Protein AF-A0A842VV83-F1 (afdb_monomer_lite)

Sequence (1171 aa):
MSIIKETFCIELIMLDNQNRTDWYPFLAYYPNWEIMIDLVYENTPKDGYWGALDVERIKSESYYNTKHLSSLILMIQSMELLKTGLNLTEQYFDFDLSDIKFSFMESNALNNLFSGVFSMVGMGGMGGSSGMSISGFGSFDINSFINGGSKVLATLLQYEGHSEGIQKSGNQYHFDLYKTLNYDVDSEGGLLPSEKVFVGLIGALLSGIDISIYSADIISWTPNDIQFSSFILETIELAAFIIGEEIDISMIENYSIALDWDKSDGNNKLISTIYDYVNPDNPINFLMNLLRMGRIPNLPTGILDPLDSLTVTYRVGPSEPTASIKKDYIWESVDTGEYSLNVTLTNNGNTTVWGKDILGDYVDITELIEIPLAAELLIETIHPDMTAEEYLGLDENPKFLLIDTFDSGFYDTLIPNFLNFSSLSFMDDVENLVNLDMNELMLMFSDFNILNLINFDTLNLYSPHFVDDIITYGLFGATEDDREFYENLYANENSIMNPDNWKINPGASHSYVLDDLSLFPLYDYDEIKTLNFTYNPPLEPFLPIGNTVDGTDANAAKIYDLNYWNITSENLGENEYISIYFTFKNDSIIDFENNTLDRLDYLIDYRSNLTLNQSNVFLEFYNHSAGDTGEFNAIDSVSLTNESIRFLGLKHLEDYFDKEQNYTSLFKITLITPEKHHLALDSVNLTISDRTRTLVSGNPAYLSYTTQDGGSNYILGSNDYISTTDNGPIIQAFGSVNRPNSYPGESNTYYLKIKNVGDRNATSVNVSAPIPGKITDIGNFAQIDNSSLFYSISNLQPNQEIDLWCDFRTPNSLYLPNAEITYNHEKIVNENHSDCVIYSNEVSLSAPVDYEWNGKKPYLDEIQLSFETNYSDANLFGGISPKVGDHIELNISVSCLNAIPINDITIVLPEFIQGFECLDSRTIDINNLQKGFPQEISVILNKTKEGAFYYDTINQICGSQKSLIRYESIVPLLLGYKRLNLTKAWSDLDGVHGSFVKVTINLTNIGNIIMHNLTVNDVLGFPKDGFILWDGVLDEVIPTLEPQESFSYEYTLKFRKQGTYNIPAAYIKYYYLEKQQDNSNNLVVKVRNYWLVNALWILAPSTLLIASTSLIYWWKHRYDLEAAQFERREELMFGSDYRSTAWDKFIIEEHLDALLDGREITSIREREEVY

Secondary structure (DSSP, 8-state):
-HHHHHHS-B-EEE---SS-TT---EEES---HHHHHHHHHHHS-SSHHHHT--HHHHTSHHHHHHS-EEEEEEEES-THHHHT-----TTS--S-TTTT--TTT-HHHHHHHHHHHHHHHTTTT---SS----TT-----HHHHHSS---EEEEEEEEPPPGGGEEEETTEEEEEHHHHHT--HHHH-SB---HHHHTSHHHHHT--B--EEES-EEEEEE-SEEEB-HHHHHHHHHHHHHHT----GGGTTT-EEEEEEEEETTEEEEEEEEE-SS-TT-HHHHHHHHS-TT-BSSB-GGGBPPBS--EEEEE--SS---EEEEEEEEE--TTT-EEEEEEEEEE-SSSPEEPEEGGGSTTTTTTTS---HHHHHHHHHS-TT--HHHHHT-SS--EEEEEESS-SSS--EEES-GGGGGGG---S--TTS----HHHHHHHSTTSS-TTS---S------HHHHHHHHHHT-TT--HHHHHHHHHHHT-TT-TT-TTTTEE-TT-EEEEEEEEEESGGG-EEEEEEEEEBP-STTSSPEEEESEEPTT--GGGGBSSSS--EEEE-EEETTEEEEEEEEEE---S---TTT----EEEEEEEEEESS---GGGEEEEEE-GGGGGG-PEEE-S-EEE-SSEEEEEE-SSGGGGSBGGGTSBEEEEEEEEESS--EEEEEEEEEEEEEEE--EEEEPPPEEEEE-TTS--EEEEE---EEEESSS---EEEEEEES-SB--TT-EEEEEEEEEE-SSS-EEEEEEEEE--SEEEE-TT--EEETTEEEEEEEEE-TT-EEEEEEEEE--SSEEEPPPEEEEEPP--TT--PPPEEEEPPPEEEB----TT-TT---SSEEEEEEEEETTGGGGSTTPPPPPTT-EEEEEEEEEE-SSS-B-SEEEE--S-BTTEEE-S--EEEES-BBBTB-EEEEEEEEE-STT-EE---S--EESTTGGGEEE-----EESS---EEEEEEES-SEEETT-EEEEEEEEEE-SSS-EEEEEEE-STT--TTTEEEEES-SEEEEEEE-TT-EEEEEEEEEE-S-EEEEEPPPEEEEEESEEEEEE---EEEEEEPPHHHHHHHHHHHHHHHHHHHHHHHHHHHHHHHHHHHHHHHHHHHHSS-GGGSSTTTTTTTTTTGGGTS--------------

Radius of gyration: 51.16 Å; chains: 1; bounding box: 106×91×198 Å

Structure (mmCIF, N/CA/C/O backbone):
data_AF-A0A842VV83-F1
#
_entry.id   AF-A0A842VV83-F1
#
loop_
_atom_site.group_PDB
_atom_site.id
_atom_site.type_symbol
_atom_site.label_atom_id
_atom_site.label_alt_id
_atom_site.label_comp_id
_atom_site.label_asym_id
_atom_site.label_entity_id
_atom_site.label_seq_id
_atom_site.pdbx_PDB_ins_code
_atom_site.Cartn_x
_atom_site.Cartn_y
_atom_site.Cartn_z
_atom_site.occupancy
_atom_site.B_iso_or_equiv
_atom_site.auth_seq_id
_atom_site.auth_comp_id
_atom_site.auth_asym_id
_atom_site.auth_atom_id
_atom_site.pdbx_PDB_model_num
ATOM 1 N N . MET A 1 1 ? 12.871 -16.366 -29.174 1.00 59.69 1 MET A N 1
ATOM 2 C CA . MET A 1 1 ? 14.202 -16.051 -28.610 1.00 59.69 1 MET A CA 1
ATOM 3 C C . MET A 1 1 ? 15.104 -15.330 -29.610 1.00 59.69 1 MET A C 1
ATOM 5 O O . MET A 1 1 ? 15.384 -14.169 -29.363 1.00 59.69 1 MET A O 1
ATOM 9 N N . SER A 1 2 ? 15.516 -15.940 -30.735 1.00 65.44 2 SER A N 1
ATOM 10 C CA . SER A 1 2 ? 16.398 -15.272 -31.720 1.00 65.44 2 SER A CA 1
ATOM 11 C C . SER A 1 2 ? 15.845 -13.942 -32.231 1.00 65.44 2 SER A C 1
ATOM 13 O O . SER A 1 2 ? 16.610 -13.004 -32.379 1.00 65.44 2 SER A O 1
ATOM 15 N N . ILE A 1 3 ? 14.519 -13.842 -32.392 1.00 72.19 3 ILE A N 1
ATOM 16 C CA . ILE A 1 3 ? 13.831 -12.588 -32.731 1.00 72.19 3 ILE A CA 1
ATOM 17 C C . ILE A 1 3 ? 14.161 -11.501 -31.699 1.00 72.19 3 ILE A C 1
ATOM 19 O O . ILE A 1 3 ? 14.762 -10.509 -32.059 1.00 72.19 3 ILE A O 1
ATOM 23 N N . ILE A 1 4 ? 13.886 -11.725 -30.409 1.00 71.19 4 ILE A N 1
ATOM 24 C CA . ILE A 1 4 ? 14.138 -10.742 -29.336 1.00 71.19 4 ILE A CA 1
ATOM 25 C C . ILE A 1 4 ? 15.628 -10.341 -29.282 1.00 71.19 4 ILE A C 1
ATOM 27 O O . ILE A 1 4 ? 15.942 -9.156 -29.226 1.00 71.19 4 ILE A O 1
ATOM 31 N N . LYS A 1 5 ? 16.549 -11.310 -29.391 1.00 76.44 5 LYS A N 1
ATOM 32 C CA . LYS A 1 5 ? 18.007 -11.068 -29.440 1.00 76.44 5 LYS A CA 1
ATOM 33 C C . LYS A 1 5 ? 18.439 -10.230 -30.656 1.00 76.44 5 LYS A C 1
ATOM 35 O O . LYS A 1 5 ? 19.328 -9.384 -30.560 1.00 76.44 5 LYS A O 1
ATOM 40 N N . GLU A 1 6 ? 17.846 -10.466 -31.822 1.00 78.94 6 GLU A N 1
ATOM 41 C CA . GLU A 1 6 ? 18.131 -9.704 -33.044 1.00 78.94 6 GLU A CA 1
ATOM 42 C C . GLU A 1 6 ? 17.520 -8.307 -33.033 1.00 78.94 6 GLU A C 1
ATOM 44 O O . GLU A 1 6 ? 18.198 -7.363 -33.443 1.00 78.94 6 GLU A O 1
ATOM 49 N N . THR A 1 7 ? 16.290 -8.206 -32.536 1.00 77.50 7 THR A N 1
ATOM 50 C CA . THR A 1 7 ? 15.468 -7.001 -32.434 1.00 77.50 7 THR A CA 1
ATOM 51 C C . THR A 1 7 ? 16.075 -5.994 -31.461 1.00 77.50 7 THR A C 1
ATOM 53 O O . THR A 1 7 ? 16.381 -4.880 -31.864 1.00 77.50 7 THR A O 1
ATOM 56 N N . PHE A 1 8 ? 16.335 -6.392 -30.213 1.00 75.94 8 PHE A N 1
ATOM 57 C CA . PHE A 1 8 ? 16.860 -5.479 -29.189 1.00 75.94 8 PHE A CA 1
ATOM 58 C C . PHE A 1 8 ? 18.385 -5.383 -29.177 1.00 75.94 8 PHE A C 1
ATOM 60 O O . PHE A 1 8 ? 18.950 -4.651 -28.377 1.00 75.94 8 PHE A O 1
ATOM 67 N N . CYS A 1 9 ? 19.071 -6.117 -30.058 1.00 82.38 9 CYS A N 1
ATOM 68 C CA . CYS A 1 9 ? 20.532 -6.131 -30.131 1.00 82.38 9 CYS A CA 1
ATOM 69 C C . CYS A 1 9 ? 21.225 -6.516 -28.806 1.00 82.38 9 CYS A C 1
ATOM 71 O O . CYS A 1 9 ? 22.382 -6.161 -28.600 1.00 82.38 9 CYS A O 1
ATOM 73 N N . ILE A 1 10 ? 20.558 -7.305 -27.959 1.00 79.25 10 ILE A N 1
ATOM 74 C CA . ILE A 1 10 ? 21.057 -7.767 -26.655 1.00 79.25 10 ILE A CA 1
ATOM 75 C C . ILE A 1 10 ? 21.237 -9.280 -26.615 1.00 79.25 10 ILE A C 1
ATOM 77 O O . ILE A 1 10 ? 20.529 -10.040 -27.280 1.00 79.25 10 ILE A O 1
ATOM 81 N N . GLU A 1 11 ? 22.179 -9.742 -25.806 1.00 78.00 11 GLU A N 1
ATOM 82 C CA . GLU A 1 11 ? 22.310 -11.153 -25.478 1.00 78.00 11 GLU A CA 1
ATOM 83 C C . GLU A 1 11 ? 21.278 -11.571 -24.417 1.00 78.00 11 GLU A C 1
ATOM 85 O O . GLU A 1 11 ? 21.180 -10.958 -23.362 1.00 78.00 11 GLU A O 1
ATOM 90 N N . LEU A 1 12 ? 20.503 -12.624 -24.709 1.00 74.06 12 LEU A N 1
ATOM 91 C CA . LEU A 1 12 ? 19.522 -13.195 -23.782 1.00 74.06 12 LEU A CA 1
ATOM 92 C C . LEU A 1 12 ? 20.071 -14.451 -23.118 1.00 74.06 12 LEU A C 1
ATOM 94 O O . LEU A 1 12 ? 20.609 -15.340 -23.788 1.00 74.06 12 LEU A O 1
ATOM 98 N N . ILE A 1 13 ? 19.834 -14.551 -21.821 1.00 68.19 13 ILE A N 1
ATOM 99 C CA . ILE A 1 13 ? 20.327 -15.605 -20.948 1.00 68.19 13 ILE A CA 1
ATOM 100 C C . ILE A 1 13 ? 19.121 -16.332 -20.393 1.00 68.19 13 ILE A C 1
ATOM 102 O O . ILE A 1 13 ? 18.354 -15.759 -19.631 1.00 68.19 13 ILE A O 1
ATOM 106 N N . MET A 1 14 ? 18.936 -17.585 -20.800 1.00 66.38 14 MET A N 1
ATOM 107 C CA . MET A 1 14 ? 17.869 -18.416 -20.251 1.00 66.38 14 MET A CA 1
ATOM 108 C C . MET A 1 14 ? 18.219 -18.803 -18.818 1.00 66.38 14 MET A C 1
ATOM 110 O O . MET A 1 14 ? 19.303 -19.342 -18.583 1.00 66.38 14 MET A O 1
ATOM 114 N N . LEU A 1 15 ? 17.300 -18.550 -17.895 1.00 60.56 15 LEU A N 1
ATOM 115 C CA . LEU A 1 15 ? 17.360 -19.084 -16.544 1.00 60.56 15 LEU A CA 1
ATOM 116 C C . LEU A 1 15 ? 16.890 -20.542 -16.570 1.00 60.56 15 LEU A C 1
ATOM 118 O O . LEU A 1 15 ? 15.899 -20.872 -17.225 1.00 60.56 15 LEU A O 1
ATOM 122 N N . ASP A 1 16 ? 17.619 -21.422 -15.889 1.00 53.59 16 ASP A N 1
ATOM 123 C CA . ASP A 1 16 ? 17.288 -22.845 -15.840 1.00 53.59 16 ASP A CA 1
ATOM 124 C C . ASP A 1 16 ? 16.130 -23.050 -14.849 1.00 53.59 16 ASP A C 1
ATOM 126 O O . ASP A 1 16 ? 16.297 -22.900 -13.640 1.00 53.59 16 ASP A O 1
ATOM 130 N N . ASN A 1 17 ? 14.925 -23.318 -15.357 1.00 53.66 17 ASN A N 1
ATOM 131 C CA . ASN A 1 17 ? 13.734 -23.476 -14.526 1.00 53.66 17 ASN A CA 1
ATOM 132 C C . ASN A 1 17 ? 13.566 -24.947 -14.127 1.00 53.66 17 ASN A C 1
ATOM 134 O O . ASN A 1 17 ? 13.082 -25.761 -14.913 1.00 53.66 17 ASN A O 1
ATOM 138 N N . GLN A 1 18 ? 13.968 -25.294 -12.903 1.00 49.69 18 GLN A N 1
ATOM 139 C CA . GLN A 1 18 ? 13.951 -26.682 -12.425 1.00 49.69 18 GLN A CA 1
ATOM 140 C C . GLN A 1 18 ? 12.528 -27.242 -12.212 1.00 49.69 18 GLN A C 1
ATOM 142 O O . GLN A 1 18 ? 12.377 -28.460 -12.167 1.00 49.69 18 GLN A O 1
ATOM 147 N N . ASN A 1 19 ? 11.481 -26.402 -12.121 1.00 48.25 19 ASN A N 1
ATOM 148 C CA . ASN A 1 19 ? 10.174 -26.843 -11.601 1.00 48.25 19 ASN A CA 1
ATOM 149 C C . ASN A 1 19 ? 8.936 -26.503 -12.453 1.00 48.25 19 ASN A C 1
ATOM 151 O O . ASN A 1 19 ? 7.842 -26.948 -12.105 1.00 48.25 19 ASN A O 1
ATOM 155 N N . ARG A 1 20 ? 9.054 -25.762 -13.565 1.00 50.75 20 ARG A N 1
ATOM 156 C CA . ARG A 1 20 ? 7.896 -25.415 -14.415 1.00 50.75 20 ARG A CA 1
ATOM 157 C C . ARG A 1 20 ? 8.190 -25.584 -15.905 1.00 50.75 20 ARG A C 1
ATOM 159 O O . ARG A 1 20 ? 9.086 -24.952 -16.449 1.00 50.75 20 ARG A O 1
ATOM 166 N N . THR A 1 21 ? 7.405 -26.422 -16.585 1.00 56.38 21 THR A N 1
ATOM 167 C CA . THR A 1 21 ? 7.527 -26.688 -18.035 1.00 56.38 21 THR A CA 1
ATOM 168 C C . THR A 1 21 ? 6.899 -25.604 -18.917 1.00 56.38 21 THR A C 1
ATOM 170 O O . THR A 1 21 ? 7.056 -25.626 -20.138 1.00 56.38 21 THR A O 1
ATOM 173 N N . ASP A 1 22 ? 6.149 -24.687 -18.312 1.00 57.91 22 ASP A N 1
ATOM 174 C CA . ASP A 1 22 ? 5.358 -23.632 -18.945 1.00 57.91 22 ASP A CA 1
ATOM 175 C C . ASP A 1 22 ? 5.995 -22.233 -18.835 1.00 57.91 22 ASP A C 1
ATOM 177 O O . ASP A 1 22 ? 5.486 -21.287 -19.433 1.00 57.91 22 ASP A O 1
ATOM 181 N N . TRP A 1 23 ? 7.125 -22.092 -18.131 1.00 58.56 23 TRP A N 1
ATOM 182 C CA . TRP A 1 23 ? 7.772 -20.804 -17.866 1.00 58.56 23 TRP A CA 1
ATOM 183 C C . TRP A 1 23 ? 9.279 -20.852 -18.151 1.00 58.56 23 TRP A C 1
ATOM 185 O O . TRP A 1 23 ? 9.992 -21.691 -17.606 1.00 58.56 23 TRP A O 1
ATOM 195 N N . TYR A 1 24 ? 9.776 -19.931 -18.980 1.00 62.94 24 TYR A N 1
ATOM 196 C CA . TYR A 1 24 ? 11.183 -19.864 -19.398 1.00 62.94 24 TYR A CA 1
ATOM 197 C C . TYR A 1 24 ? 11.683 -18.426 -19.226 1.00 62.94 24 TYR A C 1
ATOM 199 O O . TYR A 1 24 ? 11.577 -17.638 -20.169 1.00 62.94 24 TYR A O 1
ATOM 207 N N . PRO A 1 25 ? 12.161 -18.041 -18.031 1.00 62.22 25 PRO A N 1
ATOM 208 C CA . PRO A 1 25 ? 12.595 -16.676 -17.802 1.00 62.22 25 PRO A CA 1
ATOM 209 C C . PRO A 1 25 ? 13.937 -16.424 -18.496 1.00 62.22 25 PRO A C 1
ATOM 211 O O . PRO A 1 25 ? 14.807 -17.296 -18.545 1.00 62.22 25 PRO A O 1
ATOM 214 N N . PHE A 1 26 ? 14.100 -15.221 -19.043 1.00 65.44 26 PHE A N 1
ATOM 215 C CA . PHE A 1 26 ? 15.350 -14.772 -19.644 1.00 65.44 26 PHE A CA 1
ATOM 216 C C . PHE A 1 26 ? 15.789 -13.464 -19.002 1.00 65.44 26 PHE A C 1
ATOM 218 O O . PHE A 1 26 ? 14.958 -12.595 -18.754 1.00 65.44 26 PHE A O 1
ATOM 225 N N . LEU A 1 27 ? 17.093 -13.311 -18.806 1.00 65.12 27 LEU A N 1
ATOM 226 C CA . LEU A 1 27 ? 17.711 -12.056 -18.400 1.00 65.12 27 LEU A CA 1
ATOM 227 C C . LEU A 1 27 ? 18.629 -11.526 -19.506 1.00 65.12 27 LEU A C 1
ATOM 229 O O . LEU A 1 27 ? 19.101 -12.289 -20.355 1.00 65.12 27 LEU A O 1
ATOM 233 N N . ALA A 1 28 ? 18.880 -10.223 -19.499 1.00 64.69 28 ALA A N 1
ATOM 234 C CA . ALA A 1 28 ? 19.761 -9.551 -20.444 1.00 64.69 28 ALA A CA 1
ATOM 235 C C . ALA A 1 28 ? 20.535 -8.431 -19.744 1.00 64.69 28 ALA A C 1
ATOM 237 O O . ALA A 1 28 ? 20.087 -7.909 -18.725 1.00 64.69 28 ALA A O 1
ATOM 238 N N . TYR A 1 29 ? 21.676 -8.047 -20.316 1.00 70.00 29 TYR A N 1
ATOM 239 C CA . TYR A 1 29 ? 22.347 -6.798 -19.953 1.00 70.00 29 TYR A CA 1
ATOM 240 C C . TYR A 1 29 ? 21.501 -5.590 -20.399 1.00 70.00 29 TYR A C 1
ATOM 242 O O . TYR A 1 29 ? 20.676 -5.747 -21.304 1.00 70.00 29 TYR A O 1
ATOM 250 N N . TYR A 1 30 ? 21.693 -4.419 -19.768 1.00 68.81 30 TYR A N 1
ATOM 251 C CA . TYR A 1 30 ? 20.934 -3.192 -20.055 1.00 68.81 30 TYR A CA 1
ATOM 252 C C . TYR A 1 30 ? 20.741 -3.006 -21.566 1.00 68.81 30 TYR A C 1
ATOM 254 O O . TYR A 1 30 ? 21.727 -3.056 -22.308 1.00 68.81 30 TYR A O 1
ATOM 262 N N . PRO A 1 31 ? 19.495 -2.835 -22.047 1.00 68.19 31 PRO A N 1
ATOM 263 C CA . PRO A 1 31 ? 19.276 -2.625 -23.462 1.00 68.19 31 PRO A CA 1
ATOM 264 C C . PRO A 1 31 ? 19.917 -1.307 -23.874 1.00 68.19 31 PRO A C 1
ATOM 266 O O . PRO A 1 31 ? 19.918 -0.336 -23.116 1.00 68.19 31 PRO A O 1
ATOM 269 N N . ASN A 1 32 ? 20.402 -1.250 -25.111 1.00 77.50 32 ASN A N 1
ATOM 270 C CA . ASN A 1 32 ? 20.648 0.037 -25.733 1.00 77.50 32 ASN A CA 1
ATOM 271 C C . ASN A 1 32 ? 19.293 0.759 -25.817 1.00 77.50 32 ASN A C 1
ATOM 273 O O . ASN A 1 32 ? 18.427 0.381 -26.610 1.00 77.50 32 ASN A O 1
ATOM 277 N N . TRP A 1 33 ? 19.102 1.747 -24.942 1.00 78.44 33 TRP A N 1
ATOM 278 C CA . TRP A 1 33 ? 17.832 2.445 -24.802 1.00 78.44 33 TRP A CA 1
ATOM 279 C C . TRP A 1 33 ? 17.438 3.192 -26.079 1.00 78.44 33 TRP A C 1
ATOM 281 O O . TRP A 1 33 ? 16.252 3.246 -26.377 1.00 78.44 33 TRP A O 1
ATOM 291 N N . GLU A 1 34 ? 18.397 3.673 -26.876 1.00 83.94 34 GLU A N 1
ATOM 292 C CA . GLU A 1 34 ? 18.124 4.271 -28.189 1.00 83.94 34 GLU A CA 1
ATOM 293 C C . GLU A 1 34 ? 17.446 3.243 -29.104 1.00 83.94 34 GLU A C 1
ATOM 295 O O . GLU A 1 34 ? 16.341 3.477 -29.583 1.00 83.94 34 GLU A O 1
ATOM 300 N N . ILE A 1 35 ? 18.040 2.049 -29.244 1.00 83.44 35 ILE A N 1
ATOM 301 C CA . ILE A 1 35 ? 17.481 0.958 -30.061 1.00 83.44 35 ILE A CA 1
ATOM 302 C C . ILE A 1 35 ? 16.128 0.496 -29.516 1.00 83.44 35 ILE A C 1
ATOM 304 O O . ILE A 1 35 ? 15.212 0.235 -30.293 1.00 83.44 35 ILE A O 1
ATOM 308 N N . MET A 1 36 ? 15.995 0.348 -28.196 1.00 81.50 36 MET A N 1
ATOM 309 C CA . MET A 1 36 ? 14.758 -0.131 -27.579 1.00 81.50 36 MET A CA 1
ATOM 310 C C . MET A 1 36 ? 13.616 0.865 -27.788 1.00 81.50 36 MET A C 1
ATOM 312 O O . MET A 1 36 ? 12.559 0.472 -28.280 1.00 81.50 36 MET A O 1
ATOM 316 N N . ILE A 1 37 ? 13.843 2.141 -27.467 1.00 84.88 37 ILE A N 1
ATOM 317 C CA . ILE A 1 37 ? 12.841 3.197 -27.609 1.00 84.88 37 ILE A CA 1
ATOM 318 C C . ILE A 1 37 ? 12.507 3.423 -29.080 1.00 84.88 37 ILE A C 1
ATOM 320 O O . ILE A 1 37 ? 11.324 3.490 -29.396 1.00 84.88 37 ILE A O 1
ATOM 324 N N . ASP A 1 38 ? 13.492 3.462 -29.985 1.00 85.00 38 ASP A N 1
ATOM 325 C CA . ASP A 1 38 ? 13.223 3.579 -31.422 1.00 85.00 38 ASP A CA 1
ATOM 326 C C . ASP A 1 38 ? 12.392 2.394 -31.914 1.00 85.00 38 ASP A C 1
ATOM 328 O O . ASP A 1 38 ? 11.417 2.589 -32.631 1.00 85.00 38 ASP A O 1
ATOM 332 N N . LEU A 1 39 ? 12.701 1.169 -31.484 1.00 81.25 39 LEU A N 1
ATOM 333 C CA . LEU A 1 39 ? 11.946 -0.004 -31.903 1.00 81.25 39 LEU A CA 1
ATOM 334 C C . LEU A 1 39 ? 10.515 -0.004 -31.358 1.00 81.25 39 LEU A C 1
ATOM 336 O O . LEU A 1 39 ? 9.583 -0.308 -32.105 1.00 81.25 39 LEU A O 1
ATOM 340 N N . VAL A 1 40 ? 10.321 0.323 -30.078 1.00 79.44 40 VAL A N 1
ATOM 341 C CA . VAL A 1 40 ? 8.980 0.465 -29.496 1.00 79.44 40 VAL A CA 1
ATOM 342 C C . VAL A 1 40 ? 8.229 1.558 -30.242 1.00 79.44 40 VAL A C 1
ATOM 344 O O . VAL A 1 40 ? 7.159 1.293 -30.778 1.00 79.44 40 VAL A O 1
ATOM 347 N N . TYR A 1 41 ? 8.828 2.739 -30.373 1.00 83.50 41 TYR A N 1
ATOM 348 C CA . TYR A 1 41 ? 8.218 3.885 -31.024 1.00 83.50 41 TYR A CA 1
ATOM 349 C C . TYR A 1 41 ? 7.877 3.593 -32.489 1.00 83.50 41 TYR A C 1
ATOM 351 O O . TYR A 1 41 ? 6.759 3.852 -32.915 1.00 83.50 41 TYR A O 1
ATOM 359 N N . GLU A 1 42 ? 8.798 3.075 -33.309 1.00 83.94 42 GLU A N 1
ATOM 360 C CA . GLU A 1 42 ? 8.579 2.725 -34.728 1.00 83.94 42 GLU A CA 1
ATOM 361 C C . GLU A 1 42 ? 7.416 1.754 -34.945 1.00 83.94 42 GLU A C 1
ATOM 363 O O . GLU A 1 42 ? 6.774 1.801 -35.997 1.00 83.94 42 GLU A O 1
ATOM 368 N N . ASN A 1 43 ? 7.145 0.895 -33.962 1.00 78.12 43 ASN A N 1
ATOM 369 C CA . ASN A 1 43 ? 6.101 -0.121 -34.038 1.00 78.12 43 ASN A CA 1
ATOM 370 C C . ASN A 1 43 ? 4.819 0.263 -33.284 1.00 78.12 43 ASN A C 1
ATOM 372 O O . ASN A 1 43 ? 3.824 -0.455 -33.399 1.00 78.12 43 ASN A O 1
ATOM 376 N N . THR A 1 44 ? 4.804 1.381 -32.557 1.00 77.25 44 THR A N 1
ATOM 377 C CA . THR A 1 44 ? 3.585 1.967 -31.995 1.00 77.25 44 THR A CA 1
ATOM 378 C C . THR A 1 44 ? 2.964 2.976 -32.967 1.00 77.25 44 THR A C 1
ATOM 380 O O . THR A 1 44 ? 3.608 3.430 -33.924 1.00 77.25 44 THR A O 1
ATOM 383 N N . PRO A 1 45 ? 1.669 3.301 -32.803 1.00 79.62 45 PRO A N 1
ATOM 384 C CA . PRO A 1 45 ? 1.064 4.386 -33.558 1.00 79.62 45 PRO A CA 1
ATOM 385 C C . PRO A 1 45 ? 1.823 5.706 -33.369 1.00 79.62 45 PRO A C 1
ATOM 387 O O . PRO A 1 45 ? 2.434 5.938 -32.332 1.00 79.62 45 PRO A O 1
ATOM 390 N N . LYS A 1 46 ? 1.817 6.557 -34.398 1.00 82.75 46 LYS A N 1
ATOM 391 C CA . LYS A 1 46 ? 2.585 7.821 -34.426 1.00 82.75 46 LYS A CA 1
ATOM 392 C C . LYS A 1 46 ? 1.710 9.033 -34.109 1.00 82.75 46 LYS A C 1
ATOM 394 O O . LYS A 1 46 ? 2.067 10.161 -34.412 1.00 82.75 46 LYS A O 1
ATOM 399 N N . ASP A 1 47 ? 0.546 8.744 -33.563 1.00 80.50 47 ASP A N 1
ATOM 400 C CA . ASP A 1 47 ? -0.596 9.601 -33.326 1.00 80.50 47 ASP A CA 1
ATOM 401 C C . ASP A 1 47 ? -1.155 9.276 -31.934 1.00 80.50 47 ASP A C 1
ATOM 403 O O . ASP A 1 47 ? -0.865 8.216 -31.360 1.00 80.50 47 ASP A O 1
ATOM 407 N N . GLY A 1 48 ? -1.936 10.196 -31.376 1.00 80.75 48 GLY A N 1
ATOM 408 C CA . GLY A 1 48 ? -2.483 10.068 -30.029 1.00 80.75 48 GLY A CA 1
ATOM 409 C C . GLY A 1 48 ? -1.408 10.012 -28.938 1.00 80.75 48 GLY A C 1
ATOM 410 O O . GLY A 1 48 ? -0.356 10.636 -29.063 1.00 80.75 48 GLY A O 1
ATOM 411 N N . TYR A 1 49 ? -1.630 9.224 -27.879 1.00 81.56 49 TYR A N 1
ATOM 412 C CA . TYR A 1 49 ? -0.708 9.138 -26.728 1.00 81.56 49 TYR A CA 1
ATOM 413 C C . TYR A 1 49 ? 0.735 8.791 -27.075 1.00 81.56 49 TYR A C 1
ATOM 415 O O . TYR A 1 49 ? 1.661 9.342 -26.489 1.00 81.56 49 TYR A O 1
ATOM 423 N N . TRP A 1 50 ? 0.936 7.889 -28.035 1.00 79.56 50 TRP A N 1
ATOM 424 C CA . TRP A 1 50 ? 2.280 7.526 -28.479 1.00 79.56 50 TRP A CA 1
ATOM 425 C C . TRP A 1 50 ? 2.920 8.625 -29.327 1.00 79.56 50 TRP A C 1
ATOM 427 O O . TRP A 1 50 ? 4.138 8.776 -29.285 1.00 79.56 50 TRP A O 1
ATOM 437 N N . GLY A 1 51 ? 2.116 9.403 -30.059 1.00 80.62 51 GLY A N 1
ATOM 438 C CA . GLY A 1 51 ? 2.569 10.602 -30.763 1.00 80.62 51 GLY A CA 1
ATOM 439 C C . GLY A 1 51 ? 3.071 11.688 -29.810 1.00 80.62 51 GLY A C 1
ATOM 440 O O . GLY A 1 51 ? 4.069 12.329 -30.114 1.00 80.62 51 GLY A O 1
ATOM 441 N N . ALA A 1 52 ? 2.460 11.807 -28.627 1.00 84.94 52 ALA A N 1
ATOM 442 C CA . ALA A 1 52 ? 2.831 12.792 -27.610 1.00 84.94 52 ALA A CA 1
ATOM 443 C C . ALA A 1 52 ? 4.117 12.469 -26.822 1.00 84.94 52 ALA A C 1
ATOM 445 O O . ALA A 1 52 ? 4.522 13.237 -25.948 1.00 84.94 52 ALA A O 1
ATOM 446 N N . LEU A 1 53 ? 4.767 11.332 -27.093 1.00 85.56 53 LEU A N 1
ATOM 447 C CA . LEU A 1 53 ? 6.012 10.955 -26.431 1.00 85.56 53 LEU A CA 1
ATOM 448 C C . LEU A 1 53 ? 7.197 11.745 -27.014 1.00 85.56 53 LEU A C 1
ATOM 450 O O . LEU A 1 53 ? 7.550 11.573 -28.181 1.00 85.56 53 LEU A O 1
ATOM 454 N N . ASP A 1 54 ? 7.886 12.535 -26.186 1.00 86.88 54 ASP A N 1
ATOM 455 C CA . ASP A 1 54 ? 9.147 13.197 -26.557 1.00 86.88 54 ASP A CA 1
ATOM 456 C C . ASP A 1 54 ? 10.313 12.190 -26.605 1.00 86.88 54 ASP A C 1
ATOM 458 O O . ASP A 1 54 ? 11.131 12.058 -25.685 1.00 86.88 54 ASP A O 1
ATOM 462 N N . VAL A 1 55 ? 10.353 11.427 -27.699 1.00 87.12 55 VAL A N 1
ATOM 463 C CA . VAL A 1 55 ? 11.326 10.356 -27.946 1.00 87.12 55 VAL A CA 1
ATOM 464 C C . VAL A 1 55 ? 12.757 10.884 -27.922 1.00 87.12 55 VAL A C 1
ATOM 466 O O . VAL A 1 55 ? 13.634 10.238 -27.359 1.00 87.12 55 VAL A O 1
ATOM 469 N N . GLU A 1 56 ? 13.016 12.059 -28.494 1.00 88.06 56 GLU A N 1
ATOM 470 C CA . GLU A 1 56 ? 14.371 12.618 -28.564 1.00 88.06 56 GLU A CA 1
ATOM 471 C C . GLU A 1 56 ? 14.905 12.987 -27.175 1.00 88.06 56 GLU A C 1
ATOM 473 O O . GLU A 1 56 ? 16.071 12.717 -26.868 1.00 88.06 56 GLU A O 1
ATOM 478 N N . ARG A 1 57 ? 14.052 13.521 -26.289 1.00 88.00 57 ARG A N 1
ATOM 479 C CA . ARG A 1 57 ? 14.421 13.768 -24.889 1.00 88.00 57 ARG A CA 1
ATOM 480 C C . ARG A 1 57 ? 14.744 12.475 -24.157 1.00 88.00 57 ARG A C 1
ATOM 482 O O . ARG A 1 57 ? 15.801 12.387 -23.525 1.00 88.00 57 ARG A O 1
ATOM 489 N N . ILE A 1 58 ? 13.848 11.489 -24.247 1.00 87.19 58 ILE A N 1
ATOM 490 C CA . ILE A 1 58 ? 14.012 10.197 -23.571 1.00 87.19 58 ILE A CA 1
ATOM 491 C C . ILE A 1 58 ? 15.252 9.480 -24.111 1.00 87.19 58 ILE A C 1
ATOM 493 O O . ILE A 1 58 ? 15.924 8.820 -23.334 1.00 87.19 58 ILE A O 1
ATOM 497 N N . LYS A 1 59 ? 15.614 9.667 -25.390 1.00 86.88 59 LYS A N 1
ATOM 498 C CA . LYS A 1 59 ? 16.819 9.090 -26.007 1.00 86.88 59 LYS A CA 1
ATOM 499 C C . LYS A 1 59 ? 18.152 9.695 -25.584 1.00 86.88 59 LYS A C 1
ATOM 501 O O . LYS A 1 59 ? 19.209 9.138 -25.877 1.00 86.88 59 LYS A O 1
ATOM 506 N N . SER A 1 60 ? 18.132 10.846 -24.924 1.00 87.00 60 SER A N 1
ATOM 507 C CA . SER A 1 60 ? 19.363 11.567 -24.627 1.00 87.00 60 SER A CA 1
ATOM 508 C C . SER A 1 60 ? 20.177 10.907 -23.506 1.00 87.00 60 SER A C 1
ATOM 510 O O . SER A 1 60 ? 19.656 10.518 -22.462 1.00 87.00 60 SER A O 1
ATOM 512 N N . GLU A 1 61 ? 21.501 10.872 -23.670 1.00 80.19 61 GLU A N 1
ATOM 513 C CA . GLU A 1 61 ? 22.433 10.356 -22.653 1.00 80.19 61 GLU A CA 1
ATOM 514 C C . GLU A 1 61 ? 22.309 11.108 -21.314 1.00 80.19 61 GLU A C 1
ATOM 516 O O . GLU A 1 61 ? 22.459 10.527 -20.239 1.00 80.19 61 GLU A O 1
ATOM 521 N N . SER A 1 62 ? 21.979 12.404 -21.357 1.00 83.69 62 SER A N 1
ATOM 522 C CA . SER A 1 62 ? 21.715 13.189 -20.147 1.00 83.69 62 SER A CA 1
ATOM 523 C C . SER A 1 62 ? 20.511 12.658 -19.370 1.00 83.69 62 SER A C 1
ATOM 525 O O . SER A 1 62 ? 20.526 12.711 -18.141 1.00 83.69 62 SER A O 1
ATOM 527 N N . TYR A 1 63 ? 19.479 12.170 -20.060 1.00 83.62 63 TYR A N 1
ATOM 528 C CA . TYR A 1 63 ? 18.266 11.657 -19.437 1.00 83.62 63 TYR A CA 1
ATOM 529 C C . TYR A 1 63 ? 18.550 10.327 -18.735 1.00 83.62 63 TYR A C 1
ATOM 531 O O . TYR A 1 63 ? 18.380 10.242 -17.522 1.00 83.62 63 TYR A O 1
ATOM 539 N N . TYR A 1 64 ? 19.116 9.342 -19.440 1.00 75.69 64 TYR A N 1
ATOM 540 C CA . TYR A 1 64 ? 19.437 8.023 -18.867 1.00 75.69 64 TYR A CA 1
ATOM 541 C C . TYR A 1 64 ? 20.369 8.075 -17.649 1.00 75.69 64 TYR A C 1
ATOM 543 O O . TYR A 1 64 ? 20.305 7.209 -16.783 1.00 75.69 64 TYR A O 1
ATOM 551 N N . ASN A 1 65 ? 21.230 9.092 -17.568 1.00 69.25 65 ASN A N 1
ATOM 552 C CA . ASN A 1 65 ? 22.167 9.253 -16.457 1.00 69.25 65 ASN A CA 1
ATOM 553 C C . ASN A 1 65 ? 21.580 9.983 -15.239 1.00 69.25 65 ASN A C 1
ATOM 555 O O . ASN A 1 65 ? 22.195 9.966 -14.174 1.00 69.25 65 ASN A O 1
ATOM 559 N N . THR A 1 66 ? 20.443 10.675 -15.378 1.00 70.38 66 THR A N 1
ATOM 560 C CA . THR A 1 66 ? 19.917 11.564 -14.321 1.00 70.38 66 THR A CA 1
ATOM 561 C C . THR A 1 66 ? 18.450 11.345 -13.974 1.00 70.38 66 THR A C 1
ATOM 563 O O . THR A 1 66 ? 17.984 11.913 -12.986 1.00 70.38 66 THR A O 1
ATOM 566 N N . LYS A 1 67 ? 17.728 10.547 -14.765 1.00 78.94 67 LYS A N 1
ATOM 567 C CA . LYS A 1 67 ? 16.282 10.354 -14.680 1.00 78.94 67 LYS A CA 1
ATOM 568 C C . LYS A 1 67 ? 15.926 8.877 -14.672 1.00 78.94 67 LYS A C 1
ATOM 570 O O . LYS A 1 67 ? 16.625 8.060 -15.268 1.00 78.94 67 LYS A O 1
ATOM 575 N N . HIS A 1 68 ? 14.832 8.540 -13.999 1.00 77.25 68 HIS A N 1
ATOM 576 C CA . HIS A 1 68 ? 14.282 7.196 -14.038 1.00 77.25 68 HIS A CA 1
ATOM 577 C C . HIS A 1 68 ? 13.729 6.874 -15.430 1.00 77.25 68 HIS A C 1
ATOM 579 O O . HIS A 1 68 ? 12.970 7.652 -16.015 1.00 77.25 68 HIS A O 1
ATOM 585 N N . LEU A 1 69 ? 14.089 5.692 -15.927 1.00 75.81 69 LEU A N 1
ATOM 586 C CA . LEU A 1 69 ? 13.522 5.092 -17.121 1.00 75.81 69 LEU A CA 1
ATOM 587 C C . LEU A 1 69 ? 13.453 3.581 -16.933 1.00 75.81 69 LEU A C 1
ATOM 589 O O . LEU A 1 69 ? 14.461 2.933 -16.647 1.00 75.81 69 LEU A O 1
ATOM 593 N N . SER A 1 70 ? 12.271 3.019 -17.133 1.00 72.75 70 SER A N 1
ATOM 594 C CA . SER A 1 70 ? 12.060 1.580 -17.101 1.00 72.75 70 SER A CA 1
ATOM 595 C C . SER A 1 70 ? 11.055 1.159 -18.171 1.00 72.75 70 SER A C 1
ATOM 597 O O . SER A 1 70 ? 10.241 1.951 -18.649 1.00 72.75 70 SER A O 1
ATOM 599 N N . SER A 1 71 ? 11.152 -0.094 -18.615 1.00 71.75 71 SER A N 1
ATOM 600 C CA . SER A 1 71 ? 10.227 -0.652 -19.596 1.00 71.75 71 SER A CA 1
ATOM 601 C C . SER A 1 71 ? 10.013 -2.139 -19.366 1.00 71.75 71 SER A C 1
ATOM 603 O O . SER A 1 71 ? 10.946 -2.867 -19.022 1.00 71.75 71 SER A O 1
ATOM 605 N N . LEU A 1 72 ? 8.779 -2.580 -19.595 1.00 70.81 72 LEU A N 1
ATOM 606 C CA . LEU A 1 72 ? 8.364 -3.974 -19.530 1.00 70.81 72 LEU A CA 1
ATOM 607 C C . LEU A 1 72 ? 7.721 -4.364 -20.860 1.00 70.81 72 LEU A C 1
ATOM 609 O O . LEU A 1 72 ? 6.854 -3.659 -21.366 1.00 70.81 72 LEU A O 1
ATOM 613 N N . ILE A 1 73 ? 8.117 -5.514 -21.405 1.00 69.31 73 ILE A N 1
ATOM 614 C CA . ILE A 1 73 ? 7.505 -6.094 -22.603 1.00 69.31 73 ILE A CA 1
ATOM 615 C C . ILE A 1 73 ? 6.996 -7.487 -22.253 1.00 69.31 73 ILE A C 1
ATOM 617 O O . ILE A 1 73 ? 7.774 -8.385 -21.931 1.00 69.31 73 ILE A O 1
ATOM 621 N N . LEU A 1 74 ? 5.684 -7.671 -22.349 1.00 66.69 74 LEU A N 1
ATOM 622 C CA . LEU A 1 74 ? 4.989 -8.904 -22.017 1.00 66.69 74 LEU A CA 1
ATOM 623 C C . LEU A 1 74 ? 4.328 -9.481 -23.272 1.00 66.69 74 LEU A C 1
ATOM 625 O O . LEU A 1 74 ? 3.504 -8.834 -23.910 1.00 66.69 74 LEU A O 1
ATOM 629 N N . MET A 1 75 ? 4.661 -10.725 -23.620 1.00 69.50 75 MET A N 1
ATOM 630 C CA . MET A 1 75 ? 4.016 -11.447 -24.719 1.00 69.50 75 MET A CA 1
ATOM 631 C C . MET A 1 75 ? 3.126 -12.561 -24.166 1.00 69.50 75 MET A C 1
ATOM 633 O O . MET A 1 75 ? 3.615 -13.586 -23.693 1.00 69.50 75 MET A O 1
ATOM 637 N N . ILE A 1 76 ? 1.816 -12.383 -24.289 1.00 64.00 76 ILE A N 1
ATOM 638 C CA . ILE A 1 76 ? 0.789 -13.324 -23.850 1.00 64.00 76 ILE A CA 1
ATOM 639 C C . ILE A 1 76 ? 0.340 -14.151 -25.055 1.00 64.00 76 ILE A C 1
ATOM 641 O O . ILE A 1 76 ? -0.145 -13.626 -26.057 1.00 64.00 76 ILE A O 1
ATOM 645 N N . GLN A 1 77 ? 0.521 -15.471 -24.979 1.00 62.78 77 GLN A N 1
ATOM 646 C CA . GLN A 1 77 ? 0.178 -16.375 -26.084 1.00 62.78 77 GLN A CA 1
ATOM 647 C C . GLN A 1 77 ? -1.303 -16.770 -26.129 1.00 62.78 77 GLN A C 1
ATOM 649 O O . GLN A 1 77 ? -1.760 -17.231 -27.173 1.00 62.78 77 GLN A O 1
ATOM 654 N N . SER A 1 78 ? -2.023 -16.616 -25.017 1.00 63.47 78 SER A N 1
ATOM 655 C CA . SER A 1 78 ? -3.457 -16.875 -24.904 1.00 63.47 78 SER A CA 1
ATOM 656 C C . SER A 1 78 ? -4.063 -15.909 -23.900 1.00 63.47 78 SER A C 1
ATOM 658 O O . SER A 1 78 ? -3.566 -15.800 -22.780 1.00 63.47 78 SER A O 1
ATOM 660 N N . MET A 1 79 ? -5.158 -15.257 -24.276 1.00 59.75 79 MET A N 1
ATOM 661 C CA . MET A 1 79 ? -5.898 -14.383 -23.369 1.00 59.75 79 MET A CA 1
ATOM 662 C C . MET A 1 79 ? -6.589 -15.148 -22.227 1.00 59.75 79 MET A C 1
ATOM 664 O O . MET A 1 79 ? -6.972 -14.535 -21.236 1.00 59.75 79 MET A O 1
ATOM 668 N N . GLU A 1 80 ? -6.701 -16.482 -22.299 1.00 57.56 80 GLU A N 1
ATOM 669 C CA . GLU A 1 80 ? -7.191 -17.297 -21.174 1.00 57.56 80 GLU A CA 1
ATOM 670 C C . GLU A 1 80 ? -6.297 -17.181 -19.929 1.00 57.56 80 GLU A C 1
ATOM 672 O O . GLU A 1 80 ? -6.809 -17.259 -18.817 1.00 57.56 80 GLU A O 1
ATOM 677 N N . LEU A 1 81 ? -4.991 -16.916 -20.091 1.00 55.19 81 LEU A N 1
ATOM 678 C CA . LEU A 1 81 ? -4.069 -16.669 -18.969 1.00 55.19 81 LEU A CA 1
ATOM 679 C C . LEU A 1 81 ? -4.450 -15.425 -18.151 1.00 55.19 81 LEU A C 1
ATOM 681 O O . LEU A 1 81 ? -4.111 -15.348 -16.974 1.00 55.19 81 LEU A O 1
ATOM 685 N N . LEU A 1 82 ? -5.172 -14.472 -18.750 1.00 53.81 82 LEU A N 1
ATOM 686 C CA . LEU A 1 82 ? -5.669 -13.284 -18.051 1.00 53.81 82 LEU A CA 1
ATOM 687 C C . LEU A 1 82 ? -6.880 -13.593 -17.165 1.00 53.81 82 LEU A C 1
ATOM 689 O O . LEU A 1 82 ? -7.115 -12.894 -16.186 1.00 53.81 82 LEU A O 1
ATOM 693 N N . LYS A 1 83 ? -7.625 -14.669 -17.458 1.00 51.06 83 LYS A N 1
ATOM 694 C CA . LYS A 1 83 ? -8.786 -15.090 -16.656 1.00 51.06 83 LYS A CA 1
ATOM 695 C C . LYS A 1 83 ? -8.381 -15.709 -15.320 1.00 51.06 83 LYS A C 1
ATOM 697 O O . LYS A 1 83 ? -9.131 -15.621 -14.358 1.00 51.06 83 LYS A O 1
ATOM 702 N N . THR A 1 84 ? -7.216 -16.351 -15.260 1.00 46.94 84 THR A N 1
ATOM 703 C CA . THR A 1 84 ? -6.732 -17.055 -14.061 1.00 46.94 84 THR A CA 1
ATOM 704 C C . THR A 1 84 ? -5.885 -16.183 -13.134 1.00 46.94 84 THR A C 1
ATOM 706 O O . THR A 1 84 ? -5.466 -16.664 -12.085 1.00 46.94 84 THR A O 1
ATOM 709 N N . GLY A 1 85 ? -5.621 -14.928 -13.518 1.00 45.75 85 GLY A N 1
ATOM 710 C CA . GLY A 1 85 ? -4.638 -14.066 -12.867 1.00 45.75 85 GLY A CA 1
ATOM 711 C C . GLY A 1 85 ? -3.200 -14.500 -13.179 1.00 45.75 85 GLY A C 1
ATOM 712 O O . GLY A 1 85 ? -2.876 -15.688 -13.236 1.00 45.75 85 GLY A O 1
ATOM 713 N N . LEU A 1 86 ? -2.314 -13.529 -13.397 1.00 49.31 86 LEU A N 1
ATOM 714 C CA . LEU A 1 86 ? -0.876 -13.769 -13.520 1.00 49.31 86 LEU A CA 1
ATOM 715 C C . LEU A 1 86 ? -0.224 -13.516 -12.158 1.00 49.31 86 LEU A C 1
ATOM 717 O O . LEU A 1 86 ? 0.184 -12.399 -11.870 1.00 49.31 86 LEU A O 1
ATOM 721 N N . ASN A 1 87 ? -0.102 -14.554 -11.327 1.00 46.47 87 ASN A N 1
ATOM 722 C CA . ASN A 1 87 ? 0.763 -14.492 -10.147 1.00 46.47 87 ASN A CA 1
ATOM 723 C C . ASN A 1 87 ? 2.215 -14.728 -10.597 1.00 46.47 87 ASN A C 1
ATOM 725 O O . ASN A 1 87 ? 2.718 -15.857 -10.626 1.00 46.47 87 ASN A O 1
ATOM 729 N N . LEU A 1 88 ? 2.844 -13.659 -11.087 1.00 50.09 88 LEU A N 1
ATOM 730 C CA . LEU A 1 88 ? 4.274 -13.633 -11.362 1.00 50.09 88 LEU A CA 1
ATOM 731 C C . LEU A 1 88 ? 4.982 -13.667 -10.005 1.00 50.09 88 LEU A C 1
ATOM 733 O O . LEU A 1 88 ? 4.915 -12.714 -9.244 1.00 50.09 88 LEU A O 1
ATOM 737 N N . THR A 1 89 ? 5.613 -14.796 -9.686 1.00 41.88 89 THR A N 1
ATOM 738 C CA . THR A 1 89 ? 6.259 -15.036 -8.389 1.00 41.88 89 THR A CA 1
ATOM 739 C C . THR A 1 89 ? 7.204 -13.893 -8.000 1.00 41.88 89 THR A C 1
ATOM 741 O O . THR A 1 89 ? 8.172 -13.643 -8.724 1.00 41.88 89 THR A O 1
ATOM 744 N N . GLU A 1 90 ? 6.979 -13.303 -6.820 1.00 43.97 90 GLU A N 1
ATOM 745 C CA . GLU A 1 90 ? 7.791 -12.258 -6.155 1.00 43.97 90 GLU A CA 1
ATOM 746 C C . GLU A 1 90 ? 9.296 -12.583 -6.063 1.00 43.97 90 GLU A C 1
ATOM 748 O O . GLU A 1 90 ? 10.129 -11.714 -5.827 1.00 43.97 90 GLU A O 1
ATOM 753 N N . GLN A 1 91 ? 9.681 -13.847 -6.262 1.00 39.69 91 GLN A N 1
ATOM 754 C CA . GLN A 1 91 ? 11.061 -14.317 -6.126 1.00 39.69 91 GLN A CA 1
ATOM 755 C C . GLN A 1 91 ? 12.037 -13.791 -7.193 1.00 39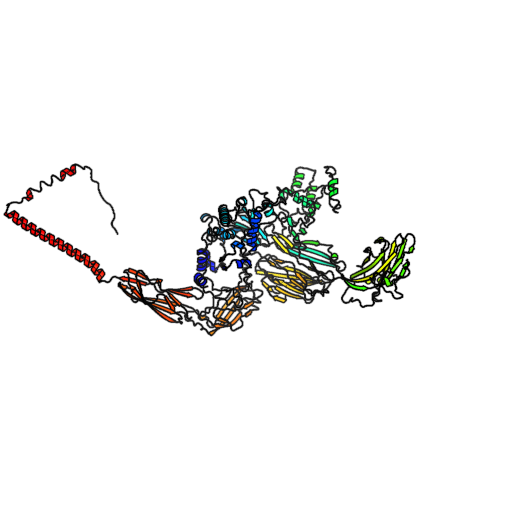.69 91 GLN A C 1
ATOM 757 O O . GLN A 1 91 ? 13.243 -13.912 -6.992 1.00 39.69 91 GLN A O 1
ATOM 762 N N . TYR A 1 92 ? 11.570 -13.231 -8.318 1.00 42.62 92 TYR A N 1
ATOM 763 C CA . TYR A 1 92 ? 12.458 -12.869 -9.439 1.00 42.62 92 TYR A CA 1
ATOM 764 C C . TYR A 1 92 ? 12.360 -11.420 -9.923 1.00 42.62 92 TYR A C 1
ATOM 766 O O . TYR A 1 92 ? 13.228 -10.988 -10.682 1.00 42.62 92 TYR A O 1
ATOM 774 N N . PHE A 1 93 ? 11.351 -10.663 -9.491 1.00 44.84 93 PHE A N 1
ATOM 775 C CA . PHE A 1 93 ? 11.145 -9.283 -9.918 1.00 44.84 93 PHE A CA 1
ATOM 776 C C . PHE A 1 93 ? 10.888 -8.411 -8.691 1.00 44.84 93 PHE A C 1
ATOM 778 O O . PHE A 1 93 ? 9.962 -8.677 -7.941 1.00 44.84 93 PHE A O 1
ATOM 785 N N . ASP A 1 94 ? 11.713 -7.378 -8.520 1.00 40.88 94 ASP A N 1
ATOM 786 C CA . ASP A 1 94 ? 11.488 -6.277 -7.569 1.00 40.88 94 ASP A CA 1
ATOM 787 C C . ASP A 1 94 ? 10.675 -5.143 -8.222 1.00 40.88 94 ASP A C 1
ATOM 789 O O . ASP A 1 94 ? 10.547 -4.046 -7.690 1.00 40.88 94 ASP A O 1
ATOM 793 N N . PHE A 1 95 ? 10.124 -5.398 -9.416 1.00 40.66 95 PHE A N 1
ATOM 794 C CA . PHE A 1 95 ? 8.932 -4.670 -9.806 1.00 40.66 95 PHE A CA 1
ATOM 795 C C . PHE A 1 95 ? 7.857 -5.152 -8.862 1.00 40.66 95 PHE A C 1
ATOM 797 O O . PHE A 1 95 ? 7.463 -6.320 -8.937 1.00 40.66 95 PHE A O 1
ATOM 804 N N . ASP A 1 96 ? 7.396 -4.258 -8.000 1.00 39.03 96 ASP A N 1
ATOM 805 C CA . ASP A 1 96 ? 6.109 -4.445 -7.386 1.00 39.03 96 ASP A CA 1
ATOM 806 C C . ASP A 1 96 ? 5.079 -4.509 -8.526 1.00 39.03 96 ASP A C 1
ATOM 808 O O . ASP A 1 96 ? 4.605 -3.511 -9.063 1.00 39.03 96 ASP A O 1
ATOM 812 N N . LEU A 1 97 ? 4.808 -5.722 -9.003 1.00 38.28 97 LEU A N 1
ATOM 813 C CA . LEU A 1 97 ? 3.742 -5.984 -9.957 1.00 38.28 97 LEU A CA 1
ATOM 814 C C . LEU A 1 97 ? 2.377 -5.798 -9.282 1.00 38.28 97 LEU A C 1
ATOM 816 O O . LEU A 1 97 ? 1.367 -5.886 -9.967 1.00 38.28 97 LEU A O 1
ATOM 820 N N . SER A 1 98 ? 2.328 -5.548 -7.969 1.00 35.28 98 SER A N 1
ATOM 821 C CA . SER A 1 98 ? 1.144 -5.023 -7.297 1.00 35.28 98 SER A CA 1
ATOM 822 C C . SER A 1 98 ? 1.011 -3.496 -7.455 1.00 35.28 98 SER A C 1
ATOM 824 O O . SER A 1 98 ? -0.118 -3.013 -7.486 1.00 35.28 98 SER A O 1
ATOM 826 N N . ASP A 1 99 ? 2.102 -2.755 -7.715 1.00 36.53 99 ASP A N 1
ATOM 827 C CA . ASP A 1 99 ? 2.072 -1.352 -8.187 1.00 36.53 99 ASP A CA 1
ATOM 828 C C . ASP A 1 99 ? 1.869 -1.261 -9.704 1.00 36.53 99 ASP A C 1
ATOM 830 O O . ASP A 1 99 ? 1.106 -0.428 -10.191 1.00 36.53 99 ASP A O 1
ATOM 834 N N . ILE A 1 100 ? 2.430 -2.210 -10.467 1.00 38.69 100 ILE A N 1
ATOM 835 C CA . ILE A 1 100 ? 1.880 -2.592 -11.776 1.00 38.69 100 ILE A CA 1
ATOM 836 C C . ILE A 1 100 ? 0.646 -3.469 -11.532 1.00 38.69 100 ILE A C 1
ATOM 838 O O . ILE A 1 100 ? 0.467 -4.504 -12.178 1.00 38.69 100 ILE A O 1
ATOM 842 N N . LYS A 1 101 ? -0.242 -3.044 -10.617 1.00 38.84 101 LYS A N 1
ATOM 843 C CA . LYS A 1 101 ? -1.665 -3.332 -10.724 1.00 38.84 101 LYS A CA 1
ATOM 844 C C . LYS A 1 101 ? -2.002 -2.929 -12.138 1.00 38.84 101 LYS A C 1
ATOM 846 O O . LYS A 1 101 ? -2.202 -1.764 -12.472 1.00 38.84 101 LYS A O 1
ATOM 851 N N . PHE A 1 102 ? -1.976 -3.925 -13.005 1.00 44.44 102 PHE A N 1
ATOM 852 C CA . PHE A 1 102 ? -2.558 -3.867 -14.304 1.00 44.44 102 PHE A CA 1
ATOM 853 C C . PHE A 1 102 ? -4.045 -3.681 -14.014 1.00 44.44 102 PHE A C 1
ATOM 855 O O . PHE A 1 102 ? -4.805 -4.643 -13.998 1.00 44.44 102 PHE A O 1
ATOM 862 N N . SER A 1 103 ? -4.454 -2.445 -13.725 1.00 38.88 103 SER A N 1
ATOM 863 C CA . SER A 1 103 ? -5.841 -2.035 -13.503 1.00 38.88 103 SER A CA 1
ATOM 864 C C . SER A 1 103 ? -6.726 -2.486 -14.671 1.00 38.88 103 SER A C 1
ATOM 866 O O . SER A 1 103 ? -7.929 -2.655 -14.529 1.00 38.88 103 SER A O 1
ATOM 868 N N . PHE A 1 104 ? -6.092 -2.777 -15.809 1.00 40.25 104 PHE A N 1
ATOM 869 C CA . PHE A 1 104 ? -6.643 -3.343 -17.027 1.00 40.25 104 PHE A CA 1
ATOM 870 C C . PHE A 1 104 ? -6.644 -4.886 -17.145 1.00 40.25 104 PHE A C 1
ATOM 872 O O . PHE A 1 104 ? -7.315 -5.399 -18.037 1.00 40.25 104 PHE A O 1
ATOM 879 N N . MET A 1 105 ? -5.895 -5.649 -16.331 1.00 40.47 105 MET A N 1
ATOM 880 C CA . MET A 1 105 ? -5.822 -7.127 -16.416 1.00 40.47 105 MET A CA 1
ATOM 881 C C . MET A 1 105 ? -6.607 -7.873 -15.337 1.00 40.47 105 MET A C 1
ATOM 883 O O . MET A 1 105 ? -6.739 -9.095 -15.435 1.00 40.47 105 MET A O 1
ATOM 887 N N . GLU A 1 106 ? -7.193 -7.188 -14.355 1.00 43.19 106 GLU A N 1
ATOM 888 C CA . GLU A 1 106 ? -8.257 -7.815 -13.580 1.00 43.19 106 GLU A CA 1
ATOM 889 C C . GLU A 1 106 ? -9.471 -7.996 -14.493 1.00 43.19 106 GLU A C 1
ATOM 891 O O . GLU A 1 106 ? -10.161 -7.043 -14.851 1.00 43.19 106 GLU A O 1
ATOM 896 N N . SER A 1 107 ? -9.750 -9.242 -14.884 1.00 37.69 107 SER A N 1
ATOM 897 C CA . SER A 1 107 ? -10.968 -9.584 -15.634 1.00 37.69 107 SER A CA 1
ATOM 898 C C . SER A 1 107 ? -12.244 -9.056 -14.956 1.00 37.69 107 SER A C 1
ATOM 900 O O . SER A 1 107 ? -13.218 -8.755 -15.642 1.00 37.69 107 SER A O 1
ATOM 902 N N . ASN A 1 108 ? -12.202 -8.862 -13.633 1.00 40.56 108 ASN A N 1
ATOM 903 C CA . ASN A 1 108 ? -13.242 -8.208 -12.848 1.00 40.56 108 ASN A CA 1
ATOM 904 C C . ASN A 1 108 ? -13.351 -6.706 -13.129 1.00 40.56 108 ASN A C 1
ATOM 906 O O . ASN A 1 108 ? -14.466 -6.239 -13.268 1.00 40.56 108 ASN A O 1
ATOM 910 N N . ALA A 1 109 ? -12.259 -5.953 -13.294 1.00 42.50 109 ALA A N 1
ATOM 911 C CA . ALA A 1 109 ? -12.316 -4.524 -13.619 1.00 42.50 109 ALA A CA 1
ATOM 912 C C . ALA A 1 109 ? -12.926 -4.278 -15.008 1.00 42.50 109 ALA A C 1
ATOM 914 O O . ALA A 1 109 ? -13.787 -3.420 -15.155 1.00 42.50 109 ALA A O 1
ATOM 915 N N . LEU A 1 110 ? -12.567 -5.095 -16.005 1.00 42.56 110 LEU A N 1
ATOM 916 C CA . LEU A 1 110 ? -13.203 -5.083 -17.327 1.00 42.56 110 LEU A CA 1
ATOM 917 C C . LEU A 1 110 ? -14.677 -5.495 -17.250 1.00 42.56 110 LEU A C 1
ATOM 919 O O . LEU A 1 110 ? -15.542 -4.768 -17.728 1.00 42.56 110 LEU A O 1
ATOM 923 N N . ASN A 1 111 ? -14.995 -6.612 -16.592 1.00 41.91 111 ASN A N 1
ATOM 924 C CA . ASN A 1 111 ? -16.388 -7.006 -16.376 1.00 41.91 111 ASN A CA 1
ATOM 925 C C . ASN A 1 111 ? -17.178 -5.942 -15.593 1.00 41.91 111 ASN A C 1
ATOM 927 O O . ASN A 1 111 ? -18.357 -5.771 -15.875 1.00 41.91 111 ASN A O 1
ATOM 931 N N . ASN A 1 112 ? -16.562 -5.202 -14.669 1.00 43.59 112 ASN A N 1
ATOM 932 C CA . ASN A 1 112 ? -17.174 -4.114 -13.899 1.00 43.59 112 ASN A CA 1
ATOM 933 C C . ASN A 1 112 ? -17.356 -2.844 -14.739 1.00 43.59 112 ASN A C 1
ATOM 935 O O . ASN A 1 112 ? -18.375 -2.181 -14.606 1.00 43.59 112 ASN A O 1
ATOM 939 N N . LEU A 1 113 ? -16.430 -2.530 -15.648 1.00 44.69 113 LEU A N 1
ATOM 940 C CA . LEU A 1 113 ? -16.543 -1.397 -16.572 1.00 44.69 113 LEU A CA 1
ATOM 941 C C . LEU A 1 113 ? -17.679 -1.643 -17.581 1.00 44.69 113 LEU A C 1
ATOM 943 O O . LEU A 1 113 ? -18.523 -0.779 -17.791 1.00 44.69 113 LEU A O 1
ATOM 947 N N . PHE A 1 114 ? -17.776 -2.859 -18.130 1.00 44.47 114 PHE A N 1
ATOM 948 C CA . PHE A 1 114 ? -18.848 -3.243 -19.056 1.00 44.47 114 PHE A CA 1
ATOM 949 C C . PHE A 1 114 ? -20.191 -3.508 -18.361 1.00 44.47 114 PHE A C 1
ATOM 951 O O . PHE A 1 114 ? -21.228 -3.074 -18.855 1.00 44.47 114 PHE A O 1
ATOM 958 N N . SER A 1 115 ? -20.214 -4.197 -17.218 1.00 45.00 115 SER A N 1
ATOM 959 C CA . SER A 1 115 ? -21.463 -4.374 -16.468 1.00 45.00 115 SER A CA 1
ATOM 960 C C . SER A 1 115 ? -21.938 -3.051 -15.878 1.00 45.00 115 SER A C 1
ATOM 962 O O . SER A 1 115 ? -23.122 -2.773 -15.976 1.00 45.00 115 SER A O 1
ATOM 964 N N . GLY A 1 116 ? -21.052 -2.196 -15.364 1.00 40.25 116 GLY A N 1
ATOM 965 C CA . GLY A 1 116 ? -21.383 -0.893 -14.784 1.00 40.25 116 GLY A CA 1
ATOM 966 C C . GLY A 1 116 ? -21.927 0.102 -15.808 1.00 40.25 116 GLY A C 1
ATOM 967 O O . GLY A 1 116 ? -23.048 0.572 -15.649 1.00 40.25 116 GLY A O 1
ATOM 968 N N . VAL A 1 117 ? -21.193 0.363 -16.897 1.00 42.09 117 VAL A N 1
ATOM 969 C CA . VAL A 1 117 ? -21.604 1.351 -17.913 1.00 42.09 117 VAL A CA 1
ATOM 970 C C . VAL A 1 117 ? -22.883 0.912 -18.638 1.00 42.09 117 VAL A C 1
ATOM 972 O O . VAL A 1 117 ? -23.811 1.704 -18.782 1.00 42.09 117 VAL A O 1
ATOM 975 N N . PHE A 1 118 ? -22.994 -0.358 -19.047 1.00 45.12 118 PHE A N 1
ATOM 976 C CA . PHE A 1 118 ? -24.142 -0.814 -19.843 1.00 45.12 118 PHE A CA 1
ATOM 977 C C . PHE A 1 118 ? -25.364 -1.231 -19.009 1.00 45.12 118 PHE A C 1
ATOM 979 O O . PHE A 1 118 ? -26.488 -1.106 -19.497 1.00 45.12 118 PHE A O 1
ATOM 986 N N . SER A 1 119 ? -25.199 -1.670 -17.752 1.00 42.50 119 SER A N 1
ATOM 987 C CA . SER A 1 119 ? -26.362 -1.874 -16.867 1.00 42.50 119 SER A CA 1
ATOM 988 C C . SER A 1 119 ? -26.998 -0.550 -16.443 1.00 42.50 119 SER A C 1
ATOM 990 O O . SER A 1 119 ? -28.223 -0.482 -16.374 1.00 42.50 119 SER A O 1
ATOM 992 N N . MET A 1 120 ? -26.204 0.511 -16.248 1.00 40.19 120 MET A N 1
ATOM 993 C CA . MET A 1 120 ? -26.705 1.836 -15.870 1.00 40.19 120 MET A CA 1
ATOM 994 C C . MET A 1 120 ? -27.471 2.536 -16.987 1.00 40.19 120 MET A C 1
ATOM 996 O O . MET A 1 120 ? -28.548 3.071 -16.741 1.00 40.19 120 MET A O 1
ATOM 1000 N N . VAL A 1 121 ? -26.981 2.479 -18.227 1.00 40.38 121 VAL A N 1
ATOM 1001 C CA . VAL A 1 121 ? -27.708 3.035 -19.385 1.00 40.38 121 VAL A CA 1
ATOM 1002 C C . VAL A 1 121 ? -29.024 2.270 -19.632 1.00 40.38 121 VAL A C 1
ATOM 1004 O O . VAL A 1 121 ? -30.013 2.845 -20.082 1.00 40.38 121 VAL A O 1
ATOM 1007 N N . GLY A 1 122 ? -29.094 0.989 -19.247 1.00 39.22 122 GLY A N 1
ATOM 1008 C CA . GLY A 1 122 ? -30.318 0.179 -19.273 1.00 39.22 122 GLY A CA 1
ATOM 1009 C C . GLY A 1 122 ? -31.322 0.441 -18.135 1.00 39.22 122 GLY A C 1
ATOM 1010 O O . GLY A 1 122 ? -32.431 -0.095 -18.183 1.00 39.22 122 GLY A O 1
ATOM 1011 N N . MET A 1 123 ? -30.984 1.259 -17.127 1.00 37.50 123 MET A N 1
ATOM 1012 C CA . MET A 1 123 ? -31.826 1.558 -15.952 1.00 37.50 123 MET A CA 1
ATOM 1013 C C . MET A 1 123 ? -32.821 2.716 -16.154 1.00 37.50 123 MET A C 1
ATOM 1015 O O . MET A 1 123 ? -33.376 3.227 -15.181 1.00 37.50 123 MET A O 1
ATOM 1019 N N . GLY A 1 124 ? -33.145 3.096 -17.394 1.00 36.50 124 GLY A N 1
ATOM 1020 C CA . GLY A 1 124 ? -34.173 4.103 -17.720 1.00 36.50 124 GLY A CA 1
ATOM 1021 C C . GLY A 1 124 ? -35.624 3.741 -17.335 1.00 36.50 124 GLY A C 1
ATOM 1022 O O . GLY A 1 124 ? -36.565 4.217 -17.966 1.00 36.50 124 GLY A O 1
ATOM 1023 N N . GLY A 1 125 ? -35.849 2.887 -16.333 1.00 34.47 125 GLY A N 1
ATOM 1024 C CA . GLY A 1 125 ? -37.174 2.401 -15.960 1.00 34.47 125 GLY A CA 1
ATOM 1025 C C . GLY A 1 125 ? -37.262 1.775 -14.570 1.00 34.47 125 GLY A C 1
ATOM 1026 O O . GLY A 1 125 ? -37.739 0.650 -14.446 1.00 34.47 125 GLY A O 1
ATOM 1027 N N . MET A 1 126 ? -36.869 2.478 -13.504 1.00 31.95 126 MET A N 1
ATOM 1028 C CA . MET A 1 126 ? -37.317 2.113 -12.149 1.00 31.95 126 MET A CA 1
ATOM 1029 C C . MET A 1 126 ? -38.707 2.698 -11.886 1.00 31.95 126 MET A C 1
ATOM 1031 O O . MET A 1 126 ? -38.883 3.727 -11.245 1.00 31.95 126 MET A O 1
ATOM 1035 N N . GLY A 1 127 ? -39.712 2.007 -12.421 1.00 27.72 127 GLY A N 1
ATOM 1036 C CA . GLY A 1 127 ? -41.122 2.256 -12.163 1.00 27.72 127 GLY A CA 1
ATOM 1037 C C . GLY A 1 127 ? -41.899 0.947 -12.152 1.00 27.72 127 GLY A C 1
ATOM 1038 O O . GLY A 1 127 ? -42.461 0.548 -13.165 1.00 27.72 127 GLY A O 1
ATOM 1039 N N . GLY A 1 128 ? -41.962 0.305 -10.985 1.00 26.84 128 GLY A N 1
ATOM 1040 C CA . GLY A 1 128 ? -42.944 -0.735 -10.692 1.00 26.84 128 GLY A CA 1
ATOM 1041 C C . GLY A 1 128 ? -42.580 -2.151 -11.142 1.00 26.84 128 GLY A C 1
ATOM 1042 O O . GLY A 1 128 ? -42.145 -2.423 -12.256 1.00 26.84 128 GLY A O 1
ATOM 1043 N N . SER A 1 129 ? -42.846 -3.082 -10.237 1.00 30.14 129 SER A N 1
ATOM 1044 C CA . SER A 1 129 ? -42.843 -4.530 -10.401 1.00 30.14 129 SER A CA 1
ATOM 1045 C C . SER A 1 129 ? -43.796 -5.000 -11.511 1.00 30.14 129 SER A C 1
ATOM 1047 O O . SER A 1 129 ? -44.881 -5.512 -11.251 1.00 30.14 129 SER A O 1
ATOM 1049 N N . SER A 1 130 ? -43.422 -4.836 -12.778 1.00 27.94 130 SER A N 1
ATOM 1050 C CA . SER A 1 130 ? -44.059 -5.479 -13.934 1.00 27.94 130 SER A CA 1
ATOM 1051 C C . SER A 1 130 ? -43.120 -5.403 -15.133 1.00 27.94 130 SER A C 1
ATOM 1053 O O . SER A 1 130 ? -42.861 -4.328 -15.657 1.00 27.94 130 SER A O 1
ATOM 1055 N N . GLY A 1 131 ? -42.600 -6.556 -15.555 1.00 32.38 131 GLY A N 1
ATOM 1056 C CA . GLY A 1 131 ? -41.545 -6.668 -16.557 1.00 32.38 131 GLY A CA 1
ATOM 1057 C C . GLY A 1 131 ? -41.772 -5.877 -17.848 1.00 32.38 131 GLY A C 1
ATOM 1058 O O . GLY A 1 131 ? -42.690 -6.155 -18.616 1.00 32.38 131 GLY A O 1
ATOM 1059 N N . MET A 1 132 ? -40.824 -4.990 -18.130 1.00 27.72 132 MET A N 1
ATOM 1060 C CA . MET A 1 132 ? -40.329 -4.714 -19.471 1.00 27.72 132 MET A CA 1
ATOM 1061 C C . MET A 1 132 ? -38.804 -4.764 -19.395 1.00 27.72 132 MET A C 1
ATOM 1063 O O . MET A 1 132 ? -38.157 -3.815 -18.975 1.00 27.72 132 MET A O 1
ATOM 1067 N N . SER A 1 133 ? -38.227 -5.904 -19.770 1.00 29.30 133 SER A N 1
ATOM 1068 C CA . SER A 1 133 ? -36.820 -5.959 -20.152 1.00 29.30 133 SER A CA 1
ATOM 1069 C C . SER A 1 133 ? -36.634 -5.035 -21.356 1.00 29.30 133 SER A C 1
ATOM 1071 O O . SER A 1 133 ? -37.234 -5.296 -22.404 1.00 29.30 133 SER A O 1
ATOM 1073 N N . ILE A 1 134 ? -35.821 -3.985 -21.241 1.00 34.41 134 ILE A N 1
ATOM 1074 C CA . ILE A 1 134 ? -35.253 -3.338 -22.426 1.00 34.41 134 ILE A CA 1
ATOM 1075 C C . ILE A 1 134 ? -34.313 -4.375 -23.043 1.00 34.41 134 ILE A C 1
ATOM 1077 O O . ILE A 1 134 ? -33.202 -4.605 -22.580 1.00 34.41 134 ILE A O 1
ATOM 1081 N N . SER A 1 135 ? -34.805 -5.080 -24.057 1.00 33.53 135 SER A N 1
ATOM 1082 C CA . SER A 1 135 ? -34.074 -6.093 -24.819 1.00 33.53 135 SER A CA 1
ATOM 1083 C C . SER A 1 135 ? -33.107 -5.458 -25.827 1.00 33.53 135 SER A C 1
ATOM 1085 O O . SER A 1 135 ? -33.084 -5.875 -26.980 1.00 33.53 135 SER A O 1
ATOM 1087 N N . GLY A 1 136 ? -32.388 -4.409 -25.420 1.00 37.38 136 GLY A N 1
ATOM 1088 C CA . GLY A 1 136 ? -31.517 -3.610 -26.293 1.00 37.38 136 GLY A CA 1
ATOM 1089 C C . GLY A 1 136 ? -30.030 -3.691 -25.952 1.00 37.38 136 GLY A C 1
ATOM 1090 O O . GLY A 1 136 ? -29.206 -3.397 -26.797 1.00 37.38 136 GLY A O 1
ATOM 1091 N N . PHE A 1 137 ? -29.671 -4.144 -24.752 1.00 37.25 137 PHE A N 1
ATOM 1092 C CA . PHE A 1 137 ? -28.300 -4.532 -24.433 1.00 37.25 137 PHE A CA 1
ATOM 1093 C C . PHE A 1 137 ? -28.336 -5.980 -23.957 1.00 37.25 137 PHE A C 1
ATOM 1095 O O . PHE A 1 137 ? -28.533 -6.271 -22.776 1.00 37.25 137 PHE A O 1
ATOM 1102 N N . GLY A 1 138 ? -28.211 -6.917 -24.900 1.00 36.59 138 GLY A N 1
ATOM 1103 C CA . GLY A 1 138 ? -27.800 -8.272 -24.547 1.00 36.59 138 GLY A CA 1
ATOM 1104 C C . GLY A 1 138 ? -26.483 -8.190 -23.776 1.00 36.59 138 GLY A C 1
ATOM 1105 O O . GLY A 1 138 ? -25.668 -7.309 -24.045 1.00 36.59 138 GLY A O 1
ATOM 1106 N N . SER A 1 139 ? -26.280 -9.064 -22.785 1.00 41.66 139 SER A N 1
ATOM 1107 C CA . SER A 1 139 ? -25.004 -9.157 -22.072 1.00 41.66 139 SER A CA 1
ATOM 1108 C C . SER A 1 139 ? -23.878 -9.255 -23.101 1.00 41.66 139 SER A C 1
ATOM 1110 O O . SER A 1 139 ? -23.766 -10.286 -23.767 1.00 41.66 139 SER A O 1
ATOM 1112 N N . PHE A 1 140 ? -23.089 -8.192 -23.263 1.00 42.25 140 PHE A N 1
ATOM 1113 C CA . PHE A 1 140 ? -21.955 -8.192 -24.175 1.00 42.25 140 PHE A CA 1
ATOM 1114 C C . PHE A 1 140 ? -20.991 -9.277 -23.689 1.00 42.25 140 PHE A C 1
ATOM 1116 O O . PHE A 1 140 ? -20.319 -9.113 -22.670 1.00 42.25 140 PHE A O 1
ATOM 1123 N N . ASP A 1 141 ? -20.995 -10.441 -24.346 1.00 49.38 141 ASP A N 1
ATOM 1124 C CA . ASP A 1 141 ? -20.214 -11.589 -23.898 1.00 49.38 141 ASP A CA 1
ATOM 1125 C C . ASP A 1 141 ? -18.749 -11.390 -24.289 1.00 49.38 141 ASP A C 1
ATOM 1127 O O . ASP A 1 141 ? -18.259 -11.922 -25.290 1.00 49.38 141 ASP A O 1
ATOM 1131 N N . ILE A 1 142 ? -18.036 -10.631 -23.458 1.00 50.03 142 ILE A N 1
ATOM 1132 C CA . ILE A 1 142 ? -16.590 -10.407 -23.547 1.00 50.03 142 ILE A CA 1
ATOM 1133 C C . ILE A 1 142 ? -15.844 -11.747 -23.640 1.00 50.03 142 ILE A C 1
ATOM 1135 O O . ILE A 1 142 ? -14.819 -11.837 -24.319 1.00 50.03 142 ILE A O 1
ATOM 1139 N N . ASN A 1 143 ? -16.361 -12.826 -23.030 1.00 50.19 143 ASN A N 1
ATOM 1140 C CA . ASN A 1 143 ? -15.708 -14.132 -23.101 1.00 50.19 143 ASN A CA 1
ATOM 1141 C C . ASN A 1 143 ? -15.667 -14.679 -24.528 1.00 50.19 143 ASN A C 1
ATOM 1143 O O . ASN A 1 143 ? -14.672 -15.306 -24.890 1.00 50.19 143 ASN A O 1
ATOM 1147 N N . SER A 1 144 ? -16.688 -14.419 -25.346 1.00 51.31 144 SER A N 1
ATOM 1148 C CA . SER A 1 144 ? -16.707 -14.823 -26.755 1.00 51.31 144 SER A CA 1
ATOM 1149 C C . SER A 1 144 ? -15.650 -14.086 -27.594 1.00 51.31 144 SER A C 1
ATOM 1151 O O . SER A 1 144 ? -15.045 -14.688 -28.481 1.00 51.31 144 SER A O 1
ATOM 1153 N N . PHE A 1 145 ? -15.353 -12.827 -27.250 1.00 50.28 145 PHE A N 1
ATOM 1154 C CA . PHE A 1 145 ? -14.337 -11.992 -27.903 1.00 50.28 145 PHE A CA 1
ATOM 1155 C C . PHE A 1 145 ? -12.904 -12.345 -27.460 1.00 50.28 145 PHE A C 1
ATOM 1157 O O . PHE A 1 145 ? -11.965 -12.285 -28.255 1.00 50.28 145 PHE A O 1
ATOM 1164 N N . ILE A 1 146 ? -12.738 -12.746 -26.193 1.00 52.19 146 ILE A N 1
ATOM 1165 C CA . ILE A 1 146 ? -11.451 -13.112 -25.579 1.00 52.19 146 ILE A CA 1
ATOM 1166 C C . ILE A 1 146 ? -11.002 -14.539 -25.951 1.00 52.19 146 ILE A C 1
ATOM 1168 O O . ILE A 1 146 ? -9.802 -14.795 -26.042 1.00 52.19 146 ILE A O 1
ATOM 1172 N N . ASN A 1 147 ? -11.925 -15.470 -26.219 1.00 50.81 147 ASN A N 1
ATOM 1173 C CA . ASN A 1 147 ? -11.638 -16.898 -26.460 1.00 50.81 147 ASN A CA 1
ATOM 1174 C C . ASN A 1 147 ? -10.997 -17.228 -27.839 1.00 50.81 147 ASN A C 1
ATOM 1176 O O . ASN A 1 147 ? -11.108 -18.350 -28.338 1.00 50.81 147 ASN A O 1
ATOM 1180 N N . GLY A 1 148 ? -10.311 -16.276 -28.477 1.00 53.88 148 GLY A N 1
ATOM 1181 C CA . GLY A 1 148 ? -9.575 -16.482 -29.730 1.00 53.88 148 GLY A CA 1
ATOM 1182 C C . GLY A 1 148 ? -8.103 -16.857 -29.515 1.00 53.88 148 GLY A C 1
ATOM 1183 O O . GLY A 1 148 ? -7.501 -16.514 -28.504 1.00 53.88 148 GLY A O 1
ATOM 1184 N N . GLY A 1 149 ? -7.465 -17.491 -30.511 1.00 53.41 149 GLY A N 1
ATOM 1185 C CA . GLY A 1 149 ? -6.011 -17.760 -30.539 1.00 53.41 149 GLY A CA 1
ATOM 1186 C C . GLY A 1 149 ? -5.129 -16.508 -30.708 1.00 53.41 149 GLY A C 1
ATOM 1187 O O . GLY A 1 149 ? -4.059 -16.578 -31.320 1.00 53.41 149 GLY A O 1
ATOM 1188 N N . SER A 1 150 ? -5.611 -15.358 -30.238 1.00 56.91 150 SER A N 1
ATOM 1189 C CA . SER A 1 150 ? -4.965 -14.056 -30.330 1.00 56.91 150 SER A CA 1
ATOM 1190 C C . SER A 1 150 ? -3.767 -14.002 -29.389 1.00 56.91 150 SER A C 1
ATOM 1192 O O . SER A 1 150 ? -3.861 -14.337 -28.210 1.00 56.91 150 SER A O 1
ATOM 1194 N N . LYS A 1 151 ? -2.627 -13.565 -29.925 1.00 61.53 151 LYS A N 1
ATOM 1195 C CA . LYS A 1 151 ? -1.419 -13.285 -29.147 1.00 61.53 151 LYS A CA 1
ATOM 1196 C C . LYS A 1 151 ? -1.400 -11.798 -28.835 1.00 61.53 151 LYS A C 1
ATOM 1198 O O . LYS A 1 151 ? -1.533 -10.998 -29.759 1.00 61.53 151 LYS A O 1
ATOM 1203 N N . VAL A 1 152 ? -1.211 -11.443 -27.572 1.00 62.47 152 VAL A N 1
ATOM 1204 C CA . VAL A 1 152 ? -1.100 -10.050 -27.135 1.00 62.47 152 VAL A CA 1
ATOM 1205 C C . VAL A 1 152 ? 0.350 -9.740 -26.815 1.00 62.47 152 VAL A C 1
ATOM 1207 O O . VAL A 1 152 ? 1.042 -10.525 -26.171 1.00 62.47 152 VAL A O 1
ATOM 1210 N N . LEU A 1 153 ? 0.812 -8.595 -27.299 1.00 65.00 153 LEU A N 1
ATOM 1211 C CA . LEU A 1 153 ? 2.066 -7.989 -26.889 1.00 65.00 153 LEU A CA 1
ATOM 1212 C C . LEU A 1 153 ? 1.704 -6.708 -26.140 1.00 65.00 153 LEU A C 1
ATOM 1214 O O . LEU A 1 153 ? 1.096 -5.819 -26.728 1.00 65.00 153 LEU A O 1
ATOM 1218 N N . ALA A 1 154 ? 2.043 -6.641 -24.860 1.00 66.81 154 ALA A N 1
ATOM 1219 C CA . ALA A 1 154 ? 1.898 -5.451 -24.039 1.00 66.81 154 ALA A CA 1
ATOM 1220 C C . ALA A 1 154 ? 3.281 -4.844 -23.802 1.00 66.81 154 ALA A C 1
ATOM 1222 O O . ALA A 1 154 ? 4.222 -5.558 -23.453 1.00 66.81 154 ALA A O 1
ATOM 1223 N N . THR A 1 155 ? 3.392 -3.533 -23.987 1.00 69.56 155 THR A N 1
ATOM 1224 C CA . THR A 1 155 ? 4.606 -2.768 -23.700 1.00 69.56 155 THR A CA 1
ATOM 1225 C C . THR A 1 155 ? 4.248 -1.659 -22.726 1.00 69.56 155 THR A C 1
ATOM 1227 O O . THR A 1 155 ? 3.338 -0.880 -22.994 1.00 69.56 155 THR A O 1
ATOM 1230 N N . LEU A 1 156 ? 4.975 -1.588 -21.618 1.00 71.50 156 LEU A N 1
ATOM 1231 C CA . LEU A 1 156 ? 4.903 -0.520 -20.630 1.00 71.50 156 LEU A CA 1
ATOM 1232 C C . LEU A 1 156 ? 6.202 0.284 -20.693 1.00 71.50 156 LEU A C 1
ATOM 1234 O O . LEU A 1 156 ? 7.293 -0.288 -20.803 1.00 71.50 156 LEU A O 1
ATOM 1238 N N . LEU A 1 157 ? 6.081 1.603 -20.610 1.00 75.69 157 LEU A N 1
ATOM 1239 C CA . LEU A 1 157 ? 7.198 2.532 -20.520 1.00 75.69 157 LEU A CA 1
ATOM 1240 C C . LEU A 1 157 ? 6.916 3.497 -19.368 1.00 75.69 157 LEU A C 1
ATOM 1242 O O . LEU A 1 157 ? 5.893 4.175 -19.382 1.00 75.69 157 LEU A O 1
ATOM 1246 N N . GLN A 1 158 ? 7.818 3.563 -18.393 1.00 79.69 158 GLN A N 1
ATOM 1247 C CA . GLN A 1 158 ? 7.728 4.474 -17.255 1.00 79.69 158 GLN A CA 1
ATOM 1248 C C . GLN A 1 158 ? 8.936 5.408 -17.273 1.00 79.69 158 GLN A C 1
ATOM 1250 O O . GLN A 1 158 ? 10.079 4.965 -17.398 1.00 79.69 158 GLN A O 1
ATOM 1255 N N . TYR A 1 159 ? 8.679 6.710 -17.178 1.00 83.12 159 TYR A N 1
ATOM 1256 C CA . TYR A 1 159 ? 9.701 7.744 -17.302 1.00 83.12 159 TYR A CA 1
ATOM 1257 C C . TYR A 1 159 ? 9.315 9.005 -16.516 1.00 83.12 159 TYR A C 1
ATOM 1259 O O . TYR A 1 159 ? 8.137 9.275 -16.290 1.00 83.12 159 TYR A O 1
ATOM 1267 N N . GLU A 1 160 ? 10.306 9.797 -16.105 1.00 85.44 160 GLU A N 1
ATOM 1268 C CA . GLU A 1 160 ? 10.079 11.111 -15.490 1.00 85.44 160 GLU A CA 1
ATOM 1269 C C . GLU A 1 160 ? 9.632 12.165 -16.525 1.00 85.44 160 GLU A C 1
ATOM 1271 O O . GLU A 1 160 ? 10.307 12.416 -17.533 1.00 85.44 160 GLU A O 1
ATOM 1276 N N . GLY A 1 161 ? 8.506 12.829 -16.259 1.00 86.75 161 GLY A N 1
ATOM 1277 C CA . GLY A 1 161 ? 7.981 13.920 -17.085 1.00 86.75 161 GLY A CA 1
ATOM 1278 C C . GLY A 1 161 ? 8.850 15.188 -17.094 1.00 86.75 161 GLY A C 1
ATOM 1279 O O . GLY A 1 161 ? 9.814 15.322 -16.336 1.00 86.75 161 GLY A O 1
ATOM 1280 N N . HIS A 1 162 ? 8.517 16.143 -17.967 1.00 88.25 162 HIS A N 1
ATOM 1281 C CA . HIS A 1 162 ? 9.198 17.438 -18.012 1.00 88.25 162 HIS A CA 1
ATOM 1282 C C . HIS A 1 162 ? 8.890 18.259 -16.756 1.00 88.25 162 HIS A C 1
ATOM 1284 O O . HIS A 1 162 ? 7.732 18.392 -16.363 1.00 88.25 162 HIS A O 1
ATOM 1290 N N . SER A 1 163 ? 9.908 18.884 -16.162 1.00 83.19 163 SER A N 1
ATOM 1291 C CA . SER A 1 163 ? 9.738 19.648 -14.919 1.00 83.19 163 SER A CA 1
ATOM 1292 C C . SER A 1 163 ? 8.857 20.891 -15.069 1.00 83.19 163 SER A C 1
ATOM 1294 O O . SER A 1 163 ? 8.296 21.349 -14.085 1.00 83.19 163 SER A O 1
ATOM 1296 N N . GLU A 1 164 ? 8.715 21.448 -16.278 1.00 86.94 164 GLU A N 1
ATOM 1297 C CA . GLU A 1 164 ? 7.832 22.607 -16.518 1.00 86.94 164 GLU A CA 1
ATOM 1298 C C . GLU A 1 164 ? 6.341 22.283 -16.363 1.00 86.94 164 GLU A C 1
ATOM 1300 O O . GLU A 1 164 ? 5.532 23.201 -16.206 1.00 86.94 164 GLU A O 1
ATOM 1305 N N . GLY A 1 165 ? 5.988 20.994 -16.401 1.00 86.50 165 GLY A N 1
ATOM 1306 C CA . GLY A 1 165 ? 4.628 20.517 -16.187 1.00 86.50 165 GLY A CA 1
ATOM 1307 C C . GLY A 1 165 ? 4.141 20.631 -14.749 1.00 86.50 165 GLY A C 1
ATOM 1308 O O . GLY A 1 165 ? 2.944 20.522 -14.521 1.00 86.50 165 GLY A O 1
ATOM 1309 N N . ILE A 1 166 ? 5.032 20.896 -13.789 1.00 88.44 166 ILE A N 1
ATOM 1310 C CA . ILE A 1 166 ? 4.672 21.139 -12.391 1.00 88.44 166 ILE A CA 1
ATOM 1311 C C . ILE A 1 166 ? 5.214 22.506 -11.982 1.00 88.44 166 ILE A C 1
ATOM 1313 O O . ILE A 1 166 ? 6.424 22.719 -11.903 1.00 88.44 166 ILE A O 1
ATOM 1317 N N . GLN A 1 167 ? 4.317 23.448 -11.700 1.00 88.75 167 GLN A N 1
ATOM 1318 C CA . GLN A 1 167 ? 4.675 24.797 -11.261 1.00 88.75 167 GLN A CA 1
ATOM 1319 C C . GLN A 1 167 ? 4.258 25.021 -9.813 1.00 88.75 167 GLN A C 1
ATOM 1321 O O . GLN A 1 167 ? 3.123 24.747 -9.439 1.00 88.75 167 GLN A O 1
ATOM 1326 N N . LYS A 1 168 ? 5.172 25.554 -9.000 1.00 85.50 168 LYS A N 1
ATOM 1327 C CA . LYS A 1 168 ? 4.939 25.848 -7.582 1.00 85.50 168 LYS A CA 1
ATOM 1328 C C . LYS A 1 168 ? 4.678 27.338 -7.370 1.00 85.50 168 LYS A C 1
ATOM 1330 O O . LYS A 1 168 ? 5.472 28.178 -7.794 1.00 85.50 168 LYS A O 1
ATOM 1335 N N . SER A 1 169 ? 3.601 27.663 -6.658 1.00 83.88 169 SER A N 1
ATOM 1336 C CA . SER A 1 169 ? 3.248 29.013 -6.210 1.00 83.88 169 SER A CA 1
ATOM 1337 C C . SER A 1 169 ? 2.888 28.977 -4.721 1.00 83.88 169 SER A C 1
ATOM 1339 O O . SER A 1 169 ? 1.768 28.650 -4.329 1.00 83.88 169 SER A O 1
ATOM 1341 N N . GLY A 1 170 ? 3.865 29.262 -3.854 1.00 80.75 170 GLY A N 1
ATOM 1342 C CA . GLY A 1 170 ? 3.704 29.076 -2.408 1.00 80.75 170 GLY A CA 1
ATOM 1343 C C . GLY A 1 170 ? 3.533 27.594 -2.047 1.00 80.75 170 GLY A C 1
ATOM 1344 O O . GLY A 1 170 ? 4.409 26.792 -2.364 1.00 80.75 170 GLY A O 1
ATOM 1345 N N . ASN A 1 171 ? 2.409 27.247 -1.407 1.00 75.31 171 ASN A N 1
ATOM 1346 C CA . ASN A 1 171 ? 2.045 25.865 -1.047 1.00 75.31 171 ASN A CA 1
ATOM 1347 C C . ASN A 1 171 ? 1.131 25.192 -2.090 1.00 75.31 171 ASN A C 1
ATOM 1349 O O . ASN A 1 171 ? 0.684 24.066 -1.885 1.00 75.31 171 ASN A O 1
ATOM 1353 N N . GLN A 1 172 ? 0.812 25.891 -3.182 1.00 86.50 172 GLN A N 1
ATOM 1354 C CA . GLN A 1 172 ? 0.009 25.363 -4.278 1.00 86.50 172 GLN A CA 1
ATOM 1355 C C . GLN A 1 172 ? 0.913 24.921 -5.424 1.00 86.50 172 GLN A C 1
ATOM 1357 O O . GLN A 1 172 ? 1.901 25.583 -5.754 1.00 86.50 172 GLN A O 1
ATOM 1362 N N . TYR A 1 173 ? 0.538 23.814 -6.038 1.00 88.62 173 TYR A N 1
ATOM 1363 C CA . TYR A 1 173 ? 1.170 23.233 -7.201 1.00 88.62 173 TYR A CA 1
ATOM 1364 C C . TYR A 1 173 ? 0.151 23.166 -8.327 1.00 88.62 173 TYR A C 1
ATOM 1366 O O . TYR A 1 173 ? -1.033 22.917 -8.106 1.00 88.62 173 TYR A O 1
ATOM 1374 N N . HIS A 1 174 ? 0.631 23.406 -9.535 1.00 92.00 174 HIS A N 1
ATOM 1375 C CA . HIS A 1 174 ? -0.152 23.335 -10.750 1.00 92.00 174 HIS A CA 1
ATOM 1376 C C . HIS A 1 174 ? 0.482 22.293 -11.662 1.00 92.00 174 HIS A C 1
ATOM 1378 O O . HIS A 1 174 ? 1.591 22.503 -12.159 1.00 92.00 174 HIS A O 1
ATOM 1384 N N . PHE A 1 175 ? -0.211 21.170 -11.824 1.00 93.06 175 PHE A N 1
ATOM 1385 C CA . PHE A 1 175 ? 0.125 20.118 -12.768 1.00 93.06 175 PHE A CA 1
ATOM 1386 C C . PHE A 1 175 ? -0.562 20.379 -14.108 1.00 93.06 175 PHE A C 1
ATOM 1388 O O . PHE A 1 175 ? -1.754 20.679 -14.154 1.00 93.06 175 PHE A O 1
ATOM 1395 N N . ASP A 1 176 ? 0.194 20.224 -15.188 1.00 93.06 176 ASP A N 1
ATOM 1396 C CA . ASP A 1 176 ? -0.254 20.330 -16.570 1.00 93.06 176 ASP A CA 1
ATOM 1397 C C . ASP A 1 176 ? 0.279 19.123 -17.354 1.00 93.06 176 ASP A C 1
ATOM 1399 O O . ASP A 1 176 ? 1.497 18.960 -17.524 1.00 93.06 176 ASP A O 1
ATOM 1403 N N . LEU A 1 177 ? -0.633 18.261 -17.819 1.00 90.69 177 LEU A N 1
ATOM 1404 C CA . LEU A 1 177 ? -0.276 17.042 -18.546 1.00 90.69 177 LEU A CA 1
ATOM 1405 C C . LEU A 1 177 ? 0.532 17.355 -19.814 1.00 90.69 177 LEU A C 1
ATOM 1407 O O . LEU A 1 177 ? 1.549 16.714 -20.077 1.00 90.69 177 LEU A O 1
ATOM 1411 N N . TYR A 1 178 ? 0.125 18.364 -20.581 1.00 89.69 178 TYR A N 1
ATOM 1412 C CA . TYR A 1 178 ? 0.721 18.689 -21.875 1.00 89.69 178 TYR A CA 1
ATOM 1413 C C . TYR A 1 178 ? 2.142 19.207 -21.740 1.00 89.69 178 TYR A C 1
ATOM 1415 O O . TYR A 1 178 ? 3.058 18.720 -22.408 1.00 89.69 178 TYR A O 1
ATOM 1423 N N . LYS A 1 179 ? 2.363 20.118 -20.790 1.00 90.00 179 LYS A N 1
ATOM 1424 C CA . LYS A 1 179 ? 3.714 20.579 -20.454 1.00 90.00 179 LYS A CA 1
ATOM 1425 C C . LYS A 1 179 ? 4.587 19.444 -19.916 1.00 90.00 179 LYS A C 1
ATOM 1427 O O . LYS A 1 179 ? 5.776 19.404 -20.218 1.00 90.00 179 LYS A O 1
ATOM 1432 N N . THR A 1 180 ? 4.014 18.505 -19.158 1.00 89.44 180 THR A N 1
ATOM 1433 C CA . THR A 1 180 ? 4.731 17.322 -18.644 1.00 89.44 180 THR A CA 1
ATOM 1434 C C . THR A 1 180 ? 5.191 16.400 -19.782 1.00 89.44 180 THR A C 1
ATOM 1436 O O . THR A 1 180 ? 6.316 15.881 -19.761 1.00 89.44 180 THR A O 1
ATOM 1439 N N . LEU A 1 181 ? 4.347 16.223 -20.800 1.00 87.88 181 LEU A N 1
ATOM 1440 C CA . LEU A 1 181 ? 4.657 15.448 -22.002 1.00 87.88 181 LEU A CA 1
ATOM 1441 C C . LEU A 1 181 ? 5.563 16.200 -22.990 1.00 87.88 181 LEU A C 1
ATOM 1443 O O . LEU A 1 181 ? 6.236 15.546 -23.779 1.00 87.88 181 LEU A O 1
ATOM 1447 N N . ASN A 1 182 ? 5.677 17.530 -22.868 1.00 86.25 182 ASN A N 1
ATOM 1448 C CA . ASN A 1 182 ? 6.289 18.423 -23.861 1.00 86.25 182 ASN A CA 1
ATOM 1449 C C . ASN A 1 182 ? 5.533 18.395 -25.207 1.00 86.25 182 ASN A C 1
ATOM 1451 O O . ASN A 1 182 ? 6.141 18.320 -26.271 1.00 86.25 182 ASN A O 1
ATOM 1455 N N . TYR A 1 183 ? 4.200 18.420 -25.135 1.00 86.75 183 TYR A N 1
ATOM 1456 C CA . TYR A 1 183 ? 3.288 18.327 -26.275 1.00 86.75 183 TYR A CA 1
ATOM 1457 C C . TYR A 1 183 ? 2.607 19.671 -26.557 1.00 86.75 183 TYR A C 1
ATOM 1459 O O . TYR A 1 183 ? 2.085 20.308 -25.638 1.00 86.75 183 TYR A O 1
ATOM 1467 N N . ASP A 1 184 ? 2.599 20.094 -27.822 1.00 82.88 184 ASP A N 1
ATOM 1468 C CA . ASP A 1 184 ? 2.018 21.367 -28.256 1.00 82.88 184 ASP A CA 1
ATOM 1469 C C . ASP A 1 184 ? 0.611 21.171 -28.838 1.00 82.88 184 ASP A C 1
ATOM 1471 O O . ASP A 1 184 ? 0.431 20.869 -30.019 1.00 82.88 184 ASP A O 1
ATOM 1475 N N . VAL A 1 185 ? -0.401 21.382 -27.994 1.00 81.25 185 VAL A N 1
ATOM 1476 C CA . VAL A 1 185 ? -1.819 21.223 -28.357 1.00 81.25 185 VAL A CA 1
ATOM 1477 C C . VAL A 1 185 ? -2.231 22.151 -29.506 1.00 81.25 185 VAL A C 1
ATOM 1479 O O . VAL A 1 185 ? -3.049 21.761 -30.337 1.00 81.25 185 VAL A O 1
ATOM 1482 N N . ASP A 1 186 ? -1.646 23.350 -29.609 1.00 80.38 186 ASP A N 1
ATOM 1483 C CA . ASP A 1 186 ? -2.024 24.328 -30.638 1.00 80.38 186 ASP A CA 1
ATOM 1484 C C . ASP A 1 186 ? -1.611 23.875 -32.047 1.00 80.38 186 ASP A C 1
ATOM 1486 O O . ASP A 1 186 ? -2.260 24.234 -33.037 1.00 80.38 186 ASP A O 1
ATOM 1490 N N . SER A 1 187 ? -0.522 23.106 -32.159 1.00 80.12 187 SER A N 1
ATOM 1491 C CA . SER A 1 187 ? -0.009 22.617 -33.441 1.00 80.12 187 SER A CA 1
ATOM 1492 C C . SER A 1 187 ? -0.377 21.162 -33.742 1.00 80.12 187 SER A C 1
ATOM 1494 O O . SER A 1 187 ? -0.517 20.821 -34.921 1.00 80.12 187 SER A O 1
ATOM 1496 N N . GLU A 1 188 ? -0.586 20.332 -32.717 1.00 76.12 188 GLU A N 1
ATOM 1497 C CA . GLU A 1 188 ? -0.828 18.888 -32.855 1.00 76.12 188 GLU A CA 1
ATOM 1498 C C . GLU A 1 188 ? -2.282 18.466 -32.558 1.00 76.12 188 GLU A C 1
ATOM 1500 O O . GLU A 1 188 ? -2.690 17.368 -32.936 1.00 76.12 188 GLU A O 1
ATOM 1505 N N . GLY A 1 189 ? -3.103 19.358 -31.990 1.00 81.06 189 GLY A N 1
ATOM 1506 C CA . GLY A 1 189 ? -4.498 19.094 -31.618 1.00 81.06 189 GLY A CA 1
ATOM 1507 C C . GLY A 1 189 ? -4.642 18.390 -30.265 1.00 81.06 189 GLY A C 1
ATOM 1508 O O . GLY A 1 189 ? -3.655 17.968 -29.663 1.00 81.06 189 GLY A O 1
ATOM 1509 N N . GLY A 1 190 ? -5.880 18.280 -29.770 1.00 81.19 190 GLY A N 1
ATOM 1510 C CA . GLY A 1 190 ? -6.184 17.649 -28.482 1.00 81.19 190 GLY A CA 1
ATOM 1511 C C . GLY A 1 190 ? -5.744 16.183 -28.398 1.00 81.19 190 GLY A C 1
ATOM 1512 O O . GLY A 1 190 ? -5.600 15.493 -29.408 1.00 81.19 190 GLY A O 1
ATOM 1513 N N . LEU A 1 191 ? -5.521 15.692 -27.180 1.00 82.75 191 LEU A N 1
ATOM 1514 C CA . LEU A 1 191 ? -5.019 14.338 -26.955 1.00 82.75 191 LEU A CA 1
ATOM 1515 C C . LEU A 1 191 ? -6.156 13.315 -27.024 1.00 82.75 191 LEU A C 1
ATOM 1517 O O . LEU A 1 191 ? -7.123 13.396 -26.267 1.00 82.75 191 LEU A O 1
ATOM 1521 N N . LEU A 1 192 ? -6.000 12.312 -27.883 1.00 81.62 192 LEU A N 1
ATOM 1522 C CA . LEU A 1 192 ? -6.901 11.167 -28.002 1.00 81.62 192 LEU A CA 1
ATOM 1523 C C . LEU A 1 192 ? -6.102 9.865 -28.175 1.00 81.62 192 LEU A C 1
ATOM 1525 O O . LEU A 1 192 ? -4.913 9.911 -28.505 1.00 81.62 192 LEU A O 1
ATOM 1529 N N . PRO A 1 193 ? -6.703 8.684 -27.971 1.00 77.06 193 PRO A N 1
ATOM 1530 C CA . PRO A 1 193 ? -6.084 7.431 -28.392 1.00 77.06 193 PRO A CA 1
ATOM 1531 C C . PRO A 1 193 ? -5.838 7.413 -29.904 1.00 77.06 193 PRO A C 1
ATOM 1533 O O . PRO A 1 193 ? -6.512 8.102 -30.665 1.00 77.06 193 PRO A O 1
ATOM 1536 N N . SER A 1 194 ? -4.869 6.614 -30.354 1.00 77.31 194 SER A N 1
ATOM 1537 C CA . SER A 1 194 ? -4.569 6.518 -31.787 1.00 77.31 194 SER A CA 1
ATOM 1538 C C . SER A 1 194 ? -5.788 6.068 -32.595 1.00 77.31 194 SER A C 1
ATOM 1540 O O . SER A 1 194 ? -6.491 5.137 -32.203 1.00 77.31 194 SER A O 1
ATOM 1542 N N . GLU A 1 195 ? -5.955 6.618 -33.799 1.00 71.94 195 GLU A N 1
ATOM 1543 C CA . GLU A 1 195 ? -7.042 6.236 -34.705 1.00 71.94 195 GLU A CA 1
ATOM 1544 C C . GLU A 1 195 ? -7.044 4.732 -35.033 1.00 71.94 195 GLU A C 1
ATOM 1546 O O . GLU A 1 195 ? -8.084 4.110 -35.257 1.00 71.94 195 GLU A O 1
ATOM 1551 N N . LYS A 1 196 ? -5.858 4.111 -35.015 1.00 68.50 196 LYS A N 1
ATOM 1552 C CA . LYS A 1 196 ? -5.679 2.673 -35.262 1.00 68.50 196 LYS A CA 1
ATOM 1553 C C . LYS A 1 196 ? -6.241 1.803 -34.140 1.00 68.50 196 LYS A C 1
ATOM 1555 O O . LYS A 1 196 ? -6.538 0.635 -34.385 1.00 68.50 196 LYS A O 1
ATOM 1560 N N . VAL A 1 197 ? -6.372 2.351 -32.933 1.00 63.00 197 VAL A N 1
ATOM 1561 C CA . VAL A 1 197 ? -6.944 1.670 -31.767 1.00 63.00 197 VAL A CA 1
ATOM 1562 C C . VAL A 1 197 ? -8.464 1.546 -31.914 1.00 63.00 197 VAL A C 1
ATOM 1564 O O . VAL A 1 197 ? -9.002 0.489 -31.597 1.00 63.00 197 VAL A O 1
ATOM 1567 N N . PHE A 1 198 ? -9.147 2.532 -32.509 1.00 56.03 198 PHE A N 1
ATOM 1568 C CA . PHE A 1 198 ? -10.605 2.494 -32.727 1.00 56.03 198 PHE A CA 1
ATOM 1569 C C . PHE A 1 198 ? -11.063 1.425 -33.728 1.00 56.03 198 PHE A C 1
ATOM 1571 O O . PHE A 1 198 ? -12.208 0.984 -33.687 1.00 56.03 198 PHE A O 1
ATOM 1578 N N . VAL A 1 199 ? -10.163 0.936 -34.590 1.00 55.50 199 VAL A N 1
ATOM 1579 C CA . VAL A 1 199 ? -10.448 -0.188 -35.502 1.00 55.50 199 VAL A CA 1
ATOM 1580 C C . VAL A 1 199 ? -10.662 -1.503 -34.733 1.00 55.50 199 VAL A C 1
ATOM 1582 O O . VAL A 1 199 ? -11.327 -2.412 -35.230 1.00 55.50 199 VAL A O 1
ATOM 1585 N N . GLY A 1 200 ? -10.131 -1.618 -33.513 1.00 58.88 200 GLY A N 1
ATOM 1586 C CA . GLY A 1 200 ? -10.427 -2.711 -32.594 1.00 58.88 200 GLY A C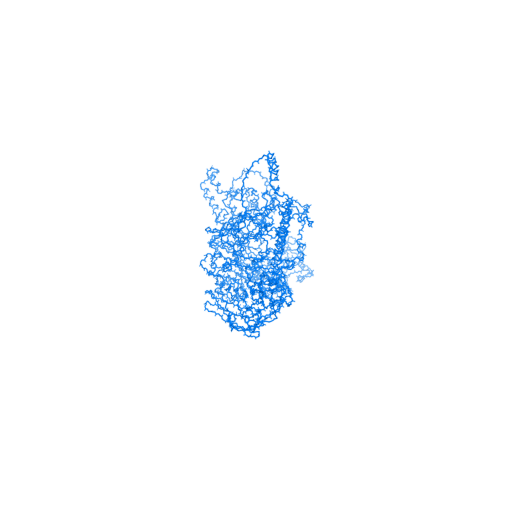A 1
ATOM 1587 C C . GLY A 1 200 ? -11.235 -2.186 -31.417 1.00 58.88 200 GLY A C 1
ATOM 1588 O O . GLY A 1 200 ? -10.640 -1.713 -30.466 1.00 58.88 200 GLY A O 1
ATOM 1589 N N . LEU A 1 201 ? -12.564 -2.310 -31.455 1.00 54.97 201 LEU A N 1
ATOM 1590 C CA . LEU A 1 201 ? -13.529 -1.897 -30.414 1.00 54.97 201 LEU A CA 1
ATOM 1591 C C . LEU A 1 201 ? -13.035 -2.070 -28.955 1.00 54.97 201 LEU A C 1
ATOM 1593 O O . LEU A 1 201 ? -13.232 -1.200 -28.115 1.00 54.97 201 LEU A O 1
ATOM 1597 N N . ILE A 1 202 ? -12.329 -3.171 -28.669 1.00 55.69 202 ILE A N 1
ATOM 1598 C CA . ILE A 1 202 ? -11.697 -3.460 -27.370 1.00 55.69 202 ILE A CA 1
ATOM 1599 C C . ILE A 1 202 ? -10.645 -2.410 -26.977 1.00 55.69 202 ILE A C 1
ATOM 1601 O O . ILE A 1 202 ? -10.595 -1.997 -25.829 1.00 55.69 202 ILE A O 1
ATOM 1605 N N . GLY A 1 203 ? -9.797 -1.972 -27.904 1.00 58.09 203 GLY A N 1
ATOM 1606 C CA . GLY A 1 203 ? -8.746 -0.992 -27.645 1.00 58.09 203 GLY A CA 1
ATOM 1607 C C . GLY A 1 203 ? -9.286 0.401 -27.316 1.00 58.09 203 GLY A C 1
ATOM 1608 O O . GLY A 1 203 ? -8.731 1.069 -26.446 1.00 58.09 203 GLY A O 1
ATOM 1609 N N . ALA A 1 204 ? -10.379 0.819 -27.962 1.00 62.25 204 ALA A N 1
ATOM 1610 C CA . ALA A 1 204 ? -11.066 2.074 -27.646 1.00 62.25 204 ALA A CA 1
ATOM 1611 C C . ALA A 1 204 ? -11.554 2.073 -26.188 1.00 62.25 204 ALA A C 1
ATOM 1613 O O . ALA A 1 204 ? -11.273 2.987 -25.424 1.00 62.25 204 ALA A O 1
ATOM 1614 N N . LEU A 1 205 ? -12.181 0.973 -25.773 1.00 58.28 205 LEU A N 1
ATOM 1615 C CA . LEU A 1 205 ? -12.722 0.792 -24.423 1.00 58.28 205 LEU A CA 1
ATOM 1616 C C . LEU A 1 205 ? -11.641 0.551 -23.353 1.00 58.28 205 LEU A C 1
ATOM 1618 O O . LEU A 1 205 ? -11.911 0.683 -22.165 1.00 58.28 205 LEU A O 1
ATOM 1622 N N . LEU A 1 206 ? -10.420 0.204 -23.768 1.00 59.53 206 LEU A N 1
ATOM 1623 C CA . LEU A 1 206 ? -9.257 0.003 -22.897 1.00 59.53 206 LEU A CA 1
ATOM 1624 C C . LEU A 1 206 ? -8.343 1.230 -22.796 1.00 59.53 206 LEU A C 1
ATOM 1626 O O . LEU A 1 206 ? -7.333 1.180 -22.093 1.00 59.53 206 LEU A O 1
ATOM 1630 N N . SER A 1 207 ? -8.647 2.307 -23.518 1.00 72.00 207 SER A N 1
ATOM 1631 C CA . SER A 1 207 ? -7.830 3.516 -23.507 1.00 72.00 207 SER A CA 1
ATOM 1632 C C . SER A 1 207 ? -8.320 4.474 -22.428 1.00 72.00 207 SER A C 1
ATOM 1634 O O . SER A 1 207 ? -9.486 4.867 -22.434 1.00 72.00 207 SER A O 1
ATOM 1636 N N . GLY A 1 208 ? -7.422 4.875 -21.530 1.00 76.81 208 GLY A N 1
ATOM 1637 C CA . GLY A 1 208 ? -7.740 5.872 -20.521 1.00 76.81 208 GLY A CA 1
ATOM 1638 C C . GLY A 1 208 ? -6.519 6.544 -19.912 1.00 76.81 208 GLY A C 1
ATOM 1639 O O . GLY A 1 208 ? -5.388 6.086 -20.087 1.00 76.81 208 GLY A O 1
ATOM 1640 N N . ILE A 1 209 ? -6.768 7.644 -19.208 1.00 82.81 209 ILE A N 1
ATOM 1641 C CA . ILE A 1 209 ? -5.763 8.406 -18.463 1.00 82.81 209 ILE A CA 1
ATOM 1642 C C . ILE A 1 209 ? -6.025 8.209 -16.972 1.00 82.81 209 ILE A C 1
ATOM 1644 O O . ILE A 1 209 ? -7.144 8.408 -16.504 1.00 82.81 209 ILE A O 1
ATOM 1648 N N . ASP A 1 210 ? -4.986 7.818 -16.241 1.00 81.38 210 ASP A N 1
ATOM 1649 C CA . ASP A 1 210 ? -4.997 7.680 -14.786 1.00 81.38 210 ASP A CA 1
ATOM 1650 C C . ASP A 1 210 ? -4.070 8.749 -14.186 1.00 81.38 210 ASP A C 1
ATOM 1652 O O . ASP A 1 210 ? -2.959 8.959 -14.684 1.00 81.38 210 ASP A O 1
ATOM 1656 N N . ILE A 1 211 ? -4.541 9.456 -13.158 1.00 85.62 211 ILE A N 1
ATOM 1657 C CA . ILE A 1 211 ? -3.771 10.463 -12.425 1.00 85.62 211 ILE A CA 1
ATOM 1658 C C . ILE A 1 211 ? -3.970 10.213 -10.937 1.00 85.62 211 ILE A C 1
ATOM 1660 O O . ILE A 1 211 ? -5.092 10.289 -10.441 1.00 85.62 211 ILE A O 1
ATOM 1664 N N . SER A 1 212 ? -2.861 10.015 -10.229 1.00 84.69 212 SER A N 1
ATOM 1665 C CA . SER A 1 212 ? -2.830 9.950 -8.770 1.00 84.69 212 SER A CA 1
ATOM 1666 C C . SER A 1 212 ? -1.928 11.045 -8.220 1.00 84.69 212 SER A C 1
ATOM 1668 O O . SER A 1 212 ? -0.791 11.211 -8.672 1.00 84.69 212 SER A O 1
ATOM 1670 N N . ILE A 1 213 ? -2.426 11.788 -7.235 1.00 82.56 213 ILE A N 1
ATOM 1671 C CA . ILE A 1 213 ? -1.676 12.809 -6.506 1.00 82.56 213 ILE A CA 1
ATOM 1672 C C . ILE A 1 213 ? -1.668 12.427 -5.028 1.00 82.56 213 ILE A C 1
ATOM 1674 O O . ILE A 1 213 ? -2.707 12.379 -4.372 1.00 82.56 213 ILE A O 1
ATOM 1678 N N . TYR A 1 214 ? -0.470 12.173 -4.511 1.00 78.75 214 TYR A N 1
ATOM 1679 C CA . TYR A 1 214 ? -0.248 11.720 -3.142 1.00 78.75 214 TYR A CA 1
ATOM 1680 C C . TYR A 1 214 ? 0.007 12.898 -2.195 1.00 78.75 214 TYR A C 1
ATOM 1682 O O . TYR A 1 214 ? 0.664 13.872 -2.574 1.00 78.75 214 TYR A O 1
ATOM 1690 N N . SER A 1 215 ? -0.465 12.777 -0.954 1.00 75.75 215 SER A N 1
ATOM 1691 C CA . SER A 1 215 ? -0.202 13.700 0.158 1.00 75.75 215 SER A CA 1
ATOM 1692 C C . SER A 1 215 ? -0.573 15.160 -0.140 1.00 75.75 215 SER A C 1
ATOM 1694 O O . SER A 1 215 ? 0.157 16.088 0.224 1.00 75.75 215 SER A O 1
ATOM 1696 N N . ALA A 1 216 ? -1.686 15.388 -0.841 1.00 79.50 216 ALA A N 1
ATOM 1697 C CA . ALA A 1 216 ? -2.094 16.721 -1.275 1.00 79.50 216 ALA A CA 1
ATOM 1698 C C . ALA A 1 216 ? -3.610 16.922 -1.233 1.00 79.50 216 ALA A C 1
ATOM 1700 O O . ALA A 1 216 ? -4.362 15.982 -1.401 1.00 79.50 216 ALA A O 1
ATOM 1701 N N . ASP A 1 217 ? -4.065 18.164 -1.103 1.00 82.06 217 ASP A N 1
ATOM 1702 C CA . ASP A 1 217 ? -5.476 18.510 -1.278 1.00 82.06 217 ASP A CA 1
ATOM 1703 C C . ASP A 1 217 ? -5.728 18.981 -2.708 1.00 82.06 217 ASP A C 1
ATOM 1705 O O . ASP A 1 217 ? -5.098 19.937 -3.173 1.00 82.06 217 ASP A O 1
ATOM 1709 N N . ILE A 1 218 ? -6.666 18.347 -3.409 1.00 86.00 218 ILE A N 1
ATOM 1710 C CA . ILE A 1 218 ? -7.094 18.805 -4.732 1.00 86.00 218 ILE A CA 1
ATOM 1711 C C . ILE A 1 218 ? -7.942 20.073 -4.571 1.00 86.00 218 ILE A C 1
ATOM 1713 O O . ILE A 1 218 ? -8.984 20.049 -3.924 1.00 86.00 218 ILE A O 1
ATOM 1717 N N . ILE A 1 219 ? -7.498 21.187 -5.165 1.00 86.19 219 ILE A N 1
ATOM 1718 C CA . ILE A 1 219 ? -8.193 22.484 -5.086 1.00 86.19 219 ILE A CA 1
ATOM 1719 C C . ILE A 1 219 ? -9.141 22.660 -6.271 1.00 86.19 219 ILE A C 1
ATOM 1721 O O . ILE A 1 219 ? -10.264 23.125 -6.118 1.00 86.19 219 ILE A O 1
ATOM 1725 N N . SER A 1 220 ? -8.650 22.383 -7.477 1.00 89.00 220 SER A N 1
ATOM 1726 C CA . SER A 1 220 ? -9.419 22.526 -8.715 1.00 89.00 220 SER A CA 1
ATOM 1727 C C . SER A 1 220 ? -8.774 21.721 -9.831 1.00 89.00 220 SER A C 1
ATOM 1729 O O . SER A 1 220 ? -7.566 21.476 -9.817 1.00 89.00 220 SER A O 1
ATOM 1731 N N . TRP A 1 221 ? -9.571 21.332 -10.814 1.00 92.00 221 TRP A N 1
ATOM 1732 C CA . TRP A 1 221 ? -9.116 20.641 -12.010 1.00 92.00 221 TRP A CA 1
ATOM 1733 C C . TRP A 1 221 ? -9.863 21.175 -13.229 1.00 92.00 221 TRP A C 1
ATOM 1735 O O . TRP A 1 221 ? -10.833 21.923 -13.120 1.00 92.00 221 TRP A O 1
ATOM 1745 N N . THR A 1 222 ? -9.345 20.883 -14.413 1.00 91.19 222 THR A N 1
ATOM 1746 C CA . THR A 1 222 ? -9.984 21.233 -15.682 1.00 91.19 222 THR A CA 1
ATOM 1747 C C . THR A 1 222 ? -9.590 20.182 -16.715 1.00 91.19 222 THR A C 1
ATOM 1749 O O . THR A 1 222 ? -8.398 19.857 -16.776 1.00 91.19 222 THR A O 1
ATOM 1752 N N . PRO A 1 223 ? -10.536 19.678 -17.531 1.00 89.38 223 PRO A N 1
ATOM 1753 C CA . PRO A 1 223 ? -11.970 20.008 -17.566 1.00 89.38 223 PRO A CA 1
ATOM 1754 C C . PRO A 1 223 ? -12.758 19.415 -16.384 1.00 89.38 223 PRO A C 1
ATOM 1756 O O . PRO A 1 223 ? -12.245 18.561 -15.670 1.00 89.38 223 PRO A O 1
ATOM 1759 N N . ASN A 1 224 ? -13.991 19.882 -16.172 1.00 83.94 224 ASN A N 1
ATOM 1760 C CA . ASN A 1 224 ? -14.919 19.272 -15.206 1.00 83.94 224 ASN A CA 1
ATOM 1761 C C . ASN A 1 224 ? -15.770 18.180 -15.862 1.00 83.94 224 ASN A C 1
ATOM 1763 O O . ASN A 1 224 ? -16.107 17.196 -15.213 1.00 83.94 224 ASN A O 1
ATOM 1767 N N . ASP A 1 225 ? -16.088 18.350 -17.144 1.00 86.19 225 ASP A N 1
ATOM 1768 C CA . ASP A 1 225 ? -16.869 17.419 -17.944 1.00 86.19 225 ASP A CA 1
ATOM 1769 C C . ASP A 1 225 ? -16.274 17.249 -19.343 1.00 86.19 225 ASP A C 1
ATOM 1771 O O . ASP A 1 225 ? -15.622 18.148 -19.880 1.00 86.19 225 ASP A O 1
ATOM 1775 N N . ILE A 1 226 ? -16.479 16.069 -19.921 1.00 88.12 226 ILE A N 1
ATOM 1776 C CA . ILE A 1 226 ? -16.003 15.714 -21.255 1.00 88.12 226 ILE A CA 1
ATOM 1777 C C . ILE A 1 226 ? -17.114 14.958 -21.979 1.00 88.12 226 ILE A C 1
ATOM 1779 O O . ILE A 1 226 ? -17.639 13.963 -21.477 1.00 88.12 226 ILE A O 1
ATOM 1783 N N . GLN A 1 227 ? -17.471 15.434 -23.168 1.00 87.06 227 GLN A N 1
ATOM 1784 C CA . GLN A 1 227 ? -18.540 14.860 -23.982 1.00 87.06 227 GLN A CA 1
ATOM 1785 C C . GLN A 1 227 ? -18.100 13.546 -24.640 1.00 87.06 227 GLN A C 1
ATOM 1787 O O . GLN A 1 227 ? -16.919 13.349 -24.955 1.00 87.06 227 GLN A O 1
ATOM 1792 N N . PHE A 1 228 ? -19.056 12.643 -24.865 1.00 83.38 228 PHE A N 1
ATOM 1793 C CA . PHE A 1 228 ? -18.802 11.462 -25.684 1.00 83.38 228 PHE A CA 1
ATOM 1794 C C . PHE A 1 228 ? -18.586 11.855 -27.141 1.00 83.38 228 PHE A C 1
ATOM 1796 O O . PHE A 1 228 ? -19.293 12.705 -27.682 1.00 83.38 228 PHE A O 1
ATOM 1803 N N . SER A 1 229 ? -17.659 11.172 -27.806 1.00 82.44 229 SER A N 1
ATOM 1804 C CA . SER A 1 229 ? -17.411 11.438 -29.216 1.00 82.44 229 SER A CA 1
ATOM 1805 C C . SER A 1 229 ? -18.450 10.750 -30.092 1.00 82.44 229 SER A C 1
ATOM 1807 O O . SER A 1 229 ? -18.428 9.525 -30.246 1.00 82.44 229 SER A O 1
ATOM 1809 N N . SER A 1 230 ? -19.327 11.531 -30.730 1.00 78.31 230 SER A N 1
ATOM 1810 C CA . SER A 1 230 ? -20.369 11.000 -31.625 1.00 78.31 230 SER A CA 1
ATOM 1811 C C . SER A 1 230 ? -19.777 10.130 -32.738 1.00 78.31 230 SER A C 1
ATOM 1813 O O . SER A 1 230 ? -20.293 9.058 -33.031 1.00 78.31 230 SER A O 1
ATOM 1815 N N . PHE A 1 231 ? -18.632 10.530 -33.301 1.00 78.00 231 PHE A N 1
ATOM 1816 C CA . PHE A 1 231 ? -17.938 9.757 -34.337 1.00 78.00 231 PHE A CA 1
ATOM 1817 C C . PHE A 1 231 ? -17.512 8.359 -33.853 1.00 78.00 231 PHE A C 1
ATOM 1819 O O . PHE A 1 231 ? -17.647 7.367 -34.578 1.00 78.00 231 PHE A O 1
ATOM 1826 N N . ILE A 1 232 ? -16.986 8.268 -32.628 1.00 74.12 232 ILE A N 1
ATOM 1827 C CA . ILE A 1 232 ? -16.528 6.998 -32.056 1.00 74.12 232 ILE A CA 1
ATOM 1828 C C . ILE A 1 232 ? -17.728 6.120 -31.705 1.00 74.12 232 ILE A C 1
ATOM 1830 O O . ILE A 1 232 ? -17.729 4.932 -32.034 1.00 74.12 232 ILE A O 1
ATOM 1834 N N . LEU A 1 233 ? -18.761 6.700 -31.090 1.00 73.94 233 LEU A N 1
ATOM 1835 C CA . LEU A 1 233 ? -19.983 5.980 -30.744 1.00 73.94 233 LEU A CA 1
ATOM 1836 C C . LEU A 1 233 ? -20.675 5.402 -31.988 1.00 73.94 233 LEU A C 1
ATOM 1838 O O . LEU A 1 233 ? -20.981 4.211 -32.002 1.00 73.94 233 LEU A O 1
ATOM 1842 N N . GLU A 1 234 ? -20.819 6.180 -33.066 1.00 75.06 234 GLU A N 1
ATOM 1843 C CA . GLU A 1 234 ? -21.363 5.706 -34.352 1.00 75.06 234 GLU A CA 1
ATOM 1844 C C . GLU A 1 234 ? -20.533 4.548 -34.940 1.00 75.06 234 GLU A C 1
ATOM 1846 O O . GLU A 1 234 ? -21.062 3.601 -35.530 1.00 75.06 234 GLU A O 1
ATOM 1851 N N . THR A 1 235 ? -19.208 4.587 -34.761 1.00 71.50 235 THR A N 1
ATOM 1852 C CA . THR A 1 235 ? -18.309 3.514 -35.211 1.00 71.50 235 THR A CA 1
ATOM 1853 C C . THR A 1 235 ? -18.503 2.232 -34.392 1.00 71.50 235 THR A C 1
ATOM 1855 O O . THR A 1 235 ? -18.486 1.133 -34.954 1.00 71.50 235 THR A O 1
ATOM 1858 N N . ILE A 1 236 ? -18.718 2.360 -33.078 1.00 68.69 236 ILE A N 1
ATOM 1859 C CA . ILE A 1 236 ? -19.034 1.251 -32.164 1.00 68.69 236 ILE A CA 1
ATOM 1860 C C . ILE A 1 236 ? -20.380 0.618 -32.532 1.00 68.69 236 ILE A C 1
ATOM 1862 O O . ILE A 1 236 ? -20.453 -0.605 -32.661 1.00 68.69 236 ILE A O 1
ATOM 1866 N N . GLU A 1 237 ? -21.414 1.429 -32.765 1.00 71.31 237 GLU A N 1
ATOM 1867 C CA . GLU A 1 237 ? -22.739 0.971 -33.200 1.00 71.31 237 GLU A CA 1
ATOM 1868 C C . GLU A 1 237 ? -22.652 0.197 -34.524 1.00 71.31 237 GLU A C 1
ATOM 1870 O O . GLU A 1 237 ? -23.162 -0.921 -34.638 1.00 71.31 237 GLU A O 1
ATOM 1875 N N . LEU A 1 238 ? -21.927 0.732 -35.513 1.00 71.38 238 LEU A N 1
ATOM 1876 C CA . LEU A 1 238 ? -21.715 0.059 -36.795 1.00 71.38 238 LEU A CA 1
ATOM 1877 C C . LEU A 1 238 ? -20.978 -1.281 -36.632 1.00 71.38 238 LEU A C 1
ATOM 1879 O O . LEU A 1 238 ? -21.312 -2.260 -37.305 1.00 71.38 238 LEU A O 1
ATOM 1883 N N . ALA A 1 239 ? -19.968 -1.340 -35.762 1.00 64.44 239 ALA A N 1
ATOM 1884 C CA . ALA A 1 239 ? -19.218 -2.563 -35.493 1.00 64.44 239 ALA A CA 1
ATOM 1885 C C . ALA A 1 239 ? -20.081 -3.627 -34.795 1.00 64.44 239 ALA A C 1
ATOM 1887 O O . ALA A 1 239 ? -20.041 -4.792 -35.201 1.00 64.44 239 ALA A O 1
ATOM 1888 N N . ALA A 1 240 ? -20.886 -3.229 -33.805 1.00 62.03 240 ALA A N 1
ATOM 1889 C CA . ALA A 1 240 ? -21.853 -4.091 -33.127 1.00 62.03 240 ALA A CA 1
ATOM 1890 C C . ALA A 1 240 ? -22.888 -4.655 -34.114 1.00 62.03 240 ALA A C 1
ATOM 1892 O O . ALA A 1 240 ? -23.086 -5.871 -34.192 1.00 62.03 240 ALA A O 1
ATOM 1893 N N . PHE A 1 241 ? -23.426 -3.795 -34.982 1.00 66.25 241 PHE A N 1
ATOM 1894 C CA . PHE A 1 241 ? -24.354 -4.195 -36.036 1.00 66.25 241 PHE A CA 1
ATOM 1895 C C . PHE A 1 241 ? -23.759 -5.266 -36.969 1.00 66.25 241 PHE A C 1
ATOM 1897 O O . PHE A 1 241 ? -24.434 -6.232 -37.334 1.00 66.25 241 PHE A O 1
ATOM 1904 N N . ILE A 1 242 ? -22.477 -5.148 -37.340 1.00 63.38 242 ILE A N 1
ATOM 1905 C CA . ILE A 1 242 ? -21.790 -6.122 -38.209 1.00 63.38 242 ILE A CA 1
ATOM 1906 C C . ILE A 1 242 ? -21.658 -7.504 -37.545 1.00 63.38 242 ILE A C 1
ATOM 1908 O O . ILE A 1 242 ? -21.703 -8.517 -38.250 1.00 63.38 242 ILE A O 1
ATOM 1912 N N . ILE A 1 243 ? -21.503 -7.566 -36.219 1.00 57.16 243 ILE A N 1
ATOM 1913 C CA . ILE A 1 243 ? -21.398 -8.829 -35.465 1.00 57.16 243 ILE A CA 1
ATOM 1914 C C . ILE A 1 243 ? -22.759 -9.400 -35.039 1.00 57.16 243 ILE A C 1
ATOM 1916 O O . ILE A 1 243 ? -22.803 -10.485 -34.462 1.00 57.16 243 ILE A O 1
ATOM 1920 N N . GLY A 1 244 ? -23.859 -8.735 -35.405 1.00 55.38 244 GLY A N 1
ATOM 1921 C CA . GLY A 1 244 ? -25.224 -9.184 -35.129 1.00 55.38 244 GLY A CA 1
ATOM 1922 C C . GLY A 1 244 ? -25.765 -8.760 -33.764 1.00 55.38 244 GLY A C 1
ATOM 1923 O O . GLY A 1 244 ? -26.780 -9.310 -33.342 1.00 55.38 244 GLY A O 1
ATOM 1924 N N . GLU A 1 245 ? -25.111 -7.804 -33.105 1.00 58.81 245 GLU A N 1
ATOM 1925 C CA . GLU A 1 245 ? -25.583 -7.157 -31.880 1.00 58.81 245 GLU A CA 1
ATOM 1926 C C . GLU A 1 245 ? -26.251 -5.818 -32.248 1.00 58.81 245 GLU A C 1
ATOM 1928 O O . GLU A 1 245 ? -25.708 -5.045 -33.037 1.00 58.81 245 GLU A O 1
ATOM 1933 N N . GLU A 1 246 ? -27.436 -5.531 -31.705 1.00 59.28 246 GLU A N 1
ATOM 1934 C CA . GLU A 1 246 ? -28.088 -4.220 -31.849 1.00 59.28 246 GLU A CA 1
ATOM 1935 C C . GLU A 1 246 ? -27.763 -3.381 -30.608 1.00 59.28 246 GLU A C 1
ATOM 1937 O O . GLU A 1 246 ? -28.091 -3.791 -29.500 1.00 59.28 246 GLU A O 1
ATOM 1942 N N . ILE A 1 247 ? -27.104 -2.232 -30.790 1.00 61.41 247 ILE A N 1
ATOM 1943 C CA . ILE A 1 247 ? -26.784 -1.266 -29.728 1.00 61.41 247 ILE A CA 1
ATOM 1944 C C . ILE A 1 247 ? -27.433 0.066 -30.107 1.00 61.41 247 ILE A C 1
ATOM 1946 O O . ILE A 1 247 ? -27.167 0.569 -31.191 1.00 61.41 247 ILE A O 1
ATOM 1950 N N . ASP A 1 248 ? -28.256 0.645 -29.230 1.00 63.94 248 ASP A N 1
ATOM 1951 C CA . ASP A 1 248 ? -28.838 1.981 -29.428 1.00 63.94 248 ASP A CA 1
ATOM 1952 C C . ASP A 1 248 ? -28.027 3.029 -28.650 1.00 63.94 248 ASP A C 1
ATOM 1954 O O . ASP A 1 248 ? -28.176 3.178 -27.435 1.00 63.94 248 ASP A O 1
ATOM 1958 N N . ILE A 1 249 ? -27.139 3.741 -29.351 1.00 67.06 249 ILE A N 1
ATOM 1959 C CA . ILE A 1 249 ? -26.280 4.788 -28.769 1.00 67.06 249 ILE A CA 1
ATOM 1960 C C . ILE A 1 249 ? -26.994 6.137 -28.599 1.00 67.06 249 ILE A C 1
ATOM 1962 O O . ILE A 1 249 ? -26.470 7.019 -27.925 1.00 67.06 249 ILE A O 1
ATOM 1966 N N . SER A 1 250 ? -28.204 6.314 -29.142 1.00 64.31 250 SER A N 1
ATOM 1967 C CA . SER A 1 250 ? -28.922 7.595 -29.040 1.00 64.31 250 SER A CA 1
ATOM 1968 C C . SER A 1 250 ? -29.297 7.955 -27.596 1.00 64.31 250 SER A C 1
ATOM 1970 O O . SER A 1 250 ? -29.520 9.120 -27.270 1.00 64.31 250 SER A O 1
ATOM 1972 N N . MET A 1 251 ? -29.316 6.961 -26.699 1.00 61.53 251 MET A N 1
ATOM 1973 C CA . MET A 1 251 ? -29.560 7.162 -25.272 1.00 61.53 251 MET A CA 1
ATOM 1974 C C . MET A 1 251 ? -28.371 7.787 -24.534 1.00 61.53 251 MET A C 1
ATOM 1976 O O . MET A 1 251 ? -28.603 8.420 -23.515 1.00 61.53 251 MET A O 1
ATOM 1980 N N . ILE A 1 252 ? -27.132 7.647 -25.023 1.00 65.75 252 ILE A N 1
ATOM 1981 C CA . ILE A 1 252 ? -25.923 8.170 -24.353 1.00 65.75 252 ILE A CA 1
ATOM 1982 C C . ILE A 1 252 ? -25.484 9.551 -24.865 1.00 65.75 252 ILE A C 1
ATOM 1984 O O . ILE A 1 252 ? -24.655 10.191 -24.231 1.00 65.75 252 ILE A O 1
ATOM 1988 N N . GLU A 1 253 ? -26.067 10.051 -25.960 1.00 67.38 253 GLU A N 1
ATOM 1989 C CA . GLU A 1 253 ? -25.709 11.350 -26.565 1.00 67.38 253 GLU A CA 1
ATOM 1990 C C . GLU A 1 253 ? -25.987 12.564 -25.664 1.00 67.38 253 GLU A C 1
ATOM 1992 O O . GLU A 1 253 ? -25.352 13.602 -25.826 1.00 67.38 253 GLU A O 1
ATOM 1997 N N . ASN A 1 254 ? -26.932 12.453 -24.723 1.00 72.25 254 ASN A N 1
ATOM 1998 C CA . ASN A 1 254 ? -27.249 13.529 -23.771 1.00 72.25 254 ASN A CA 1
ATOM 1999 C C . ASN A 1 254 ? -26.385 13.486 -22.500 1.00 72.25 254 ASN A C 1
ATOM 2001 O O . ASN A 1 254 ? -26.519 14.352 -21.637 1.00 72.25 254 ASN A O 1
ATOM 2005 N N . TYR A 1 255 ? -25.533 12.471 -22.371 1.00 76.19 255 TYR A N 1
ATOM 2006 C CA . TYR A 1 255 ? -24.683 12.255 -21.212 1.00 76.19 255 TYR A CA 1
ATOM 2007 C C . TYR A 1 255 ? -23.254 12.693 -21.508 1.00 76.19 255 TYR A C 1
ATOM 2009 O O . TYR A 1 255 ? -22.811 12.720 -22.653 1.00 76.19 255 TYR A O 1
ATOM 2017 N N . SER A 1 256 ? -22.500 12.982 -20.461 1.00 84.31 256 SER A N 1
ATOM 2018 C CA . SER A 1 256 ? -21.065 13.210 -20.547 1.00 84.31 256 SER A CA 1
ATOM 2019 C C . SER A 1 256 ? -20.354 12.557 -19.368 1.00 84.31 256 SER A C 1
ATOM 2021 O O . SER A 1 256 ? -20.983 12.029 -18.447 1.00 84.31 256 SER A O 1
ATOM 2023 N N . ILE A 1 257 ? -19.025 12.556 -19.414 1.00 84.56 257 ILE A N 1
ATOM 2024 C CA . ILE A 1 257 ? -18.194 12.100 -18.306 1.00 84.56 257 ILE A CA 1
ATOM 2025 C C . ILE A 1 257 ? -17.813 13.297 -17.445 1.00 84.56 257 ILE A C 1
ATOM 2027 O O . ILE A 1 257 ? -17.094 14.179 -17.907 1.00 84.56 257 ILE A O 1
ATOM 2031 N N . ALA A 1 258 ? -18.275 13.306 -16.199 1.00 84.31 258 ALA A N 1
ATOM 2032 C CA . ALA A 1 258 ? -17.815 14.220 -15.167 1.00 84.31 258 ALA A CA 1
ATOM 2033 C C . ALA A 1 258 ? -16.540 13.666 -14.512 1.00 84.31 258 ALA A C 1
ATOM 2035 O O . ALA A 1 258 ? -16.439 12.470 -14.221 1.00 84.31 258 ALA A O 1
ATOM 2036 N N . LEU A 1 259 ? -15.557 14.538 -14.297 1.00 86.06 259 LEU A N 1
ATOM 2037 C CA . LEU A 1 259 ? -14.320 14.220 -13.593 1.00 86.06 259 LEU A CA 1
ATOM 2038 C C . LEU A 1 259 ? -14.456 14.539 -12.107 1.00 86.06 259 LEU A C 1
ATOM 2040 O O . LEU A 1 259 ? -14.820 15.658 -11.743 1.00 86.06 259 LEU A O 1
ATOM 2044 N N . ASP A 1 260 ? -14.079 13.583 -11.267 1.00 83.25 260 ASP A N 1
ATOM 2045 C CA . ASP A 1 260 ? -14.041 13.726 -9.812 1.00 83.25 260 ASP A CA 1
ATOM 2046 C C . ASP A 1 260 ? -12.784 13.041 -9.249 1.00 83.25 260 ASP A C 1
ATOM 2048 O O . ASP A 1 260 ? -11.993 12.456 -9.992 1.00 83.25 260 ASP A O 1
ATOM 2052 N N . TRP A 1 261 ? -12.567 13.126 -7.940 1.00 83.06 261 TRP A N 1
ATOM 2053 C CA . TRP A 1 261 ? -11.418 12.541 -7.263 1.00 83.06 261 TRP A CA 1
ATOM 2054 C C . TRP A 1 261 ? -11.864 11.591 -6.161 1.00 83.06 261 TRP A C 1
ATOM 2056 O O . TRP A 1 261 ? -12.631 11.955 -5.270 1.00 83.06 261 TRP A O 1
ATOM 2066 N N . ASP A 1 262 ? -11.336 10.374 -6.194 1.00 79.12 262 ASP A N 1
ATOM 2067 C CA . ASP A 1 262 ? -11.389 9.473 -5.057 1.00 79.12 262 ASP A CA 1
ATOM 2068 C C . ASP A 1 262 ? -10.293 9.865 -4.069 1.00 79.12 262 ASP A C 1
ATOM 2070 O O . ASP A 1 262 ? -9.111 9.861 -4.406 1.00 79.12 262 ASP A O 1
ATOM 2074 N N . LYS A 1 263 ? -10.706 10.285 -2.875 1.00 78.31 263 LYS A N 1
ATOM 2075 C CA . LYS A 1 263 ? -9.877 10.988 -1.890 1.00 78.31 263 LYS A CA 1
ATOM 2076 C C . LYS A 1 263 ? -9.666 10.103 -0.666 1.00 78.31 263 LYS A C 1
ATOM 2078 O O . LYS A 1 263 ? -10.266 10.372 0.375 1.00 78.31 263 LYS A O 1
ATOM 2083 N N . SER A 1 264 ? -8.892 9.032 -0.795 1.00 72.25 264 SER A N 1
ATOM 2084 C CA . SER A 1 264 ? -8.712 8.028 0.263 1.00 72.25 264 SER A CA 1
ATOM 2085 C C . SER A 1 264 ? -7.271 7.995 0.762 1.00 72.25 264 SER A C 1
ATOM 2087 O O . SER A 1 264 ? -6.350 7.815 -0.032 1.00 72.25 264 SER A O 1
ATOM 2089 N N . ASP A 1 265 ? -7.077 8.123 2.071 1.00 68.81 265 ASP A N 1
ATOM 2090 C CA . ASP A 1 265 ? -5.809 7.915 2.777 1.00 68.81 265 ASP A CA 1
ATOM 2091 C C . ASP A 1 265 ? -4.654 8.768 2.237 1.00 68.81 265 ASP A C 1
ATOM 2093 O O . ASP A 1 265 ? -3.521 8.316 2.070 1.00 68.81 265 ASP A O 1
ATOM 2097 N N . GLY A 1 266 ? -4.961 10.024 1.898 1.00 69.81 266 GLY A N 1
ATOM 2098 C CA . GLY A 1 266 ? -4.002 10.955 1.298 1.00 69.81 266 GLY A CA 1
ATOM 2099 C C . GLY A 1 266 ? -3.613 10.621 -0.150 1.00 69.81 266 GLY A C 1
ATOM 2100 O O . GLY A 1 266 ? -2.802 11.337 -0.736 1.00 69.81 266 GLY A O 1
ATOM 2101 N N . ASN A 1 267 ? -4.183 9.577 -0.757 1.00 77.38 267 ASN A N 1
ATOM 2102 C CA . ASN A 1 267 ? -4.093 9.304 -2.186 1.00 77.38 267 ASN A CA 1
ATOM 2103 C C . ASN A 1 267 ? -5.335 9.852 -2.891 1.00 77.38 267 ASN A C 1
ATOM 2105 O O . ASN A 1 267 ? -6.451 9.382 -2.671 1.00 77.38 267 ASN A O 1
ATOM 2109 N N . ASN A 1 268 ? -5.127 10.834 -3.763 1.00 83.12 268 ASN A N 1
ATOM 2110 C CA . ASN A 1 268 ? -6.191 11.397 -4.576 1.00 83.12 268 ASN A CA 1
ATOM 2111 C C . ASN A 1 268 ? -6.080 10.844 -5.980 1.00 83.12 268 ASN A C 1
ATOM 2113 O O . ASN A 1 268 ? -5.150 11.192 -6.712 1.00 83.12 268 ASN A O 1
ATOM 2117 N N . LYS A 1 269 ? -7.038 10.002 -6.353 1.00 84.31 269 LYS A N 1
ATOM 2118 C CA . LYS A 1 269 ? -7.088 9.360 -7.658 1.00 84.31 269 LYS A CA 1
ATOM 2119 C C . LYS A 1 269 ? -8.184 9.968 -8.523 1.00 84.31 269 LYS A C 1
ATOM 2121 O O . LYS A 1 269 ? -9.324 10.068 -8.085 1.00 84.31 269 LYS A O 1
ATOM 2126 N N . LEU A 1 270 ? -7.860 10.332 -9.759 1.00 84.75 270 LEU A N 1
ATOM 2127 C CA . LEU A 1 270 ? -8.849 10.795 -10.726 1.00 84.75 270 LEU A CA 1
ATOM 2128 C C . LEU A 1 270 ? -9.832 9.662 -11.052 1.00 84.75 270 LEU A C 1
ATOM 2130 O O . LEU A 1 270 ? -9.435 8.578 -11.486 1.00 84.75 270 LEU A O 1
ATOM 2134 N N . ILE A 1 271 ? -11.117 9.943 -10.889 1.00 81.12 271 ILE A N 1
ATOM 2135 C CA . ILE A 1 271 ? -12.223 9.065 -11.256 1.00 81.12 271 ILE A CA 1
ATOM 2136 C C . ILE A 1 271 ? -13.144 9.769 -12.249 1.00 81.12 271 ILE A C 1
ATOM 2138 O O . ILE A 1 271 ? -13.114 10.986 -12.434 1.00 81.12 271 ILE A O 1
ATOM 2142 N N . SER A 1 272 ? -13.956 8.977 -12.930 1.00 81.25 272 SER A N 1
ATOM 2143 C CA . SER A 1 272 ? -14.919 9.449 -13.918 1.00 81.25 272 SER A CA 1
ATOM 2144 C C . SER A 1 272 ? -16.304 8.901 -13.609 1.00 81.25 272 SER A C 1
ATOM 2146 O O . SER A 1 272 ? -16.444 7.725 -13.271 1.00 81.25 272 SER A O 1
ATOM 2148 N N . THR A 1 273 ? -17.330 9.736 -13.730 1.00 75.50 273 THR A N 1
ATOM 2149 C CA . THR A 1 273 ? -18.738 9.367 -13.524 1.00 75.50 273 THR A CA 1
ATOM 2150 C C . THR A 1 273 ? -19.584 9.835 -14.703 1.00 75.50 273 THR A C 1
ATOM 2152 O O . THR A 1 273 ? -19.231 10.781 -15.403 1.00 75.50 273 THR A O 1
ATOM 2155 N N . ILE A 1 274 ? -20.694 9.146 -14.966 1.00 76.12 274 ILE A N 1
ATOM 2156 C CA . ILE A 1 274 ? -21.629 9.533 -16.030 1.00 76.12 274 ILE A CA 1
ATOM 2157 C C . ILE A 1 274 ? -22.572 10.605 -15.481 1.00 76.12 274 ILE A C 1
ATOM 2159 O O . ILE A 1 274 ? -23.181 10.402 -14.436 1.00 76.12 274 ILE A O 1
ATOM 2163 N N . TYR A 1 275 ? -22.735 11.720 -16.186 1.00 74.62 275 TYR A N 1
ATOM 2164 C CA . TYR A 1 275 ? -23.613 12.806 -15.753 1.00 74.62 275 TYR A CA 1
ATOM 2165 C C . TYR A 1 275 ? -24.454 13.345 -16.915 1.00 74.62 275 TYR A C 1
ATOM 2167 O O . TYR A 1 275 ? -23.974 13.496 -18.037 1.00 74.62 275 TYR A O 1
ATOM 2175 N N . ASP A 1 276 ? -25.727 13.627 -16.649 1.00 78.06 276 ASP A N 1
ATOM 2176 C CA . ASP A 1 276 ? -26.665 14.279 -17.563 1.00 78.06 276 ASP A CA 1
ATOM 2177 C C . ASP A 1 276 ? -26.736 15.776 -17.244 1.00 78.06 276 ASP A C 1
ATOM 2179 O O . ASP A 1 276 ? -27.462 16.209 -16.347 1.00 78.06 276 ASP A O 1
ATOM 2183 N N . TYR A 1 277 ? -25.982 16.583 -17.993 1.00 74.69 277 TYR A N 1
ATOM 2184 C CA . TYR A 1 277 ? -26.021 18.043 -17.861 1.00 74.69 277 TYR A CA 1
ATOM 2185 C C . TYR A 1 277 ? -27.262 18.674 -18.507 1.00 74.69 277 TYR A C 1
ATOM 2187 O O . TYR A 1 277 ? -27.545 19.850 -18.271 1.00 74.69 277 TYR A O 1
ATOM 2195 N N . VAL A 1 278 ? -28.001 17.927 -19.333 1.00 76.00 278 VAL A N 1
ATOM 2196 C CA . VAL A 1 278 ? -29.215 18.411 -20.002 1.00 76.00 278 VAL A CA 1
ATOM 2197 C C . VAL A 1 278 ? -30.405 18.362 -19.044 1.00 76.00 278 VAL A C 1
ATOM 2199 O O . VAL A 1 278 ? -31.237 19.273 -19.056 1.00 76.00 278 VAL A O 1
ATOM 2202 N N . ASN A 1 279 ? -30.476 17.331 -18.199 1.00 70.31 279 ASN A N 1
ATOM 2203 C CA . ASN A 1 279 ? -31.494 17.159 -17.171 1.00 70.31 279 ASN A CA 1
ATOM 2204 C C . ASN A 1 279 ? -30.857 16.885 -15.791 1.00 70.31 279 ASN A C 1
ATOM 2206 O O . ASN A 1 279 ? -30.646 15.724 -15.440 1.00 70.31 279 ASN A O 1
ATOM 2210 N N . PRO A 1 280 ? -30.597 17.929 -14.979 1.00 65.06 280 PRO A N 1
ATOM 2211 C CA . PRO A 1 280 ? -30.000 17.789 -13.647 1.00 65.06 280 PRO A CA 1
ATOM 2212 C C . PRO A 1 280 ? -30.764 16.831 -12.723 1.00 65.06 280 PRO A C 1
ATOM 2214 O O . PRO A 1 280 ? -30.134 16.090 -11.971 1.00 65.06 280 PRO A O 1
ATOM 2217 N N . ASP A 1 281 ? -32.093 16.775 -12.856 1.00 57.34 281 ASP A N 1
ATOM 2218 C CA . ASP A 1 281 ? -32.995 15.941 -12.049 1.00 57.34 281 ASP A CA 1
ATOM 2219 C C . ASP A 1 281 ? -33.049 14.474 -12.512 1.00 57.34 281 ASP A C 1
ATOM 2221 O O . ASP A 1 281 ? -33.869 13.686 -12.030 1.00 57.34 281 ASP A O 1
ATOM 2225 N N . ASN A 1 282 ? -32.233 14.084 -13.496 1.00 61.81 282 ASN A N 1
ATOM 2226 C CA . ASN A 1 282 ? -32.196 12.707 -13.966 1.00 61.81 282 ASN A CA 1
ATOM 2227 C C . ASN A 1 282 ? -31.821 11.775 -12.793 1.00 61.81 282 ASN A C 1
ATOM 2229 O O . ASN A 1 282 ? -30.781 11.989 -12.166 1.00 61.81 282 ASN A O 1
ATOM 2233 N N . PRO A 1 283 ? -32.606 10.716 -12.498 1.00 55.59 283 PRO A N 1
ATOM 2234 C CA . PRO A 1 283 ? -32.310 9.795 -11.402 1.00 55.59 283 PRO A CA 1
ATOM 2235 C C . PRO A 1 283 ? -30.898 9.214 -11.448 1.00 55.59 283 PRO A C 1
ATOM 2237 O O . PRO A 1 283 ? -30.341 8.888 -10.410 1.00 55.59 283 PRO A O 1
ATOM 2240 N N . ILE A 1 284 ? -30.289 9.107 -12.630 1.00 59.78 284 ILE A N 1
ATOM 2241 C CA . ILE A 1 284 ? -28.899 8.665 -12.757 1.00 59.78 284 ILE A CA 1
ATOM 2242 C C . ILE A 1 284 ? -27.902 9.664 -12.155 1.00 59.78 284 ILE A C 1
ATOM 2244 O O . ILE A 1 284 ? -26.964 9.226 -11.505 1.00 59.78 284 ILE A O 1
ATOM 2248 N N . ASN A 1 285 ? -28.135 10.978 -12.254 1.00 61.31 285 ASN A N 1
ATOM 2249 C CA . ASN A 1 285 ? -27.304 11.990 -11.595 1.00 61.31 285 ASN A CA 1
ATOM 2250 C C . ASN A 1 285 ? -27.406 11.851 -10.076 1.00 61.31 285 ASN A C 1
ATOM 2252 O O . ASN A 1 285 ? -26.398 11.901 -9.378 1.00 61.31 285 ASN A O 1
ATOM 2256 N N . PHE A 1 286 ? -28.620 11.610 -9.573 1.00 55.75 286 PHE A N 1
ATOM 2257 C CA . PHE A 1 286 ? -28.864 11.330 -8.160 1.00 55.75 286 PHE A CA 1
ATOM 2258 C C . PHE A 1 286 ? -28.169 10.036 -7.705 1.00 55.75 286 PHE A C 1
ATOM 2260 O O . PHE A 1 286 ? -27.472 10.040 -6.698 1.00 55.75 286 PHE A O 1
ATOM 2267 N N . LEU A 1 287 ? -28.278 8.943 -8.469 1.00 54.91 287 LEU A N 1
ATOM 2268 C CA . LEU A 1 287 ? -27.625 7.662 -8.164 1.00 54.91 287 LEU A CA 1
ATOM 2269 C C . LEU A 1 287 ? -26.088 7.754 -8.224 1.00 54.91 287 LEU A C 1
ATOM 2271 O O . LEU A 1 287 ? -25.418 7.157 -7.383 1.00 54.91 287 LEU A O 1
ATOM 2275 N N . MET A 1 288 ? -25.526 8.498 -9.186 1.00 58.69 288 MET A N 1
ATOM 2276 C CA . MET A 1 288 ? -24.075 8.698 -9.306 1.00 58.69 288 MET A CA 1
ATOM 2277 C C . MET A 1 288 ? -23.530 9.553 -8.156 1.00 58.69 288 MET A C 1
ATOM 2279 O O . MET A 1 288 ? -22.486 9.223 -7.594 1.00 58.69 288 MET A O 1
ATOM 2283 N N . ASN A 1 289 ? -24.234 10.634 -7.799 1.00 51.94 289 ASN A N 1
ATOM 2284 C CA . ASN A 1 289 ? -23.797 11.568 -6.761 1.00 51.94 289 ASN A CA 1
ATOM 2285 C C . ASN A 1 289 ? -24.022 11.026 -5.340 1.00 51.94 289 ASN A C 1
ATOM 2287 O O . ASN A 1 289 ? -23.159 11.218 -4.490 1.00 51.94 289 ASN A O 1
ATOM 2291 N N . LEU A 1 290 ? -25.149 10.350 -5.075 1.00 46.16 290 LEU A N 1
ATOM 2292 C CA . LEU A 1 290 ? -25.529 9.909 -3.726 1.00 46.16 290 LEU A CA 1
ATOM 2293 C C . LEU A 1 290 ? -25.059 8.488 -3.391 1.00 46.16 290 LEU A C 1
ATOM 2295 O O . LEU A 1 290 ? -24.555 8.257 -2.300 1.00 46.16 290 LEU A O 1
ATOM 2299 N N . LEU A 1 291 ? -25.211 7.522 -4.306 1.00 43.25 291 LEU A N 1
ATOM 2300 C CA . LEU A 1 291 ? -24.856 6.118 -4.034 1.00 43.25 291 LEU A CA 1
ATOM 2301 C C . LEU A 1 291 ? -23.430 5.767 -4.476 1.00 43.25 291 LEU A C 1
ATOM 2303 O O . LEU A 1 291 ? -23.020 4.611 -4.369 1.00 43.25 291 LEU A O 1
ATOM 2307 N N . ARG A 1 292 ? -22.691 6.741 -5.032 1.00 50.22 292 ARG A N 1
ATOM 2308 C CA . ARG A 1 292 ? -21.340 6.568 -5.600 1.00 50.22 292 ARG A CA 1
ATOM 2309 C C . ARG A 1 292 ? -21.239 5.394 -6.590 1.00 50.22 292 ARG A C 1
ATOM 2311 O O . ARG A 1 292 ? -20.150 4.871 -6.839 1.00 50.22 292 ARG A O 1
ATOM 2318 N N . MET A 1 293 ? -22.365 4.958 -7.156 1.00 47.06 293 MET A N 1
ATOM 2319 C CA . MET A 1 293 ? -22.415 3.850 -8.102 1.00 47.06 293 MET A CA 1
ATOM 2320 C C . MET A 1 293 ? -21.813 4.312 -9.434 1.00 47.06 293 MET A C 1
ATOM 2322 O O . MET A 1 293 ? -21.951 5.471 -9.798 1.00 47.06 293 MET A O 1
ATOM 2326 N N . GLY A 1 294 ? -21.164 3.418 -10.186 1.00 51.34 294 GLY A N 1
ATOM 2327 C CA . GLY A 1 294 ? -20.737 3.723 -11.563 1.00 51.34 294 GLY A CA 1
ATOM 2328 C C . GLY A 1 294 ? -19.438 4.523 -11.715 1.00 51.34 294 GLY A C 1
ATOM 2329 O O . GLY A 1 294 ? -19.162 5.008 -12.811 1.00 51.34 294 GLY A O 1
ATOM 2330 N N . ARG A 1 295 ? -18.618 4.646 -10.660 1.00 62.25 295 ARG A N 1
ATOM 2331 C CA . ARG A 1 295 ? -17.277 5.249 -10.747 1.00 62.25 295 ARG A CA 1
ATOM 2332 C C . ARG A 1 295 ? -16.358 4.421 -11.646 1.00 62.25 295 ARG A C 1
ATOM 2334 O O . ARG A 1 295 ? -16.113 3.241 -11.395 1.00 62.25 295 ARG A O 1
ATOM 2341 N N . ILE A 1 296 ? -15.805 5.067 -12.662 1.00 70.12 296 ILE A N 1
ATOM 2342 C CA . ILE A 1 296 ? -14.764 4.519 -13.524 1.00 70.12 296 ILE A CA 1
ATOM 2343 C C . ILE A 1 296 ? -13.414 4.970 -12.938 1.00 70.12 296 ILE A C 1
ATOM 2345 O O . ILE A 1 296 ? -13.214 6.169 -12.736 1.00 70.12 296 ILE A O 1
ATOM 2349 N N . PRO A 1 297 ? -12.479 4.049 -12.640 1.00 63.81 297 PRO A N 1
ATOM 2350 C CA . PRO A 1 297 ? -11.244 4.348 -11.904 1.00 63.81 297 PRO A CA 1
ATOM 2351 C C . PRO A 1 297 ? -10.165 5.065 -12.742 1.00 63.81 297 PRO A C 1
ATOM 2353 O O . PRO A 1 297 ? -8.987 5.017 -12.385 1.00 63.81 297 PRO A O 1
ATOM 2356 N N . ASN A 1 298 ? -10.549 5.637 -13.885 1.00 72.56 298 ASN A N 1
ATOM 2357 C CA . ASN A 1 298 ? -9.728 6.406 -14.813 1.00 72.56 298 ASN A CA 1
ATOM 2358 C C . ASN A 1 298 ? -10.632 7.219 -15.760 1.00 72.56 298 ASN A C 1
ATOM 2360 O O . ASN A 1 298 ? -11.843 7.015 -15.799 1.00 72.56 298 ASN A O 1
ATOM 2364 N N . LEU A 1 299 ? -10.030 8.103 -16.555 1.00 82.62 299 LEU A N 1
ATOM 2365 C CA . LEU A 1 299 ? -10.710 8.842 -17.617 1.00 82.62 299 LEU A CA 1
ATOM 2366 C C . LEU A 1 299 ? -10.746 8.009 -18.916 1.00 82.62 299 LEU A C 1
ATOM 2368 O O . LEU A 1 299 ? -9.680 7.841 -19.514 1.00 82.62 299 LEU A O 1
ATOM 2372 N N . PRO A 1 300 ? -11.909 7.502 -19.389 1.00 79.00 300 PRO A N 1
ATOM 2373 C CA . PRO A 1 300 ? -12.013 6.586 -20.536 1.00 79.00 300 PRO A CA 1
ATOM 2374 C C . PRO A 1 300 ? -11.968 7.323 -21.881 1.00 79.00 300 PRO A C 1
ATOM 2376 O O . PRO A 1 300 ? -12.917 7.347 -22.661 1.00 79.00 300 PRO A O 1
ATOM 2379 N N . THR A 1 301 ? -10.838 7.942 -22.173 1.00 82.44 301 THR A N 1
ATOM 2380 C CA . THR A 1 301 ? -10.617 8.798 -23.345 1.00 82.44 301 THR A CA 1
ATOM 2381 C C . THR A 1 301 ? -10.892 8.165 -24.708 1.00 82.44 301 THR A C 1
ATOM 2383 O O . THR A 1 301 ? -11.049 8.886 -25.687 1.00 82.44 301 THR A O 1
ATOM 2386 N N . GLY A 1 302 ? -10.947 6.836 -24.819 1.00 76.62 302 GLY A N 1
ATOM 2387 C CA . GLY A 1 302 ? -11.228 6.178 -26.094 1.00 76.62 302 GLY A CA 1
ATOM 2388 C C . GLY A 1 302 ? -12.681 6.182 -26.546 1.00 76.62 302 GLY A C 1
ATOM 2389 O O . GLY A 1 302 ? -12.958 5.653 -27.615 1.00 76.62 302 GLY A O 1
ATOM 2390 N N . ILE A 1 303 ? -13.597 6.780 -25.790 1.00 76.69 303 ILE A N 1
ATOM 2391 C CA . ILE A 1 303 ? -14.981 7.039 -26.228 1.00 76.69 303 ILE A CA 1
ATOM 2392 C C . ILE A 1 303 ? -15.369 8.517 -26.098 1.00 76.69 303 ILE A C 1
ATOM 2394 O O . ILE A 1 303 ? -16.525 8.879 -26.313 1.00 76.69 303 ILE A O 1
ATOM 2398 N N . LEU A 1 304 ? -14.406 9.368 -25.749 1.00 84.06 304 LEU A N 1
ATOM 2399 C CA . LEU A 1 304 ? -14.606 10.782 -25.460 1.00 84.06 304 LEU A CA 1
ATOM 2400 C C . LEU A 1 304 ? -14.028 11.653 -26.567 1.00 84.06 304 LEU A C 1
ATOM 2402 O O . LEU A 1 304 ? -13.175 11.212 -27.341 1.00 84.06 304 LEU A O 1
ATOM 2406 N N . ASP A 1 305 ? -14.503 12.891 -26.638 1.00 86.50 305 ASP A N 1
ATOM 2407 C CA . ASP A 1 305 ? -13.886 13.889 -27.502 1.00 86.50 305 ASP A CA 1
ATOM 2408 C C . ASP A 1 305 ? -12.438 14.199 -27.063 1.00 86.50 305 ASP A C 1
ATOM 2410 O O . ASP A 1 305 ? -12.080 13.995 -25.895 1.00 86.50 305 ASP A O 1
ATOM 2414 N N . PRO A 1 306 ? -11.576 14.666 -27.992 1.00 85.75 306 PRO A N 1
ATOM 2415 C CA . PRO A 1 306 ? -10.185 14.980 -27.688 1.00 85.75 306 PRO A CA 1
ATOM 2416 C C . PRO A 1 306 ? -10.055 15.967 -26.528 1.00 85.75 306 PRO A C 1
ATOM 2418 O O . PRO A 1 306 ? -10.789 16.949 -26.436 1.00 85.75 306 PRO A O 1
ATOM 2421 N N . LEU A 1 307 ? -9.079 15.724 -25.656 1.00 86.31 307 LEU A N 1
ATOM 2422 C CA . LEU A 1 307 ? -8.828 16.605 -24.522 1.00 86.31 307 LEU A CA 1
ATOM 2423 C C . LEU A 1 307 ? -8.058 17.843 -24.984 1.00 86.31 307 LEU A C 1
ATOM 2425 O O . LEU A 1 307 ? -6.947 17.716 -25.492 1.00 86.31 307 LEU A O 1
ATOM 2429 N N . ASP A 1 308 ? -8.578 19.040 -24.734 1.00 82.69 308 ASP A N 1
ATOM 2430 C CA . ASP A 1 308 ? -7.871 20.291 -25.063 1.00 82.69 308 ASP A CA 1
ATOM 2431 C C . ASP A 1 308 ? -6.962 20.780 -23.922 1.00 82.69 308 ASP A C 1
ATOM 2433 O O . ASP A 1 308 ? -5.996 21.509 -24.134 1.00 82.69 308 ASP A O 1
ATOM 2437 N N . SER A 1 309 ? -7.254 20.376 -22.685 1.00 87.50 309 SER A N 1
ATOM 2438 C CA . SER A 1 309 ? -6.462 20.692 -21.492 1.00 87.50 309 SER A CA 1
ATOM 2439 C C . SER A 1 309 ? -6.655 19.588 -20.451 1.00 87.50 309 SER A C 1
ATOM 2441 O O . SER A 1 309 ? -7.713 18.969 -20.419 1.00 87.50 309 SER A O 1
ATOM 2443 N N . LEU A 1 310 ? -5.646 19.313 -19.624 1.00 91.00 310 LEU A N 1
ATOM 2444 C CA . LEU A 1 310 ? -5.812 18.521 -18.407 1.00 91.00 310 LEU A CA 1
ATOM 2445 C C . LEU A 1 310 ? -4.868 19.080 -17.352 1.00 91.00 310 LEU A C 1
ATOM 2447 O O . LEU A 1 310 ? -3.660 18.822 -17.370 1.00 91.00 310 LEU A O 1
ATOM 2451 N N . THR A 1 311 ? -5.426 19.910 -16.477 1.00 93.31 311 THR A N 1
ATOM 2452 C CA . THR A 1 311 ? -4.667 20.611 -15.443 1.00 93.31 311 THR A CA 1
ATOM 2453 C C . THR A 1 311 ? -5.266 20.366 -14.078 1.00 93.31 311 THR A C 1
ATOM 2455 O O . THR A 1 311 ? -6.487 20.384 -13.927 1.00 93.31 311 THR A O 1
ATOM 2458 N N . VAL A 1 312 ? -4.408 20.201 -13.077 1.00 93.12 312 VAL A N 1
ATOM 2459 C CA . VAL A 1 312 ? -4.817 19.972 -11.692 1.00 93.12 312 VAL A CA 1
ATOM 2460 C C . VAL A 1 312 ? -4.059 20.935 -10.798 1.00 93.12 312 VAL A C 1
ATOM 2462 O O . VAL A 1 312 ? -2.830 20.983 -10.812 1.00 93.12 312 VAL A O 1
ATOM 2465 N N . THR A 1 313 ? -4.792 21.712 -10.012 1.00 91.69 313 THR A N 1
ATOM 2466 C CA . THR A 1 313 ? -4.223 22.556 -8.968 1.00 91.69 313 THR A CA 1
ATOM 2467 C C . THR A 1 313 ? -4.434 21.870 -7.631 1.00 91.69 313 THR A C 1
ATOM 2469 O O . THR A 1 313 ? -5.568 21.600 -7.237 1.00 91.69 313 THR A O 1
ATOM 2472 N N . TYR A 1 314 ? -3.343 21.608 -6.924 1.00 89.06 314 TYR A N 1
ATOM 2473 C CA . TYR A 1 314 ? -3.348 20.904 -5.647 1.00 89.06 314 TYR A CA 1
ATOM 2474 C C . TYR A 1 314 ? -2.480 21.630 -4.622 1.00 89.06 314 TYR A C 1
ATOM 2476 O O . TYR A 1 314 ? -1.586 22.405 -4.965 1.00 89.06 314 TYR A O 1
ATOM 2484 N N . ARG A 1 315 ? -2.759 21.425 -3.339 1.00 84.19 315 ARG A N 1
ATOM 2485 C CA . ARG A 1 315 ? -2.023 22.021 -2.226 1.00 84.19 315 ARG A CA 1
ATOM 2486 C C . ARG A 1 315 ? -1.265 20.933 -1.496 1.00 84.19 315 ARG A C 1
ATOM 2488 O O . ARG A 1 315 ? -1.869 19.965 -1.061 1.00 84.19 315 ARG A O 1
ATOM 2495 N N . VAL A 1 316 ? 0.034 21.122 -1.303 1.00 78.31 316 VAL A N 1
ATOM 2496 C CA . VAL A 1 316 ? 0.817 20.247 -0.423 1.00 78.31 316 VAL A CA 1
ATOM 2497 C C . VAL A 1 316 ? 1.019 20.994 0.886 1.00 78.31 316 VAL A C 1
ATOM 2499 O O . VAL A 1 316 ? 1.625 22.071 0.917 1.00 78.31 316 VAL A O 1
ATOM 2502 N N . GLY A 1 317 ? 0.437 20.461 1.959 1.00 70.94 317 GLY A N 1
ATOM 2503 C CA . GLY A 1 317 ? 0.622 20.989 3.306 1.00 70.94 317 GLY A CA 1
ATOM 2504 C C . GLY A 1 317 ? 2.033 20.702 3.841 1.00 70.94 317 GLY A C 1
ATOM 2505 O O . GLY A 1 317 ? 2.713 19.807 3.345 1.00 70.94 317 GLY A O 1
ATOM 2506 N N . PRO A 1 318 ? 2.496 21.427 4.875 1.00 69.00 318 PRO A N 1
ATOM 2507 C CA . PRO A 1 318 ? 3.745 21.089 5.564 1.00 69.00 318 PRO A CA 1
ATOM 2508 C C . PRO A 1 318 ? 3.670 19.747 6.322 1.00 69.00 318 PRO A C 1
ATOM 2510 O O . PRO A 1 318 ? 4.706 19.170 6.638 1.00 69.00 318 PRO A O 1
ATOM 2513 N N . SER A 1 319 ? 2.457 19.278 6.636 1.00 77.38 319 SER A N 1
ATOM 2514 C CA . SER A 1 319 ? 2.145 17.987 7.260 1.00 77.38 319 SER A CA 1
ATOM 2515 C C . SER A 1 319 ? 0.685 17.609 6.998 1.00 77.38 319 SER A C 1
ATOM 2517 O O . SER A 1 319 ? -0.170 18.493 6.883 1.00 77.38 319 SER A O 1
ATOM 2519 N N . GLU A 1 320 ? 0.401 16.313 6.954 1.00 83.38 320 GLU A N 1
ATOM 2520 C CA . GLU A 1 320 ? -0.945 15.745 6.841 1.00 83.38 320 GLU A CA 1
ATOM 2521 C C . GLU A 1 320 ? -1.651 15.697 8.215 1.00 83.38 320 GLU A C 1
ATOM 2523 O O . GLU A 1 320 ? -0.985 15.629 9.258 1.00 83.38 320 GLU A O 1
ATOM 2528 N N . PRO A 1 321 ? -2.995 15.760 8.266 1.00 86.25 321 PRO A N 1
ATOM 2529 C CA . PRO A 1 321 ? -3.735 15.604 9.514 1.00 86.25 321 PRO A CA 1
ATOM 2530 C C . PRO A 1 321 ? -3.542 14.185 10.066 1.00 86.25 321 PRO A C 1
ATOM 2532 O O . PRO A 1 321 ? -3.844 13.188 9.418 1.00 86.25 321 PRO A O 1
ATOM 2535 N N . THR A 1 322 ? -3.024 14.098 11.289 1.00 88.56 322 THR A N 1
ATOM 2536 C CA . THR A 1 322 ? -2.606 12.832 11.903 1.00 88.56 322 THR A CA 1
ATOM 2537 C C . THR A 1 322 ? -3.378 12.624 13.203 1.00 88.56 322 THR A C 1
ATOM 2539 O O . THR A 1 322 ? -3.129 13.316 14.194 1.00 88.56 322 THR A O 1
ATOM 2542 N N . ALA A 1 323 ? -4.316 11.679 13.215 1.00 89.88 323 ALA A N 1
ATOM 2543 C CA . ALA A 1 323 ? -5.100 11.329 14.398 1.00 89.88 323 ALA A CA 1
ATOM 2544 C C . ALA A 1 323 ? -4.670 9.973 14.994 1.00 89.88 323 ALA A C 1
ATOM 2546 O O . ALA A 1 323 ? -3.889 9.228 14.406 1.00 89.88 323 ALA A O 1
ATOM 2547 N N . SER A 1 324 ? -5.161 9.659 16.190 1.00 90.44 324 SER A N 1
ATOM 2548 C CA . SER A 1 324 ? -5.236 8.292 16.714 1.00 90.44 324 SER A CA 1
ATOM 2549 C C . SER A 1 324 ? -6.570 8.084 17.399 1.00 90.44 324 SER A C 1
ATOM 2551 O O . SER A 1 324 ? -7.025 8.981 18.112 1.00 90.44 324 SER A O 1
ATOM 2553 N N . ILE A 1 325 ? -7.116 6.882 17.275 1.00 92.88 325 ILE A N 1
ATOM 2554 C CA . ILE A 1 325 ? -8.257 6.415 18.051 1.00 92.88 325 ILE A CA 1
ATOM 2555 C C . ILE A 1 325 ? -7.809 5.252 18.944 1.00 92.88 325 ILE A C 1
ATOM 2557 O O . ILE A 1 325 ? -7.029 4.390 18.533 1.00 92.88 325 ILE A O 1
ATOM 2561 N N . LYS A 1 326 ? -8.247 5.260 20.200 1.00 93.75 326 LYS A N 1
ATOM 2562 C CA . LYS A 1 326 ? -7.956 4.218 21.191 1.00 93.75 326 LYS A CA 1
ATOM 2563 C C . LYS A 1 326 ? -9.238 3.805 21.881 1.00 93.75 326 LYS A C 1
ATOM 2565 O O . LYS A 1 326 ? -10.078 4.659 22.151 1.00 93.75 326 LYS A O 1
ATOM 2570 N N . LYS A 1 327 ? -9.348 2.518 22.193 1.00 92.69 327 LYS A N 1
ATOM 2571 C CA . LYS A 1 327 ? -10.489 1.941 22.892 1.00 92.69 327 LYS A CA 1
ATOM 2572 C C . LYS A 1 327 ? -10.011 1.272 24.177 1.00 92.69 327 LYS A C 1
ATOM 2574 O O . LYS A 1 327 ? -9.477 0.161 24.161 1.00 92.69 327 LYS A O 1
ATOM 2579 N N . ASP A 1 328 ? -10.197 1.974 25.287 1.00 91.94 328 ASP A N 1
ATOM 2580 C CA . ASP A 1 328 ? -9.873 1.497 26.625 1.00 91.94 328 ASP A CA 1
ATOM 2581 C C . ASP A 1 328 ? -11.053 0.678 27.175 1.00 91.94 328 ASP A C 1
ATOM 2583 O O . ASP A 1 328 ? -12.064 1.221 27.612 1.00 91.94 328 ASP A O 1
ATOM 2587 N N . TYR A 1 329 ? -10.915 -0.645 27.154 1.00 89.19 329 TYR A N 1
ATOM 2588 C CA . TYR A 1 329 ? -11.775 -1.588 27.879 1.00 89.19 329 TYR A CA 1
ATOM 2589 C C . TYR A 1 329 ? -11.507 -1.515 29.385 1.00 89.19 329 TYR A C 1
ATOM 2591 O O . TYR A 1 329 ? -10.379 -1.741 29.842 1.00 89.19 329 TYR A O 1
ATOM 2599 N N . ILE A 1 330 ? -12.555 -1.226 30.149 1.00 87.19 330 ILE A N 1
ATOM 2600 C CA . ILE A 1 330 ? -12.539 -1.162 31.605 1.00 87.19 330 ILE A CA 1
ATOM 2601 C C . ILE A 1 330 ? -13.384 -2.327 32.116 1.00 87.19 330 ILE A C 1
ATOM 2603 O O . ILE A 1 330 ? -14.605 -2.341 31.979 1.00 87.19 330 ILE A O 1
ATOM 2607 N N . TRP A 1 331 ? -12.716 -3.329 32.688 1.00 78.75 331 TRP A N 1
ATOM 2608 C CA . TRP A 1 331 ? -13.390 -4.461 33.316 1.00 78.75 331 TRP A CA 1
ATOM 2609 C C . TRP A 1 331 ? -13.918 -4.065 34.692 1.00 78.75 331 TRP A C 1
ATOM 2611 O O . TRP A 1 331 ? -13.124 -3.667 35.550 1.00 78.75 331 TRP A O 1
ATOM 2621 N N . GLU A 1 332 ? -15.226 -4.193 34.919 1.00 79.44 332 GLU A N 1
ATOM 2622 C CA . GLU A 1 332 ? -15.823 -3.843 36.209 1.00 79.44 332 GLU A CA 1
ATOM 2623 C C . GLU A 1 332 ? -15.976 -5.071 37.106 1.00 79.44 332 GLU A C 1
ATOM 2625 O O . GLU A 1 332 ? -15.447 -5.089 38.221 1.00 79.44 332 GLU A O 1
ATOM 2630 N N . SER A 1 333 ? -16.663 -6.117 36.631 1.00 73.75 333 SER A N 1
ATOM 2631 C CA . SER A 1 333 ? -16.924 -7.310 37.441 1.00 73.75 333 SER A CA 1
ATOM 2632 C C . SER A 1 333 ? -17.217 -8.559 36.612 1.00 73.75 333 SER A C 1
ATOM 2634 O O . SER A 1 333 ? -18.048 -8.547 35.707 1.00 73.75 333 SER A O 1
ATOM 2636 N N . VAL A 1 334 ? -16.609 -9.684 37.005 1.00 68.88 334 VAL A N 1
ATOM 2637 C CA . VAL A 1 334 ? -16.930 -11.008 36.443 1.00 68.88 334 VAL A CA 1
ATOM 2638 C C . VAL A 1 334 ? -18.330 -11.466 36.862 1.00 68.88 334 VAL A C 1
ATOM 2640 O O . VAL A 1 334 ? -19.009 -12.151 36.102 1.00 68.88 334 VAL A O 1
ATOM 2643 N N . ASP A 1 335 ? -18.799 -11.081 38.050 1.00 65.62 335 ASP A N 1
ATOM 2644 C CA . ASP A 1 335 ? -20.084 -11.553 38.579 1.00 65.62 335 ASP A CA 1
ATOM 2645 C C . ASP A 1 335 ? -21.273 -10.980 37.796 1.00 65.62 335 ASP A C 1
ATOM 2647 O O . ASP A 1 335 ? -22.270 -11.674 37.591 1.00 65.62 335 ASP A O 1
ATOM 2651 N N . THR A 1 336 ? -21.169 -9.721 37.361 1.00 68.44 336 THR A N 1
ATOM 2652 C CA . THR A 1 336 ? -22.213 -9.021 36.591 1.00 68.44 336 THR A CA 1
ATOM 2653 C C . THR A 1 336 ? -21.928 -9.004 35.090 1.00 68.44 336 THR A C 1
ATOM 2655 O O . THR A 1 336 ? -22.839 -8.763 34.297 1.00 68.44 336 THR A O 1
ATOM 2658 N N . GLY A 1 337 ? -20.683 -9.276 34.687 1.00 72.81 337 GLY A N 1
ATOM 2659 C CA . GLY A 1 337 ? -20.235 -9.177 33.299 1.00 72.81 337 GLY A CA 1
ATOM 2660 C C . GLY A 1 337 ? -20.218 -7.752 32.776 1.00 72.81 337 GLY A C 1
ATOM 2661 O O . GLY A 1 337 ? -20.169 -7.578 31.562 1.00 72.81 337 GLY A O 1
ATOM 2662 N N . GLU A 1 338 ? -20.322 -6.770 33.670 1.00 84.31 338 GLU A N 1
ATOM 2663 C CA . GLU A 1 338 ? -20.357 -5.352 33.340 1.00 84.31 338 GLU A CA 1
ATOM 2664 C C . GLU A 1 338 ? -18.962 -4.872 32.942 1.00 84.31 338 GLU A C 1
ATOM 2666 O O . GLU A 1 338 ? -17.943 -5.213 33.562 1.00 84.31 338 GLU A O 1
ATOM 2671 N N . TYR A 1 339 ? -18.926 -4.089 31.873 1.00 87.44 339 TYR A N 1
ATOM 2672 C CA . TYR A 1 339 ? -17.728 -3.431 31.387 1.00 87.44 339 TYR A CA 1
ATOM 2673 C C . TYR A 1 339 ? -18.097 -2.094 30.752 1.00 87.44 339 TYR A C 1
ATOM 2675 O O . TYR A 1 339 ? -19.220 -1.891 30.297 1.00 87.44 339 TYR A O 1
ATOM 2683 N N . SER A 1 340 ? -17.125 -1.194 30.692 1.00 89.12 340 SER A N 1
ATOM 2684 C CA . SER A 1 340 ? -17.252 0.080 29.988 1.00 89.12 340 SER A CA 1
ATOM 2685 C C . SER A 1 340 ? -16.165 0.204 28.923 1.00 89.12 340 SER A C 1
ATOM 2687 O O . SER A 1 340 ? -15.065 -0.352 29.043 1.00 89.12 340 SER A O 1
ATOM 2689 N N . LEU A 1 341 ? -16.484 0.907 27.837 1.00 90.00 341 LEU A N 1
ATOM 2690 C CA . LEU A 1 341 ? -15.538 1.227 26.770 1.00 90.00 341 LEU A CA 1
ATOM 2691 C C . LEU A 1 341 ? -15.341 2.736 26.728 1.00 90.00 341 LEU A C 1
ATOM 2693 O O . LEU A 1 341 ? -16.272 3.475 26.425 1.00 90.00 341 LEU A O 1
ATOM 2697 N N . ASN A 1 342 ? -14.124 3.199 26.989 1.00 93.12 342 ASN A N 1
ATOM 2698 C CA . ASN A 1 342 ? -13.763 4.595 26.784 1.00 93.12 342 ASN A CA 1
ATOM 2699 C C . ASN A 1 342 ? -13.039 4.741 25.441 1.00 93.12 342 ASN A C 1
ATOM 2701 O O . ASN A 1 342 ? -11.919 4.252 25.272 1.00 93.12 342 ASN A O 1
ATOM 2705 N N . VAL A 1 343 ? -13.678 5.411 24.483 1.00 92.19 343 VAL A N 1
ATOM 2706 C CA . VAL A 1 343 ? -13.107 5.675 23.161 1.00 92.19 343 VAL A CA 1
ATOM 2707 C C . VAL A 1 343 ? -12.513 7.074 23.162 1.00 92.19 343 VAL A C 1
ATOM 2709 O O . VAL A 1 343 ? -13.209 8.060 23.391 1.00 92.19 343 VAL A O 1
ATOM 2712 N N . THR A 1 344 ? -11.208 7.171 22.912 1.00 93.94 344 THR A N 1
ATOM 2713 C CA . THR A 1 344 ? -10.469 8.438 22.904 1.00 93.94 344 THR A CA 1
ATOM 2714 C C . THR A 1 344 ? -9.868 8.708 21.538 1.00 93.94 344 THR A C 1
ATOM 2716 O O . THR A 1 344 ? -9.113 7.897 21.001 1.00 93.94 344 THR A O 1
ATOM 2719 N N . LEU A 1 345 ? -10.163 9.892 21.012 1.00 92.81 345 LEU A N 1
ATOM 2720 C CA . LEU A 1 345 ? -9.634 10.426 19.769 1.00 92.81 345 LEU A CA 1
ATOM 2721 C C . LEU A 1 345 ? -8.633 11.524 20.100 1.00 92.81 345 LEU A C 1
ATOM 2723 O O . LEU A 1 345 ? -8.950 12.447 20.848 1.00 92.81 345 LEU A O 1
ATOM 2727 N N . THR A 1 346 ? -7.440 11.469 19.524 1.00 92.75 346 THR A N 1
ATOM 2728 C CA . THR A 1 346 ? -6.396 12.475 19.752 1.00 92.75 346 THR A CA 1
ATOM 2729 C C . THR A 1 346 ? -5.820 12.939 18.427 1.00 92.75 346 THR A C 1
ATOM 2731 O O . THR A 1 346 ? -5.417 12.119 17.603 1.00 92.75 346 THR A O 1
ATOM 2734 N N . ASN A 1 347 ? -5.714 14.255 18.231 1.00 92.88 347 ASN A N 1
ATOM 2735 C CA . ASN A 1 347 ? -4.898 14.798 17.151 1.00 92.88 347 ASN A CA 1
ATOM 2736 C C . ASN A 1 347 ? -3.430 14.818 17.600 1.00 92.88 347 ASN A C 1
ATOM 2738 O O . ASN A 1 347 ? -3.006 15.708 18.340 1.00 92.88 347 ASN A O 1
ATOM 2742 N N . ASN A 1 348 ? -2.657 13.831 17.149 1.00 87.44 348 ASN A N 1
ATOM 2743 C CA . ASN A 1 348 ? -1.217 13.752 17.409 1.00 87.44 348 ASN A CA 1
ATOM 2744 C C . ASN A 1 348 ? -0.393 14.538 16.363 1.00 87.44 348 ASN A C 1
ATOM 2746 O O . ASN A 1 348 ? 0.833 14.633 16.456 1.00 87.44 348 ASN A O 1
ATOM 2750 N N . GLY A 1 349 ? -1.065 15.083 15.349 1.00 87.31 349 GLY A N 1
ATOM 2751 C CA . GLY A 1 349 ? -0.532 15.874 14.255 1.00 87.31 349 GLY A CA 1
ATOM 2752 C C . GLY A 1 349 ? -0.165 17.314 14.630 1.00 87.31 349 GLY A C 1
ATOM 2753 O O . GLY A 1 349 ? -0.472 17.811 15.711 1.00 87.31 349 GLY A O 1
ATOM 2754 N N . ASN A 1 350 ? 0.486 18.004 13.691 1.00 86.88 350 ASN A N 1
ATOM 2755 C CA . ASN A 1 350 ? 0.748 19.448 13.760 1.00 86.88 350 ASN A CA 1
ATOM 2756 C C . ASN A 1 350 ? -0.326 20.251 13.009 1.00 86.88 350 ASN A C 1
ATOM 2758 O O . ASN A 1 350 ? -0.410 21.469 13.167 1.00 86.88 350 ASN A O 1
ATOM 2762 N N . THR A 1 351 ? -1.128 19.570 12.188 1.00 87.31 351 THR A N 1
ATOM 2763 C CA . THR A 1 351 ? -2.246 20.127 11.424 1.00 87.31 351 THR A CA 1
ATOM 2764 C C . THR A 1 351 ? -3.560 19.754 12.109 1.00 87.31 351 THR A C 1
ATOM 2766 O O . THR A 1 351 ? -3.688 18.667 12.669 1.00 87.31 351 THR A O 1
ATOM 2769 N N . THR A 1 352 ? -4.545 20.650 12.084 1.00 89.94 352 THR A N 1
ATOM 2770 C CA . THR A 1 352 ? -5.898 20.380 12.589 1.00 89.94 352 THR A CA 1
ATOM 2771 C C . THR A 1 352 ? -6.560 19.232 11.819 1.00 89.94 352 THR A C 1
ATOM 2773 O O . THR A 1 352 ? -6.499 19.193 10.592 1.00 89.94 352 THR A O 1
ATOM 2776 N N . VAL A 1 353 ? -7.202 18.323 12.553 1.00 90.88 353 VAL A N 1
ATOM 2777 C CA . VAL A 1 353 ? -8.042 17.240 12.023 1.00 90.88 353 VAL A CA 1
ATOM 2778 C C . VAL A 1 353 ? -9.464 17.774 11.899 1.00 90.88 353 VAL A C 1
ATOM 2780 O O . VAL A 1 353 ? -9.983 18.296 12.884 1.00 90.88 353 VAL A O 1
ATOM 2783 N N . TRP A 1 354 ? -10.083 17.666 10.726 1.00 90.12 354 TRP A N 1
ATOM 2784 C CA . TRP A 1 354 ? -11.438 18.162 10.477 1.00 90.12 354 TRP A CA 1
ATOM 2785 C C . TRP A 1 354 ? -12.424 17.013 10.276 1.00 90.12 354 TRP A C 1
ATOM 2787 O O . TRP A 1 354 ? -12.062 15.958 9.758 1.00 90.12 354 TRP A O 1
ATOM 2797 N N . GLY A 1 355 ? -13.672 17.221 10.685 1.00 86.75 355 GLY A N 1
ATOM 2798 C CA . GLY A 1 355 ? -14.786 16.343 10.352 1.00 86.75 355 GLY A CA 1
ATOM 2799 C C . GLY A 1 355 ? -15.146 16.404 8.865 1.00 86.75 355 GLY A C 1
ATOM 2800 O O . GLY A 1 355 ? -14.795 17.356 8.166 1.00 86.75 355 GLY A O 1
ATOM 2801 N N . LYS A 1 356 ? -15.844 15.377 8.388 1.00 78.06 356 LYS A N 1
ATOM 2802 C CA . LYS A 1 356 ? -16.341 15.246 7.017 1.00 78.06 356 LYS A CA 1
ATOM 2803 C C . LYS A 1 356 ? -17.696 15.928 6.849 1.00 78.06 356 LYS A C 1
ATOM 2805 O O . LYS A 1 356 ? -18.475 16.014 7.797 1.00 78.06 356 LYS A O 1
ATOM 2810 N N . ASP A 1 357 ? -17.980 16.356 5.626 1.00 70.25 357 ASP A N 1
ATOM 2811 C CA . ASP A 1 357 ? -19.298 16.859 5.239 1.00 70.25 357 ASP A CA 1
ATOM 2812 C C . ASP A 1 357 ? -20.240 15.653 5.011 1.00 70.25 357 ASP A C 1
ATOM 2814 O O . ASP A 1 357 ? -19.863 14.708 4.318 1.00 70.25 357 ASP A O 1
ATOM 2818 N N . ILE A 1 358 ? -21.454 15.649 5.583 1.00 56.72 358 ILE A N 1
ATOM 2819 C CA . ILE A 1 358 ? -22.351 14.463 5.548 1.00 56.72 358 ILE A CA 1
ATOM 2820 C C . ILE A 1 358 ? -23.158 14.351 4.235 1.00 56.72 358 ILE A C 1
ATOM 2822 O O . ILE A 1 358 ? -23.604 13.264 3.882 1.00 56.72 358 ILE A O 1
ATOM 2826 N N . LEU A 1 359 ? -23.312 15.427 3.453 1.00 50.22 359 LEU A N 1
ATOM 2827 C CA . LEU A 1 359 ? -24.249 15.502 2.310 1.00 50.22 359 LEU A CA 1
ATOM 2828 C C . LEU A 1 359 ? -24.088 14.418 1.213 1.00 50.22 359 LEU A C 1
ATOM 2830 O O . LEU A 1 359 ? -25.007 14.250 0.417 1.00 50.22 359 LEU A O 1
ATOM 2834 N N . GLY A 1 360 ? -22.978 13.669 1.175 1.00 42.41 360 GLY A N 1
ATOM 2835 C CA . GLY A 1 360 ? -22.746 12.558 0.235 1.00 42.41 360 GLY A CA 1
ATOM 2836 C C . GLY A 1 360 ? -22.585 11.155 0.847 1.00 42.41 360 GLY A C 1
ATOM 2837 O O . GLY A 1 360 ? -22.471 10.201 0.084 1.00 42.41 360 GLY A O 1
ATOM 2838 N N . ASP A 1 361 ? -22.579 11.005 2.179 1.00 41.06 361 ASP A N 1
ATOM 2839 C CA . ASP A 1 361 ? -22.362 9.719 2.890 1.00 41.06 361 ASP A CA 1
ATOM 2840 C C . ASP A 1 361 ? -23.641 9.232 3.622 1.00 41.06 361 ASP A C 1
ATOM 2842 O O . ASP A 1 361 ? -23.606 8.355 4.479 1.00 41.06 361 ASP A O 1
ATOM 2846 N N . TYR A 1 362 ? -24.794 9.827 3.296 1.00 42.94 362 TYR A N 1
ATOM 2847 C CA . TYR A 1 362 ? -26.004 9.834 4.131 1.00 42.94 362 TYR A CA 1
ATOM 2848 C C . TYR A 1 362 ? -26.790 8.507 4.191 1.00 42.94 362 TYR A C 1
ATOM 2850 O O . TYR A 1 362 ? -27.524 8.284 5.150 1.00 42.94 362 TYR A O 1
ATOM 2858 N N . VAL A 1 363 ? -26.670 7.626 3.192 1.00 38.62 363 VAL A N 1
ATOM 2859 C CA . VAL A 1 363 ? -27.566 6.453 3.062 1.00 38.62 363 VAL A CA 1
ATOM 2860 C C . VAL A 1 363 ? -27.149 5.272 3.951 1.00 38.62 363 VAL A C 1
ATOM 2862 O O . VAL A 1 363 ? -28.003 4.472 4.316 1.00 38.62 363 VAL A O 1
ATOM 2865 N N . ASP A 1 364 ? -25.889 5.198 4.389 1.00 37.38 364 ASP A N 1
ATOM 2866 C CA . ASP A 1 364 ? -25.460 4.164 5.347 1.00 37.38 364 ASP A CA 1
ATOM 2867 C C . ASP A 1 364 ? -25.951 4.458 6.779 1.00 37.38 364 ASP A C 1
ATOM 2869 O O . ASP A 1 364 ? -26.131 3.558 7.591 1.00 37.38 364 ASP A O 1
ATOM 2873 N N . ILE A 1 365 ? -26.224 5.721 7.111 1.00 39.31 365 ILE A N 1
ATOM 2874 C CA . ILE A 1 365 ? -26.467 6.151 8.498 1.00 39.31 365 ILE A CA 1
ATOM 2875 C C . ILE A 1 365 ? -27.947 5.972 8.904 1.00 39.31 365 ILE A C 1
ATOM 2877 O O . ILE A 1 365 ? -28.267 5.827 10.085 1.00 39.31 365 ILE A O 1
ATOM 2881 N N . THR A 1 366 ? -28.867 5.962 7.933 1.00 38.97 366 THR A N 1
ATOM 2882 C CA . THR A 1 366 ? -30.321 6.042 8.172 1.00 38.97 366 THR A CA 1
ATOM 2883 C C . THR A 1 366 ? -30.995 4.743 8.614 1.00 38.97 366 THR A C 1
ATOM 2885 O O . THR A 1 366 ? -32.123 4.804 9.092 1.00 38.97 366 THR A O 1
ATOM 2888 N N . GLU A 1 367 ? -30.351 3.578 8.484 1.00 36.31 367 GLU A N 1
ATOM 2889 C CA . GLU A 1 367 ? -30.973 2.297 8.870 1.00 36.31 367 GLU A CA 1
ATOM 2890 C C . GLU A 1 367 ? -30.636 1.826 10.300 1.00 36.31 367 GLU A C 1
ATOM 2892 O O . GLU A 1 367 ? -31.303 0.916 10.795 1.00 36.31 367 GLU A O 1
ATOM 2897 N N . LEU A 1 368 ? -29.644 2.417 10.987 1.00 33.06 368 LEU A N 1
ATOM 2898 C CA . LEU A 1 368 ? -29.095 1.839 12.231 1.00 33.06 368 LEU A CA 1
ATOM 2899 C C . LEU A 1 368 ? -28.874 2.803 13.399 1.00 33.06 368 LEU A C 1
ATOM 2901 O O . LEU A 1 368 ? -28.939 2.361 14.547 1.00 33.06 368 LEU A O 1
ATOM 2905 N N . ILE A 1 369 ? -28.676 4.100 13.158 1.00 37.22 369 ILE A N 1
ATOM 2906 C CA . ILE A 1 369 ? -28.897 5.076 14.227 1.00 37.22 369 ILE A CA 1
ATOM 2907 C C . ILE A 1 369 ? -30.417 5.225 14.325 1.00 37.22 369 ILE A C 1
ATOM 2909 O O . ILE A 1 369 ? -31.061 5.465 13.306 1.00 37.22 369 ILE A O 1
ATOM 2913 N N . GLU A 1 370 ? -31.018 5.091 15.515 1.00 36.38 370 GLU A N 1
ATOM 2914 C CA . GLU A 1 370 ? -32.364 5.631 15.757 1.00 36.38 370 GLU A CA 1
ATOM 2915 C C . GLU A 1 370 ? -32.272 7.148 15.576 1.00 36.38 370 GLU A C 1
ATOM 2917 O O . GLU A 1 370 ? -32.103 7.922 16.520 1.00 36.38 370 GLU A O 1
ATOM 2922 N N . ILE A 1 371 ? -32.293 7.580 14.321 1.00 35.41 371 ILE A N 1
ATOM 2923 C CA . ILE A 1 371 ? -32.389 8.969 13.960 1.00 35.41 371 ILE A CA 1
ATOM 2924 C C . ILE A 1 371 ? -33.747 9.395 14.517 1.00 35.41 371 ILE A C 1
ATOM 2926 O O . ILE A 1 371 ? -34.770 8.809 14.152 1.00 35.41 371 ILE A O 1
ATOM 2930 N N . PRO A 1 372 ? -33.804 10.374 15.435 1.00 36.59 372 PRO A N 1
ATOM 2931 C CA . PRO A 1 372 ? -35.080 10.872 15.899 1.00 36.59 372 PRO A CA 1
ATOM 2932 C C . PRO A 1 372 ? -35.858 11.303 14.668 1.00 36.59 372 PRO A C 1
ATOM 2934 O O . PRO A 1 372 ? -35.294 11.971 13.803 1.00 36.59 372 PRO A O 1
ATOM 2937 N N . LEU A 1 373 ? -37.149 10.987 14.622 1.00 36.78 373 LEU A N 1
ATOM 2938 C CA . LEU A 1 373 ? -38.060 11.361 13.535 1.00 36.78 373 LEU A CA 1
ATOM 2939 C C . LEU A 1 373 ? -37.891 12.833 13.086 1.00 36.78 373 LEU A C 1
ATOM 2941 O O . LEU A 1 373 ? -38.121 13.166 11.934 1.00 36.78 373 LEU A O 1
ATOM 2945 N N . ALA A 1 374 ? -37.430 13.717 13.982 1.00 34.94 374 ALA A N 1
ATOM 2946 C CA . ALA A 1 374 ? -37.058 15.102 13.702 1.00 34.94 374 ALA A CA 1
ATOM 2947 C C . ALA A 1 374 ? -35.913 15.293 12.684 1.00 34.94 374 ALA A C 1
ATOM 2949 O O . ALA A 1 374 ? -35.964 16.261 11.931 1.00 34.94 374 ALA A O 1
ATOM 2950 N N . ALA A 1 375 ? -34.895 14.428 12.636 1.00 36.34 375 ALA A N 1
ATOM 2951 C CA . ALA A 1 375 ? -33.866 14.504 11.601 1.00 36.34 375 ALA A CA 1
ATOM 2952 C C . ALA A 1 375 ? -34.294 13.828 10.299 1.00 36.34 375 ALA A C 1
ATOM 2954 O O . ALA A 1 375 ? -33.929 14.317 9.242 1.00 36.34 375 ALA A O 1
ATOM 2955 N N . GLU A 1 376 ? -35.113 12.777 10.361 1.00 36.97 376 GLU A N 1
ATOM 2956 C CA . GLU A 1 376 ? -35.768 12.217 9.172 1.00 36.97 376 GLU A CA 1
ATOM 2957 C C . GLU A 1 376 ? -36.636 13.299 8.497 1.00 36.97 376 GLU A C 1
ATOM 2959 O O . GLU A 1 376 ? -36.504 13.559 7.304 1.00 36.97 376 GLU A O 1
ATOM 2964 N N . LEU A 1 377 ? -37.384 14.066 9.301 1.00 35.78 377 LEU A N 1
ATOM 2965 C CA . LEU A 1 377 ? -38.085 15.282 8.882 1.00 35.78 377 LEU A CA 1
ATOM 2966 C C . LEU A 1 377 ? -37.140 16.387 8.395 1.00 35.78 377 LEU A C 1
ATOM 2968 O O . LEU A 1 377 ? -37.486 17.051 7.426 1.00 35.78 377 LEU A O 1
ATOM 2972 N N . LEU A 1 378 ? -35.977 16.606 9.025 1.00 39.19 378 LEU A N 1
ATOM 2973 C CA . LEU A 1 378 ? -34.959 17.577 8.583 1.00 39.19 378 LEU A CA 1
ATOM 2974 C C . LEU A 1 378 ? -34.427 17.230 7.184 1.00 39.19 378 LEU A C 1
ATOM 2976 O O . LEU A 1 378 ? -34.289 18.113 6.347 1.00 39.19 378 LEU A O 1
ATOM 2980 N N . ILE A 1 379 ? -34.169 15.946 6.934 1.00 41.41 379 ILE A N 1
ATOM 2981 C CA . ILE A 1 379 ? -33.660 15.399 5.672 1.00 41.41 379 ILE A CA 1
ATOM 2982 C C . ILE A 1 379 ? -34.746 15.455 4.589 1.00 41.41 379 ILE A C 1
ATOM 2984 O O . ILE A 1 379 ? -34.456 15.839 3.460 1.00 41.41 379 ILE A O 1
ATOM 2988 N N . GLU A 1 380 ? -36.006 15.166 4.935 1.00 37.12 380 GLU A N 1
ATOM 2989 C CA . GLU A 1 380 ? -37.153 15.328 4.028 1.00 37.12 380 GLU A CA 1
ATOM 2990 C C . GLU A 1 380 ? -37.532 16.802 3.767 1.00 37.12 380 GLU A C 1
ATOM 2992 O O . GLU A 1 380 ? -38.160 17.098 2.748 1.00 37.12 380 GLU A O 1
ATOM 2997 N N . THR A 1 381 ? -37.173 17.742 4.657 1.00 36.38 381 THR A N 1
ATOM 2998 C CA . THR A 1 381 ? -37.466 19.187 4.508 1.00 36.38 381 THR A CA 1
ATOM 2999 C C . THR A 1 381 ? -36.362 20.001 3.843 1.00 36.38 381 THR A C 1
ATOM 3001 O O . THR A 1 381 ? -36.621 21.164 3.512 1.00 36.38 381 THR A O 1
ATOM 3004 N N . ILE A 1 382 ? -35.187 19.420 3.563 1.00 40.09 382 ILE A N 1
ATOM 3005 C CA . ILE A 1 382 ? -34.254 19.998 2.588 1.00 40.09 382 ILE A CA 1
ATOM 3006 C C . ILE A 1 382 ? -34.991 19.986 1.248 1.00 40.09 382 ILE A C 1
ATOM 3008 O O . ILE A 1 382 ? -35.105 18.964 0.573 1.00 40.09 382 ILE A O 1
ATOM 3012 N N . HIS A 1 383 ? -35.581 21.129 0.899 1.00 39.12 383 HIS A N 1
ATOM 3013 C CA . HIS A 1 383 ? -36.216 21.332 -0.393 1.00 39.12 383 HIS A CA 1
ATOM 3014 C C . HIS A 1 383 ? -35.203 20.910 -1.472 1.00 39.12 383 HIS A C 1
ATOM 3016 O O . HIS A 1 383 ? -34.050 21.327 -1.371 1.00 39.12 383 HIS A O 1
ATOM 3022 N N . PRO A 1 384 ? -35.592 20.146 -2.511 1.00 40.00 384 PRO A N 1
ATOM 3023 C CA . PRO A 1 384 ? -34.659 19.647 -3.534 1.00 40.00 384 PRO A CA 1
ATOM 3024 C C . PRO A 1 384 ? -33.867 20.751 -4.261 1.00 40.00 384 PRO A C 1
ATOM 3026 O O . PRO A 1 384 ? -32.893 20.458 -4.946 1.00 40.00 384 PRO A O 1
ATOM 3029 N N . ASP A 1 385 ? -34.259 22.013 -4.066 1.00 40.06 385 ASP A N 1
ATOM 3030 C CA . ASP A 1 385 ? -33.676 23.202 -4.677 1.00 40.06 385 ASP A CA 1
ATOM 3031 C C . ASP A 1 385 ? -32.838 24.064 -3.702 1.00 40.06 385 ASP A C 1
ATOM 3033 O O . ASP A 1 385 ? -32.414 25.147 -4.100 1.00 40.06 385 ASP A O 1
ATOM 3037 N N . MET A 1 386 ? -32.642 23.653 -2.437 1.00 37.47 386 MET A N 1
ATOM 3038 C CA . MET A 1 386 ? -31.867 24.401 -1.429 1.00 37.47 386 MET A CA 1
ATOM 3039 C C . MET A 1 386 ? -30.670 23.597 -0.913 1.00 37.47 386 MET A C 1
ATOM 3041 O O . MET A 1 386 ? -30.801 22.422 -0.572 1.00 37.47 386 MET A O 1
ATOM 3045 N N . THR A 1 387 ? -29.504 24.235 -0.794 1.00 42.81 387 THR A N 1
ATOM 3046 C CA . THR A 1 387 ? -28.336 23.616 -0.138 1.00 42.81 387 THR A CA 1
ATOM 3047 C C . THR A 1 387 ? -28.509 23.580 1.388 1.00 42.81 387 THR A C 1
ATOM 3049 O O . THR A 1 387 ? -29.295 24.341 1.955 1.00 42.81 387 THR A O 1
ATOM 3052 N N . ALA A 1 388 ? -27.755 22.727 2.097 1.00 42.19 388 ALA A N 1
ATOM 3053 C CA . ALA A 1 388 ? -27.750 22.750 3.567 1.00 42.19 388 ALA A CA 1
ATOM 3054 C C . ALA A 1 388 ? -27.322 24.123 4.122 1.00 42.19 388 ALA A C 1
ATOM 3056 O O . ALA A 1 388 ? -27.829 24.538 5.158 1.00 42.19 388 ALA A O 1
ATOM 3057 N N . GLU A 1 389 ? -26.452 24.848 3.412 1.00 44.00 389 GLU A N 1
ATOM 3058 C CA . GLU A 1 389 ? -26.076 26.239 3.708 1.00 44.00 389 GLU A CA 1
ATOM 3059 C C . GLU A 1 389 ? -27.272 27.193 3.594 1.00 44.00 389 GLU A C 1
ATOM 3061 O O . GLU A 1 389 ? -27.503 27.995 4.497 1.00 44.00 389 GLU A O 1
ATOM 3066 N N . GLU A 1 390 ? -28.074 27.083 2.529 1.00 44.31 390 GLU A N 1
ATOM 3067 C CA . GLU A 1 390 ? -29.276 27.903 2.323 1.00 44.31 390 GLU A CA 1
ATOM 3068 C C . GLU A 1 390 ? -30.390 27.572 3.327 1.00 44.31 390 GLU A C 1
ATOM 3070 O O . GLU A 1 390 ? -31.127 28.467 3.745 1.00 44.31 390 GLU A O 1
ATOM 3075 N N . TYR A 1 391 ? -30.492 26.308 3.746 1.00 44.75 391 TYR A N 1
ATOM 3076 C CA . TYR A 1 391 ? -31.491 25.845 4.709 1.00 44.75 391 TYR A CA 1
ATOM 3077 C C . TYR A 1 391 ? -31.111 26.152 6.168 1.00 44.75 391 TYR A C 1
ATOM 3079 O O . TYR A 1 391 ? -31.955 26.592 6.949 1.00 44.75 391 TYR A O 1
ATOM 3087 N N . LEU A 1 392 ? -29.840 25.956 6.547 1.00 46.22 392 LEU A N 1
ATOM 3088 C CA . LEU A 1 392 ? -29.328 26.216 7.901 1.00 46.22 392 LEU A CA 1
ATOM 3089 C C . LEU A 1 392 ? -28.858 27.668 8.094 1.00 46.22 392 LEU A C 1
ATOM 3091 O O . LEU A 1 392 ? -28.654 28.106 9.228 1.00 46.22 392 LEU A O 1
ATOM 3095 N N . GLY A 1 393 ? -28.698 28.428 7.007 1.00 47.97 393 GLY A N 1
ATOM 3096 C CA . GLY A 1 393 ? -28.202 29.804 7.021 1.00 47.97 393 GLY A CA 1
ATOM 3097 C C . GLY A 1 393 ? -26.786 29.919 7.590 1.00 47.97 393 GLY A C 1
ATOM 3098 O O . GLY A 1 393 ? -26.542 30.826 8.391 1.00 47.97 393 GLY A O 1
ATOM 3099 N N . LEU A 1 394 ? -25.908 28.975 7.228 1.00 50.59 394 LEU A N 1
ATOM 3100 C CA . LEU A 1 394 ? -24.494 28.911 7.617 1.00 50.59 394 LEU A CA 1
ATOM 3101 C C . LEU A 1 394 ? -23.593 29.387 6.468 1.00 50.59 394 LEU A C 1
ATOM 3103 O O . LEU A 1 394 ? -23.903 29.145 5.305 1.00 50.59 394 LEU A O 1
ATOM 3107 N N . ASP A 1 395 ? -22.459 30.010 6.804 1.00 50.53 395 ASP A N 1
ATOM 3108 C CA . ASP A 1 395 ? -21.430 30.407 5.825 1.00 50.53 395 ASP A CA 1
ATOM 3109 C C . ASP A 1 395 ? -20.651 29.199 5.249 1.00 50.53 395 ASP A C 1
ATOM 3111 O O . ASP A 1 395 ? -20.051 29.317 4.182 1.00 50.53 395 ASP A O 1
ATOM 3115 N N . GLU A 1 396 ? -20.639 28.053 5.949 1.00 61.03 396 GLU A N 1
ATOM 3116 C CA . GLU A 1 396 ? -19.951 26.805 5.567 1.00 61.03 396 GLU A CA 1
ATOM 3117 C C . GLU A 1 396 ? -20.765 25.566 6.009 1.00 61.03 396 GLU A C 1
ATOM 3119 O O . GLU A 1 396 ? -21.456 25.604 7.033 1.00 61.03 396 GLU A O 1
ATOM 3124 N N . ASN A 1 397 ? -20.655 24.448 5.276 1.00 64.06 397 ASN A N 1
ATOM 3125 C CA . ASN A 1 397 ? -21.294 23.173 5.642 1.00 64.06 397 ASN A CA 1
ATOM 3126 C C . ASN A 1 397 ? -20.785 22.615 6.992 1.00 64.06 397 ASN A C 1
ATOM 3128 O O . ASN A 1 397 ? -19.571 22.594 7.225 1.00 64.06 397 ASN A O 1
ATOM 3132 N N . PRO A 1 398 ? -21.678 22.097 7.863 1.00 69.00 398 PRO A N 1
ATOM 3133 C CA . PRO A 1 398 ? -21.276 21.471 9.114 1.00 69.00 398 PRO A CA 1
ATOM 3134 C C . PRO A 1 398 ? -20.528 20.157 8.880 1.00 69.00 398 PRO A C 1
ATOM 3136 O O . PRO A 1 398 ? -20.881 19.352 8.015 1.00 69.00 398 PRO A O 1
ATOM 3139 N N . LYS A 1 399 ? -19.509 19.937 9.711 1.00 77.50 399 LYS A N 1
ATOM 3140 C CA . LYS A 1 399 ? -18.525 18.859 9.587 1.00 77.50 399 LYS A CA 1
ATOM 3141 C C . LYS A 1 399 ? -18.545 17.957 10.814 1.00 77.50 399 LYS A C 1
ATOM 3143 O O . LYS A 1 399 ? -18.629 18.442 11.942 1.00 77.50 399 LYS A O 1
ATOM 3148 N N . PHE A 1 400 ? -18.399 16.653 10.593 1.00 78.75 400 PHE A N 1
ATOM 3149 C CA . PHE A 1 400 ? -18.527 15.641 11.637 1.00 78.75 400 PHE A CA 1
ATOM 3150 C C . PHE A 1 400 ? -17.403 14.617 11.575 1.00 78.75 400 PHE A C 1
ATOM 3152 O O . PHE A 1 400 ? -17.060 14.103 10.512 1.00 78.75 400 PHE A O 1
ATOM 3159 N N . LEU A 1 401 ? -16.835 14.293 12.728 1.00 82.69 401 LEU A N 1
ATOM 3160 C CA . LEU A 1 401 ? -16.016 13.098 12.871 1.00 82.69 401 LEU A CA 1
ATOM 3161 C C . LEU A 1 401 ? -16.972 11.914 12.976 1.00 82.69 401 LEU A C 1
ATOM 3163 O O . LEU A 1 401 ? -17.832 11.895 13.860 1.00 82.69 401 LEU A O 1
ATOM 3167 N N . LEU A 1 402 ? -16.836 10.972 12.050 1.00 82.19 402 LEU A N 1
ATOM 3168 C CA . LEU A 1 402 ? -17.701 9.800 11.957 1.00 82.19 402 LEU A CA 1
ATOM 3169 C C . LEU A 1 402 ? -16.988 8.622 12.615 1.00 82.19 402 LEU A C 1
ATOM 3171 O O . LEU A 1 402 ? -15.816 8.382 12.307 1.00 82.19 402 LEU A O 1
ATOM 3175 N N . ILE A 1 403 ? -17.663 7.918 13.522 1.00 81.31 403 ILE A N 1
ATOM 3176 C CA . ILE A 1 403 ? -17.083 6.789 14.249 1.00 81.31 403 ILE A CA 1
ATOM 3177 C C . ILE A 1 403 ? -18.010 5.579 14.161 1.00 81.31 403 ILE A C 1
ATOM 3179 O O . ILE A 1 403 ? -19.194 5.690 14.462 1.00 81.31 403 ILE A O 1
ATOM 3183 N N . ASP A 1 404 ? -17.461 4.443 13.740 1.00 81.00 404 ASP A N 1
ATOM 3184 C CA . ASP A 1 404 ? -18.081 3.119 13.869 1.00 81.00 404 ASP A CA 1
ATOM 3185 C C . ASP A 1 404 ? -17.410 2.432 15.056 1.00 81.00 404 ASP A C 1
ATOM 3187 O O . ASP A 1 404 ? -16.233 2.082 14.977 1.00 81.00 404 ASP A O 1
ATOM 3191 N N . THR A 1 405 ? -18.099 2.318 16.191 1.00 81.19 405 THR A N 1
ATOM 3192 C CA . THR A 1 405 ? -17.474 1.865 17.441 1.00 81.19 405 THR A CA 1
ATOM 3193 C C . THR A 1 405 ? -17.284 0.348 17.495 1.00 81.19 405 THR A C 1
ATOM 3195 O O . THR A 1 405 ? -16.426 -0.142 18.241 1.00 81.19 405 THR A O 1
ATOM 3198 N N . PHE A 1 406 ? -18.064 -0.398 16.706 1.00 79.19 406 PHE A N 1
ATOM 3199 C CA . PHE A 1 406 ? -18.151 -1.860 16.760 1.00 79.19 406 PHE A CA 1
ATOM 3200 C C . PHE A 1 406 ? -17.812 -2.565 15.437 1.00 79.19 406 PHE A C 1
ATOM 3202 O O . PHE A 1 406 ? -17.973 -3.787 15.362 1.00 79.19 406 PHE A O 1
ATOM 3209 N N . ASP A 1 407 ? -17.328 -1.833 14.429 1.00 78.38 407 ASP A N 1
ATOM 3210 C CA . ASP A 1 407 ? -17.052 -2.342 13.075 1.00 78.38 407 ASP A CA 1
ATOM 3211 C C . ASP A 1 407 ? -18.283 -3.034 12.475 1.00 78.38 407 ASP A C 1
ATOM 3213 O O . ASP A 1 407 ? -18.259 -4.181 12.022 1.00 78.38 407 ASP A O 1
ATOM 3217 N N . SER A 1 408 ? -19.420 -2.353 12.578 1.00 66.69 408 SER A N 1
ATOM 3218 C CA . SER A 1 408 ? -20.681 -2.827 12.011 1.00 66.69 408 SER A CA 1
ATOM 3219 C C . SER A 1 408 ? -20.778 -2.564 10.504 1.00 66.69 408 SER A C 1
ATOM 3221 O O . SER A 1 408 ? -21.675 -3.097 9.847 1.00 66.69 408 SER A O 1
ATOM 3223 N N . GLY A 1 409 ? -19.852 -1.764 9.962 1.00 58.03 409 GLY A N 1
ATOM 3224 C CA . GLY A 1 409 ? -19.915 -1.192 8.621 1.00 58.03 409 GLY A CA 1
ATOM 3225 C C . GLY A 1 409 ? -20.689 0.128 8.577 1.00 58.03 409 GLY A C 1
ATOM 3226 O O . GLY A 1 409 ? -20.854 0.693 7.500 1.00 58.03 409 GLY A O 1
ATOM 3227 N N . PHE A 1 410 ? -21.146 0.624 9.730 1.00 61.12 410 PHE A N 1
ATOM 3228 C CA . PHE A 1 410 ? -21.994 1.803 9.862 1.00 61.12 410 PHE A CA 1
ATOM 3229 C C . PHE A 1 410 ? -21.495 2.701 10.995 1.00 61.12 410 PHE A C 1
ATOM 3231 O O . PHE A 1 410 ? -21.132 2.228 12.070 1.00 61.12 410 PHE A O 1
ATOM 3238 N N . TYR A 1 411 ? -21.502 4.017 10.776 1.00 64.69 411 TYR A N 1
ATOM 3239 C CA . TYR A 1 411 ? -21.129 4.975 11.816 1.00 64.69 411 TYR A CA 1
ATOM 3240 C C . TYR A 1 411 ? -22.236 5.059 12.874 1.00 64.69 411 TYR A C 1
ATOM 3242 O O . TYR A 1 411 ? -23.367 5.403 12.543 1.00 64.69 411 TYR A O 1
ATOM 3250 N N . ASP A 1 412 ? -21.910 4.775 14.135 1.00 63.41 412 ASP A N 1
ATOM 3251 C CA . ASP A 1 412 ? -22.841 4.810 15.271 1.00 63.41 412 ASP A CA 1
ATOM 3252 C C . ASP A 1 412 ? -22.699 6.082 16.124 1.00 63.41 412 ASP A C 1
ATOM 3254 O O . ASP A 1 412 ? -23.623 6.464 16.844 1.00 63.41 412 ASP A O 1
ATOM 3258 N N . THR A 1 413 ? -21.561 6.775 16.012 1.00 75.12 413 THR A N 1
ATOM 3259 C CA . THR A 1 413 ? -21.231 7.949 16.820 1.00 75.12 413 THR A CA 1
ATOM 3260 C C . THR A 1 413 ? -20.753 9.101 15.941 1.00 75.12 413 THR A C 1
ATOM 3262 O O . THR A 1 413 ? -19.867 8.952 15.098 1.00 75.12 413 THR A O 1
ATOM 3265 N N . LEU A 1 414 ? -21.323 10.288 16.171 1.00 75.81 414 LEU A N 1
ATOM 3266 C CA . LEU A 1 414 ? -20.993 11.529 15.466 1.00 75.81 414 LEU A CA 1
ATOM 3267 C C . LEU A 1 414 ? -20.456 12.567 16.451 1.00 75.81 414 LEU A C 1
ATOM 3269 O O . LEU A 1 414 ? -21.056 12.793 17.504 1.00 75.81 414 LEU A O 1
ATOM 3273 N N . ILE A 1 415 ? -19.354 13.231 16.098 1.00 76.12 415 ILE A N 1
ATOM 3274 C CA . ILE A 1 415 ? -18.819 14.359 16.872 1.00 76.12 415 ILE A CA 1
ATOM 3275 C C . ILE A 1 415 ? -18.739 15.594 15.965 1.00 76.12 415 ILE A C 1
ATOM 3277 O O . ILE A 1 415 ? -17.988 15.564 14.986 1.00 76.12 415 ILE A O 1
ATOM 3281 N N . PRO A 1 416 ? -19.460 16.684 16.286 1.00 68.69 416 PRO A N 1
ATOM 3282 C CA . PRO A 1 416 ? -20.375 16.839 17.426 1.00 68.69 416 PRO A CA 1
ATOM 3283 C C . PRO A 1 416 ? -21.643 15.972 17.296 1.00 68.69 416 PRO A C 1
ATOM 3285 O O . PRO A 1 416 ? -22.063 15.643 16.188 1.00 68.69 416 PRO A O 1
ATOM 3288 N N . ASN A 1 417 ? -22.265 15.616 18.429 1.00 65.62 417 ASN A N 1
ATOM 3289 C CA . ASN A 1 417 ? -23.475 14.785 18.435 1.00 65.62 417 ASN A CA 1
ATOM 3290 C C . ASN A 1 417 ? -24.616 15.507 17.708 1.00 65.62 417 ASN A C 1
ATOM 3292 O O . ASN A 1 417 ? -25.054 16.582 18.127 1.00 65.62 417 ASN A O 1
ATOM 3296 N N . PHE A 1 418 ? -25.122 14.879 16.647 1.00 57.81 418 PHE A N 1
ATOM 3297 C CA . PHE A 1 418 ? -26.216 15.405 15.842 1.00 57.81 418 PHE A CA 1
ATOM 3298 C C . PHE A 1 418 ? -27.473 15.691 16.688 1.00 57.81 418 PHE A C 1
ATOM 3300 O O . PHE A 1 418 ? -28.143 16.689 16.471 1.00 57.81 418 PHE A O 1
ATOM 3307 N N . LEU A 1 419 ? -27.773 14.901 17.725 1.00 51.06 419 LEU A N 1
ATOM 3308 C CA . LEU A 1 419 ? -28.958 15.065 18.588 1.00 51.06 419 LEU A CA 1
ATOM 3309 C C . LEU A 1 419 ? -28.978 16.355 19.425 1.00 51.06 419 LEU A C 1
ATOM 3311 O O . LEU A 1 419 ? -30.025 16.739 19.963 1.00 51.06 419 LEU A O 1
ATOM 3315 N N . ASN A 1 420 ? -27.853 17.065 19.517 1.00 54.22 420 ASN A N 1
ATOM 3316 C CA . ASN A 1 420 ? -27.758 18.307 20.283 1.00 54.22 420 ASN A CA 1
ATOM 3317 C C . ASN A 1 420 ? -28.527 19.488 19.665 1.00 54.22 420 ASN A C 1
ATOM 3319 O O . ASN A 1 420 ? -28.601 20.542 20.302 1.00 54.22 420 ASN A O 1
ATOM 3323 N N . PHE A 1 421 ? -29.201 19.312 18.517 1.00 46.62 421 PHE A N 1
ATOM 3324 C CA . PHE A 1 421 ? -30.262 20.231 18.075 1.00 46.62 421 PHE A CA 1
ATOM 3325 C C . PHE A 1 421 ? -31.357 20.412 19.140 1.00 46.62 421 PHE A C 1
ATOM 3327 O O . PHE A 1 421 ? -31.925 21.491 19.261 1.00 46.62 421 PHE A O 1
ATOM 3334 N N . SER A 1 422 ? -31.641 19.385 19.951 1.00 39.81 422 SER A N 1
ATOM 3335 C CA . SER A 1 422 ? -32.729 19.394 20.946 1.00 39.81 422 SER A CA 1
ATOM 3336 C C . SER A 1 422 ? -32.517 20.348 22.132 1.00 39.81 422 SER A C 1
ATOM 3338 O O . SER A 1 422 ? -33.462 20.646 22.860 1.00 39.81 422 SER A O 1
ATOM 3340 N N . SER A 1 423 ? -31.316 20.913 22.291 1.00 35.03 423 SER A N 1
ATOM 3341 C CA . SER A 1 423 ? -31.074 22.011 23.238 1.00 35.03 423 SER A CA 1
ATOM 3342 C C . SER A 1 423 ? -31.700 23.353 22.801 1.00 35.03 423 SER A C 1
ATOM 3344 O O . SER A 1 423 ? -31.683 24.315 23.569 1.00 35.03 423 SER A O 1
ATOM 3346 N N . LEU A 1 424 ? -32.309 23.409 21.606 1.00 37.41 424 LEU A N 1
ATOM 3347 C CA . LEU A 1 424 ? -33.004 24.569 21.025 1.00 37.41 424 LEU A CA 1
ATOM 3348 C C . LEU A 1 424 ? -34.534 24.565 21.241 1.00 37.41 424 LEU A C 1
ATOM 3350 O O . LEU A 1 424 ? -35.258 25.187 20.463 1.00 37.41 424 LEU A O 1
ATOM 3354 N N . SER A 1 425 ? -35.075 23.906 22.273 1.00 35.12 425 SER A N 1
ATOM 3355 C CA . SER A 1 425 ? -36.511 24.030 22.571 1.00 35.12 425 SER A CA 1
ATOM 3356 C C . SER A 1 425 ? -36.834 25.439 23.095 1.00 35.12 425 SER A C 1
ATOM 3358 O O . SER A 1 425 ? -36.635 25.733 24.276 1.00 35.12 425 SER A O 1
ATOM 3360 N N . PHE A 1 426 ? -37.348 26.317 22.232 1.00 32.06 426 PHE A N 1
ATOM 3361 C CA . PHE A 1 426 ? -37.903 27.610 22.630 1.00 32.06 426 PHE A CA 1
ATOM 3362 C C . PHE A 1 426 ? -39.430 27.616 22.532 1.00 32.06 426 PHE A C 1
ATOM 3364 O O . PHE A 1 426 ? -40.010 27.186 21.539 1.00 32.06 426 PHE A O 1
ATOM 3371 N N . MET A 1 427 ? -40.035 28.225 23.557 1.00 31.42 427 MET A N 1
ATOM 3372 C CA . MET A 1 427 ? -41.449 28.580 23.753 1.00 31.42 427 MET A CA 1
ATOM 3373 C C . MET A 1 427 ? -42.344 27.548 24.458 1.00 31.42 427 MET A C 1
ATOM 3375 O O . MET A 1 427 ? -43.005 26.732 23.832 1.00 31.42 427 MET A O 1
ATOM 3379 N N . ASP A 1 428 ? -42.495 27.748 25.769 1.00 30.56 428 ASP A N 1
ATOM 3380 C CA . ASP A 1 428 ? -43.561 27.193 26.624 1.00 30.56 428 ASP A CA 1
ATOM 3381 C C . ASP A 1 428 ? -44.940 27.885 26.428 1.00 30.56 428 ASP A C 1
ATOM 3383 O O . ASP A 1 428 ? -45.856 27.656 27.210 1.00 30.56 428 ASP A O 1
ATOM 3387 N N . ASP A 1 429 ? -45.125 28.757 25.421 1.00 31.75 429 ASP A N 1
ATOM 3388 C CA . ASP A 1 429 ? -46.250 29.721 25.400 1.00 31.75 429 ASP A CA 1
ATOM 3389 C C . ASP A 1 429 ? -46.970 29.880 24.036 1.00 31.75 429 ASP A C 1
ATOM 3391 O O . ASP A 1 429 ? -47.443 30.964 23.682 1.00 31.75 429 ASP A O 1
ATOM 3395 N N . VAL A 1 430 ? -47.112 28.804 23.248 1.00 32.72 430 VAL A N 1
ATOM 3396 C CA . VAL A 1 430 ? -47.933 28.812 22.011 1.00 32.72 430 VAL A CA 1
ATOM 3397 C C . VAL A 1 430 ? -49.202 27.973 22.178 1.00 32.72 430 VAL A C 1
ATOM 3399 O O . VAL A 1 430 ? -49.502 27.065 21.417 1.00 32.72 430 VAL A O 1
ATOM 3402 N N . GLU A 1 431 ? -50.032 28.336 23.153 1.00 30.64 431 GLU A N 1
ATOM 3403 C CA . GLU A 1 431 ? -51.344 27.708 23.375 1.00 30.64 431 GLU A CA 1
ATOM 3404 C C . GLU A 1 431 ? -52.431 28.177 22.369 1.00 30.64 431 GLU A C 1
ATOM 3406 O O . GLU A 1 431 ? -53.623 28.021 22.622 1.00 30.64 431 GLU A O 1
ATOM 3411 N N . ASN A 1 432 ? -52.083 28.814 21.236 1.00 32.97 432 ASN A N 1
ATOM 3412 C CA . ASN A 1 432 ? -53.086 29.508 20.404 1.00 32.97 432 ASN A CA 1
ATOM 3413 C C . ASN A 1 432 ? -52.972 29.415 18.875 1.00 32.97 432 ASN A C 1
ATOM 3415 O O . ASN A 1 432 ? -53.707 30.134 18.191 1.00 32.97 432 ASN A O 1
ATOM 3419 N N . LEU A 1 433 ? -52.155 28.535 18.292 1.00 28.83 433 LEU A N 1
ATOM 3420 C CA . LEU A 1 433 ? -52.103 28.416 16.830 1.00 28.83 433 LEU A CA 1
ATOM 3421 C C . LEU A 1 433 ? -52.247 26.973 16.321 1.00 28.83 433 LEU A C 1
ATOM 3423 O O . LEU A 1 433 ? -51.296 26.221 16.228 1.00 28.83 433 LEU A O 1
ATOM 3427 N N . VAL A 1 434 ? -53.472 26.726 15.838 1.00 29.12 434 VAL A N 1
ATOM 3428 C CA . VAL A 1 434 ? -53.861 25.838 14.727 1.00 29.12 434 VAL A CA 1
ATOM 3429 C C . VAL A 1 434 ? -54.200 24.377 15.067 1.00 29.12 434 VAL A C 1
ATOM 3431 O O . VAL A 1 434 ? -53.362 23.522 15.298 1.00 29.12 434 VAL A O 1
ATOM 3434 N N . ASN A 1 435 ? -55.508 24.110 14.967 1.00 32.53 435 ASN A N 1
ATOM 3435 C CA . ASN A 1 435 ? -56.160 22.803 14.895 1.00 32.53 435 ASN A CA 1
ATOM 3436 C C . ASN A 1 435 ? -55.572 21.901 13.789 1.00 32.53 435 ASN A C 1
ATOM 3438 O O . ASN A 1 435 ? -55.980 22.013 12.629 1.00 32.53 435 ASN A O 1
ATOM 3442 N N . LEU A 1 436 ? -54.733 20.940 14.161 1.00 33.09 436 LEU A N 1
ATOM 3443 C CA . LEU A 1 436 ? -54.609 19.657 13.466 1.00 33.09 436 LEU A CA 1
ATOM 3444 C C . LEU A 1 436 ? -55.092 18.562 14.427 1.00 33.09 436 LEU A C 1
ATOM 3446 O O . LEU A 1 436 ? -54.846 18.627 15.630 1.00 33.09 436 LEU A O 1
ATOM 3450 N N . ASP A 1 437 ? -55.892 17.623 13.922 1.00 38.78 437 ASP A N 1
ATOM 3451 C CA . ASP A 1 437 ? -56.602 16.623 14.728 1.00 38.78 437 ASP A CA 1
ATOM 3452 C C . ASP A 1 437 ? -55.621 15.576 15.288 1.00 38.78 437 ASP A C 1
ATOM 3454 O O . ASP A 1 437 ? -55.364 14.532 14.693 1.00 38.78 437 ASP A O 1
ATOM 3458 N N . MET A 1 438 ? -55.059 15.885 16.458 1.00 36.31 438 MET A N 1
ATOM 3459 C CA . MET A 1 438 ? -54.098 15.076 17.222 1.00 36.31 438 MET A CA 1
ATOM 3460 C C . MET A 1 438 ? -54.576 13.650 17.545 1.00 36.31 438 MET A C 1
ATOM 3462 O O . MET A 1 438 ? -53.767 12.809 17.932 1.00 36.31 438 MET A O 1
ATOM 3466 N N . ASN A 1 439 ? -55.865 13.335 17.385 1.00 36.69 439 ASN A N 1
ATOM 3467 C CA . ASN A 1 439 ? -56.383 11.997 17.678 1.00 36.69 439 ASN A CA 1
ATOM 3468 C C . ASN A 1 439 ? -56.049 10.957 16.597 1.00 36.69 439 ASN A C 1
ATOM 3470 O O . ASN A 1 439 ? -55.957 9.777 16.929 1.00 36.69 439 ASN A O 1
ATOM 3474 N N . GLU A 1 440 ? -55.850 11.356 15.335 1.00 37.00 440 GLU A N 1
ATOM 3475 C CA . GLU A 1 440 ? -55.431 10.416 14.278 1.00 37.00 440 GLU A CA 1
ATOM 3476 C C . GLU A 1 440 ? -53.930 10.097 14.360 1.00 37.00 440 GLU A C 1
ATOM 3478 O O . GLU A 1 440 ? -53.546 8.945 14.175 1.00 37.00 440 GLU A O 1
ATOM 3483 N N . LEU A 1 441 ? -53.098 11.069 14.751 1.00 35.56 441 LEU A N 1
ATOM 3484 C CA . LEU A 1 441 ? -51.668 10.861 15.019 1.00 35.56 441 LEU A CA 1
ATOM 3485 C C . LEU A 1 441 ? -51.447 10.017 16.287 1.00 35.56 441 LEU A C 1
ATOM 3487 O O . LEU A 1 441 ? -50.698 9.047 16.262 1.00 35.56 441 LEU A O 1
ATOM 3491 N N . MET A 1 442 ? -52.180 10.286 17.372 1.00 33.66 442 MET A N 1
ATOM 3492 C CA . MET A 1 442 ? -52.103 9.511 18.625 1.00 33.66 442 MET A CA 1
ATOM 3493 C C . MET A 1 442 ? -52.455 8.021 18.475 1.00 33.66 442 MET A C 1
ATOM 3495 O O . MET A 1 442 ? -51.979 7.202 19.259 1.00 33.66 442 MET A O 1
ATOM 3499 N N . LEU A 1 443 ? -53.277 7.654 17.486 1.00 35.22 443 LEU A N 1
ATOM 3500 C CA . LEU A 1 443 ? -53.612 6.255 17.190 1.00 35.22 443 LEU A CA 1
ATOM 3501 C C . LEU A 1 443 ? -52.530 5.534 16.373 1.00 35.22 443 LEU A C 1
ATOM 3503 O O . LEU A 1 443 ? -52.478 4.309 16.411 1.00 35.22 443 LEU A O 1
ATOM 3507 N N . MET A 1 444 ? -51.661 6.266 15.668 1.00 33.03 444 MET A N 1
ATOM 3508 C CA . MET A 1 444 ? -50.469 5.703 15.021 1.00 33.03 444 MET A CA 1
ATOM 3509 C C . MET A 1 444 ? -49.292 5.531 15.996 1.00 33.03 444 MET A C 1
ATOM 3511 O O . MET A 1 444 ? -48.457 4.658 15.782 1.00 33.03 444 MET A O 1
ATOM 3515 N N . PHE A 1 445 ? -49.237 6.316 17.079 1.00 34.41 445 PHE A N 1
ATOM 3516 C CA . PHE A 1 445 ? -48.117 6.329 18.035 1.00 34.41 445 PHE A CA 1
ATOM 3517 C C . PHE A 1 445 ? -48.312 5.473 19.297 1.00 34.41 445 PHE A C 1
ATOM 3519 O O . PHE A 1 445 ? -47.429 5.440 20.149 1.00 34.41 445 PHE A O 1
ATOM 3526 N N . SER A 1 446 ? -49.433 4.760 19.452 1.00 31.14 446 SER A N 1
ATOM 3527 C CA . SER A 1 446 ? -49.662 3.918 20.638 1.00 31.14 446 SER A CA 1
ATOM 3528 C C . SER A 1 446 ? -48.906 2.585 20.631 1.00 31.14 446 SER A C 1
ATOM 3530 O O . SER A 1 446 ? -48.844 1.934 21.672 1.00 31.14 446 SER A O 1
ATOM 3532 N N . ASP A 1 447 ? -48.342 2.178 19.489 1.00 30.84 447 ASP A N 1
ATOM 3533 C CA . ASP A 1 447 ? -47.617 0.905 19.349 1.00 30.84 447 ASP A CA 1
ATOM 3534 C C . ASP A 1 447 ? -46.099 1.037 19.594 1.00 30.84 447 ASP A C 1
ATOM 3536 O O . ASP A 1 447 ? -45.414 0.024 19.733 1.00 30.84 447 ASP A O 1
ATOM 3540 N N . PHE A 1 448 ? -45.576 2.263 19.740 1.00 31.91 448 PHE A N 1
ATOM 3541 C CA . PHE A 1 448 ? -44.174 2.531 20.072 1.00 31.91 448 PHE A CA 1
ATOM 3542 C C . PHE A 1 448 ? -44.075 3.283 21.402 1.00 31.91 448 PHE A C 1
ATOM 3544 O O . PHE A 1 448 ? -44.638 4.357 21.593 1.00 31.91 448 PHE A O 1
ATOM 3551 N N . ASN A 1 449 ? -43.344 2.705 22.350 1.00 28.50 449 ASN A N 1
ATOM 3552 C CA . ASN A 1 449 ? -43.239 3.139 23.746 1.00 28.50 449 ASN A CA 1
ATOM 3553 C C . ASN A 1 449 ? -42.348 4.401 23.928 1.00 28.50 449 ASN A C 1
ATOM 3555 O O . ASN A 1 449 ? -41.539 4.458 24.849 1.00 28.50 449 ASN A O 1
ATOM 3559 N N . ILE A 1 450 ? -42.474 5.412 23.054 1.00 31.86 450 ILE A N 1
ATOM 3560 C CA . ILE A 1 450 ? -41.608 6.615 22.973 1.00 31.86 450 ILE A CA 1
ATOM 3561 C C . ILE A 1 450 ? -42.353 7.891 23.441 1.00 31.86 450 ILE A C 1
ATOM 3563 O O . ILE A 1 450 ? -41.956 9.021 23.181 1.00 31.86 450 ILE A O 1
ATOM 3567 N N . LEU A 1 451 ? -43.455 7.765 24.184 1.00 27.52 451 LEU A N 1
ATOM 3568 C CA . LEU A 1 451 ? -44.303 8.918 24.540 1.00 27.52 451 LEU A CA 1
ATOM 3569 C C . LEU A 1 451 ? -43.832 9.766 25.740 1.00 27.52 451 LEU A C 1
ATOM 3571 O O . LEU A 1 451 ? -44.548 10.677 26.142 1.00 27.52 451 LEU A O 1
ATOM 3575 N N . ASN A 1 452 ? -42.644 9.526 26.307 1.00 29.89 452 ASN A N 1
ATOM 3576 C CA . ASN A 1 452 ? -42.163 10.292 27.470 1.00 29.89 452 ASN A CA 1
ATOM 3577 C C . ASN A 1 452 ? -41.020 11.283 27.191 1.00 29.89 452 ASN A C 1
ATOM 3579 O O . ASN A 1 452 ? -40.575 11.926 28.140 1.00 29.89 452 ASN A O 1
ATOM 3583 N N . LEU A 1 453 ? -40.547 11.442 25.948 1.00 29.81 453 LEU A N 1
ATOM 3584 C CA . LEU A 1 453 ? -39.322 12.221 25.691 1.00 29.81 453 LEU A CA 1
ATOM 3585 C C . LEU A 1 453 ? -39.381 13.291 24.594 1.00 29.81 453 LEU A C 1
ATOM 3587 O O . LEU A 1 453 ? -38.398 14.009 24.452 1.00 29.81 453 LEU A O 1
ATOM 3591 N N . ILE A 1 454 ? -40.482 13.472 23.854 1.00 33.56 454 ILE A N 1
ATOM 3592 C CA . ILE A 1 454 ? -40.496 14.464 22.762 1.00 33.56 454 ILE A CA 1
ATOM 3593 C C . ILE A 1 454 ? -41.810 15.257 22.733 1.00 33.56 454 ILE A C 1
ATOM 3595 O O . ILE A 1 454 ? -42.880 14.708 22.479 1.00 33.56 454 ILE A O 1
ATOM 3599 N N . ASN A 1 455 ? -41.714 16.563 23.001 1.00 31.44 455 ASN A N 1
ATOM 3600 C CA . ASN A 1 455 ? -42.779 17.550 22.815 1.00 31.44 455 ASN A CA 1
ATOM 3601 C C . ASN A 1 455 ? -42.586 18.183 21.421 1.00 31.44 455 ASN A C 1
ATOM 3603 O O . ASN A 1 455 ? -41.583 18.856 21.195 1.00 31.44 455 ASN A O 1
ATOM 3607 N N . PHE A 1 456 ? -43.485 17.907 20.472 1.00 34.81 456 PHE A N 1
ATOM 3608 C CA . PHE A 1 456 ? -43.279 18.130 19.028 1.00 34.81 456 PHE A CA 1
ATOM 3609 C C . PHE A 1 456 ? -43.769 19.487 18.477 1.00 34.81 456 PHE A C 1
ATOM 3611 O O . PHE A 1 456 ? -43.751 19.690 17.266 1.00 34.81 456 PHE A O 1
ATOM 3618 N N . ASP A 1 457 ? -44.175 20.443 19.313 1.00 29.55 457 ASP A N 1
ATOM 3619 C CA . ASP A 1 457 ? -44.928 21.609 18.819 1.00 29.55 457 ASP A CA 1
ATOM 3620 C C . ASP A 1 457 ? -44.092 22.815 18.313 1.00 29.55 457 ASP A C 1
ATOM 3622 O O . ASP A 1 457 ? -44.685 23.800 17.871 1.00 29.55 457 ASP A O 1
ATOM 3626 N N . THR A 1 458 ? -42.746 22.802 18.317 1.00 34.22 458 THR A N 1
ATOM 3627 C CA . THR A 1 458 ? -41.954 24.030 18.015 1.00 34.22 458 THR A CA 1
ATOM 3628 C C . THR A 1 458 ? -40.594 23.866 17.300 1.00 34.22 458 THR A C 1
ATOM 3630 O O . THR A 1 458 ? -39.667 24.634 17.556 1.00 34.22 458 THR A O 1
ATOM 3633 N N . LEU A 1 459 ? -40.434 22.950 16.337 1.00 32.56 459 LEU A N 1
ATOM 3634 C CA . LEU A 1 459 ? -39.217 22.916 15.498 1.00 32.56 459 LEU A CA 1
ATOM 3635 C C . LEU A 1 459 ? -39.253 23.996 14.391 1.00 32.56 459 LEU A C 1
ATOM 3637 O O . LEU A 1 459 ? -39.639 23.738 13.257 1.00 32.56 459 LEU A O 1
ATOM 3641 N N . ASN A 1 460 ? -38.838 25.221 14.730 1.00 35.03 460 ASN A N 1
ATOM 3642 C CA . ASN A 1 460 ? -38.378 26.229 13.766 1.00 35.03 460 ASN A CA 1
ATOM 3643 C C . ASN A 1 460 ? -36.854 26.342 13.906 1.00 35.03 460 ASN A C 1
ATOM 3645 O O . ASN A 1 460 ? -36.367 26.680 14.983 1.00 35.03 460 ASN A O 1
ATOM 3649 N N . LEU A 1 461 ? -36.097 26.046 12.848 1.00 39.28 461 LEU A N 1
ATOM 3650 C CA . LEU A 1 461 ? -34.635 26.167 12.844 1.00 39.28 461 LEU A CA 1
ATOM 3651 C C . LEU A 1 461 ? -34.235 27.615 12.522 1.00 39.28 461 LEU A C 1
ATOM 3653 O O . LEU A 1 461 ? -34.751 28.215 11.581 1.00 39.28 461 LEU A O 1
ATOM 3657 N N . TYR A 1 462 ? -33.358 28.188 13.350 1.00 43.91 462 TYR A N 1
ATOM 3658 C CA . TYR A 1 462 ? -33.003 29.612 13.367 1.00 43.91 462 TYR A CA 1
ATOM 3659 C C . TYR A 1 462 ? -31.524 29.821 12.977 1.00 43.91 462 TYR A C 1
ATOM 3661 O O . TYR A 1 462 ? -30.652 29.121 13.481 1.00 43.91 462 TYR A O 1
ATOM 3669 N N . SER A 1 463 ? -31.238 30.815 12.123 1.00 43.91 463 SER A N 1
ATOM 3670 C CA . SER A 1 463 ? -29.879 31.218 11.698 1.00 43.91 463 SER A CA 1
ATOM 3671 C C . SER A 1 463 ? -29.336 32.407 12.524 1.00 43.91 463 SER A C 1
ATOM 3673 O O . SER A 1 463 ? -30.124 33.270 12.932 1.00 43.91 463 SER A O 1
ATOM 3675 N N . PRO A 1 464 ? -28.005 32.540 12.722 1.00 44.41 464 PRO A N 1
ATOM 3676 C CA . PRO A 1 464 ? -27.377 33.705 13.362 1.00 44.41 464 PRO A CA 1
ATOM 3677 C C . PRO A 1 464 ? -27.697 35.048 12.680 1.00 44.41 464 PRO A C 1
ATOM 3679 O O . PRO A 1 464 ? -27.894 36.056 13.359 1.00 44.41 464 PRO A O 1
ATOM 3682 N N . HIS A 1 465 ? -27.826 35.073 11.349 1.00 46.91 465 HIS A N 1
ATOM 3683 C CA . HIS A 1 465 ? -28.153 36.296 10.600 1.00 46.91 465 HIS A CA 1
ATOM 3684 C C . HIS A 1 465 ? -29.570 36.804 10.881 1.00 46.91 465 HIS A C 1
ATOM 3686 O O . HIS A 1 465 ? -29.825 38.008 10.863 1.00 46.91 465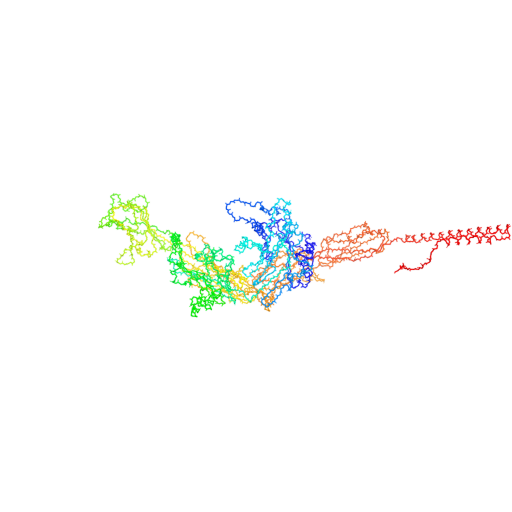 HIS A O 1
ATOM 3692 N N . PHE A 1 466 ? -30.484 35.898 11.227 1.00 48.41 466 PHE A N 1
ATOM 3693 C CA . PHE A 1 466 ? -31.843 36.247 11.614 1.00 48.41 466 PHE A CA 1
ATOM 3694 C C . PHE A 1 466 ? -31.905 36.921 12.995 1.00 48.41 466 PHE A C 1
ATOM 3696 O O . PHE A 1 466 ? -32.781 37.752 13.217 1.00 48.41 466 PHE A O 1
ATOM 3703 N N . VAL A 1 467 ? -30.963 36.636 13.907 1.00 48.38 467 VAL A N 1
ATOM 3704 C CA . VAL A 1 467 ? -30.839 37.355 15.191 1.00 48.38 467 VAL A CA 1
ATOM 3705 C C . VAL A 1 467 ? -30.473 38.818 14.936 1.00 48.38 467 VAL A C 1
ATOM 3707 O O . VAL A 1 467 ? -31.118 39.718 15.481 1.00 48.38 467 VAL A O 1
ATOM 3710 N N . ASP A 1 468 ? -29.509 39.069 14.046 1.00 52.03 468 ASP A N 1
ATOM 3711 C CA . ASP A 1 468 ? -29.147 40.430 13.642 1.00 52.03 468 ASP A CA 1
ATOM 3712 C C . ASP A 1 468 ? -30.301 41.126 12.895 1.00 52.03 468 ASP A C 1
ATOM 3714 O O . ASP A 1 468 ? -30.569 42.299 13.162 1.00 52.03 468 ASP A O 1
ATOM 3718 N N . ASP A 1 469 ? -31.053 40.427 12.039 1.00 49.03 469 ASP A N 1
ATOM 3719 C CA . ASP A 1 469 ? -32.221 40.991 11.349 1.00 49.03 469 ASP A CA 1
ATOM 3720 C C . ASP A 1 469 ? -33.404 41.272 12.299 1.00 49.03 469 ASP A C 1
ATOM 3722 O O . ASP A 1 469 ? -33.995 42.351 12.242 1.00 49.03 469 ASP A O 1
ATOM 3726 N N . ILE A 1 470 ? -33.743 40.375 13.229 1.00 46.38 470 ILE A N 1
ATOM 3727 C CA . ILE A 1 470 ? -34.790 40.601 14.243 1.00 46.38 470 ILE A CA 1
ATOM 3728 C C . ILE A 1 470 ? -34.467 41.839 15.078 1.00 46.38 470 ILE A C 1
ATOM 3730 O O . ILE A 1 470 ? -35.342 42.687 15.278 1.00 46.38 470 ILE A O 1
ATOM 3734 N N . ILE A 1 471 ? -33.224 41.956 15.552 1.00 51.91 471 ILE A N 1
ATOM 3735 C CA . ILE A 1 471 ? -32.773 43.080 16.381 1.00 51.91 471 ILE A CA 1
ATOM 3736 C C . ILE A 1 471 ? -32.753 44.371 15.553 1.00 51.91 471 ILE A C 1
ATOM 3738 O O . ILE A 1 471 ? -33.215 45.416 16.018 1.00 51.91 471 ILE A O 1
ATOM 3742 N N . THR A 1 472 ? -32.293 44.302 14.301 1.00 51.31 472 THR A N 1
ATOM 3743 C CA . THR A 1 472 ? -32.220 45.456 13.390 1.00 51.31 472 THR A CA 1
ATOM 3744 C C . THR A 1 472 ? -33.606 45.959 12.978 1.00 51.31 472 THR A C 1
ATOM 3746 O O . THR A 1 472 ? -33.818 47.170 12.869 1.00 51.31 472 THR A O 1
ATOM 3749 N N . TYR A 1 473 ? -34.574 45.059 12.788 1.00 49.97 473 TYR A N 1
ATOM 3750 C CA . TYR A 1 473 ? -35.941 45.399 12.383 1.00 49.97 473 TYR A CA 1
ATOM 3751 C C . TYR A 1 473 ? -36.937 45.487 13.552 1.00 49.97 473 TYR A C 1
ATOM 3753 O O . TYR A 1 473 ? -38.095 45.852 13.335 1.00 49.97 473 TYR A O 1
ATOM 3761 N N . GLY A 1 474 ? -36.509 45.217 14.791 1.00 44.44 474 GLY A N 1
ATOM 3762 C CA . GLY A 1 474 ? -37.342 45.281 15.997 1.00 44.44 474 GLY A CA 1
ATOM 3763 C C . GLY A 1 474 ? -38.521 44.302 15.996 1.00 44.44 474 GLY A C 1
ATOM 3764 O O . GLY A 1 474 ? -39.546 44.565 16.632 1.00 44.44 474 GLY A O 1
ATOM 3765 N N . LEU A 1 475 ? -38.417 43.202 15.249 1.00 40.41 475 LEU A N 1
ATOM 3766 C CA . LEU A 1 475 ? -39.450 42.169 15.195 1.00 40.41 475 LEU A CA 1
ATOM 3767 C C . LEU A 1 475 ? -39.409 41.340 16.492 1.00 40.41 475 LEU A C 1
ATOM 3769 O O . LEU A 1 475 ? -38.355 41.125 17.070 1.00 40.41 475 LEU A O 1
ATOM 3773 N N . PHE A 1 476 ? -40.573 40.932 17.001 1.00 43.69 476 PHE A N 1
ATOM 3774 C CA . PHE A 1 476 ? -40.732 40.074 18.195 1.00 43.69 476 PHE A CA 1
ATOM 3775 C C . PHE A 1 476 ? -40.174 40.578 19.541 1.00 43.69 476 PHE A C 1
ATOM 3777 O O . PHE A 1 476 ? -40.293 39.875 20.538 1.00 43.69 476 PHE A O 1
ATOM 3784 N N . GLY A 1 477 ? -39.669 41.811 19.628 1.00 46.62 477 GLY A N 1
ATOM 3785 C CA . GLY A 1 477 ? -39.258 42.407 20.905 1.00 46.62 477 GLY A CA 1
ATOM 3786 C C . GLY A 1 477 ? -37.945 41.868 21.477 1.00 46.62 477 GLY A C 1
ATOM 3787 O O . GLY A 1 477 ? -37.706 42.074 22.665 1.00 46.62 477 GLY A O 1
ATOM 3788 N N . ALA A 1 478 ? -37.112 41.222 20.652 1.00 49.00 478 ALA A N 1
ATOM 3789 C CA . ALA A 1 478 ? -35.786 40.765 21.055 1.00 49.00 478 ALA A CA 1
ATOM 3790 C C . ALA A 1 478 ? -34.903 41.948 21.481 1.00 49.00 478 ALA A C 1
ATOM 3792 O O . ALA A 1 478 ? -34.852 42.991 20.819 1.00 49.00 478 ALA A O 1
ATOM 3793 N N . THR A 1 479 ? -34.233 41.782 22.612 1.00 59.31 479 THR A N 1
ATOM 3794 C CA . THR A 1 479 ? -33.353 42.768 23.236 1.00 59.31 479 THR A CA 1
ATOM 3795 C C . THR A 1 479 ? -31.882 42.430 22.996 1.00 59.31 479 THR A C 1
ATOM 3797 O O . THR A 1 479 ? -31.532 41.349 22.531 1.00 59.31 479 THR A O 1
ATOM 3800 N N . GLU A 1 480 ? -30.994 43.369 23.316 1.00 57.28 480 GLU A N 1
ATOM 3801 C CA . GLU A 1 480 ? -29.539 43.173 23.230 1.00 57.28 480 GLU A CA 1
ATOM 3802 C C . GLU A 1 480 ? -29.044 42.084 24.209 1.00 57.28 480 GLU A C 1
ATOM 3804 O O . GLU A 1 480 ? -28.062 41.411 23.921 1.00 57.28 480 GLU A O 1
ATOM 3809 N N . ASP A 1 481 ? -29.777 41.838 25.303 1.00 55.03 481 ASP A N 1
ATOM 3810 C CA . ASP A 1 481 ? -29.509 40.743 26.248 1.00 55.03 481 ASP A CA 1
ATOM 3811 C C . ASP A 1 481 ? -29.899 39.368 25.657 1.00 55.03 481 ASP A C 1
ATOM 3813 O O . ASP A 1 481 ? -29.240 38.361 25.921 1.00 55.03 481 ASP A O 1
ATOM 3817 N N . ASP A 1 482 ? -30.931 39.315 24.803 1.00 50.56 482 ASP A N 1
ATOM 3818 C CA . ASP A 1 482 ? -31.323 38.084 24.101 1.00 50.56 482 ASP A CA 1
ATOM 3819 C C . ASP A 1 482 ? -30.267 37.686 23.056 1.00 50.56 482 ASP A C 1
ATOM 3821 O O . ASP A 1 482 ? -30.015 36.500 22.852 1.00 50.56 482 ASP A O 1
ATOM 3825 N N . ARG A 1 483 ? -29.583 38.666 22.445 1.00 56.00 483 ARG A N 1
ATOM 3826 C CA . ARG A 1 483 ? -28.453 38.438 21.527 1.00 56.00 483 ARG A CA 1
ATOM 3827 C C . ARG A 1 483 ? -27.329 37.658 22.200 1.00 56.00 483 ARG A C 1
ATOM 3829 O O . ARG A 1 483 ? -26.888 36.650 21.662 1.00 56.00 483 ARG A O 1
ATOM 3836 N N . GLU A 1 484 ? -26.881 38.122 23.366 1.00 57.25 484 GLU A N 1
ATOM 3837 C CA . GLU A 1 484 ? -25.789 37.491 24.113 1.00 57.25 484 GLU A CA 1
ATOM 3838 C C . GLU A 1 484 ? -26.169 36.064 24.531 1.00 57.25 484 GLU A C 1
ATOM 3840 O O . GLU A 1 484 ? -25.351 35.147 24.482 1.00 57.25 484 GLU A O 1
ATOM 3845 N N . PHE A 1 485 ? -27.431 35.842 24.890 1.00 57.56 485 PHE A N 1
ATOM 3846 C CA . PHE A 1 485 ? -27.941 34.514 25.204 1.00 57.56 485 PHE A CA 1
ATOM 3847 C C . PHE A 1 485 ? -27.974 33.578 23.977 1.00 57.56 485 PHE A C 1
ATOM 3849 O O . PHE A 1 485 ? -27.509 32.443 24.084 1.00 57.56 485 PHE A O 1
ATOM 3856 N N . TYR A 1 486 ? -28.438 34.042 22.808 1.00 54.00 486 TYR A N 1
ATOM 3857 C CA . TYR A 1 486 ? -28.426 33.240 21.576 1.00 54.00 486 TYR A CA 1
ATOM 3858 C C . TYR A 1 486 ? -27.002 32.972 21.067 1.00 54.00 486 TYR A C 1
ATOM 3860 O O . TYR A 1 486 ? -26.693 31.835 20.722 1.00 54.00 486 TYR A O 1
ATOM 3868 N N . GLU A 1 487 ? -26.107 33.966 21.078 1.00 58.56 487 GLU A N 1
ATOM 3869 C CA . GLU A 1 487 ? -24.690 33.783 20.724 1.00 58.56 487 GLU A CA 1
ATOM 3870 C C . GLU A 1 487 ? -24.020 32.731 21.630 1.00 58.56 487 GLU A C 1
ATOM 3872 O O . GLU A 1 487 ? -23.331 31.840 21.133 1.00 58.56 487 GLU A O 1
ATOM 3877 N N . ASN A 1 488 ? -24.287 32.757 22.943 1.00 59.53 488 ASN A N 1
ATOM 3878 C CA . ASN A 1 488 ? -23.778 31.752 23.885 1.00 59.53 488 ASN A CA 1
ATOM 3879 C C . ASN A 1 488 ? -24.366 30.346 23.659 1.00 59.53 488 ASN A C 1
ATOM 3881 O O . ASN A 1 488 ? -23.688 29.352 23.919 1.00 59.53 488 ASN A O 1
ATOM 3885 N N . LEU A 1 489 ? -25.609 30.245 23.182 1.00 55.25 489 LEU A N 1
ATOM 3886 C CA . LEU A 1 489 ? -26.249 28.966 22.872 1.00 55.25 489 LEU A CA 1
ATOM 3887 C C . LEU A 1 489 ? -25.632 28.314 21.624 1.00 55.25 489 LEU A C 1
ATOM 3889 O O . LEU A 1 489 ? -25.321 27.124 21.645 1.00 55.25 489 LEU A O 1
ATOM 3893 N N . TYR A 1 490 ? -25.399 29.095 20.562 1.00 56.03 490 TYR A N 1
ATOM 3894 C CA . TYR A 1 490 ? -24.787 28.599 19.324 1.00 56.03 490 TYR A CA 1
ATOM 3895 C C . TYR A 1 490 ? -23.285 28.328 19.463 1.00 56.03 490 TYR A C 1
ATOM 3897 O O . TYR A 1 490 ? -22.792 27.403 18.822 1.00 56.03 490 TYR A O 1
ATOM 3905 N N . ALA A 1 491 ? -22.580 29.058 20.337 1.00 60.69 491 ALA A N 1
ATOM 3906 C CA . ALA A 1 491 ? -21.160 28.863 20.649 1.00 60.69 491 ALA A CA 1
ATOM 3907 C C . ALA A 1 491 ? -20.882 27.757 21.693 1.00 60.69 491 ALA A C 1
ATOM 3909 O O . ALA A 1 491 ? -19.747 27.605 22.149 1.00 60.69 491 ALA A O 1
ATOM 3910 N N . ASN A 1 492 ? -21.894 26.980 22.092 1.00 67.94 492 ASN A N 1
ATOM 3911 C CA . ASN A 1 492 ? -21.739 25.877 23.043 1.00 67.94 492 ASN A CA 1
ATOM 3912 C C . ASN A 1 492 ? -20.738 24.816 22.520 1.00 67.94 492 ASN A C 1
ATOM 3914 O O . ASN A 1 492 ? -20.699 24.505 21.329 1.00 67.94 492 ASN A O 1
ATOM 3918 N N . GLU A 1 493 ? -19.944 24.229 23.420 1.00 65.75 493 GLU A N 1
ATOM 3919 C CA . GLU A 1 493 ? -18.967 23.151 23.162 1.00 65.75 493 GLU A CA 1
ATOM 3920 C C . GLU A 1 493 ? -19.584 21.860 22.594 1.00 65.75 493 GLU A C 1
ATOM 3922 O O . GLU A 1 493 ? -18.883 21.008 22.065 1.00 65.75 493 GLU A O 1
ATOM 3927 N N . ASN A 1 494 ? -20.907 21.734 22.670 1.00 62.69 494 ASN A N 1
ATOM 3928 C CA . ASN A 1 494 ? -21.660 20.595 22.151 1.00 62.69 494 ASN A CA 1
ATOM 3929 C C . ASN A 1 494 ? -22.540 20.951 20.937 1.00 62.69 494 ASN A C 1
ATOM 3931 O O . ASN A 1 494 ? -23.233 20.084 20.403 1.00 62.69 494 ASN A O 1
ATOM 3935 N N . SER A 1 495 ? -22.541 22.221 20.513 1.00 65.75 495 SER A N 1
ATOM 3936 C CA . SER A 1 495 ? -23.353 22.721 19.399 1.00 65.75 495 SER A CA 1
ATOM 3937 C C . SER A 1 495 ? -22.764 22.304 18.054 1.00 65.75 495 SER A C 1
ATOM 3939 O O . SER A 1 495 ? -21.592 22.555 17.772 1.00 65.75 495 SER A O 1
ATOM 3941 N N . ILE A 1 496 ? -23.600 21.739 17.185 1.00 65.19 496 ILE A N 1
ATOM 3942 C CA . ILE A 1 496 ? -23.266 21.509 15.775 1.00 65.19 496 ILE A CA 1
ATOM 3943 C C . ILE A 1 496 ? -23.042 22.818 15.007 1.00 65.19 496 ILE A C 1
ATOM 3945 O O . ILE A 1 496 ? -22.296 22.833 14.038 1.00 65.19 496 ILE A O 1
ATOM 3949 N N . MET A 1 497 ? -23.629 23.930 15.450 1.00 63.78 497 MET A N 1
ATOM 3950 C CA . MET A 1 497 ? -23.472 25.231 14.790 1.00 63.78 497 MET A CA 1
ATOM 3951 C C . MET A 1 497 ? -22.179 25.951 15.182 1.00 63.78 497 MET A C 1
ATOM 3953 O O . MET A 1 497 ? -21.941 27.058 14.710 1.00 63.78 497 MET A O 1
ATOM 3957 N N . ASN A 1 498 ? -21.359 25.356 16.055 1.00 72.56 498 ASN A N 1
ATOM 3958 C CA . ASN A 1 498 ? -20.068 25.904 16.438 1.00 72.56 498 ASN A CA 1
ATOM 3959 C C . ASN A 1 498 ? -18.943 25.261 15.598 1.00 72.56 498 ASN A C 1
ATOM 3961 O O . ASN A 1 498 ? -18.596 24.101 15.846 1.00 72.56 498 ASN A O 1
ATOM 3965 N N . PRO A 1 499 ? -18.303 26.002 14.670 1.00 74.94 499 PRO A N 1
ATOM 3966 C CA . PRO A 1 499 ? -17.218 25.482 13.836 1.00 74.94 499 PRO A CA 1
ATOM 3967 C C . PRO A 1 499 ? -15.961 25.059 14.610 1.00 74.94 499 PRO A C 1
ATOM 3969 O O . PRO A 1 499 ? -15.068 24.416 14.054 1.00 74.94 499 PRO A O 1
ATOM 3972 N N . ASP A 1 500 ? -15.839 25.423 15.891 1.00 79.69 500 ASP A N 1
ATOM 3973 C CA . ASP A 1 500 ? -14.771 24.907 16.749 1.00 79.69 500 ASP A CA 1
ATOM 3974 C C . ASP A 1 500 ? -14.973 23.435 17.136 1.00 79.69 500 ASP A C 1
ATOM 3976 O O . ASP A 1 500 ? -13.981 22.760 17.409 1.00 79.69 500 ASP A O 1
ATOM 3980 N N . ASN A 1 501 ? -16.205 22.915 17.074 1.00 79.50 501 ASN A N 1
ATOM 3981 C CA . ASN A 1 501 ? -16.521 21.514 17.380 1.00 79.50 501 ASN A CA 1
ATOM 3982 C C . ASN A 1 501 ? -16.351 20.583 16.171 1.00 79.50 501 ASN A C 1
ATOM 3984 O O . ASN A 1 501 ? -16.298 19.367 16.323 1.00 79.50 501 ASN A O 1
ATOM 3988 N N . TRP A 1 502 ? -16.224 21.142 14.967 1.00 84.38 502 TRP A N 1
ATOM 3989 C CA . TRP A 1 502 ? -16.018 20.411 13.710 1.00 84.38 502 TRP A CA 1
ATOM 3990 C C . TRP A 1 502 ? -14.599 19.868 13.535 1.00 84.38 502 TRP A C 1
ATOM 3992 O O . TRP A 1 502 ? -14.265 19.296 12.495 1.00 84.38 502 TRP A O 1
ATOM 4002 N N . LYS A 1 503 ? -13.720 20.124 14.504 1.00 89.19 503 LYS A N 1
ATOM 4003 C CA . LYS A 1 503 ? -12.287 19.905 14.359 1.00 89.19 503 LYS A CA 1
ATOM 4004 C C . LYS A 1 503 ? -11.629 19.541 15.680 1.00 89.19 503 LYS A C 1
ATOM 4006 O O . LYS A 1 503 ? -12.036 19.986 16.747 1.00 89.19 503 LYS A O 1
ATOM 4011 N N . ILE A 1 504 ? -10.532 18.800 15.598 1.00 90.88 504 ILE A N 1
ATOM 4012 C CA . ILE A 1 504 ? -9.635 18.548 16.725 1.00 90.88 504 ILE A CA 1
ATOM 4013 C C . ILE A 1 504 ? -8.326 19.271 16.431 1.00 90.88 504 ILE A C 1
ATOM 4015 O O . ILE A 1 504 ? -7.595 18.936 15.495 1.00 90.88 504 ILE A O 1
ATOM 4019 N N . ASN A 1 505 ? -8.024 20.290 17.232 1.00 92.44 505 ASN A N 1
ATOM 4020 C CA . ASN A 1 505 ? -6.774 21.038 17.121 1.00 92.44 505 ASN A CA 1
ATOM 4021 C C . ASN A 1 505 ? -5.562 20.175 17.531 1.00 92.44 505 ASN A C 1
ATOM 4023 O O . ASN A 1 505 ? -5.725 19.246 18.322 1.00 92.44 505 ASN A O 1
ATOM 4027 N N . PRO A 1 506 ? -4.345 20.484 17.045 1.00 91.56 506 PRO A N 1
ATOM 4028 C CA . PRO A 1 506 ? -3.122 19.776 17.429 1.00 91.56 506 PRO A CA 1
ATOM 4029 C C . PRO A 1 506 ? -2.976 19.600 18.947 1.00 91.56 506 PRO A C 1
ATOM 4031 O O . PRO A 1 506 ? -3.038 20.573 19.702 1.00 91.56 506 PRO A O 1
ATOM 4034 N N . GLY A 1 507 ? -2.785 18.359 19.396 1.00 88.81 507 GLY A N 1
ATOM 4035 C CA . GLY A 1 507 ? -2.658 17.988 20.808 1.00 88.81 507 GLY A CA 1
ATOM 4036 C C . GLY A 1 507 ? -3.969 17.943 21.604 1.00 88.81 507 GLY A C 1
ATOM 4037 O O . GLY A 1 507 ? -3.942 17.550 22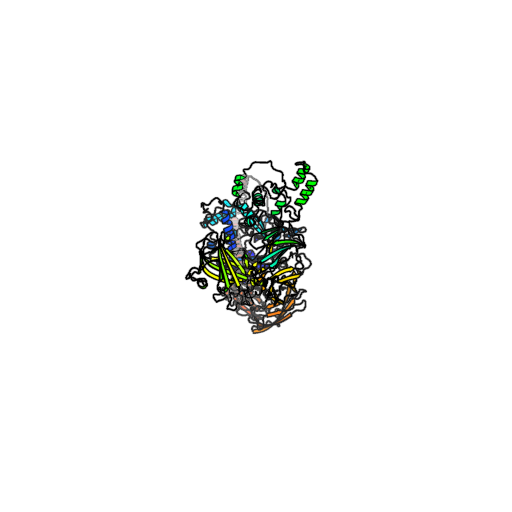.771 1.00 88.81 507 GLY A O 1
ATOM 4038 N N . ALA A 1 508 ? -5.108 18.325 21.017 1.00 92.25 508 ALA A N 1
ATOM 4039 C CA . ALA A 1 508 ? -6.413 18.167 21.649 1.00 92.25 508 ALA A CA 1
ATOM 4040 C C . ALA A 1 508 ? -6.905 16.716 21.535 1.00 92.25 508 ALA A C 1
ATOM 4042 O O . ALA A 1 508 ? -6.502 15.964 20.642 1.00 92.25 508 ALA A O 1
ATOM 4043 N N . SER A 1 509 ? -7.772 16.319 22.464 1.00 91.50 509 SER A N 1
ATOM 4044 C CA . SER A 1 509 ? -8.441 15.019 22.450 1.00 91.50 509 SER A CA 1
ATOM 4045 C C . SER A 1 509 ? -9.924 15.183 22.737 1.00 91.50 509 SER A C 1
ATOM 4047 O O . SER A 1 509 ? -10.318 16.115 23.438 1.00 91.50 509 SER A O 1
ATOM 4049 N N . HIS A 1 510 ? -10.716 14.259 22.218 1.00 88.88 510 HIS A N 1
ATOM 4050 C CA . HIS A 1 510 ? -12.122 14.091 22.545 1.00 88.88 510 HIS A CA 1
ATOM 4051 C C . HIS A 1 510 ? -12.335 12.642 22.984 1.00 88.88 510 HIS A C 1
ATOM 4053 O O . HIS A 1 510 ? -11.741 11.741 22.395 1.00 88.88 510 HIS A O 1
ATOM 4059 N N . SER A 1 511 ? -13.154 12.413 24.006 1.00 89.62 511 SER A N 1
ATOM 4060 C CA . SER A 1 511 ? -13.443 11.068 24.507 1.00 89.62 511 SER A CA 1
ATOM 4061 C C . SER A 1 511 ? -14.921 10.934 24.829 1.00 89.62 511 SER A C 1
ATOM 4063 O O . SER A 1 511 ? -15.523 11.880 25.338 1.00 89.62 511 SER A O 1
ATOM 4065 N N . TYR A 1 512 ? -15.473 9.751 24.594 1.00 86.62 512 TYR A N 1
ATOM 4066 C CA . TYR A 1 512 ? -16.799 9.367 25.064 1.00 86.62 512 TYR A CA 1
ATOM 4067 C C . TYR A 1 512 ? -16.744 7.961 25.666 1.00 86.62 512 TYR A C 1
ATOM 4069 O O . TYR A 1 512 ? -15.870 7.158 25.331 1.00 86.62 512 TYR A O 1
ATOM 4077 N N . VAL A 1 513 ? -17.665 7.687 26.588 1.00 86.62 513 VAL A N 1
ATOM 4078 C CA . VAL A 1 513 ? -17.737 6.414 27.307 1.00 86.62 513 VAL A CA 1
ATOM 4079 C C . VAL A 1 513 ? -19.042 5.718 26.947 1.00 86.62 513 VAL A C 1
ATOM 4081 O O . VAL A 1 513 ? -20.106 6.334 26.990 1.00 86.62 513 VAL A O 1
ATOM 4084 N N . LEU A 1 514 ? -18.941 4.446 26.570 1.00 84.44 514 LEU A N 1
ATOM 4085 C CA . LEU A 1 514 ? -20.067 3.529 26.470 1.00 84.44 514 LEU A CA 1
ATOM 4086 C C . LEU A 1 514 ? -20.155 2.753 27.786 1.00 84.44 514 LEU A C 1
ATOM 4088 O O . LEU A 1 514 ? -19.342 1.858 28.038 1.00 84.44 514 LEU A O 1
ATOM 4092 N N . ASP A 1 515 ? -21.114 3.153 28.614 1.00 82.12 515 ASP A N 1
ATOM 4093 C CA . ASP A 1 515 ? -21.435 2.538 29.902 1.00 82.12 515 ASP A CA 1
ATOM 4094 C C . ASP A 1 515 ? -22.557 1.489 29.751 1.00 82.12 515 ASP A C 1
ATOM 4096 O O . ASP A 1 515 ? -23.160 1.350 28.685 1.00 82.12 515 ASP A O 1
ATOM 4100 N N . ASP A 1 516 ? -22.836 0.746 30.827 1.00 79.44 516 ASP A N 1
ATOM 4101 C CA . ASP A 1 516 ? -23.915 -0.253 30.921 1.00 79.44 516 ASP A CA 1
ATOM 4102 C C . ASP A 1 516 ? -23.815 -1.431 29.921 1.00 79.44 516 ASP A C 1
ATOM 4104 O O . ASP A 1 516 ? -24.805 -2.120 29.645 1.00 79.44 516 ASP A O 1
ATOM 4108 N N . LEU A 1 517 ? -22.619 -1.719 29.393 1.00 83.94 517 LEU A N 1
ATOM 4109 C CA . LEU A 1 517 ? -22.388 -2.908 28.570 1.00 83.94 517 LEU A CA 1
ATOM 4110 C C . LEU A 1 517 ? -22.259 -4.144 29.467 1.00 83.94 517 LEU A C 1
ATOM 4112 O O . LEU A 1 517 ? -21.615 -4.106 30.515 1.00 83.94 517 LEU A O 1
ATOM 4116 N N . SER A 1 518 ? -22.854 -5.267 29.054 1.00 83.06 518 SER A N 1
ATOM 4117 C CA . SER A 1 518 ? -22.817 -6.502 29.840 1.00 83.06 518 SER A CA 1
ATOM 4118 C C . SER A 1 518 ? -22.666 -7.750 28.979 1.00 83.06 518 SER A C 1
ATOM 4120 O O . SER A 1 518 ? -23.381 -7.946 27.997 1.00 83.06 518 SER A O 1
ATOM 4122 N N . LEU A 1 519 ? -21.769 -8.641 29.408 1.00 83.06 519 LEU A N 1
ATOM 4123 C CA . LEU A 1 519 ? -21.613 -9.990 28.860 1.00 83.06 519 LEU A CA 1
ATOM 4124 C C . LEU A 1 519 ? -22.639 -10.987 29.420 1.00 83.06 519 LEU A C 1
ATOM 4126 O O . LEU A 1 519 ? -22.700 -12.117 28.939 1.00 83.06 519 LEU A O 1
ATOM 4130 N N . PHE A 1 520 ? -23.455 -10.595 30.406 1.00 78.94 520 PHE A N 1
ATOM 4131 C CA . PHE A 1 520 ? -24.445 -11.465 31.051 1.00 78.94 520 PHE A CA 1
ATOM 4132 C C . PHE A 1 520 ? -25.378 -12.204 30.068 1.00 78.94 520 PHE A C 1
ATOM 4134 O O . PHE A 1 520 ? -25.619 -13.395 30.276 1.00 78.94 520 PHE A O 1
ATOM 4141 N N . PRO A 1 521 ? -25.872 -11.587 28.970 1.00 80.12 521 PRO A N 1
ATOM 4142 C CA . PRO A 1 521 ? -26.708 -12.289 27.991 1.00 80.12 521 PRO A CA 1
ATOM 4143 C C . PRO A 1 521 ? -26.000 -13.439 27.258 1.00 80.12 521 PRO A C 1
ATOM 4145 O O . PRO A 1 521 ? -26.674 -14.300 26.697 1.00 80.12 521 PRO A O 1
ATOM 4148 N N . LEU A 1 522 ? -24.662 -13.453 27.247 1.00 81.00 522 LEU A N 1
ATOM 4149 C CA . LEU A 1 522 ? -23.833 -14.467 26.588 1.00 81.00 522 LEU A CA 1
ATOM 4150 C C . LEU A 1 522 ? -23.412 -15.602 27.535 1.00 81.00 522 LEU A C 1
ATOM 4152 O O . LEU A 1 522 ? -22.667 -16.491 27.127 1.00 81.00 522 LEU A O 1
ATOM 4156 N N . TYR A 1 523 ? -23.839 -15.578 28.801 1.00 83.25 523 TYR A N 1
ATOM 4157 C CA . TYR A 1 523 ? -23.453 -16.598 29.773 1.00 83.25 523 TYR A CA 1
ATOM 4158 C C . TYR A 1 523 ? -24.116 -17.937 29.467 1.00 83.25 523 TYR A C 1
ATOM 4160 O O . TYR A 1 523 ? -25.336 -18.086 29.569 1.00 83.25 523 TYR A O 1
ATOM 4168 N N . ASP A 1 524 ? -23.283 -18.929 29.171 1.00 82.12 524 ASP A N 1
ATOM 4169 C CA . ASP A 1 524 ? -23.669 -20.333 29.159 1.00 82.12 524 ASP A CA 1
ATOM 4170 C C . ASP A 1 524 ? -23.084 -21.054 30.376 1.00 82.12 524 ASP A C 1
ATOM 4172 O O . ASP A 1 524 ? -22.184 -20.543 31.051 1.00 82.12 524 ASP A O 1
ATOM 4176 N N . TYR A 1 525 ? -23.646 -22.211 30.704 1.00 82.62 525 TYR A N 1
ATOM 4177 C CA . TYR A 1 525 ? -23.307 -22.932 31.919 1.00 82.62 525 TYR A CA 1
ATOM 4178 C C . TYR A 1 525 ? -23.290 -24.442 31.701 1.00 82.62 525 TYR A C 1
ATOM 4180 O O . TYR A 1 525 ? -24.307 -25.036 31.324 1.00 82.62 525 TYR A O 1
ATOM 4188 N N . ASP A 1 526 ? -22.180 -25.065 32.081 1.00 83.00 526 ASP A N 1
ATOM 4189 C CA . ASP A 1 526 ? -21.975 -26.504 32.026 1.00 83.00 526 ASP A CA 1
ATOM 4190 C C . ASP A 1 526 ? -22.369 -27.172 33.343 1.00 83.00 526 ASP A C 1
ATOM 4192 O O . ASP A 1 526 ? -22.022 -26.730 34.440 1.00 83.00 526 ASP A O 1
ATOM 4196 N N . GLU A 1 527 ? -23.095 -28.284 33.256 1.00 85.25 527 GLU A N 1
ATOM 4197 C CA . GLU A 1 527 ? -23.433 -29.076 34.434 1.00 85.25 527 GLU A CA 1
ATOM 4198 C C . GLU A 1 527 ? -22.175 -29.725 35.037 1.00 85.25 527 GLU A C 1
ATOM 4200 O O . GLU A 1 527 ? -21.545 -30.587 34.423 1.00 85.25 527 GLU A O 1
ATOM 4205 N N . ILE A 1 528 ? -21.873 -29.386 36.295 1.00 83.25 528 ILE A N 1
ATOM 4206 C CA . ILE A 1 528 ? -20.851 -30.072 37.096 1.00 83.25 528 ILE A CA 1
ATOM 4207 C C . ILE A 1 528 ? -21.469 -31.306 37.760 1.00 83.25 528 ILE A C 1
ATOM 4209 O O . ILE A 1 528 ? -20.876 -32.392 37.791 1.00 83.25 528 ILE A O 1
ATOM 4213 N N . LYS A 1 529 ? -22.644 -31.128 38.386 1.00 85.12 529 LYS A N 1
ATOM 4214 C CA . LYS A 1 529 ? -23.255 -32.156 39.233 1.00 85.12 529 LYS A CA 1
ATOM 4215 C C . LYS A 1 529 ? -24.749 -31.950 39.470 1.00 85.12 529 LYS A C 1
ATOM 4217 O O . LYS A 1 529 ? -25.135 -30.949 40.062 1.00 85.12 529 LYS A O 1
ATOM 4222 N N . THR A 1 530 ? -25.560 -32.975 39.217 1.00 86.00 530 THR A N 1
ATOM 4223 C CA . THR A 1 530 ? -26.914 -33.078 39.791 1.00 86.00 530 THR A CA 1
ATOM 4224 C C . THR A 1 530 ? -26.936 -33.863 41.108 1.00 86.00 530 THR A C 1
ATOM 4226 O O . THR A 1 530 ? -26.330 -34.933 41.247 1.00 86.00 530 THR A O 1
ATOM 4229 N N . LEU A 1 531 ? -27.651 -33.317 42.089 1.00 84.62 531 LEU A N 1
ATOM 4230 C CA . LEU A 1 531 ? -27.931 -33.870 43.405 1.00 84.62 531 LEU A CA 1
ATOM 4231 C C . LEU A 1 531 ? -29.429 -34.163 43.532 1.00 84.62 531 LEU A C 1
ATOM 4233 O O . LEU A 1 531 ? -30.273 -33.329 43.202 1.00 84.62 531 LEU A O 1
ATOM 4237 N N . ASN A 1 532 ? -29.752 -35.320 44.103 1.00 83.75 532 ASN A N 1
ATOM 4238 C CA . ASN A 1 532 ? -31.122 -35.678 44.469 1.00 83.75 532 ASN A CA 1
ATOM 4239 C C . ASN A 1 532 ? -31.274 -35.528 45.987 1.00 83.75 532 ASN A C 1
ATOM 4241 O O . ASN A 1 532 ? -30.289 -35.602 46.730 1.00 83.75 532 ASN A O 1
ATOM 4245 N N . PHE A 1 533 ? -32.501 -35.356 46.474 1.00 85.88 533 PHE A N 1
ATOM 4246 C CA . PHE A 1 533 ? -32.723 -35.288 47.917 1.00 85.88 533 PHE A CA 1
ATOM 4247 C C . PHE A 1 533 ? -32.453 -36.635 48.609 1.00 85.88 533 PHE A C 1
ATOM 4249 O O . PHE A 1 533 ? -32.545 -37.730 48.036 1.00 85.88 533 PHE A O 1
ATOM 4256 N N . THR A 1 534 ? -32.130 -36.540 49.893 1.00 83.06 534 THR A N 1
ATOM 4257 C CA . THR A 1 534 ? -31.831 -37.672 50.769 1.00 83.06 534 THR A CA 1
ATOM 4258 C C . THR A 1 534 ? -33.131 -38.332 51.228 1.00 83.06 534 THR A C 1
ATOM 4260 O O . THR A 1 534 ? -34.058 -37.654 51.647 1.00 83.06 534 THR A O 1
ATOM 4263 N N . TYR A 1 535 ? -33.204 -39.666 51.181 1.00 80.56 535 TYR A N 1
ATOM 4264 C CA . TYR A 1 535 ? -34.353 -40.452 51.669 1.00 80.56 535 TYR A CA 1
ATOM 4265 C C . TYR A 1 535 ? -33.909 -41.477 52.730 1.00 80.56 535 TYR A C 1
ATOM 4267 O O . TYR A 1 535 ? -34.274 -42.644 52.694 1.00 80.56 535 TYR A O 1
ATOM 4275 N N . ASN A 1 536 ? -33.028 -41.060 53.643 1.00 77.88 536 ASN A N 1
ATOM 4276 C CA . ASN A 1 536 ? -32.565 -41.889 54.757 1.00 77.88 536 ASN A CA 1
ATOM 4277 C C . ASN A 1 536 ? -32.876 -41.173 56.080 1.00 77.88 536 ASN A C 1
ATOM 4279 O O . ASN A 1 536 ? -32.483 -40.010 56.222 1.00 77.88 536 ASN A O 1
ATOM 4283 N N . PRO A 1 537 ? -33.494 -41.832 57.079 1.00 69.94 537 PRO A N 1
ATOM 4284 C CA . PRO A 1 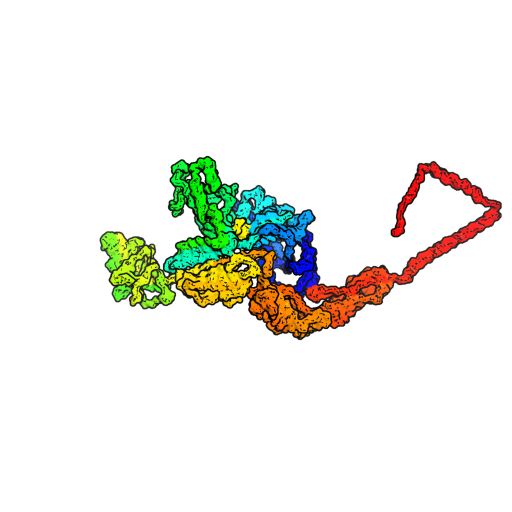537 ? -33.767 -41.206 58.369 1.00 69.94 537 PRO A CA 1
ATOM 4285 C C . PRO A 1 537 ? -32.463 -40.734 59.034 1.00 69.94 537 PRO A C 1
ATOM 4287 O O . PRO A 1 537 ? -31.491 -41.498 59.045 1.00 69.94 537 PRO A O 1
ATOM 4290 N N . PRO A 1 538 ? -32.406 -39.530 59.637 1.00 71.31 538 PRO A N 1
ATOM 4291 C CA . PRO A 1 538 ? -33.492 -38.574 59.896 1.00 71.31 538 PRO A CA 1
ATOM 4292 C C . PRO A 1 538 ? -33.678 -37.477 58.822 1.00 71.31 538 PRO A C 1
ATOM 4294 O O . PRO A 1 538 ? -34.359 -36.496 59.094 1.00 71.31 538 PRO A O 1
ATOM 4297 N N . LEU A 1 539 ? -33.058 -37.601 57.645 1.00 75.50 539 LEU A N 1
ATOM 4298 C CA . LEU A 1 539 ? -32.975 -36.555 56.609 1.00 75.50 539 LEU A CA 1
ATOM 4299 C C . LEU A 1 539 ? -33.929 -36.792 55.423 1.00 75.50 539 LEU A C 1
ATOM 4301 O O . LEU A 1 539 ? -33.664 -36.330 54.318 1.00 75.50 539 LEU A O 1
ATOM 4305 N N . GLU A 1 540 ? -34.996 -37.567 55.624 1.00 82.19 540 GLU A N 1
ATOM 4306 C CA . GLU A 1 540 ? -36.046 -37.763 54.615 1.00 82.19 540 GLU A CA 1
ATOM 4307 C C . GLU A 1 540 ? -36.839 -36.464 54.391 1.00 82.19 540 GLU A C 1
ATOM 4309 O O . GLU A 1 540 ? -36.916 -35.645 55.315 1.00 82.19 540 GLU A O 1
ATOM 4314 N N . PRO A 1 541 ? -37.473 -36.270 53.214 1.00 87.19 541 PRO A N 1
ATOM 4315 C CA . PRO A 1 541 ? -38.318 -35.110 52.977 1.00 87.19 541 PRO A CA 1
ATOM 4316 C C . PRO A 1 541 ? -39.388 -34.987 54.056 1.00 87.19 541 PRO A C 1
ATOM 4318 O O . PRO A 1 541 ? -40.149 -35.921 54.321 1.00 87.19 541 PRO A O 1
ATOM 4321 N N . PHE A 1 542 ? -39.435 -33.824 54.693 1.00 87.25 542 PHE A N 1
ATOM 4322 C CA . PHE A 1 542 ? -40.317 -33.574 55.820 1.00 87.25 542 PHE A CA 1
ATOM 4323 C C . PHE A 1 542 ? -41.501 -32.729 55.355 1.00 87.25 542 PHE A C 1
ATOM 4325 O O . PHE A 1 542 ? -41.313 -31.607 54.894 1.00 87.25 542 PHE A O 1
ATOM 4332 N N . LEU A 1 543 ? -42.716 -33.272 55.475 1.00 89.50 543 LEU A N 1
ATOM 4333 C CA . LEU A 1 543 ? -43.987 -32.622 55.132 1.00 89.50 543 LEU A CA 1
ATOM 4334 C C . LEU A 1 543 ? -44.648 -32.072 56.416 1.00 89.50 543 LEU A C 1
ATOM 4336 O O . LEU A 1 543 ? -45.433 -32.783 57.043 1.00 89.50 543 LEU A O 1
ATOM 4340 N N . PRO A 1 544 ? -44.315 -30.848 56.867 1.00 87.69 544 PRO A N 1
ATOM 4341 C CA . PRO A 1 544 ? -44.913 -30.217 58.049 1.00 87.69 544 PRO A CA 1
ATOM 4342 C C . PRO A 1 544 ? -46.399 -29.862 57.897 1.00 87.69 544 PRO A C 1
ATOM 4344 O O . PRO A 1 544 ? -47.093 -29.796 58.908 1.00 87.69 544 PRO A O 1
ATOM 4347 N N . ILE A 1 545 ? -46.860 -29.550 56.678 1.00 87.56 545 ILE A N 1
ATOM 4348 C CA . ILE A 1 545 ? -48.218 -29.070 56.381 1.00 87.56 545 ILE A CA 1
ATOM 4349 C C . ILE A 1 545 ? -48.682 -29.735 55.084 1.00 87.56 545 ILE A C 1
ATOM 4351 O O . ILE A 1 545 ? -48.003 -29.622 54.060 1.00 87.56 545 ILE A O 1
ATOM 4355 N N . GLY A 1 546 ? -49.834 -30.405 55.128 1.00 89.31 546 GLY A N 1
ATOM 4356 C CA . GLY A 1 546 ? -50.338 -31.250 54.043 1.00 89.31 546 GLY A CA 1
ATOM 4357 C C . GLY A 1 546 ? -50.349 -32.737 54.411 1.00 89.31 546 GLY A C 1
ATOM 4358 O O . GLY A 1 546 ? -49.787 -33.161 55.416 1.00 89.31 546 GLY A O 1
ATOM 4359 N N . ASN A 1 547 ? -51.005 -33.558 53.587 1.00 90.06 547 ASN A N 1
ATOM 4360 C CA . ASN A 1 547 ? -51.140 -34.998 53.826 1.00 90.06 547 ASN A CA 1
ATOM 4361 C C . ASN A 1 547 ? -50.717 -35.807 52.598 1.00 90.06 547 ASN A C 1
ATOM 4363 O O . ASN A 1 547 ? -51.207 -35.566 51.497 1.00 90.06 547 ASN A O 1
ATOM 4367 N N . THR A 1 548 ? -49.840 -36.793 52.787 1.00 89.38 548 THR A N 1
ATOM 4368 C CA . THR A 1 548 ? -49.493 -37.754 51.727 1.00 89.38 548 THR A CA 1
ATOM 4369 C C . THR A 1 548 ? -50.671 -38.697 51.466 1.00 89.38 548 THR A C 1
ATOM 4371 O O . THR A 1 548 ? -51.324 -39.153 52.405 1.00 89.38 548 THR A O 1
ATOM 4374 N N . VAL A 1 549 ? -50.953 -38.992 50.196 1.00 88.81 549 VAL A N 1
ATOM 4375 C CA . VAL A 1 549 ? -51.989 -39.953 49.793 1.00 88.81 549 VAL A CA 1
ATOM 4376 C C . VAL A 1 549 ? -51.479 -41.382 49.989 1.00 88.81 549 VAL A C 1
ATOM 4378 O O . VAL A 1 549 ? -50.377 -41.722 49.552 1.00 88.81 549 VAL A O 1
ATOM 4381 N N . ASP A 1 550 ? -52.311 -42.228 50.604 1.00 81.50 550 ASP A N 1
ATOM 4382 C CA . ASP A 1 550 ? -52.008 -43.637 50.874 1.00 81.50 550 ASP A CA 1
ATOM 4383 C C . ASP A 1 550 ? -51.475 -44.373 49.631 1.00 81.50 550 ASP A C 1
ATOM 4385 O O . ASP A 1 550 ? -52.103 -44.382 48.570 1.00 81.50 550 ASP A O 1
ATOM 4389 N N . GLY A 1 551 ? -50.329 -45.042 49.788 1.00 80.12 551 GLY A N 1
ATOM 4390 C CA . GLY A 1 551 ? -49.677 -45.814 48.724 1.00 80.12 551 GLY A CA 1
ATOM 4391 C C . GLY A 1 551 ? -48.653 -45.038 47.892 1.00 80.12 551 GLY A C 1
ATOM 4392 O O . GLY A 1 551 ? -48.062 -45.629 46.994 1.00 80.12 551 GLY A O 1
ATOM 4393 N N . THR A 1 552 ? -48.419 -43.761 48.202 1.00 87.62 552 THR A N 1
ATOM 4394 C CA . THR A 1 552 ? -47.296 -42.974 47.668 1.00 87.62 552 THR A CA 1
ATOM 4395 C C . THR A 1 552 ? -46.412 -42.470 48.804 1.00 87.62 552 THR A C 1
ATOM 4397 O O . THR A 1 552 ? -46.889 -42.299 49.924 1.00 87.62 552 THR A O 1
ATOM 4400 N N . ASP A 1 553 ? -45.130 -42.250 48.534 1.00 88.38 553 ASP A N 1
ATOM 4401 C CA . ASP A 1 553 ? -44.169 -41.683 49.480 1.00 88.38 553 ASP A CA 1
ATOM 4402 C C . ASP A 1 553 ? -43.167 -40.786 48.744 1.00 88.38 553 ASP A C 1
ATOM 4404 O O . ASP A 1 553 ? -43.161 -40.723 47.513 1.00 88.38 553 ASP A O 1
ATOM 4408 N N . ALA A 1 554 ? -42.320 -40.086 49.499 1.00 86.50 554 ALA A N 1
ATOM 4409 C CA . ALA A 1 554 ? -41.366 -39.159 48.910 1.00 86.50 554 ALA A CA 1
ATOM 4410 C C . ALA A 1 554 ? -40.288 -39.840 48.054 1.00 86.50 554 ALA A C 1
ATOM 4412 O O . ALA A 1 554 ? -39.684 -39.164 47.234 1.00 86.50 554 ALA A O 1
ATOM 4413 N N . ASN A 1 555 ? -40.050 -41.153 48.175 1.00 86.56 555 ASN A N 1
ATOM 4414 C CA . ASN A 1 555 ? -39.065 -41.838 47.334 1.00 86.56 555 ASN A CA 1
ATOM 4415 C C . ASN A 1 555 ? -39.521 -41.936 45.870 1.00 86.56 555 ASN A C 1
ATOM 4417 O O . ASN A 1 555 ? -38.670 -42.030 44.989 1.00 86.56 555 ASN A O 1
ATOM 4421 N N . ALA A 1 556 ? -40.833 -41.870 45.610 1.00 86.44 556 ALA A N 1
ATOM 4422 C CA . ALA A 1 556 ? -41.368 -41.766 44.254 1.00 86.44 556 ALA A CA 1
ATOM 4423 C C . ALA A 1 556 ? -40.867 -40.499 43.537 1.00 86.44 556 ALA A C 1
ATOM 4425 O O . ALA A 1 556 ? -40.527 -40.571 42.371 1.00 86.44 556 ALA A O 1
ATOM 4426 N N . ALA A 1 557 ? -40.683 -39.386 44.258 1.00 87.44 557 ALA A N 1
ATOM 4427 C CA . ALA A 1 557 ? -40.244 -38.116 43.677 1.00 87.44 557 ALA A CA 1
ATOM 4428 C C . ALA A 1 557 ? -38.716 -38.004 43.451 1.00 87.44 557 ALA A C 1
ATOM 4430 O O . ALA A 1 557 ? -38.200 -36.905 43.252 1.00 87.44 557 ALA A O 1
ATOM 4431 N N . LYS A 1 558 ? -37.943 -39.091 43.601 1.00 84.50 558 LYS A N 1
ATOM 4432 C CA . LYS A 1 558 ? -36.468 -39.027 43.674 1.00 84.50 558 LYS A CA 1
ATOM 4433 C C . LYS A 1 558 ? -35.781 -38.971 42.310 1.00 84.50 558 LYS A C 1
ATOM 4435 O O . LYS A 1 558 ? -34.660 -38.471 42.219 1.00 84.50 558 LYS A O 1
ATOM 4440 N N . ILE A 1 559 ? -36.395 -39.550 41.286 1.00 83.75 559 ILE A N 1
ATOM 4441 C CA . ILE A 1 559 ? -35.893 -39.602 39.911 1.00 83.75 559 ILE A CA 1
ATOM 4442 C C . ILE A 1 559 ? -37.083 -39.460 38.973 1.00 83.75 559 ILE A C 1
ATOM 4444 O O . ILE A 1 559 ? -38.146 -39.978 39.278 1.00 83.75 559 ILE A O 1
ATOM 4448 N N . TYR A 1 560 ? -36.885 -38.814 37.827 1.00 84.12 560 TYR A N 1
ATOM 4449 C CA . TYR A 1 560 ? -37.938 -38.673 36.828 1.00 84.12 560 TYR A CA 1
ATOM 4450 C C . TYR A 1 560 ? -38.261 -40.038 36.206 1.00 84.12 560 TYR A C 1
ATOM 4452 O O . TYR A 1 560 ? -37.510 -40.544 35.365 1.00 84.12 560 TYR A O 1
ATOM 4460 N N . ASP A 1 561 ? -39.347 -40.666 36.645 1.00 85.44 561 ASP A N 1
ATOM 4461 C CA . ASP A 1 561 ? -39.752 -41.998 36.187 1.00 85.44 561 ASP A CA 1
ATOM 4462 C C . ASP A 1 561 ? -41.275 -42.167 36.036 1.00 85.44 561 ASP A C 1
ATOM 4464 O O . ASP A 1 561 ? -41.748 -43.269 35.731 1.00 85.44 561 ASP A O 1
ATOM 4468 N N . LEU A 1 562 ? -42.027 -41.064 36.161 1.00 83.69 562 LEU A N 1
ATOM 4469 C CA . LEU A 1 562 ? -43.487 -40.990 36.118 1.00 83.69 562 LEU A CA 1
ATOM 4470 C C . LEU A 1 562 ? -44.184 -41.666 37.315 1.00 83.69 562 LEU A C 1
ATOM 4472 O O . LEU A 1 562 ? -45.399 -41.903 37.257 1.00 83.69 562 LEU A O 1
ATOM 4476 N N . ASN A 1 563 ? -43.462 -41.973 38.400 1.00 87.75 563 ASN A N 1
ATOM 4477 C CA . ASN A 1 563 ? -44.048 -42.379 39.676 1.00 87.75 563 ASN A CA 1
ATOM 4478 C C . ASN A 1 563 ? -44.166 -41.171 40.609 1.00 87.75 563 ASN A C 1
ATOM 4480 O O . ASN A 1 563 ? -43.182 -40.573 41.016 1.00 87.75 563 ASN A O 1
ATOM 4484 N N . TYR A 1 564 ? -45.391 -40.837 41.015 1.00 90.06 564 TYR A N 1
ATOM 4485 C CA . TYR A 1 564 ? -45.634 -39.592 41.742 1.00 90.06 564 TYR A CA 1
ATOM 4486 C C . TYR A 1 564 ? -45.725 -39.769 43.260 1.00 90.06 564 TYR A C 1
ATOM 4488 O O . TYR A 1 564 ? -46.444 -40.645 43.754 1.00 90.06 564 TYR A O 1
ATOM 4496 N N . TRP A 1 565 ? -45.113 -38.849 44.008 1.00 92.38 565 TRP A N 1
ATOM 4497 C CA . TRP A 1 565 ? -45.476 -38.577 45.397 1.00 92.38 565 TRP A CA 1
ATOM 4498 C C . TRP A 1 565 ? -46.706 -37.666 45.430 1.00 92.38 565 TRP A C 1
ATOM 4500 O O . TRP A 1 565 ? -46.630 -36.487 45.081 1.00 92.38 565 TRP A O 1
ATOM 4510 N N . ASN A 1 566 ? -47.855 -38.216 45.828 1.00 90.69 566 ASN A N 1
ATOM 4511 C CA . ASN A 1 566 ? -49.125 -37.496 45.830 1.00 90.69 566 ASN A CA 1
ATOM 4512 C C . ASN A 1 566 ? -49.404 -36.872 47.203 1.00 90.69 566 ASN A C 1
ATOM 4514 O O . ASN A 1 566 ? -49.479 -37.570 48.215 1.00 90.69 566 ASN A O 1
ATOM 4518 N N . ILE A 1 567 ? -49.636 -35.562 47.225 1.00 92.56 567 ILE A N 1
ATOM 4519 C CA . ILE A 1 567 ? -49.826 -34.751 48.428 1.00 92.56 567 ILE A CA 1
ATOM 4520 C C . ILE A 1 567 ? -51.121 -33.948 48.290 1.00 92.56 567 ILE A C 1
ATOM 4522 O O . ILE A 1 567 ? -51.409 -33.367 47.246 1.00 92.56 567 ILE A O 1
ATOM 4526 N N . THR A 1 568 ? -51.927 -33.915 49.347 1.00 92.19 568 THR A N 1
ATOM 4527 C CA . THR A 1 568 ? -53.151 -33.108 49.430 1.00 92.19 568 THR A CA 1
ATOM 4528 C C . THR A 1 568 ? -52.949 -31.943 50.388 1.00 92.19 568 THR A C 1
ATOM 4530 O O . THR A 1 568 ? -52.395 -32.152 51.471 1.00 92.19 568 THR A O 1
ATOM 4533 N N . SER A 1 569 ? -53.445 -30.762 50.028 1.00 91.50 569 SER A N 1
ATOM 4534 C CA . SER A 1 569 ? -53.347 -29.558 50.856 1.00 91.50 569 SER A CA 1
ATOM 4535 C C . SER A 1 569 ? -54.065 -29.672 52.204 1.00 91.50 569 SER A C 1
ATOM 4537 O O . SER A 1 569 ? -54.992 -30.473 52.379 1.00 91.50 569 SER A O 1
ATOM 4539 N N . GLU A 1 570 ? -53.611 -28.865 53.162 1.00 92.50 570 GLU A N 1
ATOM 4540 C CA . GLU A 1 570 ? -54.207 -28.705 54.486 1.00 92.50 570 GLU A CA 1
ATOM 4541 C C . GLU A 1 570 ? -54.699 -27.267 54.698 1.00 92.50 570 GLU A C 1
ATOM 4543 O O . GLU A 1 570 ? -54.019 -26.296 54.360 1.00 92.50 570 GLU A O 1
ATOM 4548 N N . ASN A 1 571 ? -55.891 -27.127 55.277 1.00 89.38 571 ASN A N 1
ATOM 4549 C CA . ASN A 1 571 ? -56.537 -25.838 55.486 1.00 89.38 571 ASN A CA 1
ATOM 4550 C C . ASN A 1 571 ? -55.948 -25.096 56.696 1.00 89.38 571 ASN A C 1
ATOM 4552 O O . ASN A 1 571 ? -56.033 -25.590 57.823 1.00 89.38 571 ASN A O 1
ATOM 4556 N N . LEU A 1 572 ? -55.427 -23.885 56.483 1.00 85.75 572 LEU A N 1
ATOM 4557 C CA . LEU A 1 572 ? -54.956 -22.997 57.547 1.00 85.75 572 LEU A CA 1
ATOM 4558 C C . LEU A 1 572 ? -55.522 -21.583 57.344 1.00 85.75 572 LEU A C 1
ATOM 4560 O O . LEU A 1 572 ? -54.898 -20.708 56.748 1.00 85.75 572 LEU A O 1
ATOM 4564 N N . GLY A 1 573 ? -56.717 -21.335 57.885 1.00 85.38 573 GLY A N 1
ATOM 4565 C CA . GLY A 1 573 ? -57.362 -20.021 57.826 1.00 85.38 573 GLY A CA 1
ATOM 4566 C C . GLY A 1 573 ? -58.161 -19.824 56.538 1.00 85.38 573 GLY A C 1
ATOM 4567 O O . GLY A 1 573 ? -59.115 -20.559 56.302 1.00 85.38 573 GLY A O 1
ATOM 4568 N N . GLU A 1 574 ? -57.817 -18.807 55.742 1.00 83.94 574 GLU A N 1
ATOM 4569 C CA . GLU A 1 574 ? -58.483 -18.520 54.456 1.00 83.94 574 GLU A CA 1
ATOM 4570 C C . GLU A 1 574 ? -57.847 -19.256 53.264 1.00 83.94 574 GLU A C 1
ATOM 4572 O O . GLU A 1 574 ? -58.423 -19.255 52.180 1.00 83.94 574 GLU A O 1
ATOM 4577 N N . ASN A 1 575 ? -56.698 -19.914 53.466 1.00 89.69 575 ASN A N 1
ATOM 4578 C CA . ASN A 1 575 ? -55.939 -20.586 52.413 1.00 89.69 575 ASN A CA 1
ATOM 4579 C C . ASN A 1 575 ? -55.655 -22.061 52.748 1.00 89.69 575 ASN A C 1
ATOM 4581 O O . ASN A 1 575 ? -55.669 -22.499 53.901 1.00 89.69 575 ASN A O 1
ATOM 4585 N N . GLU A 1 576 ? -55.356 -22.816 51.703 1.00 91.88 576 GLU A N 1
ATOM 4586 C CA . GLU A 1 576 ? -54.896 -24.197 51.699 1.00 91.88 576 GLU A CA 1
ATOM 4587 C C . GLU A 1 576 ? -53.390 -24.226 51.421 1.00 91.88 576 GLU A C 1
ATOM 4589 O O . GLU A 1 576 ? -52.908 -23.553 50.503 1.00 91.88 576 GLU A O 1
ATOM 4594 N N . TYR A 1 577 ? -52.660 -25.017 52.207 1.00 92.19 577 TYR A N 1
ATOM 4595 C CA . TYR A 1 577 ? -51.202 -25.041 52.224 1.00 92.19 577 TYR A CA 1
ATOM 4596 C C . TYR A 1 577 ? -50.648 -26.442 51.955 1.00 92.19 577 TYR A C 1
ATOM 4598 O O . TYR A 1 577 ? -51.172 -27.441 52.452 1.00 92.19 577 TYR A O 1
ATOM 4606 N N . ILE A 1 578 ? -49.536 -26.499 51.228 1.00 92.44 578 ILE A N 1
ATOM 4607 C CA . ILE A 1 578 ? -48.598 -27.629 51.223 1.00 92.44 578 ILE A CA 1
ATOM 4608 C C . ILE A 1 578 ? -47.225 -27.047 51.532 1.00 92.44 578 ILE A C 1
ATOM 4610 O O . ILE A 1 578 ? -46.822 -26.090 50.885 1.00 92.44 578 ILE A O 1
ATOM 4614 N N . SER A 1 579 ? -46.503 -27.592 52.505 1.00 91.69 579 SER A N 1
ATOM 4615 C CA . SER A 1 579 ? -45.130 -27.173 52.806 1.00 91.69 579 SER A CA 1
ATOM 4616 C C . SER A 1 579 ? -44.255 -28.405 52.942 1.00 91.69 579 SER A C 1
ATOM 4618 O O . SER A 1 579 ? -44.619 -29.304 53.696 1.00 91.69 579 SER A O 1
ATOM 4620 N N . ILE A 1 580 ? -43.145 -28.465 52.206 1.00 91.38 580 ILE A N 1
ATOM 4621 C CA . ILE A 1 580 ? -42.235 -29.616 52.151 1.00 91.38 580 ILE A CA 1
ATOM 4622 C C . ILE A 1 580 ? -40.800 -29.122 52.309 1.00 91.38 580 ILE A C 1
ATOM 4624 O O . ILE A 1 580 ? -40.385 -28.198 51.612 1.00 91.38 580 ILE A O 1
ATOM 4628 N N . TYR A 1 581 ? -40.036 -29.771 53.182 1.00 89.94 581 TYR A N 1
ATOM 4629 C CA . TYR A 1 581 ? -38.594 -29.596 53.304 1.00 89.94 581 TYR A CA 1
ATOM 4630 C C . TYR A 1 581 ? -37.862 -30.744 52.614 1.00 89.94 581 TYR A C 1
ATOM 4632 O O . TYR A 1 581 ? -38.172 -31.910 52.858 1.00 89.94 581 TYR A O 1
ATOM 4640 N N . PHE A 1 582 ? -36.849 -30.418 51.820 1.00 89.75 582 PHE A N 1
ATOM 4641 C CA . PHE A 1 582 ? -35.930 -31.367 51.206 1.00 89.75 582 PHE A CA 1
ATOM 4642 C C . PHE A 1 582 ? -34.510 -31.118 51.707 1.00 89.75 582 PHE A C 1
ATOM 4644 O O . PHE A 1 582 ? -34.070 -29.974 51.820 1.00 89.75 582 PHE A O 1
ATOM 4651 N N . THR A 1 583 ? -33.777 -32.200 51.966 1.00 88.62 583 THR A N 1
ATOM 4652 C CA . THR A 1 583 ? -32.348 -32.145 52.283 1.00 88.62 583 THR A CA 1
ATOM 4653 C C . THR A 1 583 ? -31.550 -32.780 51.155 1.00 88.62 583 THR A C 1
ATOM 4655 O O . THR A 1 583 ? -31.643 -33.987 50.922 1.00 88.62 583 THR A O 1
ATOM 4658 N N . PHE A 1 584 ? -30.729 -31.987 50.479 1.00 86.38 584 PHE A N 1
ATOM 4659 C CA . PHE A 1 584 ? -29.781 -32.462 49.477 1.00 86.38 584 PHE A CA 1
ATOM 4660 C C . PHE A 1 584 ? -28.444 -32.681 50.160 1.00 86.38 584 PHE A C 1
ATOM 4662 O O . PHE A 1 584 ? -27.913 -31.765 50.777 1.00 86.38 584 PHE A O 1
ATOM 4669 N N . LYS A 1 585 ? -27.909 -33.896 50.078 1.00 82.56 585 LYS A N 1
ATOM 4670 C CA . LYS A 1 585 ? -26.584 -34.217 50.601 1.00 82.56 585 LYS A CA 1
ATOM 4671 C C . LYS A 1 585 ? -25.759 -34.818 49.484 1.00 82.56 585 LYS A C 1
ATOM 4673 O O . LYS A 1 585 ? -26.211 -35.735 48.801 1.00 82.56 585 LYS A O 1
ATOM 4678 N N . ASN A 1 586 ? -24.553 -34.303 49.301 1.00 80.81 586 ASN A N 1
ATOM 4679 C CA . ASN A 1 586 ? -23.647 -34.846 48.314 1.00 80.81 586 ASN A CA 1
ATOM 4680 C C . ASN A 1 586 ? -22.838 -36.012 48.915 1.00 80.81 586 ASN A C 1
ATOM 4682 O O . ASN A 1 586 ? -22.144 -35.880 49.925 1.00 80.81 586 ASN A O 1
ATOM 4686 N N . ASP A 1 587 ? -22.935 -37.171 48.267 1.00 73.31 587 ASP A N 1
ATOM 4687 C CA . ASP A 1 587 ? -22.249 -38.407 48.666 1.00 73.31 587 ASP A CA 1
ATOM 4688 C C . ASP A 1 587 ? -20.959 -38.661 47.853 1.00 73.31 587 ASP A C 1
ATOM 4690 O O . ASP A 1 587 ? -20.294 -39.683 48.026 1.00 73.31 587 ASP A O 1
ATOM 4694 N N . SER A 1 588 ? -20.591 -37.739 46.957 1.00 75.50 588 SER A N 1
ATOM 4695 C CA . SER A 1 588 ? -19.432 -37.834 46.055 1.00 75.50 588 SER A CA 1
ATOM 4696 C C . SER A 1 588 ? -18.518 -36.608 46.152 1.00 75.50 588 SER A C 1
ATOM 4698 O O . SER A 1 588 ? -18.902 -35.594 46.713 1.00 75.50 588 SER A O 1
ATOM 4700 N N . ILE A 1 589 ? -17.293 -36.663 45.627 1.00 74.94 589 ILE A N 1
ATOM 4701 C CA . ILE A 1 589 ? -16.443 -35.462 45.530 1.00 74.94 589 ILE A CA 1
ATOM 4702 C C . ILE A 1 589 ? -16.977 -34.603 44.373 1.00 74.94 589 ILE A C 1
ATOM 4704 O O . ILE A 1 589 ? -17.153 -35.129 43.275 1.00 74.94 589 ILE A O 1
ATOM 4708 N N . ILE A 1 590 ? -17.264 -33.323 44.628 1.00 76.19 590 ILE A N 1
ATOM 4709 C CA . ILE A 1 590 ? -17.486 -32.320 43.573 1.00 76.19 590 ILE A CA 1
ATOM 4710 C C . ILE A 1 590 ? -16.118 -31.725 43.234 1.00 76.19 590 ILE A C 1
ATOM 4712 O O . ILE A 1 590 ? -15.354 -31.396 44.144 1.00 76.19 590 ILE A O 1
ATOM 4716 N N . ASP A 1 591 ? -15.797 -31.639 41.946 1.00 73.06 591 ASP A N 1
ATOM 4717 C CA . ASP A 1 591 ? -14.525 -31.098 41.467 1.00 73.06 591 ASP A CA 1
ATOM 4718 C C . ASP A 1 591 ? -14.543 -29.565 41.476 1.00 73.06 591 ASP A C 1
ATOM 4720 O O . ASP A 1 591 ? -14.755 -28.927 40.449 1.00 73.06 591 ASP A O 1
ATOM 4724 N N . PHE A 1 592 ? -14.307 -28.986 42.651 1.00 74.44 592 PHE A N 1
ATOM 4725 C CA . PHE A 1 592 ? -14.051 -27.553 42.804 1.00 74.44 592 PHE A CA 1
ATOM 4726 C C . PHE A 1 592 ? -12.568 -27.185 42.607 1.00 74.44 592 PHE A C 1
ATOM 4728 O O . PHE A 1 592 ? -12.184 -26.047 42.856 1.00 74.44 592 PHE A O 1
ATOM 4735 N N . GLU A 1 593 ? -11.704 -28.137 42.215 1.00 70.50 593 GLU A N 1
ATOM 4736 C CA . GLU A 1 593 ? -10.327 -27.804 41.818 1.00 70.50 593 GLU A CA 1
ATOM 4737 C C . GLU A 1 593 ? -10.304 -27.219 40.401 1.00 70.50 593 GLU A C 1
ATOM 4739 O O . GLU A 1 593 ? -9.500 -26.327 40.135 1.00 70.50 593 GLU A O 1
ATOM 4744 N N . ASN A 1 594 ? -11.193 -27.698 39.519 1.00 67.62 594 ASN A N 1
ATOM 4745 C CA . ASN A 1 594 ? -11.282 -27.250 38.127 1.00 67.62 594 ASN A CA 1
ATOM 4746 C C . ASN A 1 594 ? -12.551 -26.452 37.777 1.00 67.62 594 ASN A C 1
ATOM 4748 O O . ASN A 1 594 ? -12.584 -25.915 36.677 1.00 67.62 594 ASN A O 1
ATOM 4752 N N . ASN A 1 595 ? -13.561 -26.382 38.656 1.00 72.31 595 ASN A N 1
ATOM 4753 C CA . ASN A 1 595 ? -14.840 -25.707 38.379 1.00 72.31 595 ASN A CA 1
ATOM 4754 C C . ASN A 1 595 ? -15.270 -24.783 39.531 1.00 72.31 595 ASN A C 1
ATOM 4756 O O . ASN A 1 595 ? -14.911 -25.025 40.690 1.00 72.31 595 ASN A O 1
ATOM 4760 N N . THR A 1 596 ? -16.091 -23.778 39.234 1.00 75.62 596 THR A N 1
ATOM 4761 C CA . THR A 1 596 ? -16.685 -22.842 40.203 1.00 75.62 596 THR A CA 1
ATOM 4762 C C . THR A 1 596 ? -18.188 -23.077 40.416 1.00 75.62 596 THR A C 1
ATOM 4764 O O . THR A 1 596 ? -18.861 -23.764 39.655 1.00 75.62 596 THR A O 1
ATOM 4767 N N . LEU A 1 597 ? -18.730 -22.601 41.547 1.00 77.75 597 LEU A N 1
ATOM 4768 C CA . LEU A 1 597 ? -20.167 -22.686 41.846 1.00 77.75 597 LEU A CA 1
ATOM 4769 C C . LEU A 1 597 ? -20.859 -21.409 41.357 1.00 77.75 597 LEU A C 1
ATOM 4771 O O . LEU A 1 597 ? -21.077 -20.492 42.150 1.00 77.75 597 LEU A O 1
ATOM 4775 N N . ASP A 1 598 ? -21.228 -21.375 40.077 1.00 77.25 598 ASP A N 1
ATOM 4776 C CA . ASP A 1 598 ? -21.741 -20.150 39.443 1.00 77.25 598 ASP A CA 1
ATOM 4777 C C . ASP A 1 598 ? -23.258 -20.124 39.286 1.00 77.25 598 ASP A C 1
ATOM 4779 O O . ASP A 1 598 ? -23.869 -19.052 39.254 1.00 77.25 598 ASP A O 1
ATOM 4783 N N . ARG A 1 599 ? -23.895 -21.299 39.194 1.00 82.88 599 ARG A N 1
ATOM 4784 C CA . ARG A 1 599 ? -25.352 -21.398 39.071 1.00 82.88 599 ARG A CA 1
ATOM 4785 C C . ARG A 1 599 ? -25.910 -22.618 39.782 1.00 82.88 599 ARG A C 1
ATOM 4787 O O . ARG A 1 599 ? -25.373 -23.723 39.689 1.00 82.88 599 ARG A O 1
ATOM 4794 N N . LEU A 1 600 ? -27.047 -22.413 40.441 1.00 80.75 600 LEU A N 1
ATOM 4795 C CA . LEU A 1 600 ? -27.900 -23.489 40.936 1.00 80.75 600 LEU A CA 1
ATOM 4796 C C . LEU A 1 600 ? -29.187 -23.532 40.126 1.00 80.75 600 LEU A C 1
ATOM 4798 O O . LEU A 1 600 ? -29.909 -22.539 40.065 1.00 80.75 600 LEU A O 1
ATOM 4802 N N . ASP A 1 601 ? -29.482 -24.688 39.548 1.00 82.00 601 ASP A N 1
ATOM 4803 C CA . ASP A 1 601 ? -30.724 -24.953 38.834 1.00 82.00 601 ASP A CA 1
ATOM 4804 C C . ASP A 1 601 ? -31.534 -25.999 39.598 1.00 82.00 601 ASP A C 1
ATOM 4806 O O . ASP A 1 601 ? -31.142 -27.163 39.699 1.00 82.00 601 ASP A O 1
ATOM 4810 N N . TYR A 1 602 ? -32.649 -25.573 40.182 1.00 81.88 602 TYR A N 1
ATOM 4811 C CA . TYR A 1 602 ? -33.587 -26.480 40.832 1.00 81.88 602 TYR A CA 1
ATOM 4812 C C . TYR A 1 602 ? -34.729 -26.780 39.879 1.00 81.88 602 TYR A C 1
ATOM 4814 O O . TYR A 1 602 ? -35.459 -25.874 39.474 1.00 81.88 602 TYR A O 1
ATOM 4822 N N . LEU A 1 603 ? -34.916 -28.062 39.583 1.00 87.06 603 LEU A N 1
ATOM 4823 C CA . LEU A 1 603 ? -35.983 -28.549 38.723 1.00 87.06 603 LEU A CA 1
ATOM 4824 C C . LEU A 1 603 ? -36.904 -29.467 39.522 1.00 87.06 603 LEU A C 1
ATOM 4826 O O . LEU A 1 603 ? -36.475 -30.497 40.050 1.00 87.06 603 LEU A O 1
ATOM 4830 N N . ILE A 1 604 ? -38.173 -29.075 39.611 1.00 88.62 604 ILE A N 1
ATOM 4831 C CA . ILE A 1 604 ? -39.235 -29.850 40.247 1.00 88.62 604 ILE A CA 1
ATOM 4832 C C . ILE A 1 604 ? -40.261 -30.213 39.189 1.00 88.62 604 ILE A C 1
ATOM 4834 O O . ILE A 1 604 ? -41.005 -29.348 38.733 1.00 88.62 604 ILE A O 1
ATOM 4838 N N . ASP A 1 605 ? -40.346 -31.486 38.842 1.00 89.38 605 ASP A N 1
ATOM 4839 C CA . ASP A 1 605 ? -41.353 -31.985 37.917 1.00 89.38 605 ASP A CA 1
ATOM 4840 C C . ASP A 1 605 ? -42.610 -32.367 38.696 1.00 89.38 605 ASP A C 1
ATOM 4842 O O . ASP A 1 605 ? -42.559 -33.124 39.673 1.00 89.38 605 ASP A O 1
ATOM 4846 N N . TYR A 1 606 ? -43.751 -31.807 38.297 1.00 91.00 606 TYR A N 1
ATOM 4847 C CA . TYR A 1 606 ? -44.997 -31.938 39.039 1.00 91.00 606 TYR A CA 1
ATOM 4848 C C . TYR A 1 606 ? -46.232 -32.037 38.142 1.00 91.00 606 TYR A C 1
ATOM 4850 O O . TYR A 1 606 ? -46.248 -31.653 36.976 1.00 91.00 606 TYR A O 1
ATOM 4858 N N . ARG A 1 607 ? -47.327 -32.514 38.733 1.00 88.31 607 ARG A N 1
ATOM 4859 C CA . ARG A 1 607 ? -48.687 -32.336 38.225 1.00 88.31 607 ARG A CA 1
ATOM 4860 C C . ARG A 1 607 ? -49.570 -31.797 39.331 1.00 88.31 607 ARG A C 1
ATOM 4862 O O . ARG A 1 607 ? -49.487 -32.233 40.477 1.00 88.31 607 ARG A O 1
ATOM 4869 N N . SER A 1 608 ? -50.445 -30.868 38.977 1.00 86.69 608 SER A N 1
ATOM 4870 C CA . SER A 1 608 ? -51.423 -30.300 39.898 1.00 86.69 608 SER A CA 1
ATOM 4871 C C . SER A 1 608 ? -52.815 -30.336 39.284 1.00 86.69 608 SER A C 1
ATOM 4873 O O . SER A 1 608 ? -52.981 -30.268 38.066 1.00 86.69 608 SER A O 1
ATOM 4875 N N . ASN A 1 609 ? -53.837 -30.458 40.130 1.00 85.56 609 ASN A N 1
ATOM 4876 C CA . ASN A 1 609 ? -55.229 -30.287 39.710 1.00 85.56 609 ASN A CA 1
ATOM 4877 C C . ASN A 1 609 ? -55.614 -28.807 39.514 1.00 85.56 609 ASN A C 1
ATOM 4879 O O . ASN A 1 609 ? -56.698 -28.535 39.002 1.00 85.56 609 ASN A O 1
ATOM 4883 N N . LEU A 1 610 ? -54.746 -27.878 39.925 1.00 84.94 610 LEU A N 1
ATOM 4884 C CA . LEU A 1 610 ? -54.861 -26.440 39.703 1.00 84.94 610 LEU A CA 1
ATOM 4885 C C . LEU A 1 610 ? -53.703 -25.940 38.836 1.00 84.94 610 LEU A C 1
ATOM 4887 O O . LEU A 1 610 ? -52.591 -26.461 38.905 1.00 84.94 610 LEU A O 1
ATOM 4891 N N . THR A 1 611 ? -53.945 -24.881 38.069 1.00 82.25 611 THR A N 1
ATOM 4892 C CA . THR A 1 611 ? -52.876 -24.135 37.397 1.00 82.25 611 THR A CA 1
ATOM 4893 C C . THR A 1 611 ? -52.154 -23.283 38.436 1.00 82.25 611 THR A C 1
ATOM 4895 O O . THR A 1 611 ? -52.752 -22.366 38.996 1.00 82.25 611 THR A O 1
ATOM 4898 N N . LEU A 1 612 ? -50.894 -23.613 38.723 1.00 83.12 612 LEU A N 1
ATOM 4899 C CA . LEU A 1 612 ? -50.069 -22.843 39.651 1.00 83.12 612 LEU A CA 1
ATOM 4900 C C . LEU A 1 612 ? -49.528 -21.595 38.950 1.00 83.12 612 LEU A C 1
ATOM 4902 O O . LEU A 1 612 ? -49.150 -21.643 37.781 1.00 83.12 612 LEU A O 1
ATOM 4906 N N . ASN A 1 613 ? -49.474 -20.481 39.673 1.00 82.00 613 ASN A N 1
ATOM 4907 C CA . ASN A 1 613 ? -48.788 -19.269 39.238 1.00 82.00 613 ASN A CA 1
ATOM 4908 C C . ASN A 1 613 ? -47.690 -18.882 40.245 1.00 82.00 613 ASN A C 1
ATOM 4910 O O . ASN A 1 613 ? -47.606 -19.451 41.336 1.00 82.00 613 ASN A O 1
ATOM 4914 N N . GLN A 1 614 ? -46.861 -17.895 39.896 1.00 81.06 614 GLN A N 1
ATOM 4915 C CA . GLN A 1 614 ? -45.752 -17.436 40.746 1.00 81.06 614 GLN A CA 1
ATOM 4916 C C . GLN A 1 614 ? -46.206 -16.960 42.135 1.00 81.06 614 GLN A C 1
ATOM 4918 O O . GLN A 1 614 ? -45.480 -17.131 43.103 1.00 81.06 614 GLN A O 1
ATOM 4923 N N . SER A 1 615 ? -47.427 -16.429 42.271 1.00 82.25 615 SER A N 1
ATOM 4924 C CA . SER A 1 615 ? -47.964 -16.000 43.573 1.00 82.25 615 SER A CA 1
ATOM 4925 C C . SER A 1 615 ? -48.406 -17.155 44.481 1.00 82.25 615 SER A C 1
ATOM 4927 O O . SER A 1 615 ? -48.686 -16.936 45.658 1.00 82.25 615 SER A O 1
ATOM 4929 N N . ASN A 1 616 ? -48.488 -18.381 43.951 1.00 85.56 616 ASN A N 1
ATOM 4930 C CA . ASN A 1 616 ? -48.885 -19.567 44.707 1.00 85.56 616 ASN A CA 1
ATOM 4931 C C . ASN A 1 616 ? -47.701 -20.383 45.221 1.00 85.56 616 ASN A C 1
ATOM 4933 O O . ASN A 1 616 ? -47.919 -21.245 46.068 1.00 85.56 616 ASN A O 1
ATOM 4937 N N . VAL A 1 617 ? -46.488 -20.160 44.710 1.00 86.94 617 VAL A N 1
ATOM 4938 C CA . VAL A 1 617 ? -45.316 -20.995 44.992 1.00 86.94 617 VAL A CA 1
ATOM 4939 C C . VAL A 1 617 ? -44.236 -20.159 45.658 1.00 86.94 617 VAL A C 1
ATOM 4941 O O . VAL A 1 617 ? -43.685 -19.249 45.052 1.00 86.94 617 VAL A O 1
ATOM 4944 N N . PHE A 1 618 ? -43.905 -20.505 46.897 1.00 85.88 618 PHE A N 1
ATOM 4945 C CA . PHE A 1 618 ? -42.841 -19.876 47.669 1.00 85.88 618 PHE A CA 1
ATOM 4946 C C . PHE A 1 618 ? -41.710 -20.880 47.861 1.00 85.88 618 PHE A C 1
ATOM 4948 O O . PHE A 1 618 ? -41.914 -21.962 48.416 1.00 85.88 618 PHE A O 1
ATOM 4955 N N . LEU A 1 619 ? -40.525 -20.519 47.383 1.00 82.62 619 LEU A N 1
ATOM 4956 C CA . LEU A 1 619 ? -39.304 -21.308 47.488 1.00 82.62 619 LEU A CA 1
ATOM 4957 C C . LEU A 1 619 ? -38.364 -20.590 48.451 1.00 82.62 619 LEU A C 1
ATOM 4959 O O . LEU A 1 619 ? -38.065 -19.413 48.255 1.00 82.62 619 LEU A O 1
ATOM 4963 N N . GLU A 1 620 ? -37.925 -21.291 49.491 1.00 85.31 620 GLU A N 1
ATOM 4964 C CA . GLU A 1 620 ? -37.055 -20.734 50.521 1.00 85.31 620 GLU A CA 1
ATOM 4965 C C . GLU A 1 620 ? -35.847 -21.650 50.764 1.00 85.31 620 GLU A C 1
ATOM 4967 O O . GLU A 1 620 ? -35.985 -22.874 50.850 1.00 85.31 620 GLU A O 1
ATOM 4972 N N . PHE A 1 621 ? -34.666 -21.056 50.936 1.00 83.88 621 PHE A N 1
ATOM 4973 C CA . PHE A 1 621 ? -33.415 -21.771 51.198 1.00 83.88 621 PHE A CA 1
ATOM 4974 C C . PHE A 1 621 ? -32.863 -21.444 52.569 1.00 83.88 621 PHE A C 1
ATOM 4976 O O . PHE A 1 621 ? -32.863 -20.287 52.985 1.00 83.88 621 PHE A O 1
ATOM 4983 N N . TYR A 1 622 ? -32.370 -22.461 53.267 1.00 85.69 622 TYR A N 1
ATOM 4984 C CA . TYR A 1 622 ? -31.725 -22.255 54.551 1.00 85.69 622 TYR A CA 1
ATOM 4985 C C . TYR A 1 622 ? -30.352 -21.608 54.352 1.00 85.69 622 TYR A C 1
ATOM 4987 O O . TYR A 1 622 ? -29.485 -22.170 53.683 1.00 85.69 622 TYR A O 1
ATOM 4995 N N . ASN A 1 623 ? -30.154 -20.434 54.946 1.00 83.38 623 ASN A N 1
ATOM 4996 C CA . ASN A 1 623 ? -28.873 -19.745 54.925 1.00 83.38 623 ASN A CA 1
ATOM 4997 C C . ASN A 1 623 ? -27.965 -20.293 56.040 1.00 83.38 623 ASN A C 1
ATOM 4999 O O . ASN A 1 623 ? -28.161 -20.004 57.224 1.00 83.38 623 ASN A O 1
ATOM 5003 N N . HIS A 1 624 ? -26.955 -21.073 55.657 1.00 79.81 624 HIS A N 1
ATOM 5004 C CA . HIS A 1 624 ? -25.966 -21.653 56.566 1.00 79.81 624 HIS A CA 1
ATOM 5005 C C . HIS A 1 624 ? -24.958 -20.616 57.095 1.00 79.81 624 HIS A C 1
ATOM 5007 O O . HIS A 1 624 ? -24.400 -20.805 58.178 1.00 79.81 624 HIS A O 1
ATOM 5013 N N . SER A 1 625 ? -24.773 -19.496 56.394 1.00 75.75 625 SER A N 1
ATOM 5014 C CA . SER A 1 625 ? -23.882 -18.395 56.789 1.00 75.75 625 SER A CA 1
ATOM 5015 C C . SER A 1 625 ? -24.485 -17.471 57.859 1.00 75.75 625 SER A C 1
ATOM 5017 O O . SER A 1 625 ? -23.754 -16.734 58.523 1.00 75.75 625 SER A O 1
ATOM 5019 N N . ALA A 1 626 ? -25.800 -17.535 58.101 1.00 69.62 626 ALA A N 1
ATOM 5020 C CA . ALA A 1 626 ? -26.508 -16.713 59.091 1.00 69.62 626 ALA A CA 1
ATOM 5021 C C . ALA A 1 626 ? -26.309 -17.151 60.568 1.00 69.62 626 ALA A C 1
ATOM 5023 O O . ALA A 1 626 ? -26.903 -16.562 61.474 1.00 69.62 626 ALA A O 1
ATOM 5024 N N . GLY A 1 627 ? -25.466 -18.155 60.843 1.00 61.06 627 GLY A N 1
ATOM 5025 C CA . GLY A 1 627 ? -25.165 -18.638 62.199 1.00 61.06 627 GLY A CA 1
ATOM 5026 C C . GLY A 1 627 ? -26.331 -19.371 62.890 1.00 61.06 627 GLY A C 1
ATOM 5027 O O . GLY A 1 627 ? -27.255 -19.852 62.240 1.00 61.06 627 GLY A O 1
ATOM 5028 N N . ASP A 1 628 ? -26.298 -19.455 64.230 1.00 51.03 628 ASP A N 1
ATOM 5029 C CA . ASP A 1 628 ? -27.240 -20.234 65.070 1.00 51.03 628 ASP A CA 1
ATOM 5030 C C . ASP A 1 628 ? -28.727 -19.807 64.966 1.00 51.03 628 ASP A C 1
ATOM 5032 O O . ASP A 1 628 ? -29.597 -20.478 65.525 1.00 51.03 628 ASP A O 1
ATOM 5036 N N . THR A 1 629 ? -29.043 -18.693 64.293 1.00 52.03 629 THR A N 1
ATOM 5037 C CA . THR A 1 629 ? -30.422 -18.207 64.100 1.00 52.03 629 THR A CA 1
ATOM 5038 C C . THR A 1 629 ? -31.099 -18.707 62.826 1.00 52.03 629 THR A C 1
ATOM 5040 O O . THR A 1 629 ? -32.316 -18.576 62.755 1.00 52.03 629 THR A O 1
ATOM 5043 N N . GLY A 1 630 ? -30.350 -19.294 61.880 1.00 56.22 630 GLY A N 1
ATOM 5044 C CA . GLY A 1 630 ? -30.860 -20.054 60.732 1.00 56.22 630 GLY A CA 1
ATOM 5045 C C . GLY A 1 630 ? -32.119 -19.497 60.063 1.00 56.22 630 GLY A C 1
ATOM 5046 O O . GLY A 1 630 ? -33.219 -19.974 60.344 1.00 56.22 630 GLY A O 1
ATOM 5047 N N . GLU A 1 631 ? -31.975 -18.516 59.172 1.00 74.06 631 GLU A N 1
ATOM 5048 C CA . GLU A 1 631 ? -33.112 -17.960 58.429 1.00 74.06 631 GLU A CA 1
ATOM 5049 C C . GLU A 1 631 ? -33.279 -18.638 57.063 1.00 74.06 631 GLU A C 1
ATOM 5051 O O . GLU A 1 631 ? -32.310 -18.978 56.380 1.00 74.06 631 GLU A O 1
ATOM 5056 N N . PHE A 1 632 ? -34.539 -18.861 56.689 1.00 75.38 632 PHE A N 1
ATOM 5057 C CA . PHE A 1 632 ? -34.926 -19.282 55.350 1.00 75.38 632 PHE A CA 1
ATOM 5058 C C . PHE A 1 632 ? -35.115 -18.031 54.489 1.00 75.38 632 PHE A C 1
ATOM 5060 O O . PHE A 1 632 ? -35.985 -17.213 54.781 1.00 75.38 632 PHE A O 1
ATOM 5067 N N . ASN A 1 633 ? -34.309 -17.890 53.441 1.00 75.06 633 ASN A N 1
ATOM 5068 C CA . ASN A 1 633 ? -34.393 -16.777 52.504 1.00 75.06 633 ASN A CA 1
ATOM 5069 C C . ASN A 1 633 ? -35.302 -17.161 51.334 1.00 75.06 633 ASN A C 1
ATOM 5071 O O . ASN A 1 633 ? -35.041 -18.154 50.650 1.00 75.06 633 ASN A O 1
ATOM 5075 N N . ALA A 1 634 ? -36.362 -16.382 51.113 1.00 65.69 634 ALA A N 1
ATOM 5076 C CA . ALA A 1 634 ? -37.186 -16.481 49.911 1.00 65.69 634 ALA A CA 1
ATOM 5077 C C . ALA A 1 634 ? -36.395 -16.011 48.682 1.00 65.69 634 ALA A C 1
ATOM 5079 O O . ALA A 1 634 ? -35.535 -15.139 48.810 1.00 65.69 634 ALA A O 1
ATOM 5080 N N . ILE A 1 635 ? -36.689 -16.572 47.504 1.00 68.19 635 ILE A N 1
ATOM 5081 C CA . ILE A 1 635 ? -36.028 -16.166 46.256 1.00 68.19 635 ILE A CA 1
ATOM 5082 C C . ILE A 1 635 ? -37.005 -15.525 45.264 1.00 68.19 635 ILE A C 1
ATOM 5084 O O . ILE A 1 635 ? -38.121 -16.003 45.075 1.00 68.19 635 ILE A O 1
ATOM 5088 N N . ASP A 1 636 ? -36.548 -14.448 44.618 1.00 57.69 636 ASP A N 1
ATOM 5089 C CA . ASP A 1 636 ? -37.372 -13.485 43.880 1.00 57.69 636 ASP A CA 1
ATOM 5090 C C . ASP A 1 636 ? -37.784 -13.903 42.449 1.00 57.69 636 ASP A C 1
ATOM 5092 O O . ASP A 1 636 ? -38.617 -13.227 41.848 1.00 57.69 636 ASP A O 1
ATOM 5096 N N . SER A 1 637 ? -37.256 -14.994 41.870 1.00 67.50 637 SER A N 1
ATOM 5097 C CA . SER A 1 637 ? -37.572 -15.383 40.477 1.00 67.50 637 SER A CA 1
ATOM 5098 C C . SER A 1 637 ? -37.836 -16.883 40.292 1.00 67.50 637 SER A C 1
ATOM 5100 O O . SER A 1 637 ? -36.939 -17.705 40.412 1.00 67.50 637 SER A O 1
ATOM 5102 N N . VAL A 1 638 ? -39.080 -17.261 39.967 1.00 73.81 638 VAL A N 1
ATOM 5103 C CA . VAL A 1 638 ? -39.499 -18.663 39.745 1.00 73.81 638 VAL A CA 1
ATOM 5104 C C . VAL A 1 638 ? -40.105 -18.815 38.353 1.00 73.81 638 VAL A C 1
ATOM 5106 O O . VAL A 1 638 ? -41.065 -18.122 38.019 1.00 73.81 638 VAL A O 1
ATOM 5109 N N . SER A 1 639 ? -39.592 -19.740 37.541 1.00 80.19 639 SER A N 1
ATOM 5110 C CA . SER A 1 639 ? -40.192 -20.099 36.252 1.00 80.19 639 SER A CA 1
ATOM 5111 C C . SER A 1 639 ? -41.133 -21.291 36.433 1.00 80.19 639 SER A C 1
ATOM 5113 O O . SER A 1 639 ? -40.742 -22.328 36.966 1.00 80.19 639 SER A O 1
ATOM 5115 N N . LEU A 1 640 ? -42.392 -21.143 36.021 1.00 82.38 640 LEU A N 1
ATOM 5116 C CA . LEU A 1 640 ? -43.433 -22.158 36.187 1.00 82.38 640 LEU A CA 1
ATOM 5117 C C . LEU A 1 640 ? -44.008 -22.552 34.831 1.00 82.38 640 LEU A C 1
ATOM 5119 O O . LEU A 1 640 ? -44.498 -21.709 34.081 1.00 82.38 640 LEU A O 1
ATOM 5123 N N . THR A 1 641 ? -44.004 -23.851 34.558 1.00 84.31 641 THR A N 1
ATOM 5124 C CA . THR A 1 641 ? -44.800 -24.465 33.497 1.00 84.31 641 THR A CA 1
ATOM 5125 C C . THR A 1 641 ? -45.881 -25.355 34.117 1.00 84.31 641 THR A C 1
ATOM 5127 O O . THR A 1 641 ? -45.963 -25.515 35.338 1.00 84.31 641 THR A O 1
ATOM 5130 N N . ASN A 1 642 ? -46.730 -25.955 33.280 1.00 80.94 642 ASN A N 1
ATOM 5131 C CA . ASN A 1 642 ? -47.749 -26.901 33.746 1.00 80.94 642 ASN A CA 1
ATOM 5132 C C . ASN A 1 642 ? -47.163 -28.231 34.256 1.00 80.94 642 ASN A C 1
ATOM 5134 O O . ASN A 1 642 ? -47.900 -29.006 34.862 1.00 80.94 642 ASN A O 1
ATOM 5138 N N . GLU A 1 643 ? -45.886 -28.507 33.978 1.00 85.06 643 GLU A N 1
ATOM 5139 C CA . GLU A 1 643 ? -45.237 -29.788 34.287 1.00 85.06 643 GLU A CA 1
ATOM 5140 C C . GLU A 1 643 ? -43.970 -29.632 35.133 1.00 85.06 643 GLU A C 1
ATOM 5142 O O . GLU A 1 643 ? -43.521 -30.603 35.732 1.00 85.06 643 GLU A O 1
ATOM 5147 N N . SER A 1 644 ? -43.406 -28.425 35.226 1.00 87.06 644 SER A N 1
ATOM 5148 C CA . SER A 1 644 ? -42.173 -28.178 35.966 1.00 87.06 644 SER A CA 1
ATOM 5149 C C . SER A 1 644 ? -42.143 -26.816 36.655 1.00 87.06 644 SER A C 1
ATOM 5151 O O . SER A 1 644 ? -42.705 -25.828 36.174 1.00 87.06 644 SER A O 1
ATOM 5153 N N . ILE A 1 645 ? -41.469 -26.770 37.798 1.00 85.25 645 ILE A N 1
ATOM 5154 C CA . ILE A 1 645 ? -41.058 -25.556 38.500 1.00 85.25 645 ILE A CA 1
ATOM 5155 C C . ILE A 1 645 ? -39.542 -25.504 38.365 1.00 85.25 645 ILE A C 1
ATOM 5157 O O . ILE A 1 645 ? -38.855 -26.404 38.850 1.00 85.25 645 ILE A O 1
ATOM 5161 N N . ARG A 1 646 ? -39.029 -24.479 37.688 1.00 84.25 646 ARG A N 1
ATOM 5162 C CA . ARG A 1 646 ? -37.594 -24.258 37.519 1.00 84.25 646 ARG A CA 1
ATOM 5163 C C . ARG A 1 646 ? -37.174 -22.987 38.236 1.00 84.25 646 ARG A C 1
ATOM 5165 O O . ARG A 1 646 ? -37.827 -21.949 38.119 1.00 84.25 646 ARG A O 1
ATOM 5172 N N . PHE A 1 647 ? -36.068 -23.068 38.954 1.00 77.44 647 PHE A N 1
ATOM 5173 C CA . PHE A 1 647 ? -35.486 -21.949 39.676 1.00 77.44 647 PHE A CA 1
ATOM 5174 C C . PHE A 1 647 ? -33.996 -21.829 39.352 1.00 77.44 647 PHE A C 1
ATOM 5176 O O . PHE A 1 647 ? -33.284 -22.829 39.372 1.00 77.44 647 PHE A O 1
ATOM 5183 N N . LEU A 1 648 ? -33.542 -20.600 39.091 1.00 71.25 648 LEU A N 1
ATOM 5184 C CA . LEU A 1 648 ? -32.147 -20.272 38.810 1.00 71.25 648 LEU A CA 1
ATOM 5185 C C . LEU A 1 648 ? -31.618 -19.334 39.899 1.00 71.25 648 LEU A C 1
ATOM 5187 O O . LEU A 1 648 ? -32.038 -18.182 40.002 1.00 71.25 648 LEU A O 1
ATOM 5191 N N . GLY A 1 649 ? -30.697 -19.834 40.720 1.00 68.62 649 GLY A N 1
ATOM 5192 C CA . GLY A 1 649 ? -29.991 -19.037 41.719 1.00 68.62 649 GLY A CA 1
ATOM 5193 C C . GLY A 1 649 ? -28.696 -18.474 41.154 1.00 68.62 649 GLY A C 1
ATOM 5194 O O . GLY A 1 649 ? -27.904 -19.235 40.601 1.00 68.62 649 GLY A O 1
ATOM 5195 N N . LEU A 1 650 ? -28.471 -17.167 41.345 1.00 61.62 650 LEU A N 1
ATOM 5196 C CA . LEU A 1 650 ? -27.298 -16.447 40.819 1.00 61.62 650 LEU A CA 1
ATOM 5197 C C . LEU A 1 650 ? -26.496 -15.654 41.870 1.00 61.62 650 LEU A C 1
ATOM 5199 O O . LEU A 1 650 ? -25.461 -15.096 41.535 1.00 61.62 650 LEU A O 1
ATOM 5203 N N . LYS A 1 651 ? -26.946 -15.552 43.131 1.00 65.56 651 LYS A N 1
ATOM 5204 C CA . LYS A 1 651 ? -26.255 -14.747 44.162 1.00 65.56 651 LYS A CA 1
ATOM 5205 C C . LYS A 1 651 ? -26.132 -15.493 45.485 1.00 65.56 651 LYS A C 1
ATOM 5207 O O . LYS A 1 651 ? -27.074 -16.164 45.903 1.00 65.56 651 LYS A O 1
ATOM 5212 N N . HIS A 1 652 ? -24.980 -15.329 46.144 1.00 69.06 652 HIS A N 1
ATOM 5213 C CA . HIS A 1 652 ? -24.664 -15.917 47.454 1.00 69.06 652 HIS A CA 1
ATOM 5214 C C . HIS A 1 652 ? -24.829 -17.447 47.508 1.00 69.06 652 HIS A C 1
ATOM 5216 O O . HIS A 1 652 ? -25.276 -18.001 48.507 1.00 69.06 652 HIS A O 1
ATOM 5222 N N . LEU A 1 653 ? -24.476 -18.147 46.423 1.00 75.50 653 LEU A N 1
ATOM 5223 C CA . LEU A 1 653 ? -24.738 -19.585 46.272 1.00 75.50 653 LEU A CA 1
ATOM 5224 C C . LEU A 1 653 ? -24.059 -20.440 47.343 1.00 75.50 653 LEU A C 1
ATOM 5226 O O . LEU A 1 653 ? -24.637 -21.426 47.797 1.00 75.50 653 LEU A O 1
ATOM 5230 N N . GLU A 1 654 ? -22.867 -20.040 47.786 1.00 75.56 654 GLU A N 1
ATOM 5231 C CA . GLU A 1 654 ? -22.140 -20.741 48.844 1.00 75.56 654 GLU A CA 1
ATOM 5232 C C . GLU A 1 654 ? -22.844 -20.686 50.208 1.00 75.56 654 GLU A C 1
ATOM 5234 O O . GLU A 1 654 ? -22.674 -21.608 51.005 1.00 75.56 654 GLU A O 1
ATOM 5239 N N . ASP A 1 655 ? -23.658 -19.657 50.471 1.00 79.00 655 ASP A N 1
ATOM 5240 C CA . ASP A 1 655 ? -24.351 -19.483 51.755 1.00 79.00 655 ASP A CA 1
ATOM 5241 C C . ASP A 1 655 ? -25.454 -20.533 51.970 1.00 79.00 655 ASP A C 1
ATOM 5243 O O . ASP A 1 655 ? -25.893 -20.758 53.098 1.00 79.00 655 ASP A O 1
ATOM 5247 N N . TYR A 1 656 ? -25.892 -21.211 50.905 1.00 80.44 656 TYR A N 1
ATOM 5248 C CA . TYR A 1 656 ? -26.940 -22.237 50.946 1.00 80.44 656 TYR A CA 1
ATOM 5249 C C . TYR A 1 656 ? -26.407 -23.664 51.131 1.00 80.44 656 TYR A C 1
ATOM 5251 O O . TYR A 1 656 ? -27.193 -24.617 51.092 1.00 80.44 656 TYR A O 1
ATOM 5259 N N . PHE A 1 657 ? -25.097 -23.829 51.349 1.00 82.31 657 PHE A N 1
ATOM 5260 C CA . PHE A 1 657 ? -24.461 -25.128 51.564 1.00 82.31 657 PHE A CA 1
ATOM 5261 C C . PHE A 1 657 ? -23.651 -25.178 52.863 1.00 82.31 657 PHE A C 1
ATOM 5263 O O . PHE A 1 657 ? -22.786 -24.346 53.124 1.00 82.31 657 PHE A O 1
ATOM 5270 N N . ASP A 1 658 ? -23.844 -26.241 53.642 1.00 83.06 658 ASP A N 1
ATOM 5271 C CA . ASP A 1 658 ? -22.945 -26.606 54.734 1.00 83.06 658 ASP A CA 1
ATOM 5272 C C . ASP A 1 658 ? -21.703 -27.322 54.177 1.00 83.06 658 ASP A C 1
ATOM 5274 O O . ASP A 1 658 ? -21.733 -28.522 53.866 1.00 83.06 658 ASP A O 1
ATOM 5278 N N . LYS A 1 659 ? -20.595 -26.581 54.056 1.00 79.50 659 LYS A N 1
ATOM 5279 C CA . LYS A 1 659 ? -19.310 -27.108 53.566 1.00 79.50 659 LYS A CA 1
ATOM 5280 C C . LYS A 1 659 ? -18.711 -28.169 54.504 1.00 79.50 659 LYS A C 1
ATOM 5282 O O . LYS A 1 659 ? -18.014 -29.064 54.028 1.00 79.50 659 LYS A O 1
ATOM 5287 N N . GLU A 1 660 ? -18.997 -28.127 55.810 1.00 79.25 660 GLU A N 1
ATOM 5288 C CA . GLU A 1 660 ? -18.493 -29.114 56.780 1.00 79.25 660 GLU A CA 1
ATOM 5289 C C . GLU A 1 660 ? -19.265 -30.442 56.711 1.00 79.25 660 GLU A C 1
ATOM 5291 O O . GLU A 1 660 ? -18.728 -31.497 57.063 1.00 79.25 660 GLU A O 1
ATOM 5296 N N . GLN A 1 661 ? -20.501 -30.419 56.200 1.00 75.31 661 GLN A N 1
ATOM 5297 C CA . GLN A 1 661 ? -21.341 -31.603 56.002 1.00 75.31 661 GLN A CA 1
ATOM 5298 C C . GLN A 1 661 ? -21.497 -32.004 54.530 1.00 75.31 661 GLN A C 1
ATOM 5300 O O . GLN A 1 661 ? -22.598 -32.320 54.085 1.00 75.31 661 GLN A O 1
ATOM 5305 N N . ASN A 1 662 ? -20.397 -32.074 53.775 1.00 76.88 662 ASN A N 1
ATOM 5306 C CA . ASN A 1 662 ? -20.390 -32.494 52.365 1.00 76.88 662 ASN A CA 1
ATOM 5307 C C . ASN A 1 662 ? -21.370 -31.691 51.486 1.00 76.88 662 ASN A C 1
ATOM 5309 O O . ASN A 1 662 ? -22.154 -32.291 50.752 1.00 76.88 662 ASN A O 1
ATOM 5313 N N . TYR A 1 663 ? -21.352 -30.357 51.562 1.00 79.75 663 TYR A N 1
ATOM 5314 C CA . TYR A 1 663 ? -22.253 -29.492 50.788 1.00 79.75 663 TYR A CA 1
ATOM 5315 C C . TYR A 1 663 ? -23.723 -29.905 50.961 1.00 79.75 663 TYR A C 1
ATOM 5317 O O . TYR A 1 663 ? -24.451 -30.120 49.991 1.00 79.75 663 TYR A O 1
ATOM 5325 N N . THR A 1 664 ? -24.149 -30.086 52.214 1.00 82.44 664 THR A N 1
ATOM 5326 C CA . THR A 1 664 ? -25.565 -30.336 52.505 1.00 82.44 664 THR A CA 1
ATOM 5327 C C . THR A 1 664 ? -26.342 -29.035 52.321 1.00 82.44 664 THR A C 1
ATOM 5329 O O . THR A 1 664 ? -25.921 -28.008 52.841 1.00 82.44 664 THR A O 1
ATOM 5332 N N . SER A 1 665 ? -27.470 -29.080 51.615 1.00 84.62 665 SER A N 1
ATOM 5333 C CA . SER A 1 665 ? -28.385 -27.947 51.451 1.00 84.62 665 SER A CA 1
ATOM 5334 C C . SER A 1 665 ? -29.786 -28.313 51.928 1.00 84.62 665 SER A C 1
ATOM 5336 O O . SER A 1 665 ? -30.262 -29.434 51.709 1.00 84.62 665 SER A O 1
ATOM 5338 N N . LEU A 1 666 ? -30.446 -27.368 52.597 1.00 86.69 666 LEU A N 1
ATOM 5339 C CA . LEU A 1 666 ? -31.818 -27.504 53.067 1.00 86.69 666 LEU A CA 1
ATOM 5340 C C . LEU A 1 666 ? -32.715 -26.509 52.329 1.00 86.69 666 LEU A C 1
ATOM 5342 O O . LEU A 1 666 ? -32.526 -25.294 52.390 1.00 86.69 666 LEU A O 1
ATOM 5346 N N . PHE A 1 667 ? -33.725 -27.051 51.667 1.00 86.88 667 PHE A N 1
ATOM 5347 C CA . PHE A 1 667 ? -34.637 -26.320 50.803 1.00 86.88 667 PHE A CA 1
ATOM 5348 C C . PHE A 1 667 ? -36.079 -26.559 51.246 1.00 86.88 667 PHE A C 1
ATOM 5350 O O . PHE A 1 667 ? -36.429 -27.659 51.677 1.00 86.88 667 PHE A O 1
ATOM 5357 N N . LYS A 1 668 ? -36.924 -25.534 51.141 1.00 88.94 668 LYS A N 1
ATOM 5358 C CA . LYS A 1 668 ? -38.339 -25.586 51.494 1.00 88.94 668 LYS A CA 1
ATOM 5359 C C . LYS A 1 668 ? -39.189 -25.053 50.345 1.00 88.94 668 LYS A C 1
ATOM 5361 O O . LYS A 1 668 ? -38.973 -23.942 49.869 1.00 88.94 668 LYS A O 1
ATOM 5366 N N . ILE A 1 669 ? -40.213 -25.811 49.967 1.00 89.56 669 ILE A N 1
ATOM 5367 C CA . ILE A 1 669 ? -41.274 -25.360 49.061 1.00 89.56 669 ILE A CA 1
ATOM 5368 C C . ILE A 1 669 ? -42.576 -25.205 49.834 1.00 89.56 669 ILE A C 1
ATOM 5370 O O . ILE A 1 669 ? -42.978 -26.108 50.566 1.00 89.56 669 ILE A O 1
ATOM 5374 N N . THR A 1 670 ? -43.246 -24.070 49.657 1.00 89.25 670 THR A N 1
ATOM 5375 C CA . THR A 1 670 ? -44.580 -23.806 50.199 1.00 89.25 670 THR A CA 1
ATOM 5376 C C . THR A 1 670 ? -45.527 -23.427 49.067 1.00 89.25 670 THR A C 1
ATOM 5378 O O . THR A 1 670 ? -45.294 -22.455 48.357 1.00 89.25 670 THR A O 1
ATOM 5381 N N . LEU A 1 671 ? -46.618 -24.170 48.915 1.00 89.50 671 LEU A N 1
ATOM 5382 C CA . LEU A 1 671 ? -47.718 -23.847 48.013 1.00 89.50 671 LEU A CA 1
ATOM 5383 C C . LEU A 1 671 ? -48.876 -23.255 48.809 1.00 89.50 671 LEU A C 1
ATOM 5385 O O . LEU A 1 671 ? -49.284 -23.838 49.814 1.00 89.50 671 LEU A O 1
ATOM 5389 N N . ILE A 1 672 ? -49.406 -22.120 48.354 1.00 90.12 672 ILE A N 1
ATOM 5390 C CA . ILE A 1 672 ? -50.524 -21.412 48.987 1.00 90.12 672 ILE A CA 1
ATOM 5391 C C . ILE A 1 672 ? -51.580 -21.105 47.933 1.00 90.12 672 ILE A C 1
ATOM 5393 O O . ILE A 1 672 ? -51.327 -20.396 46.957 1.00 90.12 672 ILE A O 1
ATOM 5397 N N . THR A 1 673 ? -52.793 -21.605 48.147 1.00 87.12 673 THR A N 1
ATOM 5398 C CA . THR A 1 673 ? -53.932 -21.341 47.255 1.00 87.12 673 THR A CA 1
ATOM 5399 C C . THR A 1 673 ? -55.221 -21.176 48.064 1.00 87.12 673 THR A C 1
ATOM 5401 O O . THR A 1 673 ? -55.294 -21.672 49.186 1.00 87.12 673 THR A O 1
ATOM 5404 N N . PRO A 1 674 ? -56.258 -20.514 47.526 1.00 85.94 674 PRO A N 1
ATOM 5405 C CA . PRO A 1 674 ? -57.544 -20.380 48.215 1.00 85.94 674 PRO A CA 1
ATOM 5406 C C . PRO A 1 674 ? -58.415 -21.651 48.143 1.00 85.94 674 PRO A C 1
ATOM 5408 O O . PRO A 1 674 ? -59.422 -21.745 48.842 1.00 85.94 674 PRO A O 1
ATOM 5411 N N . GLU A 1 675 ? -58.062 -22.627 47.297 1.00 87.06 675 GLU A N 1
ATOM 5412 C CA . GLU A 1 675 ? -58.843 -23.846 47.058 1.00 87.06 675 GLU A CA 1
ATOM 5413 C C . GLU A 1 675 ? -58.052 -25.113 47.397 1.00 87.06 675 GLU A C 1
ATOM 5415 O O . GLU A 1 675 ? -56.825 -25.165 47.313 1.00 87.06 675 GLU A O 1
ATOM 5420 N N . LYS A 1 676 ? -58.767 -26.183 47.761 1.00 85.94 676 LYS A N 1
ATOM 5421 C CA . LYS A 1 676 ? -58.134 -27.467 48.066 1.00 85.94 676 LYS A CA 1
ATOM 5422 C C . LYS A 1 676 ? -57.446 -28.029 46.820 1.00 85.94 676 LYS A C 1
ATOM 5424 O O . LYS A 1 676 ? -58.092 -28.209 45.786 1.00 85.94 676 LYS A O 1
ATOM 5429 N N . HIS A 1 677 ? -56.171 -28.385 46.941 1.00 87.75 677 HIS A N 1
ATOM 5430 C CA . HIS A 1 677 ? -55.359 -28.833 45.811 1.00 87.75 677 HIS A CA 1
ATOM 5431 C C . HIS A 1 677 ? -54.577 -30.118 46.090 1.00 87.75 677 HIS A C 1
ATOM 5433 O O . HIS A 1 677 ? -54.380 -30.545 47.231 1.00 87.75 677 HIS A O 1
ATOM 5439 N N . HIS A 1 678 ? -54.181 -30.755 44.993 1.00 89.69 678 HIS A N 1
ATOM 5440 C CA . HIS A 1 678 ? -53.427 -31.993 44.929 1.00 89.69 678 HIS A CA 1
ATOM 5441 C C . HIS A 1 678 ? -52.148 -31.741 44.138 1.00 89.69 678 HIS A C 1
ATOM 5443 O O . HIS A 1 678 ? -52.224 -31.339 42.979 1.00 89.69 678 HIS A O 1
ATOM 5449 N N . LEU A 1 679 ? -51.003 -32.009 44.759 1.00 90.38 679 LEU A N 1
ATOM 5450 C CA . LEU A 1 679 ? -49.688 -31.936 44.138 1.00 90.38 679 LEU A CA 1
ATOM 5451 C C . LEU A 1 679 ? -49.136 -33.351 43.967 1.00 90.38 679 LEU A C 1
ATOM 5453 O O . LEU A 1 679 ? -49.080 -34.111 44.929 1.00 90.38 679 LEU A O 1
ATOM 5457 N N . ALA A 1 680 ? -48.733 -33.699 42.754 1.00 91.12 680 ALA A N 1
ATOM 5458 C CA . ALA A 1 680 ? -48.090 -34.958 42.414 1.00 91.12 680 ALA A CA 1
ATOM 5459 C C . ALA A 1 680 ? -46.659 -34.659 41.952 1.00 91.12 680 ALA A C 1
ATOM 5461 O O . ALA A 1 680 ? -46.493 -34.077 40.885 1.00 91.12 680 ALA A O 1
ATOM 5462 N N . LEU A 1 681 ? -45.645 -35.005 42.749 1.00 91.44 681 LEU A N 1
ATOM 5463 C CA . LEU A 1 681 ? -44.228 -34.739 42.446 1.00 91.44 681 LEU A CA 1
ATOM 5464 C C . LEU A 1 681 ? -43.559 -35.963 41.807 1.00 91.44 681 LEU A C 1
ATOM 5466 O O . LEU A 1 681 ? -43.688 -37.052 42.357 1.00 91.44 681 LEU A O 1
ATOM 5470 N N . ASP A 1 682 ? -42.858 -35.779 40.688 1.00 89.25 682 ASP A N 1
ATOM 5471 C CA . ASP A 1 682 ? -42.157 -36.825 39.910 1.00 89.25 682 ASP A CA 1
ATOM 5472 C C . ASP A 1 682 ? -40.642 -36.796 40.167 1.00 89.25 682 ASP A C 1
ATOM 5474 O O . ASP A 1 682 ? -40.037 -37.788 40.554 1.00 89.25 682 ASP A O 1
ATOM 5478 N N . SER A 1 683 ? -40.031 -35.614 40.058 1.00 89.88 683 SER A N 1
ATOM 5479 C CA . SER A 1 683 ? -38.630 -35.397 40.429 1.00 89.88 683 SER A CA 1
ATOM 5480 C C . SER A 1 683 ? -38.412 -34.077 41.136 1.00 89.88 683 SER A C 1
ATOM 5482 O O . SER A 1 683 ? -39.086 -33.088 40.863 1.00 89.88 683 SER A O 1
ATOM 5484 N N . VAL A 1 684 ? -37.425 -34.066 42.031 1.00 89.38 684 VAL A N 1
ATOM 5485 C CA . VAL A 1 684 ? -36.881 -32.858 42.655 1.00 89.38 684 VAL A CA 1
ATOM 5486 C C . VAL A 1 684 ? -35.358 -32.955 42.591 1.00 89.38 684 VAL A C 1
ATOM 5488 O O . VAL A 1 684 ? -34.744 -33.699 43.362 1.00 89.38 684 VAL A O 1
ATOM 5491 N N . ASN A 1 685 ? -34.760 -32.212 41.664 1.00 87.94 685 ASN A N 1
ATOM 5492 C CA . ASN A 1 685 ? -33.327 -32.241 41.388 1.00 87.94 685 ASN A CA 1
ATOM 5493 C C . ASN A 1 685 ? -32.693 -30.872 41.643 1.00 87.94 685 ASN A C 1
ATOM 5495 O O . ASN A 1 685 ? -33.304 -29.835 41.386 1.00 87.94 685 ASN A O 1
ATOM 5499 N N . LEU A 1 686 ? -31.451 -30.897 42.120 1.00 86.69 686 LEU A N 1
ATOM 5500 C CA . LEU A 1 686 ? -30.584 -29.736 42.271 1.00 86.69 686 LEU A CA 1
ATOM 5501 C C . LEU A 1 686 ? -29.371 -29.909 41.367 1.00 86.69 686 LEU A C 1
ATOM 5503 O O . LEU A 1 686 ? -28.545 -30.781 41.620 1.00 86.69 686 LEU A O 1
ATOM 5507 N N . THR A 1 687 ? -29.232 -29.072 40.352 1.00 86.75 687 THR A N 1
ATOM 5508 C CA . THR A 1 687 ? -28.075 -29.072 39.462 1.00 86.75 687 THR A CA 1
ATOM 5509 C C . THR A 1 687 ? -27.141 -27.921 39.808 1.00 86.75 687 THR A C 1
ATOM 5511 O O . THR A 1 687 ? -27.543 -26.763 39.871 1.00 86.75 687 THR A O 1
ATOM 5514 N N . ILE A 1 688 ? -25.879 -28.263 40.037 1.00 85.19 688 ILE A N 1
ATOM 5515 C CA . ILE A 1 688 ? -24.756 -27.348 40.207 1.00 85.19 688 ILE A CA 1
ATOM 5516 C C . ILE A 1 688 ? -24.088 -27.197 38.842 1.00 85.19 688 ILE A C 1
ATOM 5518 O O . ILE A 1 688 ? -23.713 -28.203 38.230 1.00 85.19 688 ILE A O 1
ATOM 5522 N N . SER A 1 689 ? -23.971 -25.965 38.356 1.00 85.06 689 SER A N 1
ATOM 5523 C CA . SER A 1 689 ? -23.330 -25.653 37.074 1.00 85.06 689 SER A CA 1
ATOM 5524 C C . SER A 1 689 ? -22.168 -24.678 37.251 1.00 85.06 689 SER A C 1
ATOM 5526 O O . SER A 1 689 ? -22.229 -23.802 38.119 1.00 85.06 689 SER A O 1
ATOM 5528 N N . ASP A 1 690 ? -21.156 -24.842 36.403 1.00 81.94 690 ASP A N 1
ATOM 5529 C CA . ASP A 1 690 ? -20.067 -23.887 36.197 1.00 81.94 690 ASP A CA 1
ATOM 5530 C C . ASP A 1 690 ? -20.428 -22.948 35.055 1.00 81.94 690 ASP A C 1
ATOM 5532 O O . ASP A 1 690 ? -21.194 -23.340 34.170 1.00 81.94 690 ASP A O 1
ATOM 5536 N N . ARG A 1 691 ? -19.874 -21.740 35.023 1.00 80.69 691 ARG A N 1
ATOM 5537 C CA . ARG A 1 691 ? -20.001 -20.885 33.845 1.00 80.69 691 ARG A CA 1
ATOM 5538 C C . ARG A 1 691 ? -19.063 -21.371 32.744 1.00 80.69 691 ARG A C 1
ATOM 5540 O O . ARG A 1 691 ? -17.855 -21.494 32.933 1.00 80.69 691 ARG A O 1
ATOM 5547 N N . THR A 1 692 ? -19.607 -21.597 31.555 1.00 78.12 692 THR A N 1
ATOM 5548 C CA . THR A 1 692 ? -18.804 -21.951 30.387 1.00 78.12 692 THR A CA 1
ATOM 5549 C C . THR A 1 692 ? -17.994 -20.736 29.951 1.00 78.12 692 THR A C 1
ATOM 5551 O O . THR A 1 692 ? -18.538 -19.672 29.632 1.00 78.12 692 THR A O 1
ATOM 5554 N N . ARG A 1 693 ? -16.669 -20.898 29.916 1.00 75.38 693 ARG A N 1
ATOM 5555 C CA . ARG A 1 693 ? -15.752 -19.856 29.461 1.00 75.38 693 ARG A CA 1
ATOM 5556 C C . ARG A 1 693 ? -15.778 -19.748 27.940 1.00 75.38 693 ARG A C 1
ATOM 5558 O O . ARG A 1 693 ? -15.193 -20.573 27.246 1.00 75.38 693 ARG A O 1
ATOM 5565 N N . THR A 1 694 ? -16.405 -18.691 27.443 1.00 78.06 694 THR A N 1
ATOM 5566 C CA . THR A 1 694 ? -16.506 -18.381 26.015 1.00 78.06 694 THR A CA 1
ATOM 5567 C C . THR A 1 694 ? -15.720 -17.110 25.715 1.00 78.06 694 THR A C 1
ATOM 5569 O O . THR A 1 694 ? -15.785 -16.147 26.484 1.00 78.06 694 THR A O 1
ATOM 5572 N N . LEU A 1 695 ? -14.959 -17.113 24.617 1.00 81.94 695 LEU A N 1
ATOM 5573 C CA . LEU A 1 695 ? -14.253 -15.927 24.131 1.00 81.94 695 LEU A CA 1
ATOM 5574 C C . LEU A 1 695 ? -15.243 -14.986 23.438 1.00 81.94 695 LEU A C 1
ATOM 5576 O O . LEU A 1 695 ? -16.036 -15.420 22.604 1.00 81.94 695 LEU A O 1
ATOM 5580 N N . VAL A 1 696 ? -15.155 -13.697 23.749 1.00 82.69 696 VAL A N 1
ATOM 5581 C CA . VAL A 1 696 ? -15.938 -12.636 23.114 1.00 82.69 696 VAL A CA 1
ATOM 5582 C C . VAL A 1 696 ? -14.962 -11.632 22.518 1.00 82.69 696 VAL A C 1
ATOM 5584 O O . VAL A 1 696 ? -14.218 -10.977 23.245 1.00 82.69 696 VAL A O 1
ATOM 5587 N N . SER A 1 697 ? -14.934 -11.534 21.192 1.00 83.44 697 SER A N 1
ATOM 5588 C CA . SER A 1 697 ? -14.103 -10.555 20.490 1.00 83.44 697 SER A CA 1
ATOM 5589 C C . SER A 1 697 ? -14.850 -9.229 20.359 1.00 83.44 697 SER A C 1
ATOM 5591 O O . SER A 1 697 ? -16.036 -9.212 20.034 1.00 83.44 697 SER A O 1
ATOM 5593 N N . GLY A 1 698 ? -14.157 -8.126 20.638 1.00 85.00 698 GLY A N 1
ATOM 5594 C CA . GLY A 1 698 ? -14.646 -6.773 20.419 1.00 85.00 698 GLY A CA 1
ATOM 5595 C C . GLY A 1 698 ? -13.858 -6.076 19.318 1.00 85.00 698 GLY A C 1
ATOM 5596 O O . GLY A 1 698 ? -12.768 -5.561 19.584 1.00 85.00 698 GLY A O 1
ATOM 5597 N N . ASN A 1 699 ? -14.452 -6.002 18.127 1.00 87.88 699 ASN A N 1
ATOM 5598 C CA . ASN A 1 699 ? -13.888 -5.394 16.915 1.00 87.88 699 ASN A CA 1
ATOM 5599 C C . ASN A 1 699 ? -13.388 -3.955 17.123 1.00 87.88 699 ASN A C 1
ATOM 5601 O O . ASN A 1 699 ? -13.941 -3.252 17.969 1.00 87.88 699 ASN A O 1
ATOM 5605 N N . PRO A 1 700 ? -12.366 -3.488 16.387 1.00 90.31 700 PRO A N 1
ATOM 5606 C CA . PRO A 1 700 ? -11.841 -2.128 16.524 1.00 90.31 700 PRO A CA 1
ATOM 5607 C C . PRO A 1 700 ? -12.890 -1.055 16.183 1.00 90.31 700 PRO A C 1
ATOM 5609 O O . PRO A 1 700 ? -13.813 -1.297 15.418 1.00 90.31 700 PRO A O 1
ATOM 5612 N N . ALA A 1 701 ? -12.732 0.141 16.751 1.00 89.62 701 ALA A N 1
ATOM 5613 C CA . ALA A 1 701 ? -13.510 1.314 16.370 1.00 89.62 701 ALA A CA 1
ATOM 5614 C C . ALA A 1 701 ? -12.814 2.058 15.221 1.00 89.62 701 ALA A C 1
ATOM 5616 O O . ALA A 1 701 ? -11.600 2.260 15.283 1.00 89.62 701 ALA A O 1
ATOM 5617 N N . TYR A 1 702 ? -13.560 2.521 14.222 1.00 88.88 702 TYR A N 1
ATOM 5618 C CA . TYR A 1 702 ? -13.024 3.234 13.062 1.00 88.88 702 TYR A CA 1
ATOM 5619 C C . TYR A 1 702 ? -13.398 4.710 13.081 1.00 88.88 702 TYR A C 1
ATOM 5621 O O . TYR A 1 702 ? -14.570 5.054 13.168 1.00 88.88 702 TYR A O 1
ATOM 5629 N N . LEU A 1 703 ? -12.403 5.588 12.954 1.00 89.06 703 LEU A N 1
ATOM 5630 C CA . LEU A 1 703 ? -12.563 7.034 12.814 1.00 89.06 703 LEU A CA 1
ATOM 5631 C C . LEU A 1 703 ? -12.435 7.441 11.345 1.00 89.06 703 LEU A C 1
ATOM 5633 O O . LEU A 1 703 ? -11.405 7.165 10.737 1.00 89.06 703 LEU A O 1
ATOM 5637 N N . SER A 1 704 ? -13.396 8.205 10.826 1.00 86.38 704 SER A N 1
ATOM 5638 C CA . SER A 1 704 ? -13.286 8.898 9.538 1.00 86.38 704 SER A CA 1
ATOM 5639 C C . SER A 1 704 ? -13.156 10.415 9.718 1.00 86.38 704 SER A C 1
ATOM 5641 O O . SER A 1 704 ? -13.950 11.042 10.427 1.00 86.38 704 SER A O 1
ATOM 5643 N N . TYR A 1 705 ? -12.148 11.013 9.076 1.00 88.31 705 TYR A N 1
ATOM 5644 C CA . TYR A 1 705 ? -11.838 12.447 9.154 1.00 88.31 705 TYR A CA 1
ATOM 5645 C C . TYR A 1 705 ? -11.215 12.979 7.849 1.00 88.31 705 TYR A C 1
ATOM 5647 O O . TYR A 1 705 ? -10.944 12.216 6.926 1.00 88.31 705 TYR A O 1
ATOM 5655 N N . THR A 1 706 ? -10.996 14.294 7.749 1.00 86.69 706 THR A N 1
ATOM 5656 C CA . THR A 1 706 ? -10.481 14.966 6.540 1.00 86.69 706 THR A CA 1
ATOM 5657 C C . THR A 1 706 ? -9.569 16.167 6.852 1.00 86.69 706 THR A C 1
ATOM 5659 O O . THR A 1 706 ? -9.422 16.604 7.999 1.00 86.69 706 THR A O 1
ATOM 5662 N N . THR A 1 707 ? -8.932 16.713 5.812 1.00 84.50 707 THR A N 1
ATOM 5663 C CA . THR A 1 707 ? -8.387 18.082 5.786 1.00 84.50 707 THR A CA 1
ATOM 5664 C C . THR A 1 707 ? -9.502 19.137 5.804 1.00 84.50 707 THR A C 1
ATOM 5666 O O . THR A 1 707 ? -10.661 18.832 5.518 1.00 84.50 707 THR A O 1
ATOM 5669 N N . GLN A 1 708 ? -9.150 20.392 6.118 1.00 79.50 708 GLN A N 1
ATOM 5670 C CA . GLN A 1 708 ? -10.089 21.525 6.218 1.00 79.50 708 GLN A CA 1
ATOM 5671 C C . GLN A 1 708 ? -11.024 21.638 5.008 1.00 79.50 708 GLN A C 1
ATOM 5673 O O . GLN A 1 708 ? -12.235 21.776 5.166 1.00 79.50 708 GLN A O 1
ATOM 5678 N N . ASP A 1 709 ? -10.447 21.536 3.811 1.00 72.12 709 ASP A N 1
ATOM 5679 C CA . ASP A 1 709 ? -11.144 21.769 2.547 1.00 72.12 709 ASP A CA 1
ATOM 5680 C C . ASP A 1 709 ? -11.891 20.509 2.048 1.00 72.12 709 ASP A C 1
ATOM 5682 O O . ASP A 1 709 ? -12.406 20.507 0.934 1.00 72.12 709 ASP A O 1
ATOM 5686 N N . GLY A 1 710 ? -11.926 19.406 2.815 1.00 70.25 710 GLY A N 1
ATOM 5687 C CA . GLY A 1 710 ? -12.499 18.139 2.325 1.00 70.25 710 GLY A CA 1
ATOM 5688 C C . GLY A 1 710 ? -11.650 17.490 1.220 1.00 70.25 710 GLY A C 1
ATOM 5689 O O . GLY A 1 710 ? -12.162 16.765 0.362 1.00 70.25 710 GLY A O 1
ATOM 5690 N N . GLY A 1 711 ? -10.366 17.853 1.147 1.00 70.62 711 GLY A N 1
ATOM 5691 C CA . GLY A 1 711 ? -9.485 17.553 0.021 1.00 70.62 711 GLY A CA 1
ATOM 5692 C C . GLY A 1 711 ? -8.934 16.130 0.029 1.00 70.62 711 GLY A C 1
ATOM 5693 O O . GLY A 1 711 ? -8.685 15.609 -1.050 1.00 70.62 711 GLY A O 1
ATOM 5694 N N . SER A 1 712 ? -8.807 15.515 1.210 1.00 76.69 712 SER A N 1
ATOM 5695 C CA . SER A 1 712 ? -8.345 14.137 1.434 1.00 76.69 712 SER A CA 1
ATOM 5696 C C . SER A 1 712 ? -9.076 13.535 2.637 1.00 76.69 712 SER A C 1
ATOM 5698 O O . SER A 1 712 ? -9.052 14.140 3.711 1.00 76.69 712 SER A O 1
ATOM 5700 N N . ASN A 1 713 ? -9.693 12.357 2.482 1.00 80.38 713 ASN A N 1
ATOM 5701 C CA . ASN A 1 713 ? -10.299 11.622 3.597 1.00 80.38 713 ASN A CA 1
ATOM 5702 C C . ASN A 1 713 ? -9.325 10.593 4.159 1.00 80.38 713 ASN A C 1
ATOM 5704 O O . ASN A 1 713 ? -8.513 10.036 3.427 1.00 80.38 713 ASN A O 1
ATOM 5708 N N . TYR A 1 714 ? -9.466 10.309 5.443 1.00 83.88 714 TYR A N 1
ATOM 5709 C CA . TYR A 1 714 ? -8.617 9.396 6.188 1.00 83.88 714 TYR A CA 1
ATOM 5710 C C . TYR A 1 714 ? -9.483 8.497 7.068 1.00 83.88 714 TYR A C 1
ATOM 5712 O O . TYR A 1 714 ? -10.459 8.974 7.661 1.00 83.88 714 TYR A O 1
ATOM 5720 N N . ILE A 1 715 ? -9.128 7.214 7.150 1.00 84.88 715 ILE A N 1
ATOM 5721 C CA . ILE A 1 715 ? -9.769 6.239 8.039 1.00 84.88 715 ILE A CA 1
ATOM 5722 C C . ILE A 1 715 ? -8.705 5.637 8.962 1.00 84.88 715 ILE A C 1
ATOM 5724 O O . ILE A 1 715 ? -7.593 5.355 8.531 1.00 84.88 715 ILE A O 1
ATOM 5728 N N . LEU A 1 716 ? -9.029 5.490 10.248 1.00 87.88 716 LEU A N 1
ATOM 5729 C CA . LEU A 1 716 ? -8.122 4.941 11.258 1.00 87.88 716 LEU A CA 1
ATOM 5730 C C . LEU A 1 716 ? -8.847 3.994 12.211 1.00 87.88 716 LEU A C 1
ATOM 5732 O O . LEU A 1 716 ? -9.849 4.384 12.808 1.00 87.88 716 LEU A O 1
ATOM 5736 N N . GLY A 1 717 ? -8.298 2.799 12.409 1.00 90.81 717 GLY A N 1
ATOM 5737 C CA . GLY A 1 717 ? -8.787 1.790 13.348 1.00 90.81 717 GLY A CA 1
ATOM 5738 C C . GLY A 1 717 ? -8.157 1.874 14.744 1.00 90.81 717 GLY A C 1
ATOM 5739 O O . GLY A 1 717 ? -6.963 2.145 14.915 1.00 90.81 717 GLY A O 1
ATOM 5740 N N . SER A 1 718 ? -8.958 1.611 15.777 1.00 93.31 718 SER A N 1
ATOM 5741 C CA . SER A 1 718 ? -8.494 1.451 17.158 1.00 93.31 718 SER A CA 1
ATOM 5742 C C . SER A 1 718 ? -7.919 0.057 17.401 1.00 93.31 718 SER A C 1
ATOM 5744 O O . SER A 1 718 ? -7.894 -0.791 16.519 1.00 93.31 718 SER A O 1
ATOM 5746 N N . ASN A 1 719 ? -7.476 -0.204 18.631 1.00 94.06 719 ASN A N 1
ATOM 5747 C CA . ASN A 1 719 ? -7.218 -1.568 19.085 1.00 94.06 719 ASN A CA 1
ATOM 5748 C C . ASN A 1 719 ? -8.531 -2.359 19.194 1.00 94.06 719 ASN A C 1
ATOM 5750 O O . ASN A 1 719 ? -9.586 -1.782 19.495 1.00 94.06 719 ASN A O 1
ATOM 5754 N N . ASP A 1 720 ? -8.447 -3.671 19.020 1.00 92.62 720 ASP A N 1
ATOM 5755 C CA . ASP A 1 720 ? -9.504 -4.603 19.398 1.00 92.62 720 ASP A CA 1
ATOM 5756 C C . ASP A 1 720 ? -9.279 -5.110 20.839 1.00 92.62 720 ASP A C 1
ATOM 5758 O O . ASP A 1 720 ? -8.420 -4.613 21.584 1.00 92.62 720 ASP A O 1
ATOM 5762 N N . TYR A 1 721 ? -10.120 -6.046 21.274 1.00 89.00 721 TYR A N 1
ATOM 5763 C CA . TYR A 1 721 ? -9.916 -6.797 22.508 1.00 89.00 721 TYR A CA 1
ATOM 5764 C C . TYR A 1 721 ? -10.563 -8.180 22.415 1.00 89.00 721 TYR A C 1
ATOM 5766 O O . TYR A 1 721 ? -11.521 -8.390 21.671 1.00 89.00 721 TYR A O 1
ATOM 5774 N N . ILE A 1 722 ? -10.080 -9.114 23.234 1.00 88.00 722 ILE A N 1
ATOM 5775 C CA . ILE A 1 722 ? -10.770 -10.374 23.519 1.00 88.00 722 ILE A CA 1
ATOM 5776 C C . ILE A 1 722 ? -11.089 -10.398 25.008 1.00 88.00 722 ILE A C 1
ATOM 5778 O O . ILE A 1 722 ? -10.191 -10.349 25.850 1.00 88.00 722 ILE A O 1
ATOM 5782 N N . SER A 1 723 ? -12.379 -10.463 25.310 1.00 85.88 723 SER A N 1
ATOM 5783 C CA . SER A 1 723 ? -12.915 -10.663 26.649 1.00 85.88 723 SER A CA 1
ATOM 5784 C C . SER A 1 723 ? -13.410 -12.098 26.822 1.00 85.88 723 SER A C 1
ATOM 5786 O O . SER A 1 723 ? -13.442 -12.888 25.872 1.00 85.88 723 SER A O 1
ATOM 5788 N N . THR A 1 724 ? -13.798 -12.446 28.043 1.00 80.44 724 THR A N 1
ATOM 5789 C CA . THR A 1 724 ? -14.300 -13.769 28.401 1.00 80.44 724 THR A CA 1
ATOM 5790 C C . THR A 1 724 ? -15.531 -13.676 29.285 1.00 80.44 724 THR A C 1
ATOM 5792 O O . THR A 1 724 ? -15.651 -12.790 30.127 1.00 80.44 724 THR A O 1
ATOM 5795 N N . THR A 1 725 ? -16.459 -14.621 29.115 1.00 81.44 725 THR A N 1
ATOM 5796 C CA . THR A 1 725 ? -17.662 -14.719 29.962 1.00 81.44 725 THR A CA 1
ATOM 5797 C C . THR A 1 725 ? -17.349 -15.098 31.417 1.00 81.44 725 THR A C 1
ATOM 5799 O O . THR A 1 725 ? -18.191 -14.902 32.288 1.00 81.44 725 THR A O 1
ATOM 5802 N N . ASP A 1 726 ? -16.146 -15.606 31.687 1.00 77.75 726 ASP A N 1
ATOM 5803 C CA . ASP A 1 726 ? -15.595 -15.998 32.994 1.00 77.75 726 ASP A CA 1
ATOM 5804 C C . ASP A 1 726 ? -14.203 -15.348 33.201 1.00 77.75 726 ASP A C 1
ATOM 5806 O O . ASP A 1 726 ? -13.701 -14.688 32.293 1.00 77.75 726 ASP A O 1
ATOM 5810 N N . ASN A 1 727 ? -13.563 -15.521 34.361 1.00 78.19 727 ASN A N 1
ATOM 5811 C CA . ASN A 1 727 ? -12.204 -15.072 34.662 1.00 78.19 727 ASN A CA 1
ATOM 5812 C C . ASN A 1 727 ? -11.207 -15.425 33.544 1.00 78.19 727 ASN A C 1
ATOM 5814 O O . ASN A 1 727 ? -11.076 -16.583 33.133 1.00 78.19 727 ASN A O 1
ATOM 5818 N N . GLY A 1 728 ? -10.409 -14.451 33.117 1.00 81.94 728 GLY A N 1
ATOM 5819 C CA . GLY A 1 728 ? -9.492 -14.625 31.999 1.00 81.94 728 GLY A CA 1
ATOM 5820 C C . GLY A 1 728 ? -8.501 -13.473 31.831 1.00 81.94 728 GLY A C 1
ATOM 5821 O O . GLY A 1 728 ? -8.708 -12.371 32.345 1.00 81.94 728 GLY A O 1
ATOM 5822 N N . PRO A 1 729 ? -7.363 -13.717 31.158 1.00 87.00 729 PRO A N 1
ATOM 5823 C CA . PRO A 1 729 ? -6.495 -12.645 30.697 1.00 87.00 729 PRO A CA 1
ATOM 5824 C C . PRO A 1 729 ? -7.175 -11.823 29.596 1.00 87.00 729 PRO A C 1
ATOM 5826 O O . PRO A 1 729 ? -7.569 -12.360 28.562 1.00 87.00 729 PRO A O 1
ATOM 5829 N N . ILE A 1 730 ? -7.217 -10.505 29.788 1.00 90.00 730 ILE A N 1
ATOM 5830 C CA . ILE A 1 730 ? -7.692 -9.537 28.793 1.00 90.00 730 ILE A CA 1
ATOM 5831 C C . ILE A 1 730 ? -6.517 -8.616 28.494 1.00 90.00 730 ILE A C 1
ATOM 5833 O O . ILE A 1 730 ? -6.084 -7.856 29.364 1.00 90.00 730 ILE A O 1
ATOM 5837 N N . ILE A 1 731 ? -5.961 -8.714 27.288 1.00 92.06 731 ILE A N 1
ATOM 5838 C CA . ILE A 1 731 ? -4.826 -7.887 26.875 1.00 92.06 731 ILE A CA 1
ATOM 5839 C C . ILE A 1 731 ? -5.324 -6.695 26.060 1.00 92.06 731 ILE A C 1
ATOM 5841 O O . ILE A 1 731 ? -6.223 -6.817 25.237 1.00 92.06 731 ILE A O 1
ATOM 5845 N N . GLN A 1 732 ? -4.710 -5.542 26.297 1.00 93.56 732 GLN A N 1
ATOM 5846 C CA . GLN A 1 732 ? -4.829 -4.348 25.470 1.00 93.56 732 GLN A CA 1
ATOM 5847 C C . GLN A 1 732 ? -3.455 -3.934 24.981 1.00 93.56 732 GLN A C 1
ATOM 5849 O O . GLN A 1 732 ? -2.476 -4.016 25.733 1.00 93.56 732 GLN A O 1
ATOM 5854 N N . ALA A 1 733 ? -3.396 -3.443 23.749 1.00 94.50 733 ALA A N 1
ATOM 5855 C CA . ALA A 1 733 ? -2.170 -2.942 23.163 1.00 94.50 733 ALA A CA 1
ATOM 5856 C C . ALA A 1 733 ? -2.390 -1.601 22.460 1.00 94.50 733 ALA A C 1
ATOM 5858 O O . ALA A 1 733 ? -3.346 -1.433 21.708 1.00 94.50 733 ALA A O 1
ATOM 5859 N N . PHE A 1 734 ? -1.471 -0.660 22.672 1.00 94.81 734 PHE A N 1
ATOM 5860 C CA . PHE A 1 734 ? -1.529 0.669 22.073 1.00 94.81 734 PHE A CA 1
ATOM 5861 C C . PHE A 1 734 ? -0.204 1.033 21.407 1.00 94.81 734 PHE A C 1
ATOM 5863 O O . PHE A 1 734 ? 0.832 1.115 22.073 1.00 94.81 734 PHE A O 1
ATOM 5870 N N . GLY A 1 735 ? -0.252 1.285 20.102 1.00 93.31 735 GLY A N 1
ATOM 5871 C CA . GLY A 1 735 ? 0.863 1.779 19.305 1.00 93.31 735 GLY A CA 1
ATOM 5872 C C . GLY A 1 735 ? 0.895 3.309 19.268 1.00 93.31 735 GLY A C 1
ATOM 5873 O O . GLY A 1 735 ? -0.142 3.976 19.247 1.00 93.31 735 GLY A O 1
ATOM 5874 N N . SER A 1 736 ? 2.092 3.893 19.249 1.00 92.44 736 SER A N 1
ATOM 5875 C CA . SER A 1 736 ? 2.290 5.328 19.007 1.00 92.44 736 SER A CA 1
ATOM 5876 C C . SER A 1 736 ? 3.690 5.629 18.474 1.00 92.44 736 SER A C 1
ATOM 5878 O O . SER A 1 736 ? 4.598 4.808 18.579 1.00 92.44 736 SER A O 1
ATOM 5880 N N . VAL A 1 737 ? 3.884 6.827 17.922 1.00 92.12 737 VAL A N 1
ATOM 5881 C CA . VAL A 1 737 ? 5.198 7.335 17.504 1.00 92.12 737 VAL A CA 1
ATOM 5882 C C . VAL A 1 737 ? 5.513 8.653 18.200 1.00 92.12 737 VAL A C 1
ATOM 5884 O O . VAL A 1 737 ? 4.626 9.467 18.448 1.00 92.12 737 VAL A O 1
ATOM 5887 N N . ASN A 1 738 ? 6.791 8.884 18.499 1.00 90.06 738 ASN A N 1
ATOM 5888 C CA . ASN A 1 738 ? 7.256 10.112 19.151 1.00 90.06 738 ASN A CA 1
ATOM 5889 C C . ASN A 1 738 ? 6.999 11.363 18.297 1.00 90.06 738 ASN A C 1
ATOM 5891 O O . ASN A 1 738 ? 6.675 12.432 18.809 1.00 90.06 738 ASN A O 1
ATOM 5895 N N . ARG A 1 739 ? 7.182 11.237 16.977 1.00 87.81 739 ARG A N 1
ATOM 5896 C CA . ARG A 1 739 ? 6.979 12.314 16.002 1.00 87.81 739 ARG A CA 1
ATOM 5897 C C . ARG A 1 739 ? 5.997 11.859 14.925 1.00 87.81 739 ARG A C 1
ATOM 5899 O O . ARG A 1 739 ? 6.434 11.358 13.893 1.00 87.81 739 ARG A O 1
ATOM 5906 N N . PRO A 1 740 ? 4.687 12.033 15.148 1.00 87.50 740 PRO A N 1
ATOM 5907 C CA . PRO A 1 740 ? 3.655 11.704 14.164 1.00 87.50 740 PRO A CA 1
ATOM 5908 C C . PRO A 1 740 ? 3.776 12.535 12.882 1.00 87.50 740 PRO A C 1
ATOM 5910 O O . PRO A 1 740 ? 3.374 12.078 11.823 1.00 87.50 740 PRO A O 1
ATOM 5913 N N . ASN A 1 741 ? 4.403 13.715 12.959 1.00 87.31 741 ASN A N 1
ATOM 5914 C CA . ASN A 1 741 ? 4.830 14.494 11.796 1.00 87.31 741 ASN A CA 1
ATOM 5915 C C . ASN A 1 741 ? 6.354 14.541 11.767 1.00 87.31 741 ASN A C 1
ATOM 5917 O O . ASN A 1 741 ? 6.985 14.989 12.731 1.00 87.31 741 ASN A O 1
ATOM 5921 N N . SER A 1 742 ? 6.943 14.102 10.666 1.00 82.88 742 SER A N 1
ATOM 5922 C CA . SER A 1 742 ? 8.390 14.063 10.471 1.00 82.88 742 SER A CA 1
ATOM 5923 C C . SER A 1 742 ? 8.712 14.246 8.986 1.00 82.88 742 SER A C 1
ATOM 5925 O O . SER A 1 742 ? 7.806 14.319 8.165 1.00 82.88 742 SER A O 1
ATOM 5927 N N . TYR A 1 743 ? 9.988 14.353 8.625 1.00 79.44 743 TYR A N 1
ATOM 5928 C CA . TYR A 1 743 ? 10.415 14.320 7.224 1.00 79.44 743 TYR A CA 1
ATOM 5929 C C . TYR A 1 743 ? 11.005 12.946 6.875 1.00 79.44 743 TYR A C 1
ATOM 5931 O O . TYR A 1 743 ? 11.627 12.323 7.748 1.00 79.44 743 TYR A O 1
ATOM 5939 N N . PRO A 1 744 ? 10.882 12.480 5.618 1.00 77.69 744 PRO A N 1
ATOM 5940 C CA . PRO A 1 744 ? 11.521 11.240 5.187 1.00 77.69 744 PRO A CA 1
ATOM 5941 C C . PRO A 1 744 ? 13.017 11.207 5.554 1.00 77.69 744 PRO A C 1
ATOM 5943 O O . PRO A 1 744 ? 13.772 12.140 5.273 1.00 77.69 744 PRO A O 1
ATOM 5946 N N . GLY A 1 745 ? 13.461 10.141 6.226 1.00 75.19 745 GLY A N 1
ATOM 5947 C CA . GLY A 1 745 ? 14.845 9.961 6.686 1.00 75.19 745 GLY A CA 1
ATOM 5948 C C . GLY A 1 745 ? 15.207 10.617 8.033 1.00 75.19 745 GLY A C 1
ATOM 5949 O O . GLY A 1 745 ? 16.340 10.464 8.519 1.00 75.19 745 GLY A O 1
ATOM 5950 N N . GLU A 1 746 ? 14.294 11.329 8.694 1.00 80.75 746 GLU A N 1
ATOM 5951 C CA . GLU A 1 746 ? 14.494 11.775 10.078 1.00 80.75 746 GLU A CA 1
ATOM 5952 C C . GLU A 1 746 ? 14.416 10.619 11.081 1.00 80.75 746 GLU A C 1
ATOM 5954 O O . GLU A 1 746 ? 13.912 9.549 10.776 1.00 80.75 746 GLU A O 1
ATOM 5959 N N . SER A 1 747 ? 14.981 10.810 12.277 1.00 85.25 747 SER A N 1
ATOM 5960 C CA . SER A 1 747 ? 14.907 9.803 13.345 1.00 85.25 747 SER A CA 1
ATOM 5961 C C . SER A 1 747 ? 13.574 9.916 14.076 1.00 85.25 747 SER A C 1
ATOM 5963 O O . SER A 1 747 ? 13.201 11.022 14.481 1.00 85.25 747 SER A O 1
ATOM 5965 N N . ASN A 1 748 ? 12.929 8.782 14.312 1.00 89.94 748 ASN A N 1
ATOM 5966 C CA . ASN A 1 748 ? 11.683 8.659 15.052 1.00 89.94 748 ASN A CA 1
ATOM 5967 C C . ASN A 1 748 ? 11.734 7.432 15.974 1.00 89.94 748 ASN A C 1
ATOM 5969 O O . ASN A 1 748 ? 12.620 6.591 15.832 1.00 89.94 748 ASN A O 1
ATOM 5973 N N . THR A 1 749 ? 10.798 7.344 16.912 1.00 92.88 749 THR A N 1
ATOM 5974 C CA . THR A 1 749 ? 10.700 6.233 17.865 1.00 92.88 749 THR A CA 1
ATOM 5975 C C . THR A 1 749 ? 9.278 5.706 17.838 1.00 92.88 749 THR A C 1
ATOM 5977 O O . THR A 1 749 ? 8.339 6.493 17.967 1.00 92.88 749 THR A O 1
ATOM 5980 N N . TYR A 1 750 ? 9.126 4.399 17.658 1.00 93.56 750 TYR A N 1
ATOM 5981 C CA . TYR A 1 750 ? 7.856 3.694 17.795 1.00 93.56 750 TYR A CA 1
ATOM 5982 C C . TYR A 1 750 ? 7.756 3.144 19.215 1.00 93.56 750 TYR A C 1
ATOM 5984 O O . TYR A 1 750 ? 8.740 2.619 19.736 1.00 93.56 750 TYR A O 1
ATOM 5992 N N . TYR A 1 751 ? 6.584 3.277 19.827 1.00 94.25 751 TYR A N 1
ATOM 5993 C CA . TYR A 1 751 ? 6.254 2.777 21.155 1.00 94.25 751 TYR A CA 1
ATOM 5994 C C . TYR A 1 751 ? 5.049 1.847 21.066 1.00 94.25 751 TYR A C 1
ATOM 5996 O O . TYR A 1 751 ? 4.041 2.203 20.456 1.00 94.25 751 TYR A O 1
ATOM 6004 N N . LEU A 1 752 ? 5.130 0.704 21.741 1.00 95.88 752 LEU A N 1
ATOM 6005 C CA . LEU A 1 752 ? 4.028 -0.236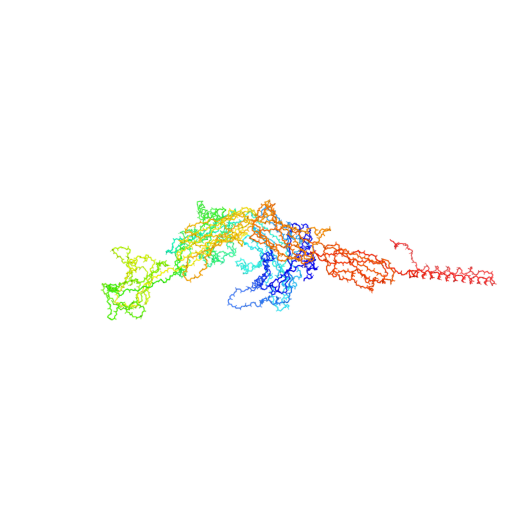 21.903 1.00 95.88 752 LEU A CA 1
ATOM 6006 C C . LEU A 1 752 ? 3.834 -0.525 23.389 1.00 95.88 752 LEU A C 1
ATOM 6008 O O . LEU A 1 752 ? 4.707 -1.098 24.039 1.00 95.88 752 LEU A O 1
ATOM 6012 N N . LYS A 1 753 ? 2.683 -0.125 23.916 1.00 95.56 753 LYS A N 1
ATOM 6013 C CA . LYS A 1 753 ? 2.281 -0.365 25.300 1.00 95.56 753 LYS A CA 1
ATOM 6014 C C . LYS A 1 753 ? 1.348 -1.560 25.354 1.00 95.56 753 LYS A C 1
ATOM 6016 O O . LYS A 1 753 ? 0.358 -1.566 24.634 1.00 95.56 753 LYS A O 1
ATOM 6021 N N . ILE A 1 754 ? 1.633 -2.532 26.213 1.00 95.69 754 ILE A N 1
ATOM 6022 C CA . ILE A 1 754 ? 0.824 -3.742 26.389 1.00 95.69 754 ILE A CA 1
ATOM 6023 C C . ILE A 1 754 ? 0.440 -3.864 27.856 1.00 95.69 754 ILE A C 1
ATOM 6025 O O . ILE A 1 754 ? 1.309 -3.840 28.730 1.00 95.69 754 ILE A O 1
ATOM 6029 N N . LYS A 1 755 ? -0.852 -4.028 28.133 1.00 95.12 755 LYS A N 1
ATOM 6030 C CA . LYS A 1 755 ? -1.389 -4.121 29.490 1.00 95.12 755 LYS A CA 1
ATOM 6031 C C . LYS A 1 755 ? -2.353 -5.292 29.609 1.00 95.12 755 LYS A C 1
ATOM 6033 O O . LYS A 1 755 ? -3.192 -5.492 28.739 1.00 95.12 755 LYS A O 1
ATOM 6038 N N . ASN A 1 756 ? -2.254 -6.039 30.705 1.00 92.81 756 ASN A N 1
ATOM 6039 C CA . ASN A 1 756 ? -3.274 -7.015 31.079 1.00 92.81 756 ASN A CA 1
ATOM 6040 C C . ASN A 1 756 ? -4.301 -6.344 31.999 1.00 92.81 756 ASN A C 1
ATOM 6042 O O . ASN A 1 756 ? -3.976 -6.006 33.137 1.00 92.81 756 ASN A O 1
ATOM 6046 N N . VAL A 1 757 ? -5.514 -6.121 31.501 1.00 91.00 757 VAL A N 1
ATOM 6047 C CA . VAL A 1 757 ? -6.649 -5.575 32.268 1.00 91.00 757 VAL A CA 1
ATOM 6048 C C . VAL A 1 757 ? -7.587 -6.662 32.794 1.00 91.00 757 VAL A C 1
ATOM 6050 O O . VAL A 1 757 ? -8.506 -6.356 33.547 1.00 91.00 757 VAL A O 1
ATOM 6053 N N . GLY A 1 758 ? -7.339 -7.921 32.429 1.00 87.38 758 GLY A N 1
ATOM 6054 C CA . GLY A 1 758 ? -8.054 -9.071 32.968 1.00 87.38 758 GLY A CA 1
ATOM 6055 C C . GLY A 1 758 ? -7.630 -9.413 34.394 1.00 87.38 758 GLY A C 1
ATOM 6056 O O . GLY A 1 758 ? -6.688 -8.849 34.961 1.00 87.38 758 GLY A O 1
ATOM 6057 N N . ASP A 1 759 ? -8.321 -10.383 34.978 1.00 84.19 759 ASP A N 1
ATOM 6058 C CA . ASP A 1 759 ? -8.134 -10.808 36.366 1.00 84.19 759 ASP A CA 1
ATOM 6059 C C . ASP A 1 759 ? -7.229 -12.050 36.505 1.00 84.19 759 ASP A C 1
ATOM 6061 O O . ASP A 1 759 ? -6.862 -12.447 37.616 1.00 84.19 759 ASP A O 1
ATOM 6065 N N . ARG A 1 760 ? -6.810 -12.641 35.378 1.00 86.50 760 ARG A N 1
ATOM 6066 C CA . ARG A 1 760 ? -5.881 -13.781 35.303 1.00 86.50 760 ARG A CA 1
ATOM 6067 C C . ARG A 1 760 ? -4.601 -13.443 34.550 1.00 86.50 760 ARG A C 1
ATOM 6069 O O . ARG A 1 760 ? -4.499 -12.455 33.832 1.00 86.50 760 ARG A O 1
ATOM 6076 N N . ASN A 1 761 ? -3.596 -14.294 34.726 1.00 88.12 761 ASN A N 1
ATOM 6077 C CA . ASN A 1 761 ? -2.306 -14.168 34.057 1.00 88.12 761 ASN A CA 1
ATOM 6078 C C . ASN A 1 761 ? -2.424 -14.496 32.567 1.00 88.12 761 ASN A C 1
ATOM 6080 O O . ASN A 1 761 ? -2.962 -15.542 32.212 1.00 88.12 761 ASN A O 1
ATOM 6084 N N . ALA A 1 762 ? -1.832 -13.667 31.709 1.00 89.00 762 ALA A N 1
ATOM 6085 C CA . ALA A 1 762 ? -1.623 -14.024 30.311 1.00 89.00 762 ALA A CA 1
ATOM 6086 C C . ALA A 1 762 ? -0.273 -14.730 30.174 1.00 89.00 762 ALA A C 1
ATOM 6088 O O . ALA A 1 762 ? 0.754 -14.202 30.612 1.00 89.00 762 ALA A O 1
ATOM 6089 N N . THR A 1 763 ? -0.260 -15.922 29.582 1.00 89.06 763 THR A N 1
ATOM 6090 C CA . THR A 1 763 ? 0.967 -16.712 29.402 1.00 89.06 763 THR A CA 1
ATOM 6091 C C . THR A 1 763 ? 1.353 -16.776 27.932 1.00 89.06 763 THR A C 1
ATOM 6093 O O . THR A 1 763 ? 0.487 -16.710 27.063 1.00 89.06 763 THR A O 1
ATOM 6096 N N . SER A 1 764 ? 2.655 -16.893 27.658 1.00 88.75 764 SER A N 1
ATOM 6097 C CA . SER A 1 764 ? 3.189 -16.972 26.289 1.00 88.75 764 SER A CA 1
ATOM 6098 C C . SER A 1 764 ? 2.727 -15.817 25.389 1.00 88.75 764 SER A C 1
ATOM 6100 O O . SER A 1 764 ? 2.311 -16.044 24.258 1.00 88.75 764 SER A O 1
ATOM 6102 N N . VAL A 1 765 ? 2.777 -14.580 25.893 1.00 91.25 765 VAL A N 1
ATOM 6103 C CA . VAL A 1 765 ? 2.378 -13.401 25.115 1.00 91.25 765 VAL A CA 1
ATOM 6104 C C . VAL A 1 765 ? 3.482 -13.103 24.103 1.00 91.25 765 VAL A C 1
ATOM 6106 O O . VAL A 1 765 ? 4.568 -12.659 24.480 1.00 91.25 765 VAL A O 1
ATOM 6109 N N . ASN A 1 766 ? 3.223 -13.359 22.827 1.00 92.94 766 ASN A N 1
ATOM 6110 C CA . ASN A 1 766 ? 4.125 -13.031 21.731 1.00 92.94 766 ASN A CA 1
ATOM 6111 C C . ASN A 1 766 ? 3.604 -11.809 20.987 1.00 92.94 766 ASN A C 1
ATOM 6113 O O . ASN A 1 766 ? 2.412 -11.686 20.730 1.00 92.94 766 ASN A O 1
ATOM 6117 N N . VAL A 1 767 ? 4.523 -10.918 20.652 1.00 93.81 767 VAL A N 1
ATOM 6118 C CA . VAL A 1 767 ? 4.268 -9.646 19.990 1.00 93.81 767 VAL A CA 1
ATOM 6119 C C . VAL A 1 767 ? 4.966 -9.681 18.643 1.00 93.81 767 VAL A C 1
ATOM 6121 O O . VAL A 1 767 ? 6.162 -9.978 18.592 1.00 93.81 767 VAL A O 1
ATOM 6124 N N . SER A 1 768 ? 4.232 -9.345 17.589 1.00 92.19 768 SER A N 1
ATOM 6125 C CA . SER A 1 768 ? 4.731 -9.153 16.232 1.00 92.19 768 SER A CA 1
ATOM 6126 C C . SER A 1 768 ? 4.273 -7.785 15.733 1.00 92.19 768 SER A C 1
ATOM 6128 O O . SER A 1 768 ? 3.110 -7.602 15.386 1.00 92.19 768 SER A O 1
ATOM 6130 N N . ALA A 1 769 ? 5.170 -6.801 15.731 1.00 89.69 769 ALA A N 1
ATOM 6131 C CA . ALA A 1 769 ? 4.871 -5.452 15.252 1.00 89.69 769 ALA A CA 1
ATOM 6132 C C . ALA A 1 769 ? 5.501 -5.222 13.867 1.00 89.69 769 ALA A C 1
ATOM 6134 O O . ALA A 1 769 ? 6.707 -5.434 13.733 1.00 89.69 769 ALA A O 1
ATOM 6135 N N . PRO A 1 770 ? 4.760 -4.763 12.845 1.00 83.38 770 PRO A N 1
ATOM 6136 C CA . PRO A 1 770 ? 5.345 -4.404 11.554 1.00 83.38 770 PRO A CA 1
ATOM 6137 C C . PRO A 1 770 ? 6.474 -3.378 11.708 1.00 83.38 770 PRO A C 1
ATOM 6139 O O . PRO A 1 770 ? 6.408 -2.487 12.557 1.00 83.38 770 PRO A O 1
ATOM 6142 N N . ILE A 1 771 ? 7.525 -3.486 10.892 1.00 80.56 771 ILE A N 1
ATOM 6143 C CA . ILE A 1 771 ? 8.645 -2.537 10.942 1.00 80.56 771 ILE A CA 1
ATOM 6144 C C . ILE A 1 771 ? 8.156 -1.124 10.553 1.00 80.56 771 ILE A C 1
ATOM 6146 O O . ILE A 1 771 ? 7.729 -0.927 9.415 1.00 80.56 771 ILE A O 1
ATOM 6150 N N . PRO A 1 772 ? 8.275 -0.111 11.437 1.00 81.19 772 PRO A N 1
ATOM 6151 C CA . PRO A 1 772 ? 7.740 1.233 11.193 1.00 81.19 772 PRO A CA 1
ATOM 6152 C C . PRO A 1 772 ? 8.531 2.076 10.177 1.00 81.19 772 PRO A C 1
ATOM 6154 O O . PRO A 1 772 ? 8.121 3.168 9.789 1.00 81.19 772 PRO A O 1
ATOM 6157 N N . GLY A 1 773 ? 9.703 1.595 9.778 1.00 78.62 773 GLY A N 1
ATOM 6158 C CA . GLY A 1 773 ? 10.628 2.230 8.849 1.00 78.62 773 GLY A CA 1
ATOM 6159 C C . GLY A 1 773 ? 12.027 1.656 9.041 1.00 78.62 773 GLY A C 1
ATOM 6160 O O . GLY A 1 773 ? 12.201 0.632 9.699 1.00 78.62 773 GLY A O 1
ATOM 6161 N N . LYS A 1 774 ? 13.071 2.307 8.522 1.00 77.88 774 LYS A N 1
ATOM 6162 C CA . LYS A 1 774 ? 14.432 1.760 8.651 1.00 77.88 774 LYS A CA 1
ATOM 6163 C C . LYS A 1 774 ? 14.897 1.752 10.113 1.00 77.88 774 LYS A C 1
ATOM 6165 O O . LYS A 1 774 ? 15.265 2.802 10.638 1.00 77.88 774 LYS A O 1
ATOM 6170 N N . ILE A 1 775 ? 14.940 0.584 10.750 1.00 79.56 775 ILE A N 1
ATOM 6171 C CA . ILE A 1 775 ? 15.339 0.445 12.158 1.00 79.56 775 ILE A CA 1
ATOM 6172 C C . ILE A 1 775 ? 16.777 0.936 12.366 1.00 79.56 775 ILE A C 1
ATOM 6174 O O . ILE A 1 775 ? 17.707 0.503 11.685 1.00 79.56 775 ILE A O 1
ATOM 6178 N N . THR A 1 776 ? 16.959 1.846 13.321 1.00 77.19 776 THR A N 1
ATOM 6179 C CA . THR A 1 776 ? 18.268 2.326 13.786 1.00 77.19 776 THR A CA 1
ATOM 6180 C C . THR A 1 776 ? 18.654 1.749 15.140 1.00 77.19 776 THR A C 1
ATOM 6182 O O . THR A 1 776 ? 19.843 1.572 15.393 1.00 77.19 776 THR A O 1
ATOM 6185 N N . ASP A 1 777 ? 17.670 1.460 15.992 1.00 81.50 777 ASP A N 1
ATOM 6186 C CA . ASP A 1 777 ? 17.843 0.752 17.260 1.00 81.50 777 ASP A CA 1
ATOM 6187 C C . ASP A 1 777 ? 16.621 -0.143 17.480 1.00 81.50 777 ASP A C 1
ATOM 6189 O O . ASP A 1 777 ? 15.488 0.333 17.442 1.00 81.50 777 ASP A O 1
ATOM 6193 N N . ILE A 1 778 ? 16.845 -1.438 17.696 1.00 81.94 778 ILE A N 1
ATOM 6194 C CA . ILE A 1 778 ? 15.772 -2.405 17.952 1.00 81.94 778 ILE A CA 1
ATOM 6195 C C . ILE A 1 778 ? 15.142 -2.215 19.344 1.00 81.94 778 ILE A C 1
ATOM 6197 O O . ILE A 1 778 ? 14.062 -2.739 19.616 1.00 81.94 778 ILE A O 1
ATOM 6201 N N . GLY A 1 779 ? 15.798 -1.440 20.214 1.00 87.94 779 GLY A N 1
ATOM 6202 C CA . GLY A 1 779 ? 15.309 -1.085 21.536 1.00 87.94 779 GLY A CA 1
ATOM 6203 C C . GLY A 1 779 ? 15.023 -2.316 22.391 1.00 87.94 779 GLY A C 1
ATOM 6204 O O . GLY A 1 779 ? 15.932 -3.083 22.716 1.00 87.94 779 GLY A O 1
ATOM 6205 N N . ASN A 1 780 ? 13.764 -2.488 22.800 1.00 90.88 780 ASN A N 1
ATOM 6206 C CA . ASN A 1 780 ? 13.351 -3.615 23.641 1.00 90.88 780 ASN A CA 1
ATOM 6207 C C . ASN A 1 780 ? 12.935 -4.866 22.861 1.00 90.88 780 ASN A C 1
ATOM 6209 O O . ASN A 1 780 ? 12.795 -5.918 23.485 1.00 90.88 780 ASN A O 1
ATOM 6213 N N . PHE A 1 781 ? 12.749 -4.780 21.543 1.00 87.06 781 PHE A N 1
ATOM 6214 C CA . PHE A 1 781 ? 12.396 -5.947 20.740 1.00 87.06 781 PHE A CA 1
ATOM 6215 C C . PHE A 1 781 ? 13.573 -6.930 20.671 1.00 87.06 781 PHE A C 1
ATOM 6217 O O . PHE A 1 781 ? 14.742 -6.546 20.688 1.00 87.06 781 PHE A O 1
ATOM 6224 N N . ALA A 1 782 ? 13.263 -8.224 20.650 1.00 80.25 782 ALA A N 1
ATOM 6225 C CA . ALA A 1 782 ? 14.261 -9.284 20.729 1.00 80.25 782 ALA A CA 1
ATOM 6226 C C . ALA A 1 782 ? 14.980 -9.503 19.392 1.00 80.25 782 ALA A C 1
ATOM 6228 O O . ALA A 1 782 ? 16.181 -9.772 19.384 1.00 80.25 782 ALA A O 1
ATOM 6229 N N . GLN A 1 783 ? 14.246 -9.412 18.278 1.00 78.62 783 GLN A N 1
ATOM 6230 C CA . GLN A 1 783 ? 14.764 -9.645 16.930 1.00 78.62 783 GLN A CA 1
ATOM 6231 C C . GLN A 1 783 ? 13.861 -9.026 15.857 1.00 78.62 783 GLN A C 1
ATOM 6233 O O . GLN A 1 783 ? 12.700 -8.704 16.120 1.00 78.62 783 GLN A O 1
ATOM 6238 N N . ILE A 1 784 ? 14.411 -8.897 14.649 1.00 72.88 784 ILE A N 1
ATOM 6239 C CA . ILE A 1 784 ? 13.673 -8.584 13.426 1.00 72.88 784 ILE A CA 1
ATOM 6240 C C . ILE A 1 784 ? 13.572 -9.878 12.614 1.00 72.88 784 ILE A C 1
ATOM 6242 O O . ILE A 1 784 ? 14.599 -10.479 12.309 1.00 72.88 784 ILE A O 1
ATOM 6246 N N . ASP A 1 785 ? 12.365 -10.308 12.264 1.00 66.31 785 ASP A N 1
ATOM 6247 C CA . ASP A 1 785 ? 12.129 -11.491 11.425 1.00 66.31 785 ASP A CA 1
ATOM 6248 C C . ASP A 1 785 ? 11.023 -11.172 10.407 1.00 66.31 785 ASP A C 1
ATOM 6250 O O . ASP A 1 785 ? 10.086 -10.456 10.735 1.00 66.31 785 ASP A O 1
ATOM 6254 N N . ASN A 1 786 ? 11.159 -11.609 9.151 1.00 64.56 786 ASN A N 1
ATOM 6255 C CA . ASN A 1 786 ? 10.180 -11.393 8.068 1.00 64.56 786 ASN A CA 1
ATOM 6256 C C . ASN A 1 786 ? 9.468 -10.016 8.080 1.00 64.56 786 ASN A C 1
ATOM 6258 O O . ASN A 1 786 ? 8.242 -9.935 8.054 1.00 64.56 786 ASN A O 1
ATOM 6262 N N . SER A 1 787 ? 10.238 -8.925 8.143 1.00 69.94 787 SER A N 1
ATOM 6263 C CA . SER A 1 787 ? 9.721 -7.543 8.155 1.00 69.94 787 SER A CA 1
ATOM 6264 C C . SER A 1 787 ? 8.894 -7.136 9.392 1.00 69.94 787 SER A C 1
ATOM 6266 O O . SER A 1 787 ? 8.182 -6.132 9.347 1.00 69.94 787 SER A O 1
ATOM 6268 N N . SER A 1 788 ? 9.022 -7.859 10.510 1.00 82.00 788 SER A N 1
ATOM 6269 C CA . SER A 1 788 ? 8.363 -7.567 11.793 1.00 82.00 788 SER A CA 1
ATOM 6270 C C . SER A 1 788 ? 9.341 -7.593 12.977 1.00 82.00 788 SER A C 1
ATOM 6272 O O . SER A 1 788 ? 10.348 -8.303 12.981 1.00 82.00 788 SER A O 1
ATOM 6274 N N . LEU A 1 789 ? 9.048 -6.788 13.993 1.00 86.81 789 LEU A N 1
ATOM 6275 C CA . LEU A 1 789 ? 9.719 -6.714 15.285 1.00 86.81 789 LEU A CA 1
ATOM 6276 C C . LEU A 1 789 ? 9.065 -7.700 16.254 1.00 86.81 789 LEU A C 1
ATOM 6278 O O . LEU A 1 789 ? 7.866 -7.606 16.520 1.00 86.81 789 LEU A O 1
ATOM 6282 N N . PHE A 1 790 ? 9.859 -8.605 16.826 1.00 89.56 790 PHE A N 1
ATOM 6283 C CA . PHE A 1 790 ? 9.353 -9.654 17.709 1.00 89.56 790 PHE A CA 1
ATOM 6284 C C . PHE A 1 790 ? 9.758 -9.458 19.162 1.00 89.56 790 PHE A C 1
ATOM 6286 O O . PHE A 1 790 ? 10.907 -9.134 19.474 1.00 89.56 790 PHE A O 1
ATOM 6293 N N . TYR A 1 791 ? 8.830 -9.738 20.071 1.00 92.81 791 TYR A N 1
ATOM 6294 C CA . TYR A 1 791 ? 9.097 -9.822 21.503 1.00 92.81 791 TYR A CA 1
ATOM 6295 C C . TYR A 1 791 ? 8.229 -10.905 22.147 1.00 92.81 791 TYR A C 1
ATOM 6297 O O . TYR A 1 791 ? 7.105 -11.134 21.717 1.00 92.81 791 TYR A O 1
ATOM 6305 N N . SER A 1 792 ? 8.736 -11.584 23.178 1.00 91.81 792 SER A N 1
ATOM 6306 C CA . SER A 1 792 ? 7.979 -12.616 23.897 1.00 91.81 792 SER A CA 1
ATOM 6307 C C . SER A 1 792 ? 8.040 -12.376 25.399 1.00 91.81 792 SER A C 1
ATOM 6309 O O . SER A 1 792 ? 9.111 -12.184 25.982 1.00 91.81 792 SER A O 1
ATOM 6311 N N . ILE A 1 793 ? 6.871 -12.396 26.028 1.00 91.38 793 ILE A N 1
ATOM 6312 C CA . ILE A 1 793 ? 6.669 -12.224 27.458 1.00 91.38 793 ILE A CA 1
ATOM 6313 C C . ILE A 1 793 ? 6.149 -13.556 27.993 1.00 91.38 793 ILE A C 1
ATOM 6315 O O . ILE A 1 793 ? 5.039 -13.991 27.693 1.00 91.38 793 ILE A O 1
ATOM 6319 N N . SER A 1 794 ? 6.957 -14.207 28.830 1.00 88.56 794 SER A N 1
ATOM 6320 C CA . SER A 1 794 ? 6.583 -15.508 29.405 1.00 88.56 794 SER A CA 1
ATOM 6321 C C . SER A 1 794 ? 5.266 -15.467 30.190 1.00 88.56 794 SER A C 1
ATOM 6323 O O . SER A 1 794 ? 4.498 -16.428 30.155 1.00 88.56 794 SER A O 1
ATOM 6325 N N . ASN A 1 795 ? 5.019 -14.368 30.908 1.00 90.50 795 ASN A N 1
ATOM 6326 C CA . ASN A 1 795 ? 3.882 -14.212 31.801 1.00 90.50 795 ASN A CA 1
ATOM 6327 C C . ASN A 1 795 ? 3.633 -12.722 32.105 1.00 90.50 795 ASN A C 1
ATOM 6329 O O . ASN A 1 795 ? 4.554 -12.037 32.556 1.00 90.50 795 ASN A O 1
ATOM 6333 N N . LEU A 1 796 ? 2.404 -12.243 31.895 1.00 92.62 796 LEU A N 1
ATOM 6334 C CA . LEU A 1 796 ? 1.962 -10.875 32.183 1.00 92.62 796 LEU A CA 1
ATOM 6335 C C . LEU A 1 796 ? 0.850 -10.904 33.245 1.00 92.62 796 LEU A C 1
ATOM 6337 O O . LEU A 1 796 ? -0.244 -11.419 33.003 1.00 92.62 796 LEU A O 1
ATOM 6341 N N . GLN A 1 797 ? 1.146 -10.393 34.444 1.00 92.94 797 GLN A N 1
ATOM 6342 C CA . GLN A 1 797 ? 0.213 -10.407 35.582 1.00 92.94 797 GLN A CA 1
ATOM 6343 C C . GLN A 1 797 ? -0.957 -9.423 35.389 1.00 92.94 797 GLN A C 1
ATOM 6345 O O . GLN A 1 797 ? -0.788 -8.433 34.676 1.00 92.94 797 GLN A O 1
ATOM 6350 N N . PRO A 1 798 ? -2.104 -9.629 36.064 1.00 90.88 798 PRO A N 1
ATOM 6351 C CA . PRO A 1 798 ? -3.182 -8.646 36.138 1.00 90.88 798 PRO A CA 1
ATOM 6352 C C . PRO A 1 798 ? -2.671 -7.251 36.503 1.00 90.88 798 PRO A C 1
ATOM 6354 O O . PRO A 1 798 ? -1.877 -7.091 37.435 1.00 90.88 798 PRO A O 1
ATOM 6357 N N . ASN A 1 799 ? -3.136 -6.240 35.772 1.00 90.94 799 ASN A N 1
ATOM 6358 C CA . ASN A 1 799 ? -2.735 -4.833 35.864 1.00 90.94 799 ASN A CA 1
ATOM 6359 C C . ASN A 1 799 ? -1.252 -4.537 35.580 1.00 90.94 799 ASN A C 1
ATOM 6361 O O . ASN A 1 799 ? -0.810 -3.401 35.771 1.00 90.94 799 ASN A O 1
ATOM 6365 N N . GLN A 1 800 ? -0.471 -5.518 35.124 1.00 94.50 800 GLN A N 1
ATOM 6366 C CA . GLN A 1 800 ? 0.901 -5.285 34.694 1.00 94.50 800 GLN A CA 1
ATOM 6367 C C . GLN A 1 800 ? 0.917 -4.668 33.292 1.00 94.50 800 GLN A C 1
ATOM 6369 O O . GLN A 1 800 ? 0.191 -5.101 32.397 1.00 94.50 800 GLN A O 1
ATOM 6374 N N . GLU A 1 801 ? 1.791 -3.681 33.115 1.00 94.88 801 GLU A N 1
ATOM 6375 C CA . GLU A 1 801 ? 2.033 -2.980 31.857 1.00 94.88 801 GLU A CA 1
ATOM 6376 C C . GLU A 1 801 ? 3.497 -3.154 31.436 1.00 94.88 801 GLU A C 1
ATOM 6378 O O . GLU A 1 801 ? 4.400 -3.196 32.281 1.00 94.88 801 GLU A O 1
ATOM 6383 N N . ILE A 1 802 ? 3.723 -3.280 30.132 1.00 94.94 802 ILE A N 1
ATOM 6384 C CA . ILE A 1 802 ? 5.042 -3.340 29.505 1.00 94.94 802 ILE A CA 1
ATOM 6385 C C . ILE A 1 802 ? 5.064 -2.348 28.345 1.00 94.94 802 ILE A C 1
ATOM 6387 O O . ILE A 1 802 ? 4.190 -2.382 27.483 1.00 94.94 802 ILE A O 1
ATOM 6391 N N . ASP A 1 803 ? 6.104 -1.519 28.308 1.00 94.62 803 ASP A N 1
ATOM 6392 C CA . ASP A 1 803 ? 6.389 -0.616 27.197 1.00 94.62 803 ASP A CA 1
ATOM 6393 C C . ASP A 1 803 ? 7.545 -1.177 26.365 1.00 94.62 803 ASP A C 1
ATOM 6395 O O . ASP A 1 803 ? 8.636 -1.443 26.878 1.00 94.62 803 ASP A O 1
ATOM 6399 N N . LEU A 1 804 ? 7.309 -1.340 25.069 1.00 94.88 804 LEU A N 1
ATOM 6400 C CA . LEU A 1 804 ? 8.312 -1.677 24.069 1.00 94.88 804 LEU A CA 1
ATOM 6401 C C . LEU A 1 804 ? 8.582 -0.449 23.205 1.00 94.88 804 LEU A C 1
ATOM 6403 O O . LEU A 1 804 ? 7.690 0.364 22.967 1.00 94.88 804 LEU A O 1
ATOM 6407 N N . TRP A 1 805 ? 9.812 -0.314 22.719 1.00 94.38 805 TRP A N 1
ATOM 6408 C CA . TRP A 1 805 ? 10.169 0.748 21.787 1.00 94.38 805 TRP A CA 1
ATOM 6409 C C . TRP A 1 805 ? 11.260 0.307 20.820 1.00 94.38 805 TRP A C 1
ATOM 6411 O O . TRP A 1 805 ? 12.037 -0.600 21.129 1.00 94.38 805 TRP A O 1
ATOM 6421 N N . CYS A 1 806 ? 11.322 0.983 19.675 1.00 91.50 806 CYS A N 1
ATOM 6422 C CA . CYS A 1 806 ? 12.438 0.933 18.734 1.00 91.50 806 CYS A CA 1
ATOM 6423 C C . CYS A 1 806 ? 12.624 2.299 18.061 1.00 91.50 806 CYS A C 1
ATOM 6425 O O . CYS A 1 806 ? 11.647 3.007 17.798 1.00 91.50 806 CYS A O 1
ATOM 6427 N N . ASP A 1 807 ? 13.862 2.647 17.723 1.00 89.25 807 ASP A N 1
ATOM 6428 C CA . ASP A 1 807 ? 14.158 3.830 16.917 1.00 89.25 807 ASP A CA 1
ATOM 6429 C C . ASP A 1 807 ? 14.276 3.453 15.443 1.00 89.25 807 ASP A C 1
ATOM 6431 O O . ASP A 1 807 ? 14.897 2.448 15.088 1.00 89.25 807 ASP A O 1
ATOM 6435 N N . PHE A 1 808 ? 13.738 4.298 14.569 1.00 85.12 808 PHE A N 1
ATOM 6436 C CA . PHE A 1 808 ? 13.742 4.092 13.127 1.00 85.12 808 PHE A CA 1
ATOM 6437 C C . PHE A 1 808 ? 13.925 5.403 12.355 1.00 85.12 808 PHE A C 1
ATOM 6439 O O . PHE A 1 808 ? 13.849 6.503 12.909 1.00 85.12 808 PHE A O 1
ATOM 6446 N N . ARG A 1 809 ? 14.195 5.295 11.051 1.00 81.88 809 ARG A N 1
ATOM 6447 C CA . ARG A 1 809 ? 14.129 6.414 10.110 1.00 81.88 809 ARG A CA 1
ATOM 6448 C C . ARG A 1 809 ? 12.761 6.456 9.462 1.00 81.88 809 ARG A C 1
ATOM 6450 O O . ARG A 1 809 ? 12.348 5.463 8.869 1.00 81.88 809 ARG A O 1
ATOM 6457 N N . THR A 1 810 ? 12.112 7.607 9.562 1.00 82.94 810 THR A N 1
ATOM 6458 C CA . THR A 1 810 ? 10.778 7.868 9.022 1.00 82.94 810 THR A CA 1
ATOM 6459 C C . THR A 1 810 ? 10.731 7.557 7.513 1.00 82.94 810 THR A C 1
ATOM 6461 O O . THR A 1 810 ? 11.573 8.099 6.784 1.00 82.94 810 THR A O 1
ATOM 6464 N N . PRO A 1 811 ? 9.806 6.700 7.036 1.00 79.56 811 PRO A N 1
ATOM 6465 C CA . PRO A 1 811 ? 9.478 6.561 5.612 1.00 79.56 811 PRO A CA 1
ATOM 6466 C C . PRO A 1 811 ? 8.770 7.808 5.061 1.00 79.56 811 PRO A C 1
ATOM 6468 O O . PRO A 1 811 ? 8.739 8.854 5.706 1.00 79.56 811 PRO A O 1
ATOM 6471 N N . ASN A 1 812 ? 8.217 7.701 3.852 1.00 77.00 812 ASN A N 1
ATOM 6472 C CA . ASN A 1 812 ? 7.153 8.607 3.413 1.00 77.00 812 ASN A CA 1
ATOM 6473 C C . ASN A 1 812 ? 5.886 8.382 4.262 1.00 77.00 812 ASN A C 1
ATOM 6475 O O . ASN A 1 812 ? 5.822 7.398 5.004 1.00 77.00 812 ASN A O 1
ATOM 6479 N N . SER A 1 813 ? 4.901 9.282 4.155 1.00 79.50 813 SER A N 1
ATOM 6480 C CA . SER A 1 813 ? 3.608 9.150 4.841 1.00 79.50 813 SER A CA 1
ATOM 6481 C C . SER A 1 813 ? 3.041 7.730 4.708 1.00 79.50 813 SER A C 1
ATOM 6483 O O . SER A 1 813 ? 3.025 7.168 3.613 1.00 79.50 813 SER A O 1
ATOM 6485 N N . LEU A 1 814 ? 2.637 7.142 5.835 1.00 76.38 814 LEU A N 1
ATOM 6486 C CA . LEU A 1 814 ? 2.234 5.738 5.942 1.00 76.38 814 LEU A CA 1
ATOM 6487 C C . LEU A 1 814 ? 1.341 5.531 7.172 1.00 76.38 814 LEU A C 1
ATOM 6489 O O . LEU A 1 814 ? 1.600 6.089 8.242 1.00 76.38 814 LEU A O 1
ATOM 6493 N N . TYR A 1 815 ? 0.358 4.645 7.034 1.00 76.50 815 TYR A N 1
ATOM 6494 C CA . TYR A 1 815 ? -0.295 3.983 8.158 1.00 76.50 815 TYR A CA 1
ATOM 6495 C C . TYR A 1 815 ? 0.487 2.742 8.555 1.00 76.50 815 TYR A C 1
ATOM 6497 O O . TYR A 1 815 ? 0.652 1.811 7.768 1.00 76.50 815 TYR A O 1
ATOM 6505 N N . LEU A 1 816 ? 1.009 2.741 9.776 1.00 77.69 816 LEU A N 1
ATOM 6506 C CA . LEU A 1 816 ? 1.630 1.552 10.330 1.00 77.69 816 LEU A CA 1
ATOM 6507 C C . LEU A 1 816 ? 0.524 0.549 10.664 1.00 77.69 816 LEU A C 1
ATOM 6509 O O . LEU A 1 816 ? -0.341 0.893 11.478 1.00 77.69 816 LEU A O 1
ATOM 6513 N N . PRO A 1 817 ? 0.555 -0.663 10.078 1.00 72.06 817 PRO A N 1
ATOM 6514 C CA . PRO A 1 817 ? -0.409 -1.691 10.420 1.00 72.06 817 PRO A CA 1
ATOM 6515 C C . PRO A 1 817 ? -0.280 -2.075 11.895 1.00 72.06 817 PRO A C 1
ATOM 6517 O O . PRO A 1 817 ? 0.769 -1.886 12.524 1.00 72.06 817 PRO A O 1
ATOM 6520 N N . ASN A 1 818 ? -1.353 -2.640 12.433 1.00 86.88 818 ASN A N 1
ATOM 6521 C CA . ASN A 1 818 ? -1.444 -2.993 13.843 1.00 86.88 818 ASN A CA 1
ATOM 6522 C C . ASN A 1 818 ? -0.373 -4.010 14.243 1.00 86.88 818 ASN A C 1
ATOM 6524 O O . ASN A 1 818 ? -0.052 -4.933 13.494 1.00 86.88 818 ASN A O 1
ATOM 6528 N N . ALA A 1 819 ? 0.161 -3.865 15.455 1.00 92.38 819 ALA A N 1
ATOM 6529 C CA . ALA A 1 819 ? 0.942 -4.930 16.061 1.00 92.38 819 ALA A CA 1
ATOM 6530 C C . ALA A 1 819 ? 0.002 -6.075 16.442 1.00 92.38 819 ALA A C 1
ATOM 6532 O O . ALA A 1 819 ? -1.039 -5.833 17.050 1.00 92.38 819 ALA A O 1
ATOM 6533 N N . GLU A 1 820 ? 0.387 -7.302 16.112 1.00 94.62 820 GLU A N 1
ATOM 6534 C CA . GLU A 1 820 ? -0.315 -8.520 16.499 1.00 94.62 820 GLU A CA 1
ATOM 6535 C C . GLU A 1 820 ? 0.223 -9.013 17.845 1.00 94.62 820 GLU A C 1
ATOM 6537 O O . GLU A 1 820 ? 1.439 -9.125 18.047 1.00 94.62 820 GLU A O 1
ATOM 6542 N N . ILE A 1 821 ? -0.678 -9.304 18.779 1.00 94.25 821 ILE A N 1
ATOM 6543 C CA . ILE A 1 821 ? -0.345 -9.880 20.076 1.00 94.25 821 ILE A CA 1
ATOM 6544 C C . ILE A 1 821 ? -1.090 -11.200 20.203 1.00 94.25 821 ILE A C 1
ATOM 6546 O O . ILE A 1 821 ? -2.313 -11.232 20.333 1.00 94.25 821 ILE A O 1
ATOM 6550 N N . THR A 1 822 ? -0.330 -12.291 20.212 1.00 92.62 822 THR A N 1
ATOM 6551 C CA . THR A 1 822 ? -0.855 -13.638 20.438 1.00 92.62 822 THR A CA 1
ATOM 6552 C C . THR A 1 822 ? -0.597 -14.059 21.874 1.00 92.62 822 THR A C 1
ATOM 6554 O O . THR A 1 822 ? 0.519 -13.865 22.365 1.00 92.62 822 THR A O 1
ATOM 6557 N N . TYR A 1 823 ? -1.565 -14.655 22.558 1.00 90.50 823 TYR A N 1
ATOM 6558 C CA . TYR A 1 823 ? -1.354 -15.165 23.912 1.00 90.50 823 TYR A CA 1
ATOM 6559 C C . TYR A 1 823 ? -2.178 -16.413 24.199 1.00 90.50 823 TYR A C 1
ATOM 6561 O O . TYR A 1 823 ? -3.258 -16.624 23.647 1.00 90.50 823 TYR A O 1
ATOM 6569 N N . ASN A 1 824 ? -1.672 -17.237 25.115 1.00 82.31 824 ASN A N 1
ATOM 6570 C CA . ASN A 1 824 ? -2.372 -18.441 25.520 1.00 82.31 824 ASN A CA 1
ATOM 6571 C C . ASN A 1 824 ? -3.476 -18.091 26.507 1.00 82.31 824 ASN A C 1
ATOM 6573 O O . ASN A 1 824 ? -3.232 -17.462 27.545 1.00 82.31 824 ASN A O 1
ATOM 6577 N N . HIS A 1 825 ? -4.662 -18.615 26.230 1.00 70.62 825 HIS A N 1
ATOM 6578 C CA . HIS A 1 825 ? -5.731 -18.684 27.206 1.00 70.62 825 HIS A CA 1
ATOM 6579 C C . HIS A 1 825 ? -5.592 -19.959 28.056 1.00 70.62 825 HIS A C 1
ATOM 6581 O O . HIS A 1 825 ? -5.239 -21.027 27.548 1.00 70.62 825 HIS A O 1
ATOM 6587 N N . GLU A 1 826 ? -5.869 -19.888 29.363 1.00 63.94 826 GLU A N 1
ATOM 6588 C CA . GLU A 1 826 ? -6.002 -21.106 30.176 1.00 63.94 826 GLU A CA 1
ATOM 6589 C C . GLU A 1 826 ? -7.178 -21.949 29.656 1.00 63.94 826 GLU A C 1
ATOM 6591 O O . GLU A 1 826 ? -8.213 -21.383 29.291 1.00 63.94 826 GLU A O 1
ATOM 6596 N N . LYS A 1 827 ? -6.986 -23.282 29.614 1.00 54.81 827 LYS A N 1
ATOM 6597 C CA . LYS A 1 827 ? -7.872 -24.287 28.994 1.00 54.81 827 LYS A CA 1
ATOM 6598 C C . LYS A 1 827 ? -9.358 -23.948 29.139 1.00 54.81 827 LYS A C 1
ATOM 6600 O O . LYS A 1 827 ? -9.939 -24.158 30.198 1.00 54.81 827 LYS A O 1
ATOM 6605 N N . ILE A 1 828 ? -9.965 -23.541 28.030 1.00 55.84 828 ILE A N 1
ATOM 6606 C CA . ILE A 1 828 ? -11.403 -23.675 27.812 1.00 55.84 828 ILE A CA 1
ATOM 6607 C C . ILE A 1 828 ? -11.676 -25.182 27.708 1.00 55.84 828 ILE A C 1
ATOM 6609 O O . ILE A 1 828 ? -11.006 -25.898 26.954 1.00 55.84 828 ILE A O 1
ATOM 6613 N N . VAL A 1 829 ? -12.575 -25.706 28.539 1.00 45.28 829 VAL A N 1
ATOM 6614 C CA . VAL A 1 829 ? -12.923 -27.130 28.521 1.00 45.28 829 VAL A CA 1
ATOM 6615 C C . VAL A 1 829 ? -13.594 -27.435 27.175 1.00 45.28 829 VAL A C 1
ATOM 6617 O O . VAL A 1 829 ? -14.540 -26.762 26.797 1.00 45.28 829 VAL A O 1
ATOM 6620 N N . ASN A 1 830 ? -13.094 -28.461 26.474 1.00 41.12 830 ASN A N 1
ATOM 6621 C CA . ASN A 1 830 ? -13.589 -29.048 25.211 1.00 41.12 830 ASN A CA 1
ATOM 6622 C C . ASN A 1 830 ? -13.058 -28.576 23.848 1.00 41.12 830 ASN A C 1
ATOM 6624 O O . ASN A 1 830 ? -13.441 -29.199 22.858 1.00 41.12 830 ASN A O 1
ATOM 6628 N N . GLU A 1 831 ? -12.086 -27.667 23.739 1.00 43.44 831 GLU A N 1
ATOM 6629 C CA . GLU A 1 831 ? -11.493 -27.369 22.423 1.00 43.44 831 GLU A CA 1
ATOM 6630 C C . GLU A 1 831 ? -9.959 -27.342 22.441 1.00 43.44 831 GLU A C 1
ATOM 6632 O O . GLU A 1 831 ? -9.321 -26.822 23.356 1.00 43.44 831 GLU A O 1
ATOM 6637 N N . ASN A 1 832 ? -9.344 -27.920 21.402 1.00 42.97 832 ASN A N 1
ATOM 6638 C CA . ASN A 1 832 ? -7.967 -27.606 21.017 1.00 42.97 832 ASN A CA 1
ATOM 6639 C C . ASN A 1 832 ? -7.969 -26.160 20.497 1.00 42.97 832 ASN A C 1
ATOM 6641 O O . ASN A 1 832 ? -7.942 -25.948 19.287 1.00 42.97 832 ASN A O 1
ATOM 6645 N N . HIS A 1 833 ? -8.122 -25.188 21.391 1.00 49.81 833 HIS A N 1
ATOM 6646 C CA . HIS A 1 833 ? -8.309 -23.806 20.983 1.00 49.81 833 HIS A CA 1
ATOM 6647 C C . HIS A 1 833 ? -6.986 -23.216 20.480 1.00 49.81 833 HIS A C 1
ATOM 6649 O O . HIS A 1 833 ? -5.916 -23.492 21.030 1.00 49.81 833 HIS A O 1
ATOM 6655 N N . SER A 1 834 ? -7.082 -22.442 19.402 1.00 53.88 834 SER A N 1
ATOM 6656 C CA . SER A 1 834 ? -6.018 -21.593 18.873 1.00 53.88 834 SER A CA 1
ATOM 6657 C C . SER A 1 834 ? -5.694 -20.466 19.855 1.00 53.88 834 SER A C 1
ATOM 6659 O O . SER A 1 834 ? -6.581 -20.022 20.587 1.00 53.88 834 SER A O 1
ATOM 6661 N N . ASP A 1 835 ? -4.440 -20.014 19.855 1.00 68.31 835 ASP A N 1
ATOM 6662 C CA . ASP A 1 835 ? -3.971 -18.844 20.607 1.00 68.31 835 ASP A CA 1
ATOM 6663 C C . ASP A 1 835 ? -4.919 -17.640 20.398 1.00 68.31 835 ASP A C 1
ATOM 6665 O O . ASP A 1 835 ? -5.454 -17.453 19.302 1.00 68.31 835 ASP A O 1
ATOM 6669 N N . CYS A 1 836 ? -5.159 -16.837 21.444 1.00 84.69 836 CYS A N 1
ATOM 6670 C CA . CYS A 1 836 ? -5.918 -15.590 21.314 1.00 84.69 836 CYS A CA 1
ATOM 6671 C C . CYS A 1 836 ? -5.084 -14.594 20.514 1.00 84.69 836 CYS A C 1
ATOM 6673 O O . CYS A 1 836 ? -3.902 -14.441 20.814 1.00 84.69 836 CYS A O 1
ATOM 6675 N N . VAL A 1 837 ? -5.697 -13.901 19.556 1.00 90.38 837 VAL A N 1
ATOM 6676 C CA . VAL A 1 837 ? -5.036 -12.895 18.717 1.00 90.38 837 VAL A CA 1
ATOM 6677 C C . VAL A 1 837 ? -5.766 -11.571 18.879 1.00 90.38 837 VAL A C 1
ATOM 6679 O O . VAL A 1 837 ? -6.978 -11.522 18.697 1.00 90.38 837 VAL A O 1
ATOM 6682 N N . ILE A 1 838 ? -5.029 -10.526 19.240 1.00 92.88 838 ILE A N 1
ATOM 6683 C CA . ILE A 1 838 ? -5.519 -9.146 19.280 1.00 92.88 838 ILE A CA 1
ATOM 6684 C C . ILE A 1 838 ? -4.560 -8.239 18.510 1.00 92.88 838 ILE A C 1
ATOM 6686 O O . ILE A 1 838 ? -3.384 -8.570 18.316 1.00 92.88 838 ILE A O 1
ATOM 6690 N N . TYR A 1 839 ? -5.041 -7.061 18.153 1.00 94.19 839 TYR A N 1
ATOM 6691 C CA . TYR A 1 839 ? -4.340 -6.050 17.391 1.00 94.19 839 TYR A CA 1
ATOM 6692 C C . TYR A 1 839 ? -4.266 -4.728 18.167 1.00 94.19 839 TYR A C 1
ATOM 6694 O O . TYR A 1 839 ? -5.228 -4.279 18.795 1.00 94.19 839 TYR A O 1
ATOM 6702 N N . SER A 1 840 ? -3.102 -4.071 18.129 1.00 94.88 840 SER A N 1
ATOM 6703 C CA . SER A 1 840 ? -2.978 -2.690 18.617 1.00 94.88 840 SER A CA 1
ATOM 6704 C C . SER A 1 840 ? -3.779 -1.712 17.751 1.00 94.88 840 SER A C 1
ATOM 6706 O O . SER A 1 840 ? -4.234 -2.080 16.680 1.00 94.88 840 SER A O 1
ATOM 6708 N N . ASN A 1 841 ? -3.894 -0.443 18.152 1.00 92.81 841 ASN A N 1
ATOM 6709 C CA . ASN A 1 841 ? -4.416 0.593 17.252 1.00 92.81 841 ASN A CA 1
ATOM 6710 C C . ASN A 1 841 ? -3.485 0.854 16.059 1.00 92.81 841 ASN A C 1
ATOM 6712 O O . ASN A 1 841 ? -2.264 0.676 16.176 1.00 92.81 841 ASN A O 1
ATOM 6716 N N . GLU A 1 842 ? -4.060 1.382 14.978 1.00 91.06 842 GLU A N 1
ATOM 6717 C CA . GLU A 1 842 ? -3.310 1.864 13.821 1.00 91.06 842 GLU A CA 1
ATOM 6718 C C . GLU A 1 842 ? -2.546 3.136 14.194 1.00 91.06 842 GLU A C 1
ATOM 6720 O O . GLU A 1 842 ? -2.997 3.958 15.007 1.00 91.06 842 GLU A O 1
ATOM 6725 N N . VAL A 1 843 ? -1.352 3.304 13.620 1.00 88.00 843 VAL A N 1
ATOM 6726 C CA . VAL A 1 843 ? -0.512 4.479 13.879 1.00 88.00 843 VAL A CA 1
ATOM 6727 C C . VAL A 1 843 ? -0.271 5.237 12.585 1.00 88.00 843 VAL A C 1
ATOM 6729 O O . VAL A 1 843 ? 0.447 4.781 11.700 1.00 88.00 843 VAL A O 1
ATOM 6732 N N . SER A 1 844 ? -0.839 6.436 12.505 1.00 85.88 844 SER A N 1
ATOM 6733 C CA . SER A 1 844 ? -0.626 7.362 11.397 1.00 85.88 844 SER A CA 1
ATOM 6734 C C . SER A 1 844 ? 0.722 8.073 11.528 1.00 85.88 844 SER A C 1
ATOM 6736 O O . SER A 1 844 ? 1.049 8.627 12.583 1.00 85.88 844 SER A O 1
ATOM 6738 N N . LEU A 1 845 ? 1.485 8.105 10.436 1.00 86.00 845 LEU A N 1
ATOM 6739 C CA . LEU A 1 845 ? 2.727 8.860 10.316 1.00 86.00 845 LEU A CA 1
ATOM 6740 C C . LEU A 1 845 ? 2.656 9.773 9.089 1.00 86.00 845 LEU A C 1
ATOM 6742 O O . LEU A 1 845 ? 2.638 9.298 7.958 1.00 86.00 845 LEU A O 1
ATOM 6746 N N . SER A 1 846 ? 2.662 11.086 9.313 1.00 86.38 846 SER A N 1
ATOM 6747 C CA . SER A 1 846 ? 2.760 12.104 8.267 1.00 86.38 846 SER A CA 1
ATOM 6748 C C . SER A 1 846 ? 4.227 12.403 7.965 1.00 86.38 846 SER A C 1
ATOM 6750 O O . SER A 1 846 ? 4.930 13.013 8.779 1.00 86.38 846 SER A O 1
ATOM 6752 N N . ALA A 1 847 ? 4.666 12.066 6.758 1.00 80.62 847 ALA A N 1
ATOM 6753 C CA . ALA A 1 847 ? 5.977 12.416 6.233 1.00 80.62 847 ALA A CA 1
ATOM 6754 C C . ALA A 1 847 ? 5.879 12.749 4.737 1.00 80.62 847 ALA A C 1
ATOM 6756 O O . ALA A 1 847 ? 6.300 11.947 3.896 1.00 80.62 847 ALA A O 1
ATOM 6757 N N . PRO A 1 848 ? 5.295 13.917 4.395 1.00 71.50 848 PRO A N 1
ATOM 6758 C CA . PRO A 1 848 ? 5.030 14.283 3.013 1.00 71.50 848 PRO A CA 1
ATOM 6759 C C . PRO A 1 848 ? 6.329 14.361 2.211 1.00 71.50 848 PRO A C 1
ATOM 6761 O O . PRO A 1 848 ? 7.389 14.758 2.710 1.00 71.50 848 PRO A O 1
ATOM 6764 N N . VAL A 1 849 ? 6.238 13.977 0.941 1.00 64.81 849 VAL A N 1
ATOM 6765 C CA . VAL A 1 849 ? 7.390 13.912 0.046 1.00 64.81 849 VAL A CA 1
ATOM 6766 C C . VAL A 1 849 ? 7.804 15.326 -0.374 1.00 64.81 849 VAL A C 1
ATOM 6768 O O . VAL A 1 849 ? 7.194 15.930 -1.252 1.00 64.81 849 VAL A O 1
ATOM 6771 N N . ASP A 1 850 ? 8.870 15.853 0.230 1.00 57.59 850 ASP A N 1
ATOM 6772 C CA . ASP A 1 850 ? 9.506 17.106 -0.196 1.00 57.59 850 ASP A CA 1
ATOM 6773 C C . ASP A 1 850 ? 10.877 16.833 -0.837 1.00 57.59 850 ASP A C 1
ATOM 6775 O O . ASP A 1 850 ? 11.908 16.735 -0.164 1.00 57.59 850 ASP A O 1
ATOM 6779 N N . TYR A 1 851 ? 10.895 16.730 -2.169 1.00 52.62 851 TYR A N 1
ATOM 6780 C CA . TYR A 1 851 ? 12.123 16.548 -2.954 1.00 52.62 851 TYR A CA 1
ATOM 6781 C C . TYR A 1 851 ? 13.065 17.770 -2.916 1.00 52.62 851 TYR A C 1
ATOM 6783 O O . TYR A 1 851 ? 14.228 17.655 -3.319 1.00 52.62 851 TYR A O 1
ATOM 6791 N N . GLU A 1 852 ? 12.604 18.934 -2.438 1.00 50.91 852 GLU A N 1
ATOM 6792 C CA . GLU A 1 852 ? 13.428 20.136 -2.257 1.00 50.91 852 GLU A CA 1
ATOM 6793 C C . GLU A 1 852 ? 14.115 20.176 -0.881 1.00 50.91 852 GLU A C 1
ATOM 6795 O O . GLU A 1 852 ? 15.021 20.997 -0.672 1.00 50.91 852 GLU A O 1
ATOM 6800 N N . TRP A 1 853 ? 13.747 19.289 0.058 1.00 55.44 853 TRP A N 1
ATOM 6801 C CA . TRP A 1 853 ? 14.360 19.251 1.382 1.00 55.44 853 TRP A CA 1
ATOM 6802 C C . TRP A 1 853 ? 15.862 18.945 1.274 1.00 55.44 853 TRP A C 1
ATOM 6804 O O . TRP A 1 853 ? 16.318 17.827 1.021 1.00 55.44 853 TRP A O 1
ATOM 6814 N N . ASN A 1 854 ? 16.670 19.980 1.525 1.00 45.09 854 ASN A N 1
ATOM 6815 C CA . ASN A 1 854 ? 18.138 19.958 1.492 1.00 45.09 854 ASN A CA 1
ATOM 6816 C C . ASN A 1 854 ? 18.781 18.971 2.491 1.00 45.09 854 ASN A C 1
ATOM 6818 O O . ASN A 1 854 ? 20.006 18.843 2.525 1.00 45.09 854 ASN A O 1
ATOM 6822 N N . GLY A 1 855 ? 17.972 18.274 3.295 1.00 50.94 855 GLY A N 1
ATOM 6823 C CA . GLY A 1 855 ? 18.380 17.207 4.198 1.00 50.94 855 GLY A CA 1
ATOM 6824 C C . GLY A 1 855 ? 18.761 15.890 3.522 1.00 50.94 855 GLY A C 1
ATOM 6825 O O . GLY A 1 855 ? 19.163 15.005 4.266 1.00 50.94 855 GLY A O 1
ATOM 6826 N N . LYS A 1 856 ? 18.668 15.774 2.177 1.00 48.56 856 LYS A N 1
ATOM 6827 C CA . LYS A 1 856 ? 19.167 14.687 1.293 1.00 48.56 856 LYS A CA 1
ATOM 6828 C C . LYS A 1 856 ? 19.801 13.498 2.026 1.00 48.56 856 LYS A C 1
ATOM 6830 O O . LYS A 1 856 ? 21.008 13.259 1.938 1.00 48.56 856 LYS A O 1
ATOM 6835 N N . LYS A 1 857 ? 18.989 12.737 2.746 1.00 52.38 857 LYS A N 1
ATOM 6836 C CA . LYS A 1 857 ? 19.342 11.392 3.163 1.00 52.38 857 LYS A CA 1
ATOM 6837 C C . LYS A 1 857 ? 18.322 10.505 2.488 1.00 52.38 857 LYS A C 1
ATOM 6839 O O . LYS A 1 857 ? 17.150 10.613 2.841 1.00 52.38 857 LYS A O 1
ATOM 6844 N N . PRO A 1 858 ? 18.723 9.718 1.481 1.00 52.25 858 PRO A N 1
ATOM 6845 C CA . PRO A 1 858 ? 17.810 8.743 0.929 1.00 52.25 858 PRO A CA 1
ATOM 6846 C C . PRO A 1 858 ? 17.320 7.861 2.085 1.00 52.25 858 PRO A C 1
ATOM 6848 O O . PRO A 1 858 ? 18.106 7.425 2.927 1.00 52.25 858 PRO A O 1
ATOM 6851 N N . TYR A 1 859 ? 16.002 7.658 2.145 1.00 63.72 859 TYR A N 1
ATOM 6852 C CA . TYR A 1 859 ? 15.377 6.613 2.961 1.00 63.72 859 TYR A CA 1
ATOM 6853 C C . TYR A 1 859 ? 15.961 5.227 2.618 1.00 63.72 859 TYR A C 1
ATOM 6855 O O . TYR A 1 859 ? 15.979 4.326 3.451 1.00 63.72 859 TYR A O 1
ATOM 6863 N N . LEU A 1 860 ? 16.518 5.116 1.407 1.00 67.88 860 LEU A N 1
ATOM 6864 C CA . LEU A 1 860 ? 17.272 3.985 0.901 1.00 67.88 860 LEU A CA 1
ATOM 6865 C C . LEU A 1 860 ? 18.749 4.033 1.320 1.00 67.88 860 LEU A C 1
ATOM 6867 O O . LEU A 1 860 ? 19.429 5.060 1.228 1.00 67.88 860 LEU A O 1
ATOM 6871 N N . ASP A 1 861 ? 19.273 2.882 1.706 1.00 71.62 861 ASP A N 1
ATOM 6872 C CA . ASP A 1 861 ? 20.690 2.628 1.824 1.00 71.62 861 ASP A CA 1
ATOM 6873 C C . ASP A 1 861 ? 21.347 2.379 0.494 1.00 71.62 861 ASP A C 1
ATOM 6875 O O . ASP A 1 861 ? 21.003 1.442 -0.207 1.00 71.62 861 ASP A O 1
ATOM 6879 N N . GLU A 1 862 ? 22.347 3.183 0.169 1.00 74.75 862 GLU A N 1
ATOM 6880 C CA . GLU A 1 862 ? 23.148 2.932 -1.014 1.00 74.75 862 GLU A CA 1
ATOM 6881 C C . GLU A 1 862 ? 24.338 2.050 -0.645 1.00 74.75 862 GLU A C 1
ATOM 6883 O O . GLU A 1 862 ? 25.186 2.423 0.178 1.00 74.75 862 GLU A O 1
ATOM 6888 N N . ILE A 1 863 ? 24.395 0.874 -1.266 1.00 79.38 863 ILE A N 1
ATOM 6889 C CA . ILE A 1 863 ? 25.566 0.010 -1.231 1.00 79.38 863 ILE A CA 1
ATOM 6890 C C . ILE A 1 863 ? 26.268 0.021 -2.582 1.00 79.38 863 ILE A C 1
ATOM 6892 O O . ILE A 1 863 ? 25.646 0.056 -3.644 1.00 79.38 863 ILE A O 1
ATOM 6896 N N . GLN A 1 864 ? 27.589 -0.042 -2.532 1.00 80.12 864 GLN A N 1
ATOM 6897 C CA . GLN A 1 864 ? 28.429 -0.251 -3.694 1.00 80.12 864 GLN A CA 1
ATOM 6898 C C . GLN A 1 864 ? 29.032 -1.648 -3.599 1.00 80.12 864 GLN A C 1
ATOM 6900 O O . GLN A 1 864 ? 29.726 -1.974 -2.629 1.00 80.12 864 GLN A O 1
ATOM 6905 N N . LEU A 1 865 ? 28.757 -2.450 -4.624 1.00 79.00 865 LEU A N 1
ATOM 6906 C CA . LEU A 1 865 ? 29.390 -3.738 -4.855 1.00 79.00 865 LEU A CA 1
ATOM 6907 C C . LEU A 1 865 ? 30.528 -3.559 -5.853 1.00 79.00 865 LEU A C 1
ATOM 6909 O O . LEU A 1 865 ? 30.331 -3.011 -6.938 1.00 79.00 865 LEU A O 1
ATOM 6913 N N . SER A 1 866 ? 31.713 -4.042 -5.503 1.00 79.75 866 SER A N 1
ATOM 6914 C CA . SER A 1 866 ? 32.813 -4.174 -6.448 1.00 79.75 866 SER A CA 1
ATOM 6915 C C . SER A 1 866 ? 33.266 -5.623 -6.544 1.00 79.75 866 SER A C 1
ATOM 6917 O O . SER A 1 866 ? 33.266 -6.380 -5.572 1.00 79.75 866 SER A O 1
ATOM 6919 N N . PHE A 1 867 ? 33.617 -6.010 -7.766 1.00 80.56 867 PHE A N 1
ATOM 6920 C CA . PHE A 1 867 ? 34.010 -7.365 -8.113 1.00 80.56 867 PHE A CA 1
ATOM 6921 C C . PHE A 1 867 ? 35.449 -7.333 -8.606 1.00 80.56 867 PHE A C 1
ATOM 6923 O O . PHE A 1 867 ? 35.753 -6.709 -9.623 1.00 80.56 867 PHE A O 1
ATOM 6930 N N . GLU A 1 868 ? 36.330 -8.030 -7.903 1.00 83.50 868 GLU A N 1
ATOM 6931 C CA . GLU A 1 868 ? 37.694 -8.276 -8.342 1.00 83.50 868 GLU A CA 1
ATOM 6932 C C . GLU A 1 868 ? 37.900 -9.765 -8.572 1.00 83.50 868 GLU A C 1
ATOM 6934 O O . GLU A 1 868 ? 37.318 -10.611 -7.899 1.00 83.50 868 GLU A O 1
ATOM 6939 N N . THR A 1 869 ? 38.749 -10.105 -9.537 1.00 85.06 869 THR A N 1
ATOM 6940 C CA . THR A 1 869 ? 39.153 -11.489 -9.751 1.00 85.06 869 THR A CA 1
ATOM 6941 C C . THR A 1 869 ? 40.650 -11.618 -9.932 1.00 85.06 869 THR A C 1
ATOM 6943 O O . THR A 1 869 ? 41.350 -10.672 -10.296 1.00 85.06 869 THR A O 1
ATOM 6946 N N . ASN A 1 870 ? 41.144 -12.846 -9.813 1.00 86.00 870 ASN A N 1
ATOM 6947 C CA . ASN A 1 870 ? 42.485 -13.211 -10.269 1.00 86.00 870 ASN A CA 1
ATOM 6948 C C . ASN A 1 870 ? 42.717 -12.992 -11.788 1.00 86.00 870 ASN A C 1
ATOM 6950 O O . ASN A 1 870 ? 43.844 -13.153 -12.258 1.00 86.00 870 ASN A O 1
ATOM 6954 N N . TYR A 1 871 ? 41.686 -12.589 -12.541 1.00 85.00 871 TYR A N 1
ATOM 6955 C CA . TYR A 1 871 ? 41.721 -12.244 -13.963 1.00 85.00 871 TYR A CA 1
ATOM 6956 C C . TYR A 1 871 ? 41.160 -10.835 -14.254 1.00 85.00 871 TYR A C 1
ATOM 6958 O O . TYR A 1 871 ? 40.700 -10.593 -15.367 1.00 85.00 871 TYR A O 1
ATOM 6966 N N . SER A 1 872 ? 41.195 -9.884 -13.308 1.00 80.00 872 SER A N 1
ATOM 6967 C CA . SER A 1 872 ? 40.619 -8.534 -13.507 1.00 80.00 872 SER A CA 1
ATOM 6968 C C . SER A 1 872 ? 41.152 -7.793 -14.745 1.00 80.00 872 SER A C 1
ATOM 6970 O O . SER A 1 872 ? 40.415 -7.050 -15.390 1.00 80.00 872 SER A O 1
ATOM 6972 N N . ASP A 1 873 ? 42.402 -8.043 -15.148 1.00 83.44 873 ASP A N 1
ATOM 6973 C CA . ASP A 1 873 ? 42.992 -7.445 -16.354 1.00 83.44 873 ASP A CA 1
ATOM 6974 C C . ASP A 1 873 ? 42.513 -8.099 -17.667 1.00 83.44 873 ASP A C 1
ATOM 6976 O O . ASP A 1 873 ? 42.883 -7.647 -18.752 1.00 83.44 873 ASP A O 1
ATOM 6980 N N . ALA A 1 874 ? 41.704 -9.166 -17.621 1.00 83.56 874 ALA A N 1
ATOM 6981 C CA . ALA A 1 874 ? 41.311 -9.941 -18.801 1.00 83.56 874 ALA A CA 1
ATOM 6982 C C . ALA A 1 874 ? 40.545 -9.115 -19.844 1.00 83.56 874 ALA A C 1
ATOM 6984 O O . ALA A 1 874 ? 40.671 -9.384 -21.038 1.00 83.56 874 ALA A O 1
ATOM 6985 N N . ASN A 1 875 ? 39.783 -8.099 -19.434 1.00 80.06 875 ASN A N 1
ATOM 6986 C CA . ASN A 1 875 ? 39.057 -7.224 -20.360 1.00 80.06 875 ASN A CA 1
ATOM 6987 C C . ASN A 1 875 ? 39.951 -6.146 -21.016 1.00 80.06 875 ASN A C 1
ATOM 6989 O O . ASN A 1 875 ? 39.524 -5.452 -21.937 1.00 80.06 875 ASN A O 1
ATOM 6993 N N . LEU A 1 876 ? 41.199 -5.982 -20.562 1.00 82.94 876 LEU A N 1
ATOM 6994 C CA . LEU A 1 876 ? 42.132 -4.994 -21.103 1.00 82.94 876 LEU A CA 1
ATOM 6995 C C . LEU A 1 876 ? 42.910 -5.546 -22.305 1.00 82.94 876 LEU A C 1
ATOM 6997 O O . LEU A 1 876 ? 43.165 -6.746 -22.440 1.00 82.94 876 LEU A O 1
ATOM 7001 N N . PHE A 1 877 ? 43.353 -4.646 -23.187 1.00 76.50 877 PHE A N 1
ATOM 7002 C CA . PHE A 1 877 ? 44.177 -5.021 -24.336 1.00 76.50 877 PHE A CA 1
ATOM 7003 C C . PHE A 1 877 ? 45.510 -5.638 -23.875 1.00 76.50 877 PHE A C 1
ATOM 7005 O O . PHE A 1 877 ? 46.327 -4.971 -23.243 1.00 76.50 877 PHE A O 1
ATOM 7012 N N . GLY A 1 878 ? 45.735 -6.910 -24.216 1.00 72.81 878 GLY A N 1
ATOM 7013 C CA . GLY A 1 878 ? 46.897 -7.692 -23.776 1.00 72.81 878 GLY A CA 1
ATOM 7014 C C . GLY A 1 878 ? 46.680 -8.524 -22.503 1.00 72.81 878 GLY A C 1
ATOM 7015 O O . GLY A 1 878 ? 47.589 -9.259 -22.121 1.00 72.81 878 GLY A O 1
ATOM 7016 N N . GLY A 1 879 ? 45.499 -8.450 -21.878 1.00 81.25 879 GLY A N 1
ATOM 7017 C CA . GLY A 1 879 ? 45.114 -9.285 -20.739 1.00 81.25 879 GLY A CA 1
ATOM 7018 C C . GLY A 1 879 ? 44.904 -10.760 -21.099 1.00 81.25 879 GLY A C 1
ATOM 7019 O O . GLY A 1 879 ? 44.593 -11.105 -22.244 1.00 81.25 879 GLY A O 1
ATOM 7020 N N . ILE A 1 880 ? 45.057 -11.645 -20.109 1.00 82.88 880 ILE A N 1
ATOM 7021 C CA . ILE A 1 880 ? 44.885 -13.099 -20.255 1.00 82.88 880 ILE A CA 1
ATOM 7022 C C . ILE A 1 880 ? 43.479 -13.481 -19.779 1.00 82.88 880 ILE A C 1
ATOM 7024 O O . ILE A 1 880 ? 43.150 -13.258 -18.620 1.00 82.88 880 ILE A O 1
ATOM 7028 N N . SER A 1 881 ? 42.666 -14.073 -20.658 1.00 86.25 881 SER A N 1
ATOM 7029 C CA . SER A 1 881 ? 41.346 -14.617 -20.304 1.00 86.25 881 SER A CA 1
ATOM 7030 C C . SER A 1 881 ? 41.472 -16.025 -19.696 1.00 86.25 881 SER A C 1
ATOM 7032 O O . SER A 1 881 ? 42.265 -16.822 -20.210 1.00 86.25 881 SER A O 1
ATOM 7034 N N . PRO A 1 882 ? 40.670 -16.378 -18.672 1.00 87.25 882 PRO A N 1
ATOM 7035 C CA . PRO A 1 882 ? 40.559 -17.752 -18.181 1.00 87.25 882 PRO A CA 1
ATOM 7036 C C . PRO A 1 882 ? 39.952 -18.680 -19.244 1.00 87.25 882 PRO A C 1
ATOM 7038 O O . PRO A 1 882 ? 39.115 -18.250 -20.049 1.00 87.25 882 PRO A O 1
ATOM 7041 N N . LYS A 1 883 ? 40.349 -19.954 -19.235 1.00 86.38 883 LYS A N 1
ATOM 7042 C CA . LYS A 1 883 ? 39.827 -21.024 -20.102 1.00 86.38 883 LYS A CA 1
ATOM 7043 C C . LYS A 1 883 ? 38.675 -21.769 -19.430 1.00 86.38 883 LYS A C 1
ATOM 7045 O O . LYS A 1 883 ? 38.523 -21.723 -18.212 1.00 86.38 883 LYS A O 1
ATOM 7050 N N . VAL A 1 884 ? 37.864 -22.484 -20.211 1.00 84.88 884 VAL A N 1
ATOM 7051 C CA . VAL A 1 884 ? 36.865 -23.406 -19.642 1.00 84.88 884 VAL A CA 1
ATOM 7052 C C . VAL A 1 884 ? 37.557 -24.468 -18.776 1.00 84.88 884 VAL A C 1
ATOM 7054 O O . VAL A 1 884 ? 38.481 -25.143 -19.229 1.00 84.88 884 VAL A O 1
ATOM 7057 N N . GLY A 1 885 ? 37.088 -24.610 -17.537 1.00 83.69 885 GLY A N 1
ATOM 7058 C CA . GLY A 1 885 ? 37.652 -25.462 -16.490 1.00 83.69 885 GLY A CA 1
ATOM 7059 C C . GLY A 1 885 ? 38.622 -24.756 -15.537 1.00 83.69 885 GLY A C 1
ATOM 7060 O O . GLY A 1 885 ? 39.038 -25.377 -14.560 1.00 83.69 885 GLY A O 1
ATOM 7061 N N . ASP A 1 886 ? 38.989 -23.494 -15.792 1.00 87.88 886 ASP A N 1
ATOM 7062 C CA . ASP A 1 886 ? 39.798 -22.712 -14.853 1.00 87.88 886 ASP A CA 1
ATOM 7063 C C . ASP A 1 886 ? 38.952 -22.266 -13.645 1.00 87.88 886 ASP A C 1
ATOM 7065 O O . ASP A 1 886 ? 37.772 -21.918 -13.771 1.00 87.88 886 ASP A O 1
ATOM 7069 N N . HIS A 1 887 ? 39.589 -22.242 -12.471 1.00 89.19 887 HIS A N 1
ATOM 7070 C CA . HIS A 1 887 ? 39.015 -21.694 -11.244 1.00 89.19 887 HIS A CA 1
ATOM 7071 C C . HIS A 1 887 ? 39.273 -20.187 -11.162 1.00 89.19 887 HIS A C 1
ATOM 7073 O O . HIS A 1 887 ? 40.413 -19.722 -11.270 1.00 89.19 887 HIS A O 1
ATOM 7079 N N . ILE A 1 888 ? 38.203 -19.434 -10.954 1.00 87.50 888 ILE A N 1
ATOM 7080 C CA . ILE A 1 888 ? 38.204 -17.986 -10.808 1.00 87.50 888 ILE A CA 1
ATOM 7081 C C . ILE A 1 888 ? 37.892 -17.679 -9.359 1.00 87.50 888 ILE A C 1
ATOM 7083 O O . ILE A 1 888 ? 36.869 -18.106 -8.832 1.00 87.50 888 ILE A O 1
ATOM 7087 N N . GLU A 1 889 ? 38.790 -16.941 -8.731 1.00 88.31 889 GLU A N 1
ATOM 7088 C CA . GLU A 1 889 ? 38.570 -16.406 -7.399 1.00 88.31 889 GLU A CA 1
ATOM 7089 C C . GLU A 1 889 ? 37.841 -15.073 -7.563 1.00 88.31 889 GLU A C 1
ATOM 7091 O O . GLU A 1 889 ? 38.420 -14.128 -8.097 1.00 88.31 889 GLU A O 1
ATOM 7096 N N . LEU A 1 890 ? 36.559 -15.033 -7.198 1.00 86.19 890 LEU A N 1
ATOM 7097 C CA . LEU A 1 890 ? 35.731 -13.834 -7.214 1.00 86.19 890 LEU A CA 1
ATOM 7098 C C . LEU A 1 890 ? 35.746 -13.199 -5.826 1.00 86.19 890 LEU A C 1
ATOM 7100 O O . LEU A 1 890 ? 35.085 -13.686 -4.912 1.00 86.19 890 LEU A O 1
ATOM 7104 N N . ASN A 1 891 ? 36.478 -12.098 -5.701 1.00 86.44 891 ASN A N 1
ATOM 7105 C CA . ASN A 1 891 ? 36.476 -11.256 -4.519 1.00 86.44 891 ASN A CA 1
ATOM 7106 C C . ASN A 1 891 ? 35.369 -10.212 -4.659 1.00 86.44 891 ASN A C 1
ATOM 7108 O O . ASN A 1 891 ? 35.427 -9.346 -5.533 1.00 86.44 891 ASN A O 1
ATOM 7112 N N . ILE A 1 892 ? 34.353 -10.308 -3.812 1.00 82.88 892 ILE A N 1
ATOM 7113 C CA . ILE A 1 892 ? 33.226 -9.380 -3.774 1.00 82.88 892 ILE A CA 1
ATOM 7114 C C . ILE A 1 892 ? 33.446 -8.471 -2.580 1.00 82.88 892 ILE A C 1
ATOM 7116 O O . ILE A 1 892 ? 33.471 -8.944 -1.444 1.00 82.88 892 ILE A O 1
ATOM 7120 N N . SER A 1 893 ? 33.608 -7.180 -2.840 1.00 83.69 893 SER A N 1
ATOM 7121 C CA . SER A 1 893 ? 33.710 -6.154 -1.812 1.00 83.69 893 SER A CA 1
ATOM 7122 C C . SER A 1 893 ? 32.395 -5.391 -1.748 1.00 83.69 893 SER A C 1
ATOM 7124 O O . SER A 1 893 ? 31.926 -4.830 -2.738 1.00 83.69 893 SER A O 1
ATOM 7126 N N . VAL A 1 894 ? 31.781 -5.395 -0.573 1.00 84.31 894 VAL A N 1
ATOM 7127 C CA . VAL A 1 894 ? 30.520 -4.714 -0.291 1.00 84.31 894 VAL A CA 1
ATOM 7128 C C . VAL A 1 894 ? 30.846 -3.508 0.564 1.00 84.31 894 VAL A C 1
ATOM 7130 O O . VAL A 1 894 ? 31.484 -3.652 1.606 1.00 84.31 894 VAL A O 1
ATOM 7133 N N . SER A 1 895 ? 30.417 -2.317 0.157 1.00 83.44 895 SER A N 1
ATOM 7134 C CA . SER A 1 895 ? 30.638 -1.091 0.923 1.00 83.44 895 SER A CA 1
ATOM 7135 C C . SER A 1 895 ? 29.358 -0.273 1.053 1.00 83.44 895 SER A C 1
ATOM 7137 O O . SER A 1 895 ? 28.590 -0.146 0.106 1.00 83.44 895 SER A O 1
ATOM 7139 N N . CYS A 1 896 ? 29.114 0.282 2.240 1.00 82.12 896 CYS A N 1
ATOM 7140 C CA . CYS A 1 896 ? 28.011 1.215 2.460 1.00 82.12 896 CYS A CA 1
ATOM 7141 C C . CYS A 1 896 ? 28.466 2.634 2.086 1.00 82.12 896 CYS A C 1
ATOM 7143 O O . CYS A 1 896 ? 29.502 3.111 2.565 1.00 82.12 896 CYS A O 1
ATOM 7145 N N . LEU A 1 897 ? 27.697 3.324 1.242 1.00 76.00 897 LEU A N 1
ATOM 7146 C CA . LEU A 1 897 ? 27.946 4.725 0.881 1.00 76.00 897 LEU A CA 1
ATOM 7147 C C . LEU A 1 897 ? 27.349 5.688 1.917 1.00 76.00 897 LEU A C 1
ATOM 7149 O O . LEU A 1 897 ? 27.833 6.819 2.094 1.00 76.00 897 LEU A O 1
ATOM 7153 N N . ASN A 1 898 ? 26.346 5.220 2.657 1.00 70.38 898 ASN A N 1
ATOM 7154 C CA . ASN A 1 898 ? 25.656 5.967 3.696 1.00 70.38 898 ASN A CA 1
ATOM 7155 C C . ASN A 1 898 ? 26.421 5.982 5.020 1.00 70.38 898 ASN A C 1
ATOM 7157 O O . ASN A 1 898 ? 27.191 5.092 5.342 1.00 70.38 898 ASN A O 1
ATOM 7161 N N . ALA A 1 899 ? 26.214 7.025 5.827 1.00 63.66 899 ALA A N 1
ATOM 7162 C CA . ALA A 1 899 ? 26.899 7.174 7.116 1.00 63.66 899 ALA A CA 1
ATOM 7163 C C . ALA A 1 899 ? 26.388 6.218 8.215 1.00 63.66 899 ALA A C 1
ATOM 7165 O O . ALA A 1 899 ? 27.009 6.132 9.272 1.00 63.66 899 ALA A O 1
ATOM 7166 N N . ILE A 1 900 ? 25.248 5.560 7.995 1.00 65.69 900 ILE A N 1
ATOM 7167 C CA . ILE A 1 900 ? 24.587 4.682 8.966 1.00 65.69 900 ILE A CA 1
ATOM 7168 C C . ILE A 1 900 ? 24.964 3.232 8.628 1.00 65.69 900 ILE A C 1
ATOM 7170 O O . ILE A 1 900 ? 24.906 2.879 7.450 1.00 65.69 900 ILE A O 1
ATOM 7174 N N . PRO A 1 901 ? 25.358 2.405 9.615 1.00 69.06 901 PRO A N 1
ATOM 7175 C CA . PRO A 1 901 ? 25.597 0.987 9.383 1.00 69.06 901 PRO A CA 1
ATOM 7176 C C . PRO A 1 901 ? 24.334 0.271 8.902 1.00 69.06 901 PRO A C 1
ATOM 7178 O O . PRO A 1 901 ? 23.237 0.611 9.345 1.00 69.06 901 PRO A O 1
ATOM 7181 N N . ILE A 1 902 ? 24.501 -0.724 8.034 1.00 72.62 902 ILE A N 1
ATOM 7182 C CA . ILE A 1 902 ? 23.412 -1.617 7.620 1.00 72.62 902 ILE A CA 1
ATOM 7183 C C . ILE A 1 902 ? 23.626 -2.984 8.266 1.00 72.62 902 ILE A C 1
ATOM 7185 O O . ILE A 1 902 ? 24.739 -3.512 8.223 1.00 72.62 902 ILE A O 1
ATOM 7189 N N . ASN A 1 903 ? 22.577 -3.531 8.873 1.00 70.25 903 ASN A N 1
ATOM 7190 C CA . ASN A 1 903 ? 22.607 -4.814 9.574 1.00 70.25 903 ASN A CA 1
ATOM 7191 C C . ASN A 1 903 ? 21.694 -5.821 8.858 1.00 70.25 903 ASN A C 1
ATOM 7193 O O . ASN A 1 903 ? 20.836 -5.420 8.075 1.00 70.25 903 ASN A O 1
ATOM 7197 N N . ASP A 1 904 ? 21.880 -7.110 9.146 1.00 69.81 904 ASP A N 1
ATOM 7198 C CA . ASP A 1 904 ? 21.044 -8.220 8.663 1.00 69.81 904 ASP A CA 1
ATOM 7199 C C . ASP A 1 904 ? 20.867 -8.270 7.134 1.00 69.81 904 ASP A C 1
ATOM 7201 O O . ASP A 1 904 ? 19.779 -8.529 6.615 1.00 69.81 904 ASP A O 1
ATOM 7205 N N . ILE A 1 905 ? 21.959 -8.025 6.402 1.00 74.94 905 ILE A N 1
ATOM 7206 C CA . ILE A 1 905 ? 22.006 -8.223 4.952 1.00 74.94 905 ILE A CA 1
ATOM 7207 C C . ILE A 1 905 ? 22.596 -9.602 4.679 1.00 74.94 905 ILE A C 1
ATOM 7209 O O . ILE A 1 905 ? 23.762 -9.843 4.984 1.00 74.94 905 ILE A O 1
ATOM 7213 N N . THR A 1 906 ? 21.848 -10.466 4.009 1.00 77.44 906 THR A N 1
ATOM 7214 C CA . THR A 1 906 ? 22.396 -11.666 3.380 1.00 77.44 906 THR A CA 1
ATOM 7215 C C . THR A 1 906 ? 22.496 -11.437 1.880 1.00 77.44 906 THR A C 1
ATOM 7217 O O . THR A 1 906 ? 21.482 -11.331 1.204 1.00 77.44 906 THR A O 1
ATOM 7220 N N . ILE A 1 907 ? 23.702 -11.390 1.323 1.00 76.19 907 ILE A N 1
ATOM 7221 C CA . ILE A 1 907 ? 23.877 -11.357 -0.133 1.00 76.19 907 ILE A CA 1
ATOM 7222 C C . ILE A 1 907 ? 23.944 -12.795 -0.642 1.00 76.19 907 ILE A C 1
ATOM 7224 O O . ILE A 1 907 ? 24.832 -13.556 -0.268 1.00 76.19 907 ILE A O 1
ATOM 7228 N N . VAL A 1 908 ? 22.995 -13.179 -1.483 1.00 75.56 908 VAL A N 1
ATOM 7229 C CA . VAL A 1 908 ? 22.900 -14.471 -2.147 1.00 75.56 908 VAL A CA 1
ATOM 7230 C C . VAL A 1 908 ? 23.314 -14.299 -3.601 1.00 75.56 908 VAL A C 1
ATOM 7232 O O . VAL A 1 908 ? 22.605 -13.698 -4.408 1.00 75.56 908 VAL A O 1
ATOM 7235 N N . LEU A 1 909 ? 24.459 -14.876 -3.952 1.00 73.19 909 LEU A N 1
ATOM 7236 C CA . LEU A 1 909 ? 24.853 -15.029 -5.340 1.00 73.19 909 LEU A CA 1
ATOM 7237 C C . LEU A 1 909 ? 23.810 -15.883 -6.072 1.00 73.19 909 LEU A C 1
ATOM 7239 O O . LEU A 1 909 ? 23.454 -16.963 -5.579 1.00 73.19 909 LEU A O 1
ATOM 7243 N N . PRO A 1 910 ? 23.341 -15.449 -7.254 1.00 66.44 910 PRO A N 1
ATOM 7244 C CA . PRO A 1 910 ? 22.334 -16.180 -8.000 1.00 66.44 910 PRO A CA 1
ATOM 7245 C C . PRO A 1 910 ? 22.825 -17.597 -8.294 1.00 66.44 910 PRO A C 1
ATOM 7247 O O . PRO A 1 910 ? 23.997 -17.824 -8.606 1.00 66.44 910 PRO A O 1
ATOM 7250 N N . GLU A 1 911 ? 21.910 -18.569 -8.245 1.00 55.56 911 GLU A N 1
ATOM 7251 C CA . GLU A 1 911 ? 22.235 -19.966 -8.562 1.00 55.56 911 GLU A CA 1
ATOM 7252 C C . GLU A 1 911 ? 22.769 -20.140 -9.992 1.00 55.56 911 GLU A C 1
ATOM 7254 O O . GLU A 1 911 ? 23.424 -21.132 -10.315 1.00 55.56 911 GLU A O 1
ATOM 7259 N N . PHE A 1 912 ? 22.484 -19.157 -10.844 1.00 57.81 912 PHE A N 1
ATOM 7260 C CA . PHE A 1 912 ? 22.699 -19.159 -12.277 1.00 57.81 912 PHE A CA 1
ATOM 7261 C C . PHE A 1 912 ? 23.542 -17.949 -12.685 1.00 57.81 912 PHE A C 1
ATOM 7263 O O . PHE A 1 912 ? 23.029 -16.884 -13.015 1.00 57.81 912 PHE A O 1
ATOM 7270 N N . ILE A 1 913 ? 24.857 -18.142 -12.750 1.00 63.75 913 ILE A N 1
ATOM 7271 C CA . ILE A 1 913 ? 25.747 -17.211 -13.442 1.00 63.75 913 ILE A CA 1
ATOM 7272 C C . ILE A 1 913 ? 26.077 -17.811 -14.813 1.00 63.75 913 ILE A C 1
ATOM 7274 O O . ILE A 1 913 ? 26.564 -18.939 -14.914 1.00 63.75 913 ILE A O 1
ATOM 7278 N N . GLN A 1 914 ? 25.807 -17.085 -15.902 1.00 65.81 914 GLN A N 1
ATOM 7279 C CA . GLN A 1 914 ? 25.987 -17.621 -17.252 1.00 65.81 914 GLN A CA 1
ATOM 7280 C C . GLN A 1 914 ? 27.440 -18.043 -17.505 1.00 65.81 914 GLN A C 1
ATOM 7282 O O . GLN A 1 914 ? 28.328 -17.222 -17.712 1.00 65.81 914 GLN A O 1
ATOM 7287 N N . GLY A 1 915 ? 27.658 -19.357 -17.589 1.00 70.50 915 GLY A N 1
ATOM 7288 C CA . GLY A 1 915 ? 28.976 -19.907 -17.889 1.00 70.50 915 GLY A CA 1
ATOM 7289 C C . GLY A 1 915 ? 29.916 -19.996 -16.688 1.00 70.50 915 GLY A C 1
ATOM 7290 O O . GLY A 1 915 ? 31.102 -20.248 -16.901 1.00 70.50 915 GLY A O 1
ATOM 7291 N N . PHE A 1 916 ? 29.396 -19.860 -15.463 1.00 77.06 916 PHE A N 1
ATOM 7292 C CA . PHE A 1 916 ? 30.108 -20.204 -14.235 1.00 77.06 916 PHE A CA 1
ATOM 7293 C C . PHE A 1 916 ? 29.308 -21.195 -13.387 1.00 77.06 916 PHE A C 1
ATOM 7295 O O . PHE A 1 916 ? 28.083 -21.234 -13.432 1.00 77.06 916 PHE A O 1
ATOM 7302 N N . GLU A 1 917 ? 30.018 -22.006 -12.618 1.00 80.19 917 GLU A N 1
ATOM 7303 C CA . GLU A 1 917 ? 29.468 -22.881 -11.587 1.00 80.19 917 GLU A CA 1
ATOM 7304 C C . GLU A 1 917 ? 30.098 -22.473 -10.252 1.00 80.19 917 GLU A C 1
ATOM 7306 O O . GLU A 1 917 ? 31.320 -22.516 -10.107 1.00 80.19 917 GLU A O 1
ATOM 7311 N N . CYS A 1 918 ? 29.281 -22.021 -9.297 1.00 79.50 918 CYS A N 1
ATOM 7312 C CA . CYS A 1 918 ? 29.759 -21.668 -7.960 1.00 79.50 918 CYS A CA 1
ATOM 7313 C C . CYS A 1 918 ? 30.062 -22.943 -7.167 1.00 79.50 918 CYS A C 1
ATOM 7315 O O . CYS A 1 918 ? 29.166 -23.771 -6.985 1.00 79.50 918 CYS A O 1
ATOM 7317 N N . LEU A 1 919 ? 31.310 -23.095 -6.713 1.00 81.62 919 LEU A N 1
ATOM 7318 C CA . LEU A 1 919 ? 31.770 -24.271 -5.967 1.00 81.62 919 LEU A CA 1
ATOM 7319 C C . LEU A 1 919 ? 31.650 -24.107 -4.442 1.00 81.62 919 LEU A C 1
ATOM 7321 O O . LEU A 1 919 ? 31.627 -25.112 -3.731 1.00 81.62 919 LEU A O 1
ATOM 7325 N N . ASP A 1 920 ? 31.553 -22.867 -3.958 1.00 78.06 920 ASP A N 1
ATOM 7326 C CA . ASP A 1 920 ? 31.461 -22.521 -2.535 1.00 78.06 920 ASP A CA 1
ATOM 7327 C C . ASP A 1 920 ? 30.037 -22.110 -2.114 1.00 78.06 920 ASP A C 1
ATOM 7329 O O . ASP A 1 920 ? 29.089 -22.149 -2.908 1.00 78.06 920 ASP A O 1
ATOM 7333 N N . SER A 1 921 ? 29.884 -21.722 -0.839 1.00 76.12 921 SER A N 1
ATOM 7334 C CA . SER A 1 921 ? 28.654 -21.104 -0.331 1.00 76.12 921 SER A CA 1
ATOM 7335 C C . SER A 1 921 ? 28.309 -19.861 -1.147 1.00 76.12 921 SER A C 1
ATOM 7337 O O . SER A 1 921 ? 29.163 -19.013 -1.392 1.00 76.12 921 SER A O 1
ATOM 7339 N N . ARG A 1 922 ? 27.039 -19.749 -1.540 1.00 73.75 922 ARG A N 1
ATOM 7340 C CA . ARG A 1 922 ? 26.515 -18.620 -2.321 1.00 73.75 922 ARG A CA 1
ATOM 7341 C C . ARG A 1 922 ? 26.020 -17.476 -1.445 1.00 73.75 922 ARG A C 1
ATOM 7343 O O . ARG A 1 922 ? 25.613 -16.459 -1.982 1.00 73.75 922 ARG A O 1
ATOM 7350 N N . THR A 1 923 ? 26.008 -17.648 -0.127 1.00 77.06 923 THR A N 1
ATOM 7351 C CA . THR A 1 923 ? 25.418 -16.693 0.813 1.00 77.06 923 THR A CA 1
ATOM 7352 C C . THR A 1 923 ? 26.496 -15.972 1.617 1.00 77.06 923 THR A C 1
ATOM 7354 O O . THR A 1 923 ? 27.448 -16.593 2.096 1.00 77.06 923 THR A O 1
ATOM 7357 N N . ILE A 1 924 ? 26.325 -14.662 1.770 1.00 75.62 924 ILE A N 1
ATOM 7358 C CA . ILE A 1 924 ? 27.190 -13.760 2.528 1.00 75.62 924 ILE A CA 1
ATOM 7359 C C . ILE A 1 924 ? 26.335 -13.095 3.596 1.00 75.62 924 ILE A C 1
ATOM 7361 O O . ILE A 1 924 ? 25.570 -12.191 3.281 1.00 75.62 924 ILE A O 1
ATOM 7365 N N . ASP A 1 925 ? 26.480 -13.503 4.851 1.00 78.44 925 ASP A N 1
ATOM 7366 C CA . ASP A 1 925 ? 25.773 -12.858 5.957 1.00 78.44 925 ASP A CA 1
ATOM 7367 C C . ASP A 1 925 ? 26.597 -11.674 6.484 1.00 78.44 925 ASP A C 1
ATOM 7369 O O . ASP A 1 925 ? 27.720 -11.835 6.972 1.00 78.44 925 ASP A O 1
ATOM 7373 N N . ILE A 1 926 ? 26.046 -10.468 6.371 1.00 75.31 926 ILE A N 1
ATOM 7374 C CA . ILE A 1 926 ? 26.656 -9.207 6.785 1.00 75.31 926 ILE A CA 1
ATOM 7375 C C . ILE A 1 926 ? 25.829 -8.613 7.925 1.00 75.31 926 ILE A C 1
ATOM 7377 O O . ILE A 1 926 ? 24.780 -8.005 7.726 1.00 75.31 926 ILE A O 1
ATOM 7381 N N . ASN A 1 927 ? 26.361 -8.736 9.140 1.00 70.50 927 ASN A N 1
ATOM 7382 C CA . ASN A 1 927 ? 25.678 -8.278 10.353 1.00 70.50 927 ASN A CA 1
ATOM 7383 C C . ASN A 1 927 ? 25.923 -6.790 10.676 1.00 70.50 927 ASN A C 1
ATOM 7385 O O . ASN A 1 927 ? 25.283 -6.271 11.583 1.00 70.50 927 ASN A O 1
ATOM 7389 N N . ASN A 1 928 ? 26.882 -6.122 10.008 1.00 76.44 928 ASN A N 1
ATOM 7390 C CA . ASN A 1 928 ? 27.216 -4.704 10.231 1.00 76.44 928 ASN A CA 1
ATOM 7391 C C . ASN A 1 928 ? 28.124 -4.137 9.115 1.00 76.44 928 ASN A C 1
ATOM 7393 O O . ASN A 1 928 ? 29.350 -4.296 9.151 1.00 76.44 928 ASN A O 1
ATOM 7397 N N . LEU A 1 929 ? 27.535 -3.456 8.132 1.00 78.62 929 LEU A N 1
ATOM 7398 C CA . LEU A 1 929 ? 28.236 -2.811 7.021 1.00 78.62 929 LEU A CA 1
ATOM 7399 C C . LEU A 1 929 ? 28.398 -1.306 7.265 1.00 78.62 929 LEU A C 1
ATOM 7401 O O . LEU A 1 929 ? 27.420 -0.565 7.221 1.00 78.62 929 LEU A O 1
ATOM 7405 N N . GLN A 1 930 ? 29.629 -0.830 7.478 1.00 80.69 930 GLN A N 1
ATOM 7406 C CA . GLN A 1 930 ? 29.919 0.576 7.801 1.00 80.69 930 GLN A CA 1
ATOM 7407 C C . GLN A 1 930 ? 30.576 1.334 6.649 1.00 80.69 930 GLN A C 1
ATOM 7409 O O . GLN A 1 930 ? 31.370 0.787 5.882 1.00 80.69 930 GLN A O 1
ATOM 7414 N N . LYS A 1 931 ? 30.315 2.645 6.577 1.00 81.00 931 LYS A N 1
ATOM 7415 C CA . LYS A 1 931 ? 30.983 3.527 5.616 1.00 81.00 931 LYS A CA 1
ATOM 7416 C C . LYS A 1 931 ? 32.498 3.472 5.757 1.00 81.00 931 LYS A C 1
ATOM 7418 O O . LYS A 1 931 ? 33.036 3.749 6.827 1.00 81.00 931 LYS A O 1
ATOM 7423 N N . GLY A 1 932 ? 33.182 3.186 4.652 1.00 79.00 932 GLY A N 1
ATOM 7424 C CA . GLY A 1 932 ? 34.645 3.116 4.601 1.00 79.00 932 GLY A CA 1
ATOM 7425 C C . GLY A 1 932 ? 35.254 1.835 5.184 1.00 79.00 932 GLY A C 1
ATOM 7426 O O . GLY A 1 932 ? 36.477 1.721 5.193 1.00 79.00 932 GLY A O 1
ATOM 7427 N N . PHE A 1 933 ? 34.433 0.880 5.631 1.00 83.12 933 PHE A N 1
ATOM 7428 C CA . PHE A 1 933 ? 34.861 -0.450 6.068 1.00 83.12 933 PHE A CA 1
ATOM 7429 C C . PHE A 1 933 ? 34.170 -1.509 5.202 1.00 83.12 933 PHE A C 1
ATOM 7431 O O . PHE A 1 933 ? 33.160 -2.076 5.631 1.00 83.12 933 PHE A O 1
ATOM 7438 N N . PRO A 1 934 ? 34.663 -1.736 3.970 1.00 82.38 934 PRO A N 1
ATOM 7439 C CA . PRO A 1 934 ? 34.088 -2.750 3.107 1.00 82.38 934 PRO A CA 1
ATOM 7440 C C . PRO A 1 934 ? 34.226 -4.144 3.726 1.00 82.38 934 PRO A C 1
ATOM 7442 O O . PRO A 1 934 ? 35.218 -4.441 4.395 1.00 82.38 934 PRO A O 1
ATOM 7445 N N . GLN A 1 935 ? 33.227 -4.988 3.493 1.00 84.69 935 GLN A N 1
ATOM 7446 C CA . GLN A 1 935 ? 33.284 -6.415 3.797 1.00 84.69 935 GLN A CA 1
ATOM 7447 C C . GLN A 1 935 ? 33.622 -7.165 2.515 1.00 84.69 935 GLN A C 1
ATOM 7449 O O . GLN A 1 935 ? 33.009 -6.919 1.479 1.00 84.69 935 GLN A O 1
ATOM 7454 N N . GLU A 1 936 ? 34.595 -8.067 2.586 1.00 82.06 936 GLU A N 1
ATOM 7455 C CA . GLU A 1 936 ? 35.069 -8.829 1.434 1.00 82.06 936 GLU A CA 1
ATOM 7456 C C . GLU A 1 936 ? 34.754 -10.313 1.618 1.00 82.06 936 GLU A C 1
ATOM 7458 O O . GLU A 1 936 ? 35.038 -10.890 2.671 1.00 82.06 936 GLU A O 1
ATOM 7463 N N . ILE A 1 937 ? 34.208 -10.943 0.581 1.00 79.00 937 ILE A N 1
ATOM 7464 C CA . ILE A 1 937 ? 34.150 -12.400 0.457 1.00 79.00 937 ILE A CA 1
ATOM 7465 C C . ILE A 1 937 ? 34.958 -12.835 -0.760 1.00 79.00 937 ILE A C 1
ATOM 7467 O O . ILE A 1 937 ? 35.007 -12.126 -1.759 1.00 79.00 937 ILE A O 1
ATOM 7471 N N . SER A 1 938 ? 35.551 -14.020 -0.683 1.00 83.75 938 SER A N 1
ATOM 7472 C CA . SER A 1 938 ? 36.132 -14.715 -1.828 1.00 83.75 938 SER A CA 1
ATOM 7473 C C . SER A 1 938 ? 35.302 -15.963 -2.116 1.00 83.75 938 SER A C 1
ATOM 7475 O O . SER A 1 938 ? 35.059 -16.767 -1.213 1.00 83.75 938 SER A O 1
ATOM 7477 N N . VAL A 1 939 ? 34.835 -16.099 -3.356 1.00 85.38 939 VAL A N 1
ATOM 7478 C CA . VAL A 1 939 ? 34.052 -17.242 -3.841 1.00 85.38 939 VAL A CA 1
ATOM 7479 C C . VAL A 1 939 ? 34.771 -17.863 -5.029 1.00 85.38 939 VAL A C 1
ATOM 7481 O O . VAL A 1 939 ? 35.170 -17.160 -5.958 1.00 85.38 939 VAL A O 1
ATOM 7484 N N . ILE A 1 940 ? 34.911 -19.189 -5.043 1.00 87.25 940 ILE A N 1
ATOM 7485 C CA . ILE A 1 940 ? 35.505 -19.895 -6.176 1.00 87.25 940 ILE A CA 1
ATOM 7486 C C . ILE A 1 940 ? 34.421 -20.250 -7.197 1.00 87.25 940 ILE A C 1
ATOM 7488 O O . ILE A 1 940 ? 33.506 -21.042 -6.952 1.00 87.25 940 ILE A O 1
ATOM 7492 N N . LEU A 1 941 ? 34.575 -19.693 -8.394 1.00 86.31 941 LEU A N 1
ATOM 7493 C CA . LEU A 1 941 ? 33.767 -19.991 -9.567 1.00 86.31 941 LEU A CA 1
ATOM 7494 C C . LEU A 1 941 ? 34.544 -20.898 -10.526 1.00 86.31 941 LEU A C 1
ATOM 7496 O O . LEU A 1 941 ? 35.719 -20.678 -10.805 1.00 86.31 941 LEU A O 1
ATOM 7500 N N . ASN A 1 942 ? 33.889 -21.907 -11.085 1.00 86.38 942 ASN A N 1
ATOM 7501 C CA . ASN A 1 942 ? 34.424 -22.716 -12.177 1.00 86.38 942 ASN A CA 1
ATOM 7502 C C . ASN A 1 942 ? 33.889 -22.199 -13.517 1.00 86.38 942 ASN A C 1
ATOM 7504 O O . ASN A 1 942 ? 32.673 -22.143 -13.710 1.00 86.38 942 ASN A O 1
ATOM 7508 N N . LYS A 1 943 ? 34.764 -21.835 -14.463 1.00 86.19 943 LYS A N 1
ATOM 7509 C CA . LYS A 1 943 ? 34.332 -21.381 -15.795 1.00 86.19 943 LYS A CA 1
ATOM 7510 C C . LYS A 1 943 ? 33.842 -22.565 -16.629 1.00 86.19 943 LYS A C 1
ATOM 7512 O O . LYS A 1 943 ? 34.625 -23.421 -17.024 1.00 86.19 943 LYS A O 1
ATOM 7517 N N . THR A 1 944 ? 32.559 -22.599 -16.972 1.00 83.00 944 THR A N 1
ATOM 7518 C CA . THR A 1 944 ? 31.940 -23.681 -17.760 1.00 83.00 944 THR A CA 1
ATOM 7519 C C . THR A 1 944 ? 31.751 -23.332 -19.238 1.00 83.00 944 THR A C 1
ATOM 7521 O O . THR A 1 944 ? 31.571 -24.232 -20.060 1.00 83.00 944 THR A O 1
ATOM 7524 N N . LYS A 1 945 ? 31.806 -22.043 -19.612 1.00 81.00 945 LYS A N 1
ATOM 7525 C CA . LYS A 1 945 ? 31.663 -21.575 -21.007 1.00 81.00 945 LYS A CA 1
ATOM 7526 C C . LYS A 1 945 ? 32.687 -20.493 -21.358 1.00 81.00 945 LYS A C 1
ATOM 7528 O O . LYS A 1 945 ? 33.039 -19.671 -20.524 1.00 81.00 945 LYS A O 1
ATOM 7533 N N . GLU A 1 946 ? 33.125 -20.448 -22.617 1.00 74.88 946 GLU A N 1
ATOM 7534 C CA . GLU A 1 946 ? 34.154 -19.500 -23.086 1.00 74.88 946 GLU A CA 1
ATOM 7535 C C . GLU A 1 946 ? 33.717 -18.028 -22.991 1.00 74.88 946 GLU A C 1
ATOM 7537 O O . GLU A 1 946 ? 34.491 -17.177 -22.557 1.00 74.88 946 GLU A O 1
ATOM 7542 N N . GLY A 1 947 ? 32.456 -17.737 -23.329 1.00 71.56 947 GLY A N 1
ATOM 7543 C CA . GLY A 1 947 ? 31.850 -16.402 -23.244 1.00 71.56 947 GLY A CA 1
ATOM 7544 C C . GLY A 1 947 ? 31.126 -16.124 -21.927 1.00 71.56 947 GLY A C 1
ATOM 7545 O O . GLY A 1 947 ? 30.124 -15.420 -21.952 1.00 71.56 947 GLY A O 1
ATOM 7546 N N . ALA A 1 948 ? 31.562 -16.738 -20.827 1.00 74.69 948 ALA A N 1
ATOM 7547 C CA . ALA A 1 948 ? 30.989 -16.499 -19.509 1.00 74.69 948 ALA A CA 1
ATOM 7548 C C . ALA A 1 948 ? 31.243 -15.053 -19.059 1.00 74.69 948 ALA A C 1
ATOM 7550 O O . ALA A 1 948 ? 32.380 -14.581 -19.101 1.00 74.69 948 ALA A O 1
ATOM 7551 N N . PHE A 1 949 ? 30.193 -14.370 -18.618 1.00 76.19 949 PHE A N 1
ATOM 7552 C CA . PHE A 1 949 ? 30.274 -13.060 -17.981 1.00 76.19 949 PHE A CA 1
ATOM 7553 C C . PHE A 1 949 ? 29.359 -13.057 -16.763 1.00 76.19 949 PHE A C 1
ATOM 7555 O O . PHE A 1 949 ? 28.325 -13.727 -16.744 1.00 76.19 949 PHE A O 1
ATOM 7562 N N . TYR A 1 950 ? 29.778 -12.336 -15.731 1.00 73.44 950 TYR A N 1
ATOM 7563 C CA . TYR A 1 950 ? 28.975 -12.128 -14.539 1.00 73.44 950 TYR A CA 1
ATOM 7564 C C . TYR A 1 950 ? 28.481 -10.689 -14.574 1.00 73.44 950 TYR A C 1
ATOM 7566 O O . TYR A 1 950 ? 29.265 -9.751 -14.707 1.00 73.44 950 TYR A O 1
ATOM 7574 N N . TYR A 1 951 ? 27.175 -10.516 -14.489 1.00 69.00 951 TYR A N 1
ATOM 7575 C CA . TYR A 1 951 ? 26.562 -9.229 -14.222 1.00 69.00 951 TYR A CA 1
ATOM 7576 C C . TYR A 1 951 ? 25.619 -9.445 -13.055 1.00 69.00 951 TYR A C 1
ATOM 7578 O O . TYR A 1 951 ? 25.036 -10.523 -12.904 1.00 69.00 951 TYR A O 1
ATOM 7586 N N . ASP A 1 952 ? 25.534 -8.430 -12.216 1.00 62.72 952 ASP A N 1
ATOM 7587 C CA . ASP A 1 952 ? 24.690 -8.501 -11.050 1.00 62.72 952 ASP A CA 1
ATOM 7588 C C . ASP A 1 952 ? 23.212 -8.400 -11.458 1.00 62.72 952 ASP A C 1
ATOM 7590 O O . ASP A 1 952 ? 22.839 -7.604 -12.324 1.00 62.72 952 ASP A O 1
ATOM 7594 N N . THR A 1 953 ? 22.377 -9.235 -10.851 1.00 57.19 953 THR A N 1
ATOM 7595 C CA . THR A 1 953 ? 20.922 -9.168 -10.970 1.00 57.19 953 THR A CA 1
ATOM 7596 C C . THR A 1 953 ? 20.380 -8.359 -9.803 1.00 57.19 953 THR A C 1
ATOM 7598 O O . THR A 1 953 ? 20.869 -8.508 -8.693 1.00 57.19 953 THR A O 1
ATOM 7601 N N . ILE A 1 954 ? 19.321 -7.580 -10.024 1.00 52.19 954 ILE A N 1
ATOM 7602 C CA . ILE A 1 954 ? 18.761 -6.586 -9.083 1.00 52.19 954 ILE A CA 1
ATOM 7603 C C . ILE A 1 954 ? 18.415 -7.150 -7.677 1.00 52.19 954 ILE A C 1
ATOM 7605 O O . ILE A 1 954 ? 18.198 -6.378 -6.753 1.00 52.19 954 ILE A O 1
ATOM 7609 N N . ASN A 1 955 ? 18.438 -8.472 -7.459 1.00 54.59 955 ASN A N 1
ATOM 7610 C CA . ASN A 1 955 ? 17.911 -9.117 -6.257 1.00 54.59 955 ASN A CA 1
ATOM 7611 C C . ASN A 1 955 ? 18.878 -10.110 -5.572 1.00 54.59 955 ASN A C 1
ATOM 7613 O O . ASN A 1 955 ? 18.531 -11.268 -5.351 1.00 54.59 955 ASN A O 1
ATOM 7617 N N . GLN A 1 956 ? 20.106 -9.684 -5.253 1.00 64.12 956 GLN A N 1
ATOM 7618 C CA . GLN A 1 956 ? 21.022 -10.510 -4.448 1.00 64.12 956 GLN A CA 1
ATOM 7619 C C . GLN A 1 956 ? 20.836 -10.346 -2.941 1.00 64.12 956 GLN A C 1
ATOM 7621 O O . GLN A 1 956 ? 21.353 -11.158 -2.192 1.00 64.12 956 GLN A O 1
ATOM 7626 N N . ILE A 1 957 ? 20.121 -9.330 -2.457 1.00 67.06 957 ILE A N 1
ATOM 7627 C CA . ILE A 1 957 ? 19.971 -9.115 -1.014 1.00 67.06 957 ILE A CA 1
ATOM 7628 C C . ILE A 1 957 ? 18.719 -9.818 -0.503 1.00 67.06 957 ILE A C 1
ATOM 7630 O O . ILE A 1 957 ? 17.589 -9.457 -0.821 1.00 67.06 957 ILE A O 1
ATOM 7634 N N . CYS A 1 958 ? 18.932 -10.793 0.363 1.00 64.62 958 CYS A N 1
ATOM 7635 C CA . CYS A 1 958 ? 17.946 -11.294 1.299 1.00 64.62 958 CYS A CA 1
ATOM 7636 C C . CYS A 1 958 ? 18.138 -10.600 2.652 1.00 64.62 958 CYS A C 1
ATOM 7638 O O . CYS A 1 958 ? 19.248 -10.238 3.031 1.00 64.62 958 CYS A O 1
ATOM 7640 N N . GLY A 1 959 ? 17.052 -10.409 3.388 1.00 64.38 959 GLY A N 1
ATOM 7641 C CA . GLY A 1 959 ? 17.091 -9.770 4.700 1.00 64.38 959 GLY A CA 1
ATOM 7642 C C . GLY A 1 959 ? 15.830 -8.968 4.968 1.00 64.38 959 GLY A C 1
ATOM 7643 O O . GLY A 1 959 ? 15.085 -8.623 4.048 1.00 64.38 959 GLY A O 1
ATOM 7644 N N . SER A 1 960 ? 15.603 -8.652 6.239 1.00 60.47 960 SER A N 1
ATOM 7645 C CA . SER A 1 960 ? 14.433 -7.895 6.700 1.00 60.47 960 SER A CA 1
ATOM 7646 C C . SER A 1 960 ? 14.386 -6.457 6.165 1.00 60.47 960 SER A C 1
ATOM 7648 O O . SER A 1 960 ? 13.332 -5.832 6.191 1.00 60.47 960 SER A O 1
ATOM 7650 N N . GLN A 1 961 ? 15.508 -5.937 5.651 1.00 63.25 961 GLN A N 1
ATOM 7651 C CA . GLN A 1 961 ? 15.640 -4.569 5.136 1.00 63.25 961 GLN A CA 1
ATOM 7652 C C . GLN A 1 961 ? 15.888 -4.499 3.620 1.00 63.25 961 GLN A C 1
ATOM 7654 O O . GLN A 1 961 ? 16.293 -3.449 3.126 1.00 63.25 961 GLN A O 1
ATOM 7659 N N . LYS A 1 962 ? 15.659 -5.582 2.857 1.00 67.12 962 LYS A N 1
ATOM 7660 C CA . LYS A 1 962 ? 15.974 -5.627 1.412 1.00 67.12 962 LYS A CA 1
ATOM 7661 C C . LYS A 1 962 ? 15.358 -4.466 0.610 1.00 67.12 962 LYS A C 1
ATOM 7663 O O . LYS A 1 962 ? 16.039 -3.877 -0.219 1.00 67.12 962 LYS A O 1
ATOM 7668 N N . SER A 1 963 ? 14.115 -4.085 0.923 1.00 59.84 963 SER A N 1
ATOM 7669 C CA . SER A 1 963 ? 13.360 -3.011 0.252 1.00 59.84 963 SER A CA 1
ATOM 7670 C C . SER A 1 963 ? 13.910 -1.613 0.536 1.00 59.84 963 SER A C 1
ATOM 7672 O O . SER A 1 963 ? 13.506 -0.635 -0.088 1.00 59.84 963 SER A O 1
ATOM 7674 N N . LEU A 1 964 ? 14.834 -1.511 1.490 1.00 66.81 964 LEU A N 1
ATOM 7675 C CA . LEU A 1 964 ? 15.466 -0.273 1.909 1.00 66.81 964 LEU A CA 1
ATOM 7676 C C . LEU A 1 964 ? 16.875 -0.139 1.338 1.00 66.81 964 LEU A C 1
ATOM 7678 O O . LEU A 1 964 ? 17.566 0.787 1.735 1.00 66.81 964 LEU A O 1
ATOM 7682 N N . ILE A 1 965 ? 17.332 -1.024 0.443 1.00 69.81 965 ILE A N 1
ATOM 7683 C CA . ILE A 1 965 ? 18.699 -1.000 -0.090 1.00 69.81 965 ILE A CA 1
ATOM 7684 C C . ILE A 1 965 ? 18.684 -0.791 -1.607 1.00 69.81 965 ILE A C 1
ATOM 7686 O O . ILE A 1 965 ? 17.968 -1.450 -2.351 1.00 69.81 965 ILE A O 1
ATOM 7690 N N . ARG A 1 966 ? 19.527 0.126 -2.075 1.00 70.31 966 ARG A N 1
ATOM 7691 C CA . ARG A 1 966 ? 19.779 0.455 -3.475 1.00 70.31 966 ARG A CA 1
ATOM 7692 C C . ARG A 1 966 ? 21.240 0.173 -3.821 1.00 70.31 966 ARG A C 1
ATOM 7694 O O . ARG A 1 966 ? 22.143 0.504 -3.057 1.00 70.31 966 ARG A O 1
ATOM 7701 N N . TYR A 1 967 ? 21.480 -0.359 -5.015 1.00 69.12 967 TYR A N 1
ATOM 7702 C CA . TYR A 1 967 ? 22.829 -0.504 -5.561 1.00 69.12 967 TYR A CA 1
ATOM 7703 C C . TYR A 1 967 ? 23.268 0.754 -6.307 1.00 69.12 967 TYR A C 1
ATOM 7705 O O . TYR A 1 967 ? 22.522 1.309 -7.120 1.00 69.12 967 TYR A O 1
ATOM 7713 N N . GLU A 1 968 ? 24.508 1.172 -6.087 1.00 65.69 968 GLU A N 1
ATOM 7714 C CA . GLU A 1 968 ? 25.194 2.063 -7.017 1.00 65.69 968 GLU A CA 1
ATOM 7715 C C . GLU A 1 968 ? 25.621 1.265 -8.263 1.00 65.69 968 GLU A C 1
ATOM 7717 O O . GLU A 1 968 ? 26.089 0.135 -8.142 1.00 65.69 968 GLU A O 1
ATOM 7722 N N . SER A 1 969 ? 25.413 1.848 -9.452 1.00 56.16 969 SER A N 1
ATOM 7723 C CA . SER A 1 969 ? 25.649 1.260 -10.783 1.00 56.16 969 SER A CA 1
ATOM 7724 C C . SER A 1 969 ? 26.831 0.282 -10.847 1.00 56.16 969 SER A C 1
ATOM 7726 O O . SER A 1 969 ? 27.963 0.627 -10.505 1.00 56.16 969 SER A O 1
ATOM 7728 N N . ILE A 1 970 ? 26.566 -0.932 -11.337 1.00 59.66 970 ILE A N 1
ATOM 7729 C CA . ILE A 1 970 ? 27.522 -2.041 -11.328 1.00 59.66 970 ILE A CA 1
ATOM 7730 C C . ILE A 1 970 ? 28.043 -2.296 -12.743 1.00 59.66 970 ILE A C 1
ATOM 7732 O O . ILE A 1 970 ? 27.283 -2.531 -13.686 1.00 59.66 970 ILE A O 1
ATOM 7736 N N . VAL A 1 971 ? 29.367 -2.293 -12.888 1.00 65.31 971 VAL A N 1
ATOM 7737 C CA . VAL A 1 971 ? 30.042 -2.688 -14.129 1.00 65.31 971 VAL A CA 1
ATOM 7738 C C . VAL A 1 971 ? 30.042 -4.218 -14.217 1.00 65.31 971 VAL A C 1
ATOM 7740 O O . VAL A 1 971 ? 30.474 -4.868 -13.263 1.00 65.31 971 VAL A O 1
ATOM 7743 N N . PRO A 1 972 ? 29.592 -4.825 -15.333 1.00 71.69 972 PRO A N 1
ATOM 7744 C CA . PRO A 1 972 ? 29.645 -6.272 -15.484 1.00 71.69 972 PRO A CA 1
ATOM 7745 C C . PRO A 1 972 ? 31.098 -6.753 -15.422 1.00 71.69 972 PRO A C 1
ATOM 7747 O O . PRO A 1 972 ? 32.001 -6.169 -16.027 1.00 71.69 972 PRO A O 1
ATOM 7750 N N . LEU A 1 973 ? 31.320 -7.860 -14.725 1.00 75.12 973 LEU A N 1
ATOM 7751 C CA . LEU A 1 973 ? 32.609 -8.525 -14.688 1.00 75.12 973 LEU A CA 1
ATOM 7752 C C . LEU A 1 973 ? 32.808 -9.303 -15.994 1.00 75.12 973 LEU A C 1
ATOM 7754 O O . LEU A 1 973 ? 32.252 -10.386 -16.213 1.00 75.12 973 LEU A O 1
ATOM 7758 N N . LEU A 1 974 ? 33.638 -8.733 -16.865 1.00 77.06 974 LEU A N 1
ATOM 7759 C CA . LEU A 1 974 ? 34.009 -9.315 -18.149 1.00 77.06 974 LEU A CA 1
ATOM 7760 C C . LEU A 1 974 ? 35.362 -10.018 -18.035 1.00 77.06 974 LEU A C 1
ATOM 7762 O O . LEU A 1 974 ? 36.406 -9.379 -17.926 1.00 77.06 974 LEU A O 1
ATOM 7766 N N . LEU A 1 975 ? 35.364 -11.348 -18.118 1.00 80.19 975 LEU A N 1
ATOM 7767 C CA . LEU A 1 975 ? 36.588 -12.155 -18.074 1.00 80.19 975 LEU A CA 1
ATOM 7768 C C . LEU A 1 975 ? 37.131 -12.413 -19.482 1.00 80.19 975 LEU A C 1
ATOM 7770 O O . LEU A 1 975 ? 37.275 -13.557 -19.912 1.00 80.19 975 LEU A O 1
ATOM 7774 N N . GLY A 1 976 ? 37.398 -11.315 -20.191 1.00 83.88 976 GLY A N 1
ATOM 7775 C CA . GLY A 1 976 ? 37.897 -11.279 -21.565 1.00 83.88 976 GLY A CA 1
ATOM 7776 C C . GLY A 1 976 ? 37.043 -10.403 -22.486 1.00 83.88 976 GLY A C 1
ATOM 7777 O O . GLY A 1 976 ? 35.976 -9.920 -22.106 1.00 83.88 976 GLY A O 1
ATOM 7778 N N . TYR A 1 977 ? 37.504 -10.215 -23.721 1.00 86.75 977 TYR A N 1
ATOM 7779 C CA . TYR A 1 977 ? 36.815 -9.428 -24.742 1.00 86.75 977 TYR A CA 1
ATOM 7780 C C . TYR A 1 977 ? 36.814 -10.134 -26.101 1.00 86.75 977 TYR A C 1
ATOM 7782 O O . TYR A 1 977 ? 37.777 -10.799 -26.503 1.00 86.75 977 TYR A O 1
ATOM 7790 N N . LYS A 1 978 ? 35.716 -9.950 -26.844 1.00 87.56 978 LYS A N 1
ATOM 7791 C CA . LYS A 1 978 ? 35.579 -10.395 -28.236 1.00 87.56 978 LYS A CA 1
ATOM 7792 C C . LYS A 1 978 ? 35.790 -9.216 -29.174 1.00 87.56 978 LYS A C 1
ATOM 7794 O O . LYS A 1 978 ? 35.095 -8.207 -29.071 1.00 87.56 978 LYS A O 1
ATOM 7799 N N . ARG A 1 979 ? 36.722 -9.354 -30.114 1.00 88.25 979 ARG A N 1
ATOM 7800 C CA . ARG A 1 979 ? 36.965 -8.346 -31.145 1.00 88.25 979 ARG A CA 1
ATOM 7801 C C . ARG A 1 979 ? 37.489 -9.001 -32.413 1.00 88.25 979 ARG A C 1
ATOM 7803 O O . ARG A 1 979 ? 38.419 -9.808 -32.346 1.00 88.25 979 ARG A O 1
ATOM 7810 N N . LEU A 1 980 ? 36.917 -8.649 -33.558 1.00 91.00 980 LEU A N 1
ATOM 7811 C CA . LEU A 1 980 ? 37.352 -9.162 -34.849 1.00 91.00 980 LEU A CA 1
ATOM 7812 C C . LEU A 1 980 ? 38.025 -8.056 -35.663 1.00 91.00 980 LEU A C 1
ATOM 7814 O O . LEU A 1 980 ? 37.787 -6.865 -35.490 1.00 91.00 980 LEU A O 1
ATOM 7818 N N . ASN A 1 981 ? 38.916 -8.463 -36.557 1.00 92.25 981 ASN A N 1
ATOM 7819 C CA . ASN A 1 981 ? 39.430 -7.606 -37.610 1.00 92.25 981 ASN A CA 1
ATOM 7820 C C . ASN A 1 981 ? 39.088 -8.251 -38.949 1.00 92.25 981 ASN A C 1
ATOM 7822 O O . ASN A 1 981 ? 39.588 -9.332 -39.263 1.00 92.25 981 ASN A O 1
ATOM 7826 N N . LEU A 1 982 ? 38.219 -7.597 -39.715 1.00 92.75 982 LEU A N 1
ATOM 7827 C CA . LEU A 1 982 ? 37.744 -8.075 -41.006 1.00 92.75 982 LEU A CA 1
ATOM 7828 C C . LEU A 1 982 ? 38.356 -7.224 -42.120 1.00 92.75 982 LEU A C 1
ATOM 7830 O O . LEU A 1 982 ? 38.178 -6.010 -42.166 1.00 92.75 982 LEU A O 1
ATOM 7834 N N . THR A 1 983 ? 39.056 -7.858 -43.058 1.00 92.44 983 THR A N 1
ATOM 7835 C CA . THR A 1 983 ? 39.647 -7.176 -44.217 1.00 92.44 983 THR A CA 1
ATOM 7836 C C . THR A 1 983 ? 39.228 -7.849 -45.515 1.00 92.44 983 THR A C 1
ATOM 7838 O O . THR A 1 983 ? 39.137 -9.073 -45.602 1.00 92.44 983 THR A O 1
ATOM 7841 N N . LYS A 1 984 ? 38.960 -7.030 -46.537 1.00 91.81 984 LYS A N 1
ATOM 7842 C CA . LYS A 1 984 ? 38.512 -7.472 -47.858 1.00 91.81 984 LYS A CA 1
ATOM 7843 C C . LYS A 1 984 ? 39.508 -7.004 -48.908 1.00 91.81 984 LYS A C 1
ATOM 7845 O O . LYS A 1 984 ? 39.707 -5.804 -49.110 1.00 91.81 984 LYS A O 1
ATOM 7850 N N . ALA A 1 985 ? 40.121 -7.956 -49.597 1.00 89.69 985 ALA A N 1
ATOM 7851 C CA . ALA A 1 985 ? 41.102 -7.705 -50.641 1.00 89.69 985 ALA A CA 1
ATOM 7852 C C . ALA A 1 985 ? 40.593 -8.216 -51.989 1.00 89.69 985 ALA A C 1
ATOM 7854 O O . ALA A 1 985 ? 39.967 -9.267 -52.081 1.00 89.69 985 ALA A O 1
ATOM 7855 N N . TRP A 1 986 ? 40.863 -7.455 -53.044 1.00 89.69 986 TRP A N 1
ATOM 7856 C CA . TRP A 1 986 ? 40.570 -7.839 -54.422 1.00 89.69 986 TRP A CA 1
ATOM 7857 C C . TRP A 1 986 ? 41.892 -8.022 -55.149 1.00 89.69 986 TRP A C 1
ATOM 7859 O O . TRP A 1 986 ? 42.782 -7.183 -55.006 1.00 89.69 986 TRP A O 1
ATOM 7869 N N . SER A 1 987 ? 42.018 -9.087 -55.943 1.00 87.69 987 SER A N 1
ATOM 7870 C CA . SER A 1 987 ? 43.241 -9.326 -56.717 1.00 87.69 987 SER A CA 1
ATOM 7871 C C . SER A 1 987 ? 43.521 -8.194 -57.709 1.00 87.69 987 SER A C 1
ATOM 7873 O O . SER A 1 987 ? 44.678 -7.856 -57.924 1.00 87.69 987 SER A O 1
ATOM 7875 N N . ASP A 1 988 ? 42.463 -7.582 -58.257 1.00 84.75 988 ASP A N 1
ATOM 7876 C CA . ASP A 1 988 ? 42.526 -6.451 -59.180 1.00 84.75 988 ASP A CA 1
ATOM 7877 C C . ASP A 1 988 ? 41.359 -5.479 -58.941 1.00 84.75 988 ASP A C 1
ATOM 7879 O O . ASP A 1 988 ? 40.190 -5.866 -58.963 1.00 84.75 988 ASP A O 1
ATOM 7883 N N . LEU A 1 989 ? 41.664 -4.190 -58.766 1.00 84.62 989 LEU A N 1
ATOM 7884 C CA . LEU A 1 989 ? 40.661 -3.115 -58.648 1.00 84.62 989 LEU A CA 1
ATOM 7885 C C . LEU A 1 989 ? 40.310 -2.470 -60.004 1.00 84.62 989 LEU A C 1
ATOM 7887 O O . LEU A 1 989 ? 39.415 -1.626 -60.090 1.00 84.62 989 LEU A O 1
ATOM 7891 N N . ASP A 1 990 ? 41.012 -2.863 -61.069 1.00 83.75 990 ASP A N 1
ATOM 7892 C CA . ASP A 1 990 ? 40.814 -2.382 -62.435 1.00 83.75 990 ASP A CA 1
ATOM 7893 C C . ASP A 1 990 ? 40.815 -3.569 -63.408 1.00 83.75 990 ASP A C 1
ATOM 7895 O O . ASP A 1 990 ? 41.860 -4.118 -63.757 1.00 83.75 990 ASP A O 1
ATOM 7899 N N . GLY A 1 991 ? 39.616 -3.992 -63.803 1.00 81.81 991 GLY A N 1
ATOM 7900 C CA . GLY A 1 991 ? 39.381 -5.191 -64.600 1.00 81.81 991 GLY A CA 1
ATOM 7901 C C . GLY A 1 991 ? 38.920 -4.895 -66.020 1.00 81.81 991 GLY A C 1
ATOM 7902 O O . GLY A 1 991 ? 38.381 -3.828 -66.324 1.00 81.81 991 GLY A O 1
ATOM 7903 N N . VAL A 1 992 ? 39.076 -5.878 -66.905 1.00 83.50 992 VAL A N 1
ATOM 7904 C CA . VAL A 1 992 ? 38.522 -5.819 -68.261 1.00 83.50 992 VAL A CA 1
ATOM 7905 C C . VAL A 1 992 ? 37.248 -6.654 -68.315 1.00 83.50 992 VAL A C 1
ATOM 7907 O O . VAL A 1 992 ? 37.179 -7.734 -67.738 1.00 83.50 992 VAL A O 1
ATOM 7910 N N . HIS A 1 993 ? 36.232 -6.181 -69.035 1.00 82.25 993 HIS A N 1
ATOM 7911 C CA . HIS A 1 993 ? 35.008 -6.941 -69.285 1.00 82.25 993 HIS A CA 1
ATOM 7912 C C . HIS A 1 993 ? 35.310 -8.407 -69.668 1.00 82.25 993 HIS A C 1
ATOM 7914 O O . HIS A 1 993 ? 36.008 -8.675 -70.649 1.00 82.25 993 HIS A O 1
ATOM 7920 N N . GLY A 1 994 ? 34.747 -9.353 -68.912 1.00 79.81 994 GLY A N 1
ATOM 7921 C CA . GLY A 1 994 ? 34.916 -10.792 -69.098 1.00 79.81 994 GLY A CA 1
ATOM 7922 C C . GLY A 1 994 ? 36.092 -11.432 -68.350 1.00 79.81 994 GLY A C 1
ATOM 7923 O O . GLY A 1 994 ? 36.147 -12.663 -68.336 1.00 79.81 994 GLY A O 1
ATOM 7924 N N . SER A 1 995 ? 36.993 -10.657 -67.726 1.00 86.38 995 SER A N 1
ATOM 7925 C CA . SER A 1 995 ? 38.053 -11.207 -66.870 1.00 86.38 995 SER A CA 1
ATOM 7926 C C . SER A 1 995 ? 37.518 -11.630 -65.498 1.00 86.38 995 SER A C 1
ATOM 7928 O O . SER A 1 995 ? 36.399 -11.280 -65.109 1.00 86.38 995 SER A O 1
ATOM 7930 N N . PHE A 1 996 ? 38.316 -12.420 -64.783 1.00 89.06 996 PHE A N 1
ATOM 7931 C CA . PHE A 1 996 ? 38.010 -12.896 -63.438 1.00 89.06 996 PHE A CA 1
ATOM 7932 C C . PHE A 1 996 ? 38.775 -12.072 -62.408 1.00 89.06 996 PHE A C 1
ATOM 7934 O O . PHE A 1 996 ? 39.884 -11.620 -62.688 1.00 89.06 996 PHE A O 1
ATOM 7941 N N . VAL A 1 997 ? 38.189 -11.904 -61.231 1.00 89.00 997 VAL A N 1
ATOM 7942 C CA . VAL A 1 997 ? 38.820 -11.288 -60.068 1.00 89.00 997 VAL A CA 1
ATOM 7943 C C . VAL A 1 997 ? 38.562 -12.170 -58.861 1.00 89.00 997 VAL A C 1
ATOM 7945 O O . VAL A 1 997 ? 37.452 -12.674 -58.680 1.00 89.00 997 VAL A O 1
ATOM 7948 N N . LYS A 1 998 ? 39.600 -12.384 -58.059 1.00 90.88 998 LYS A N 1
ATOM 7949 C CA . LYS A 1 998 ? 39.469 -13.082 -56.786 1.00 90.88 998 LYS A CA 1
ATOM 7950 C C . LYS A 1 998 ? 39.237 -12.068 -55.684 1.00 90.88 998 LYS A C 1
ATOM 7952 O O . LYS A 1 998 ? 39.940 -11.058 -55.621 1.00 90.88 998 LYS A O 1
ATOM 7957 N N . VAL A 1 999 ? 38.271 -12.358 -54.829 1.00 90.56 999 VAL A N 1
ATOM 7958 C CA . VAL A 1 999 ? 38.033 -11.621 -53.596 1.00 90.56 999 VAL A CA 1
ATOM 7959 C C . VAL A 1 999 ? 38.457 -12.517 -52.446 1.00 90.56 999 VAL A C 1
ATOM 7961 O O . VAL A 1 999 ? 37.964 -13.635 -52.330 1.00 90.56 999 VAL A O 1
ATOM 7964 N N . THR A 1 1000 ? 39.378 -12.025 -51.627 1.00 92.38 1000 THR A N 1
ATOM 7965 C CA . THR A 1 1000 ? 39.863 -12.702 -50.424 1.00 92.38 1000 THR A CA 1
ATOM 7966 C C . THR A 1 1000 ? 39.335 -11.946 -49.215 1.00 92.38 1000 THR A C 1
ATOM 7968 O O . THR A 1 1000 ? 39.555 -10.736 -49.089 1.00 92.38 1000 THR A O 1
ATOM 7971 N N . ILE A 1 1001 ? 38.642 -12.654 -48.330 1.00 92.25 1001 ILE A N 1
ATOM 7972 C CA . ILE A 1 1001 ? 38.178 -12.123 -47.053 1.00 92.25 1001 ILE A CA 1
ATOM 7973 C C . ILE A 1 1001 ? 39.014 -12.756 -45.954 1.00 92.25 1001 ILE A C 1
ATOM 7975 O O . ILE A 1 1001 ? 39.028 -13.976 -45.817 1.00 92.25 1001 ILE A O 1
ATOM 7979 N N . ASN A 1 1002 ? 39.695 -11.915 -45.180 1.00 92.50 1002 ASN A N 1
ATOM 7980 C CA . ASN A 1 1002 ? 40.479 -12.332 -44.027 1.00 92.50 1002 ASN A CA 1
ATOM 7981 C C . ASN A 1 1002 ? 39.803 -11.827 -42.758 1.00 92.50 1002 ASN A C 1
ATOM 7983 O O . ASN A 1 1002 ? 39.568 -10.625 -42.612 1.00 92.50 1002 ASN A O 1
ATOM 7987 N N . LEU A 1 1003 ? 39.543 -12.746 -41.840 1.00 93.06 1003 LEU A N 1
ATOM 7988 C CA . LEU A 1 1003 ? 39.000 -12.483 -40.521 1.00 93.06 1003 LEU A CA 1
ATOM 7989 C C . LEU A 1 1003 ? 40.026 -12.908 -39.472 1.00 93.06 1003 LEU A C 1
ATOM 7991 O O . LEU A 1 1003 ? 40.421 -14.068 -39.441 1.00 93.06 1003 LEU A O 1
ATOM 7995 N N . THR A 1 1004 ? 40.424 -11.997 -38.593 1.00 92.69 1004 THR A N 1
ATOM 7996 C CA . THR A 1 1004 ? 41.333 -12.291 -37.478 1.00 92.69 1004 THR A CA 1
ATOM 7997 C C . THR A 1 1004 ? 40.620 -12.064 -36.153 1.00 92.69 1004 THR A C 1
ATOM 7999 O O . THR A 1 1004 ? 40.029 -11.002 -35.952 1.00 92.69 1004 THR A O 1
ATOM 8002 N N . ASN A 1 1005 ? 40.710 -13.021 -35.228 1.00 91.75 1005 ASN A N 1
ATOM 8003 C CA . ASN A 1 1005 ? 40.310 -12.802 -33.840 1.00 91.75 1005 ASN A CA 1
ATOM 8004 C C . ASN A 1 1005 ? 41.399 -11.999 -33.125 1.00 91.75 1005 ASN A C 1
ATOM 8006 O O . ASN A 1 1005 ? 42.432 -12.538 -32.746 1.00 91.75 1005 ASN A O 1
ATOM 8010 N N . ILE A 1 1006 ? 41.176 -10.697 -32.960 1.00 90.00 1006 ILE A N 1
ATOM 8011 C CA . ILE A 1 1006 ? 42.076 -9.818 -32.201 1.00 90.00 1006 ILE A CA 1
ATOM 8012 C C . ILE A 1 1006 ? 41.683 -9.722 -30.719 1.00 90.00 1006 ILE A C 1
ATOM 8014 O O . ILE A 1 1006 ? 42.352 -9.023 -29.961 1.00 90.00 1006 ILE A O 1
ATOM 8018 N N . GLY A 1 1007 ? 40.613 -10.414 -30.319 1.00 87.44 1007 GLY A N 1
ATOM 8019 C CA . GLY A 1 1007 ? 40.221 -10.637 -28.935 1.00 87.44 1007 GLY A CA 1
ATOM 8020 C C . GLY A 1 1007 ? 41.073 -11.691 -28.231 1.00 87.44 1007 GLY A C 1
ATOM 8021 O O . GLY A 1 1007 ? 42.001 -12.271 -28.804 1.00 87.44 1007 GLY A O 1
ATOM 8022 N N . ASN A 1 1008 ? 40.740 -11.941 -26.965 1.00 87.81 1008 ASN A N 1
ATOM 8023 C CA . ASN A 1 1008 ? 41.387 -12.961 -26.136 1.00 87.81 1008 ASN A CA 1
ATOM 8024 C C . ASN A 1 1008 ? 40.451 -14.110 -25.713 1.00 87.81 1008 ASN A C 1
ATOM 8026 O O . ASN A 1 1008 ? 40.895 -15.004 -24.998 1.00 87.81 1008 ASN A O 1
ATOM 8030 N N . ILE A 1 1009 ? 39.201 -14.116 -26.194 1.00 88.50 1009 ILE A N 1
ATOM 8031 C CA . ILE A 1 1009 ? 38.229 -15.210 -26.030 1.00 88.50 1009 ILE A CA 1
ATOM 8032 C C . ILE A 1 1009 ? 38.051 -15.960 -27.363 1.00 88.50 1009 ILE A C 1
ATOM 8034 O O . ILE A 1 1009 ? 38.064 -15.351 -28.439 1.00 88.50 1009 ILE A O 1
ATOM 8038 N N . ILE A 1 1010 ? 37.849 -17.280 -27.294 1.00 88.00 1010 ILE A N 1
ATOM 8039 C CA . ILE A 1 1010 ? 37.513 -18.136 -28.443 1.00 88.00 1010 ILE A CA 1
ATOM 8040 C C . ILE A 1 1010 ? 36.127 -17.765 -28.989 1.00 88.00 1010 ILE A C 1
ATOM 8042 O O . ILE A 1 1010 ? 35.158 -17.619 -28.241 1.00 88.00 1010 ILE A O 1
ATOM 8046 N N . MET A 1 1011 ? 36.000 -17.634 -30.310 1.00 87.62 1011 MET A N 1
ATOM 8047 C CA . MET A 1 1011 ? 34.711 -17.374 -30.954 1.00 87.62 1011 MET A CA 1
ATOM 8048 C C . MET A 1 1011 ? 34.170 -18.606 -31.668 1.00 87.62 1011 MET A C 1
ATOM 8050 O O . MET A 1 1011 ? 34.918 -19.326 -32.318 1.00 87.62 1011 MET A O 1
ATOM 8054 N N . HIS A 1 1012 ? 32.858 -18.821 -31.575 1.00 86.44 1012 HIS A N 1
ATOM 8055 C CA . HIS A 1 1012 ? 32.167 -19.965 -32.166 1.00 86.44 1012 HIS A CA 1
ATOM 8056 C C . HIS A 1 1012 ? 31.077 -19.518 -33.137 1.00 86.44 1012 HIS A C 1
ATOM 8058 O O . HIS A 1 1012 ? 30.443 -18.487 -32.914 1.00 86.44 1012 HIS A O 1
ATOM 8064 N N . ASN A 1 1013 ? 30.819 -20.339 -34.159 1.00 86.19 1013 ASN A N 1
ATOM 8065 C CA . ASN A 1 1013 ? 29.717 -20.184 -35.117 1.00 86.19 1013 ASN A CA 1
ATOM 8066 C C . ASN A 1 1013 ? 29.608 -18.765 -35.703 1.00 86.19 1013 ASN A C 1
ATOM 8068 O O . ASN A 1 1013 ? 28.525 -18.181 -35.782 1.00 86.19 1013 ASN A O 1
ATOM 8072 N N . LEU A 1 1014 ? 30.742 -18.194 -36.099 1.00 90.12 1014 LEU A N 1
ATOM 8073 C CA . LEU A 1 1014 ? 30.787 -16.883 -36.734 1.00 90.12 1014 LEU A CA 1
ATOM 8074 C C . LEU A 1 1014 ? 30.306 -16.995 -38.181 1.00 90.12 1014 LEU A C 1
ATOM 8076 O O . LEU A 1 1014 ? 30.681 -17.928 -38.879 1.00 90.12 1014 LEU A O 1
ATOM 8080 N N . THR A 1 1015 ? 29.509 -16.039 -38.658 1.00 91.00 1015 THR A N 1
ATOM 8081 C CA . THR A 1 1015 ? 29.080 -16.001 -40.067 1.00 91.00 1015 THR A CA 1
ATOM 8082 C C . THR A 1 1015 ? 29.522 -14.692 -40.703 1.00 91.00 1015 THR A C 1
ATOM 8084 O O . THR A 1 1015 ? 29.026 -13.620 -40.345 1.00 91.00 1015 THR A O 1
ATOM 8087 N N . VAL A 1 1016 ? 30.456 -14.771 -41.649 1.00 92.00 1016 VAL A N 1
ATOM 8088 C CA . VAL A 1 1016 ? 30.905 -13.608 -42.424 1.00 92.00 1016 VAL A CA 1
ATOM 8089 C C . VAL A 1 1016 ? 30.009 -13.464 -43.645 1.00 92.00 1016 VAL A C 1
ATOM 8091 O O . VAL A 1 1016 ? 29.864 -14.419 -44.398 1.00 92.00 1016 VAL A O 1
ATOM 8094 N N . ASN A 1 1017 ? 29.436 -12.280 -43.858 1.00 91.81 1017 ASN A N 1
ATOM 8095 C CA . ASN A 1 1017 ? 28.516 -11.992 -44.954 1.00 91.81 1017 ASN A CA 1
ATOM 8096 C C . ASN A 1 1017 ? 29.092 -10.937 -45.907 1.00 91.81 1017 ASN A C 1
ATOM 8098 O O . ASN A 1 1017 ? 29.355 -9.804 -45.507 1.00 91.81 1017 ASN A O 1
ATOM 8102 N N . ASP A 1 1018 ? 29.195 -11.274 -47.192 1.00 90.94 1018 ASP A N 1
ATOM 8103 C CA . ASP A 1 1018 ? 29.601 -10.355 -48.265 1.00 90.94 1018 ASP A CA 1
ATOM 8104 C C . ASP A 1 1018 ? 28.587 -10.283 -49.422 1.00 90.94 1018 ASP A C 1
ATOM 8106 O O . ASP A 1 1018 ? 28.887 -9.837 -50.530 1.00 90.94 1018 ASP A O 1
ATOM 8110 N N . VAL A 1 1019 ? 27.340 -10.687 -49.164 1.00 86.94 1019 VAL A N 1
ATOM 8111 C CA . VAL A 1 1019 ? 26.249 -10.665 -50.154 1.00 86.94 1019 VAL A CA 1
ATOM 8112 C C . VAL A 1 1019 ? 26.001 -9.253 -50.701 1.00 86.94 1019 VAL A C 1
ATOM 8114 O O . VAL A 1 1019 ? 25.795 -9.082 -51.903 1.00 86.94 1019 VAL A O 1
ATOM 8117 N N . LEU A 1 1020 ? 26.055 -8.228 -49.841 1.00 81.00 1020 LEU A N 1
ATOM 8118 C CA . LEU A 1 1020 ? 25.913 -6.821 -50.245 1.00 81.00 1020 LEU A CA 1
ATOM 8119 C C . LEU A 1 1020 ? 27.139 -6.308 -51.013 1.00 81.00 1020 LEU A C 1
ATOM 8121 O O . LEU A 1 1020 ? 27.018 -5.427 -51.862 1.00 81.00 1020 LEU A O 1
ATOM 8125 N N . GLY A 1 1021 ? 28.309 -6.896 -50.764 1.00 75.88 1021 GLY A N 1
ATOM 8126 C CA . GLY A 1 1021 ? 29.542 -6.635 -51.493 1.00 75.88 1021 GLY A CA 1
ATOM 8127 C C . GLY A 1 1021 ? 29.603 -7.267 -52.886 1.00 75.88 1021 GLY A C 1
ATOM 8128 O O . GLY A 1 1021 ? 30.631 -7.135 -53.551 1.00 75.88 1021 GLY A O 1
ATOM 8129 N N . PHE A 1 1022 ? 28.528 -7.919 -53.349 1.00 82.94 1022 PHE A N 1
ATOM 8130 C CA . PHE A 1 1022 ? 28.400 -8.508 -54.682 1.00 82.94 1022 PHE A CA 1
ATOM 8131 C C . PHE A 1 1022 ? 27.374 -7.746 -55.558 1.00 82.94 1022 PHE A C 1
ATOM 8133 O O . PHE A 1 1022 ? 26.175 -8.047 -55.544 1.00 82.94 1022 PHE A O 1
ATOM 8140 N N . PRO A 1 1023 ? 27.809 -6.778 -56.393 1.00 80.31 1023 PRO A N 1
ATOM 8141 C CA . PRO A 1 1023 ? 26.908 -6.047 -57.280 1.00 80.31 1023 PRO A CA 1
ATOM 8142 C C . PRO A 1 1023 ? 26.539 -6.875 -58.518 1.00 80.31 1023 PRO A C 1
ATOM 8144 O O . PRO A 1 1023 ? 27.282 -6.936 -59.504 1.00 80.31 1023 PRO A O 1
ATOM 8147 N N . LYS A 1 1024 ? 25.340 -7.465 -58.501 1.00 80.44 1024 LYS A N 1
ATOM 8148 C CA . LYS A 1 1024 ? 24.794 -8.329 -59.573 1.00 80.44 1024 LYS A CA 1
ATOM 8149 C C . LYS A 1 1024 ? 24.754 -7.678 -60.966 1.00 80.44 1024 LYS A C 1
ATOM 8151 O O . LYS A 1 1024 ? 24.783 -8.376 -61.983 1.00 80.44 1024 LYS A O 1
ATOM 8156 N N . ASP A 1 1025 ? 24.707 -6.349 -61.026 1.00 81.00 1025 ASP A N 1
ATOM 8157 C CA . ASP A 1 1025 ? 24.662 -5.593 -62.283 1.00 81.00 1025 ASP A CA 1
ATOM 8158 C C . ASP A 1 1025 ? 26.010 -5.565 -63.014 1.00 81.00 1025 ASP A C 1
ATOM 8160 O O . ASP A 1 1025 ? 26.057 -5.558 -64.249 1.00 81.00 1025 ASP A O 1
ATOM 8164 N N . GLY A 1 1026 ? 27.110 -5.559 -62.255 1.00 82.31 1026 GLY A N 1
ATOM 8165 C CA . GLY A 1 1026 ? 28.473 -5.452 -62.774 1.00 82.31 1026 GLY A CA 1
ATOM 8166 C C . GLY A 1 1026 ? 29.235 -6.769 -62.832 1.00 82.31 1026 GLY A C 1
ATOM 8167 O O . GLY A 1 1026 ? 30.208 -6.867 -63.583 1.00 82.31 1026 GLY A O 1
ATOM 8168 N N . PHE A 1 1027 ? 28.791 -7.775 -62.076 1.00 88.00 1027 PHE A N 1
ATOM 8169 C CA . PHE A 1 1027 ? 29.566 -8.971 -61.758 1.00 88.00 1027 PHE A CA 1
ATOM 8170 C C . PHE A 1 1027 ? 28.712 -10.242 -61.802 1.00 88.00 1027 PHE A C 1
ATOM 8172 O O . PHE A 1 1027 ? 27.499 -10.210 -61.610 1.00 88.00 1027 PHE A O 1
ATOM 8179 N N . ILE A 1 1028 ? 29.357 -11.381 -62.046 1.00 88.44 1028 ILE A N 1
ATOM 8180 C CA . ILE A 1 1028 ? 28.766 -12.719 -61.927 1.00 88.44 1028 ILE A CA 1
ATOM 8181 C C . ILE A 1 1028 ? 29.616 -13.505 -60.932 1.00 88.44 1028 ILE A C 1
ATOM 8183 O O . ILE A 1 1028 ? 30.831 -13.575 -61.116 1.00 88.44 1028 ILE A O 1
ATOM 8187 N N . LEU A 1 1029 ? 28.996 -14.094 -59.909 1.00 90.62 1029 LEU A N 1
ATOM 8188 C CA . LEU A 1 1029 ? 29.668 -15.044 -59.026 1.00 90.62 1029 LEU A CA 1
ATOM 8189 C C . LEU A 1 1029 ? 30.006 -16.288 -59.850 1.00 90.62 1029 LEU A C 1
ATOM 8191 O O . LEU A 1 1029 ? 29.113 -16.927 -60.405 1.00 90.62 1029 LEU A O 1
ATOM 8195 N N . TRP A 1 1030 ? 31.297 -16.556 -60.014 1.00 90.31 1030 TRP A N 1
ATOM 8196 C CA . TRP A 1 1030 ? 31.791 -17.659 -60.830 1.00 90.31 1030 TRP A CA 1
ATOM 8197 C C . TRP A 1 1030 ? 32.059 -18.909 -59.994 1.00 90.31 1030 TRP A C 1
ATOM 8199 O O . TRP A 1 1030 ? 31.738 -20.004 -60.445 1.00 90.31 1030 TRP A O 1
ATOM 8209 N N . ASP A 1 1031 ? 32.649 -18.738 -58.809 1.00 88.69 1031 ASP A N 1
ATOM 8210 C CA . ASP A 1 1031 ? 33.039 -19.826 -57.907 1.00 88.69 1031 ASP A CA 1
ATOM 8211 C C . ASP A 1 1031 ? 33.161 -19.317 -56.456 1.00 88.69 1031 ASP A C 1
ATOM 8213 O O . ASP A 1 1031 ? 33.488 -18.144 -56.257 1.00 88.69 1031 ASP A O 1
ATOM 8217 N N . GLY A 1 1032 ? 32.930 -20.183 -55.466 1.00 88.62 1032 GLY A N 1
ATOM 8218 C CA . GLY A 1 1032 ? 32.898 -19.851 -54.031 1.00 88.62 1032 GLY A CA 1
ATOM 8219 C C . GLY A 1 1032 ? 31.525 -19.410 -53.494 1.00 88.62 1032 GLY A C 1
ATOM 8220 O O . GLY A 1 1032 ? 30.534 -19.378 -54.226 1.00 88.62 1032 GLY A O 1
ATOM 8221 N N . VAL A 1 1033 ? 31.475 -19.075 -52.201 1.00 90.06 1033 VAL A N 1
ATOM 8222 C CA . VAL A 1 1033 ? 30.282 -18.585 -51.483 1.00 90.06 1033 VAL A CA 1
ATOM 8223 C C . VAL A 1 1033 ? 30.504 -17.162 -50.965 1.00 90.06 1033 VAL A C 1
ATOM 8225 O O . VAL A 1 1033 ? 31.641 -16.738 -50.764 1.00 90.06 1033 VAL A O 1
ATOM 8228 N N . LEU A 1 1034 ? 29.417 -16.400 -50.821 1.00 90.44 1034 LEU A N 1
ATOM 8229 C CA . LEU A 1 1034 ? 29.446 -15.012 -50.327 1.00 90.44 1034 LEU A CA 1
ATOM 8230 C C . LEU A 1 1034 ? 29.223 -14.933 -48.813 1.00 90.44 1034 LEU A C 1
ATOM 8232 O O . LEU A 1 1034 ? 29.392 -13.872 -48.215 1.00 90.44 1034 LEU A O 1
ATOM 8236 N N . ASP A 1 1035 ? 28.803 -16.040 -48.221 1.00 90.75 1035 ASP A N 1
ATOM 8237 C CA . ASP A 1 1035 ? 28.544 -16.255 -46.816 1.00 90.75 1035 ASP A CA 1
ATOM 8238 C C . ASP A 1 1035 ? 29.284 -17.518 -46.372 1.00 90.75 1035 ASP A C 1
ATOM 8240 O O . ASP A 1 1035 ? 29.123 -18.580 -46.965 1.00 90.75 1035 ASP A O 1
ATOM 8244 N N . GLU A 1 1036 ? 30.117 -17.397 -45.341 1.00 92.00 1036 GLU A N 1
ATOM 8245 C CA . GLU A 1 1036 ? 30.904 -18.518 -44.820 1.00 92.00 1036 GLU A CA 1
ATOM 8246 C C . GLU A 1 1036 ? 30.708 -18.623 -43.307 1.00 92.00 1036 GLU A C 1
ATOM 8248 O O . GLU A 1 1036 ? 30.809 -17.623 -42.582 1.00 92.00 1036 GLU A O 1
ATOM 8253 N N . VAL A 1 1037 ? 30.425 -19.843 -42.837 1.00 90.62 1037 VAL A N 1
ATOM 8254 C CA . VAL A 1 1037 ? 30.262 -20.162 -41.415 1.00 90.62 1037 VAL A CA 1
ATOM 8255 C C . VAL A 1 1037 ? 31.570 -20.727 -40.878 1.00 90.62 1037 VAL A C 1
ATOM 8257 O O . VAL A 1 1037 ? 32.040 -21.773 -41.314 1.00 90.62 1037 VAL A O 1
ATOM 8260 N N . ILE A 1 1038 ? 32.132 -20.051 -39.885 1.00 91.69 1038 ILE A N 1
ATOM 8261 C CA . ILE A 1 1038 ? 33.375 -20.413 -39.212 1.00 91.69 1038 ILE A CA 1
ATOM 8262 C C . ILE A 1 1038 ? 32.999 -21.078 -37.878 1.00 91.69 1038 ILE A C 1
ATOM 8264 O O . ILE A 1 1038 ? 32.474 -20.397 -36.989 1.00 91.69 1038 ILE A O 1
ATOM 8268 N N . PRO A 1 1039 ? 33.245 -22.393 -37.706 1.00 87.62 1039 PRO A N 1
ATOM 8269 C CA . PRO A 1 1039 ? 32.838 -23.114 -36.499 1.00 87.62 1039 PRO A CA 1
ATOM 8270 C C . PRO A 1 1039 ? 33.510 -22.586 -35.228 1.00 87.62 1039 PRO A C 1
ATOM 8272 O O . PRO A 1 1039 ? 32.857 -22.451 -34.194 1.00 87.62 1039 PRO A O 1
ATOM 8275 N N . THR A 1 1040 ? 34.805 -22.281 -35.313 1.00 90.69 1040 THR A N 1
ATOM 8276 C CA . THR A 1 1040 ? 35.667 -21.855 -34.202 1.00 90.69 1040 THR A CA 1
ATOM 8277 C C . THR A 1 1040 ? 36.763 -20.925 -34.716 1.00 90.69 1040 THR A C 1
ATOM 8279 O O . THR A 1 1040 ? 37.305 -21.182 -35.790 1.00 90.69 1040 THR A O 1
ATOM 8282 N N . LEU A 1 1041 ? 37.111 -19.889 -33.951 1.00 91.88 1041 LEU A N 1
ATOM 8283 C CA . LEU A 1 1041 ? 38.252 -19.011 -34.212 1.00 91.88 1041 LEU A CA 1
ATOM 8284 C C . LEU A 1 1041 ? 38.971 -18.674 -32.895 1.00 91.88 1041 LEU A C 1
ATOM 8286 O O . LEU A 1 1041 ? 38.445 -17.927 -32.061 1.00 91.88 1041 LEU A O 1
ATOM 8290 N N . GLU A 1 1042 ? 40.163 -19.236 -32.711 1.00 90.62 1042 GLU A N 1
ATOM 8291 C CA . GLU A 1 1042 ? 41.000 -19.055 -31.520 1.00 90.62 1042 GLU A CA 1
ATOM 8292 C C . GLU A 1 1042 ? 41.561 -17.621 -31.428 1.00 90.62 1042 GLU A C 1
ATOM 8294 O O . GLU A 1 1042 ? 41.684 -16.933 -32.447 1.00 90.62 1042 GLU A O 1
ATOM 8299 N N . PRO A 1 1043 ? 41.930 -17.126 -30.232 1.00 88.81 1043 PRO A N 1
ATOM 8300 C CA . PRO A 1 1043 ? 42.614 -15.844 -30.083 1.00 88.81 1043 PRO A CA 1
ATOM 8301 C C . PRO A 1 1043 ? 43.854 -15.738 -30.978 1.00 88.81 1043 PRO A C 1
ATOM 8303 O O . PRO A 1 1043 ? 44.704 -16.626 -30.991 1.00 88.81 1043 PRO A O 1
ATOM 8306 N N . GLN A 1 1044 ? 43.977 -14.623 -31.702 1.00 89.44 1044 GLN A N 1
ATOM 8307 C CA . GLN A 1 1044 ? 45.027 -14.348 -32.696 1.00 89.44 1044 GLN A CA 1
ATOM 8308 C C . GLN A 1 1044 ? 45.021 -15.263 -33.936 1.00 89.44 1044 GLN A C 1
ATOM 8310 O O . GLN A 1 1044 ? 45.853 -15.088 -34.831 1.00 89.44 1044 GLN A O 1
ATOM 8315 N N . GLU A 1 1045 ? 44.081 -16.205 -34.048 1.00 92.81 1045 GLU A N 1
ATOM 8316 C CA . GLU A 1 1045 ? 43.895 -17.006 -35.254 1.00 92.81 1045 GLU A CA 1
ATOM 8317 C C . GLU A 1 1045 ? 43.267 -16.162 -36.370 1.00 92.81 1045 GLU A C 1
ATOM 8319 O O . GLU A 1 1045 ? 42.456 -15.260 -36.136 1.00 92.81 1045 GLU A O 1
ATOM 8324 N N . SER A 1 1046 ? 43.673 -16.443 -37.608 1.00 91.88 1046 SER A N 1
ATOM 8325 C CA . SER A 1 1046 ? 43.102 -15.824 -38.802 1.00 91.88 1046 SER A CA 1
ATOM 8326 C C . SER A 1 1046 ? 42.496 -16.884 -39.705 1.00 91.88 1046 SER A C 1
ATOM 8328 O O . SER A 1 1046 ? 43.146 -17.878 -40.024 1.00 91.88 1046 SER A O 1
ATOM 8330 N N . PHE A 1 1047 ? 41.271 -16.636 -40.150 1.00 93.69 1047 PHE A N 1
ATOM 8331 C CA . PHE A 1 1047 ? 40.568 -17.425 -41.146 1.00 93.69 1047 PHE A CA 1
ATOM 8332 C C . PHE A 1 1047 ? 40.458 -16.630 -42.445 1.00 93.69 1047 PHE A C 1
ATOM 8334 O O . PHE A 1 1047 ? 40.160 -15.434 -42.435 1.00 93.69 1047 PHE A O 1
ATOM 8341 N N . SER A 1 1048 ? 40.673 -17.305 -43.568 1.00 91.38 1048 SER A N 1
ATOM 8342 C CA . SER A 1 1048 ? 40.630 -16.693 -44.891 1.00 91.38 1048 SER A CA 1
ATOM 8343 C C . SER A 1 1048 ? 39.830 -17.566 -45.839 1.00 91.38 1048 SER A C 1
ATOM 8345 O O . SER A 1 1048 ? 40.127 -18.753 -45.970 1.00 91.38 1048 SER A O 1
ATOM 8347 N N . TYR A 1 1049 ? 38.872 -16.974 -46.548 1.00 93.31 1049 TYR A N 1
ATOM 8348 C CA . TYR A 1 1049 ? 38.193 -17.636 -47.660 1.00 93.31 1049 TYR A CA 1
ATOM 8349 C C . TYR A 1 1049 ? 38.200 -16.751 -48.906 1.00 93.31 1049 TYR A C 1
ATOM 8351 O O . TYR A 1 1049 ? 38.354 -15.528 -48.831 1.00 93.31 1049 TYR A O 1
ATOM 8359 N N . GLU A 1 1050 ? 38.087 -17.390 -50.069 1.00 92.94 1050 GLU A N 1
ATOM 8360 C CA . GLU A 1 1050 ? 38.119 -16.715 -51.362 1.00 92.94 1050 GLU A CA 1
ATOM 8361 C C . GLU A 1 1050 ? 36.900 -17.085 -52.197 1.00 92.94 1050 GLU A C 1
ATOM 8363 O O . GLU A 1 1050 ? 36.492 -18.246 -52.242 1.00 92.94 1050 GLU A O 1
ATOM 8368 N N . TYR A 1 1051 ? 36.379 -16.113 -52.938 1.00 93.56 1051 TYR A N 1
ATOM 8369 C CA . TYR A 1 1051 ? 35.412 -16.351 -54.002 1.00 93.56 1051 TYR A CA 1
ATOM 8370 C C . TYR A 1 1051 ? 35.828 -15.599 -55.270 1.00 93.56 1051 TYR A C 1
ATOM 8372 O O . TYR A 1 1051 ? 36.562 -14.609 -55.239 1.00 93.56 1051 TYR A O 1
ATOM 8380 N N . THR A 1 1052 ? 35.397 -16.098 -56.427 1.00 90.81 1052 THR A N 1
ATOM 8381 C CA . THR A 1 1052 ? 35.786 -15.562 -57.735 1.00 90.81 1052 THR A CA 1
ATOM 8382 C C . THR A 1 1052 ? 34.597 -14.899 -58.409 1.00 90.81 1052 THR A C 1
ATOM 8384 O O . THR A 1 1052 ? 33.551 -15.516 -58.615 1.00 90.81 1052 THR A O 1
ATOM 8387 N N . LEU A 1 1053 ? 34.779 -13.650 -58.829 1.00 90.31 1053 LEU A N 1
ATOM 8388 C CA . LEU A 1 1053 ? 33.812 -12.908 -59.627 1.00 90.31 1053 LEU A CA 1
ATOM 8389 C C . LEU A 1 1053 ? 34.285 -12.781 -61.073 1.00 90.31 1053 LEU A C 1
ATOM 8391 O O . LEU A 1 1053 ? 35.477 -12.705 -61.362 1.00 90.31 1053 LEU A O 1
ATOM 8395 N N . LYS A 1 1054 ? 33.334 -12.696 -61.998 1.00 89.88 1054 LYS A N 1
ATOM 8396 C CA . LYS A 1 1054 ? 33.572 -12.378 -63.405 1.00 89.88 1054 LYS A CA 1
ATOM 8397 C C . LYS A 1 1054 ? 32.990 -11.010 -63.738 1.00 89.88 1054 LYS A C 1
ATOM 8399 O O . LYS A 1 1054 ? 31.801 -10.777 -63.519 1.00 89.88 1054 LYS A O 1
ATOM 8404 N N . PHE A 1 1055 ? 33.801 -10.126 -64.317 1.00 89.00 1055 PHE A N 1
ATOM 8405 C CA . PHE A 1 1055 ? 33.358 -8.799 -64.746 1.00 89.00 1055 PHE A CA 1
ATOM 8406 C C . PHE A 1 1055 ? 32.360 -8.903 -65.905 1.00 89.00 1055 PHE A C 1
ATOM 8408 O O . PHE A 1 1055 ? 32.671 -9.472 -66.953 1.00 89.00 1055 PHE A O 1
ATOM 8415 N N . ARG A 1 1056 ? 31.165 -8.331 -65.736 1.00 85.19 1056 ARG A N 1
ATOM 8416 C CA . ARG A 1 1056 ? 30.045 -8.437 -66.684 1.00 85.19 1056 ARG A CA 1
ATOM 8417 C C . ARG A 1 1056 ? 29.752 -7.148 -67.437 1.00 85.19 1056 ARG A C 1
ATOM 8419 O O . ARG A 1 1056 ? 29.387 -7.215 -68.602 1.00 85.19 1056 ARG A O 1
ATOM 8426 N N . LYS A 1 1057 ? 29.844 -5.982 -66.798 1.00 85.06 1057 LYS A N 1
ATOM 8427 C CA . LYS A 1 1057 ? 29.418 -4.713 -67.409 1.00 85.06 1057 LYS A CA 1
ATOM 8428 C C . LYS A 1 1057 ? 30.424 -3.608 -67.114 1.00 85.06 1057 LYS A C 1
ATOM 8430 O O . LYS A 1 1057 ? 30.857 -3.461 -65.976 1.00 85.06 1057 LYS A O 1
ATOM 8435 N N . GLN A 1 1058 ? 30.785 -2.831 -68.137 1.00 85.44 1058 GLN A N 1
ATOM 8436 C CA . GLN A 1 1058 ? 31.655 -1.662 -67.983 1.00 85.44 1058 GLN A CA 1
ATOM 8437 C C . GLN A 1 1058 ? 31.017 -0.643 -67.030 1.00 85.44 1058 GLN A C 1
ATOM 8439 O O . GLN A 1 1058 ? 29.831 -0.339 -67.148 1.00 85.44 1058 GLN A O 1
ATOM 8444 N N . GLY A 1 1059 ? 31.819 -0.096 -66.122 1.00 87.00 1059 GLY A N 1
ATOM 8445 C CA . GLY A 1 1059 ? 31.372 0.884 -65.139 1.00 87.00 1059 GLY A CA 1
ATOM 8446 C C . GLY A 1 1059 ? 32.370 1.051 -64.000 1.00 87.00 1059 GLY A C 1
ATOM 8447 O O . GLY A 1 1059 ? 33.348 0.311 -63.902 1.00 87.00 1059 GLY A O 1
ATOM 8448 N N . THR A 1 1060 ? 32.112 2.032 -63.143 1.00 87.00 1060 THR A N 1
ATOM 8449 C CA . THR A 1 1060 ? 32.775 2.164 -61.843 1.00 87.00 1060 THR A CA 1
ATOM 8450 C C . THR A 1 1060 ? 31.770 1.721 -60.791 1.00 87.00 1060 THR A C 1
ATOM 8452 O O . THR A 1 1060 ? 30.693 2.305 -60.708 1.00 87.00 1060 THR A O 1
ATOM 8455 N N . TYR A 1 1061 ? 32.103 0.692 -60.020 1.00 87.88 1061 TYR A N 1
ATOM 8456 C CA . TYR A 1 1061 ? 31.235 0.132 -58.989 1.00 87.88 1061 TYR A CA 1
ATOM 8457 C C . TYR A 1 1061 ? 31.802 0.466 -57.617 1.00 87.88 1061 TYR A C 1
ATOM 8459 O O . TYR A 1 1061 ? 32.985 0.236 -57.365 1.00 87.88 1061 TYR A O 1
ATOM 8467 N N . ASN A 1 1062 ? 30.958 1.005 -56.742 1.00 86.94 1062 ASN A N 1
ATOM 8468 C CA . ASN A 1 1062 ? 31.270 1.115 -55.325 1.00 86.94 1062 ASN A CA 1
ATOM 8469 C C . ASN A 1 1062 ? 30.849 -0.197 -54.661 1.00 86.94 1062 ASN A C 1
ATOM 8471 O O . ASN A 1 1062 ? 29.676 -0.558 -54.706 1.00 86.94 1062 ASN A O 1
ATOM 8475 N N . ILE A 1 1063 ? 31.820 -0.932 -54.139 1.00 88.50 1063 ILE A N 1
ATOM 8476 C CA . ILE A 1 1063 ? 31.655 -2.242 -53.528 1.00 88.50 1063 ILE A CA 1
ATOM 8477 C C . ILE A 1 1063 ? 31.538 -2.043 -52.015 1.00 88.50 1063 ILE A C 1
ATOM 8479 O O . ILE A 1 1063 ? 32.518 -1.613 -51.392 1.00 88.50 1063 ILE A O 1
ATOM 8483 N N . PRO A 1 1064 ? 30.377 -2.369 -51.421 1.00 88.19 1064 PRO A N 1
ATOM 8484 C CA . PRO A 1 1064 ? 30.210 -2.349 -49.978 1.00 88.19 1064 PRO A CA 1
ATOM 8485 C C . PRO A 1 1064 ? 31.167 -3.310 -49.266 1.00 88.19 1064 PRO A C 1
ATOM 8487 O O . PRO A 1 1064 ? 31.615 -4.324 -49.822 1.00 88.19 1064 PRO A O 1
ATOM 8490 N N . ALA A 1 1065 ? 31.459 -2.973 -48.017 1.00 90.31 1065 ALA A N 1
ATOM 8491 C CA . ALA A 1 1065 ? 32.185 -3.815 -47.089 1.00 90.31 1065 ALA A CA 1
ATOM 8492 C C . ALA A 1 1065 ? 31.484 -5.166 -46.865 1.00 90.31 1065 ALA A C 1
ATOM 8494 O O . ALA A 1 1065 ? 30.254 -5.243 -46.821 1.00 90.31 1065 ALA A O 1
ATOM 8495 N N . ALA A 1 1066 ? 32.287 -6.212 -46.670 1.00 92.19 1066 ALA A N 1
ATOM 8496 C CA . ALA A 1 1066 ? 31.829 -7.422 -46.001 1.00 92.19 1066 ALA A CA 1
ATOM 8497 C C . ALA A 1 1066 ? 31.590 -7.097 -44.522 1.00 92.19 1066 ALA A C 1
ATOM 8499 O O . ALA A 1 1066 ? 32.252 -6.212 -43.973 1.00 92.19 1066 ALA A O 1
ATOM 8500 N N . TYR A 1 1067 ? 30.690 -7.819 -43.866 1.00 92.06 1067 TYR A N 1
ATOM 8501 C CA . TYR A 1 1067 ? 30.418 -7.619 -42.448 1.00 92.06 1067 TYR A CA 1
ATOM 8502 C C . TYR A 1 1067 ? 30.296 -8.940 -41.699 1.00 92.06 1067 TYR A C 1
ATOM 8504 O O . TYR A 1 1067 ? 29.961 -9.984 -42.262 1.00 92.06 1067 TYR A O 1
ATOM 8512 N N . ILE A 1 1068 ? 30.539 -8.880 -40.398 1.00 92.44 1068 ILE A N 1
ATOM 8513 C CA . ILE A 1 1068 ? 30.298 -9.972 -39.463 1.00 92.44 1068 ILE A CA 1
ATOM 8514 C C . ILE A 1 1068 ? 29.548 -9.427 -38.253 1.00 92.44 1068 ILE A C 1
ATOM 8516 O O . ILE A 1 1068 ? 29.846 -8.335 -37.777 1.00 92.44 1068 ILE A O 1
ATOM 8520 N N . LYS A 1 1069 ? 28.552 -10.178 -37.778 1.00 89.19 1069 LYS A N 1
ATOM 8521 C CA . LYS A 1 1069 ? 27.763 -9.846 -36.587 1.00 89.19 1069 LYS A CA 1
ATOM 8522 C C . LYS A 1 1069 ? 28.007 -10.902 -35.522 1.00 89.19 1069 LYS A C 1
ATOM 8524 O O . LYS A 1 1069 ? 27.948 -12.094 -35.820 1.00 89.19 1069 LYS A O 1
ATOM 8529 N N . TYR A 1 1070 ? 28.253 -10.471 -34.295 1.00 88.50 1070 TYR A N 1
ATOM 8530 C CA . TYR A 1 1070 ? 28.398 -11.358 -33.144 1.00 88.50 1070 TYR A CA 1
ATOM 8531 C C . TYR A 1 1070 ? 27.853 -10.683 -31.883 1.00 88.50 1070 TYR A C 1
ATOM 8533 O O . TYR A 1 1070 ? 27.627 -9.478 -31.870 1.00 88.50 1070 TYR A O 1
ATOM 8541 N N . TYR A 1 1071 ? 27.605 -11.466 -30.833 1.00 81.56 1071 TYR A N 1
ATOM 8542 C CA . TYR A 1 1071 ? 27.051 -10.971 -29.571 1.00 81.56 1071 TYR A CA 1
ATOM 8543 C C . TYR A 1 1071 ? 28.046 -11.156 -28.424 1.00 81.56 1071 TYR A C 1
ATOM 8545 O O . TYR A 1 1071 ? 28.691 -12.212 -28.304 1.00 81.56 1071 TYR A O 1
ATOM 8553 N N . TYR A 1 1072 ? 28.166 -10.113 -27.608 1.00 82.94 1072 TYR A N 1
ATOM 8554 C CA . TYR A 1 1072 ? 28.833 -10.129 -26.313 1.00 82.94 1072 TYR A CA 1
ATOM 8555 C C . TYR A 1 1072 ? 28.283 -8.981 -25.465 1.00 82.94 1072 TYR A C 1
ATOM 8557 O O . TYR A 1 1072 ? 28.650 -7.834 -25.712 1.00 82.94 1072 TYR A O 1
ATOM 8565 N N . LEU A 1 1073 ? 27.372 -9.295 -24.532 1.00 78.19 1073 LEU A N 1
ATOM 8566 C CA . LEU A 1 1073 ? 26.431 -8.357 -23.885 1.00 78.19 1073 LEU A CA 1
ATOM 8567 C C . LEU A 1 1073 ? 25.463 -7.710 -24.892 1.00 78.19 1073 LEU A C 1
ATOM 8569 O O . LEU A 1 1073 ? 24.258 -7.951 -24.858 1.00 78.19 1073 LEU A O 1
ATOM 8573 N N . GLU A 1 1074 ? 26.019 -6.987 -25.859 1.00 81.69 1074 GLU A N 1
ATOM 8574 C CA . GLU A 1 1074 ? 25.335 -6.334 -26.967 1.00 81.69 1074 GLU A CA 1
ATOM 8575 C C . GLU A 1 1074 ? 25.775 -6.923 -28.316 1.00 81.69 1074 GLU A C 1
ATOM 8577 O O . GLU A 1 1074 ? 26.759 -7.666 -28.440 1.00 81.69 1074 GLU A O 1
ATOM 8582 N N . LYS A 1 1075 ? 25.030 -6.589 -29.367 1.00 85.88 1075 LYS A N 1
ATOM 8583 C CA . LYS A 1 1075 ? 25.362 -6.919 -30.750 1.00 85.88 1075 LYS A CA 1
ATOM 8584 C C . LYS A 1 1075 ? 26.506 -6.039 -31.243 1.00 85.88 1075 LYS A C 1
ATOM 8586 O O . LYS A 1 1075 ? 26.384 -4.824 -31.320 1.00 85.88 1075 LYS A O 1
ATOM 8591 N N . GLN A 1 1076 ? 27.578 -6.676 -31.683 1.00 86.81 1076 GLN A N 1
ATOM 8592 C CA . GLN A 1 1076 ? 28.718 -6.033 -32.320 1.00 86.81 1076 GLN A CA 1
ATOM 8593 C C . GLN A 1 1076 ? 28.708 -6.331 -33.822 1.00 86.81 1076 GLN A C 1
ATOM 8595 O O . GLN A 1 1076 ? 28.311 -7.422 -34.256 1.00 86.81 1076 GLN A O 1
ATOM 8600 N N . GLN A 1 1077 ? 29.141 -5.359 -34.627 1.00 88.75 1077 GLN A N 1
ATOM 8601 C CA . GLN A 1 1077 ? 29.312 -5.526 -36.067 1.00 88.75 1077 GLN A CA 1
ATOM 8602 C C . GLN A 1 1077 ? 30.655 -4.959 -36.518 1.00 88.75 1077 GLN A C 1
ATOM 8604 O O . GLN A 1 1077 ? 30.867 -3.749 -36.482 1.00 88.75 1077 GLN A O 1
ATOM 8609 N N . ASP A 1 1078 ? 31.511 -5.832 -37.042 1.00 90.06 1078 ASP A N 1
ATOM 8610 C CA . ASP A 1 1078 ? 32.754 -5.431 -37.692 1.00 90.06 1078 ASP A CA 1
ATOM 8611 C C . ASP A 1 1078 ? 32.568 -5.432 -39.210 1.00 90.06 1078 ASP A C 1
ATOM 8613 O O . ASP A 1 1078 ? 32.011 -6.367 -39.795 1.00 90.06 1078 ASP A O 1
ATOM 8617 N N . ASN A 1 1079 ? 33.040 -4.364 -39.851 1.00 91.56 1079 ASN A N 1
ATOM 8618 C CA . ASN A 1 1079 ? 32.950 -4.165 -41.294 1.00 91.56 1079 ASN A CA 1
ATOM 8619 C C . ASN A 1 1079 ? 34.349 -4.151 -41.913 1.00 91.56 1079 ASN A C 1
ATOM 8621 O O . ASN A 1 1079 ? 35.290 -3.603 -41.340 1.00 91.56 1079 ASN A O 1
ATOM 8625 N N . SER A 1 1080 ? 34.473 -4.694 -43.121 1.00 90.69 1080 SER A N 1
ATOM 8626 C CA . SER A 1 1080 ? 35.674 -4.532 -43.933 1.00 90.69 1080 SER A CA 1
ATOM 8627 C C . SER A 1 1080 ? 35.776 -3.127 -44.540 1.00 90.69 1080 SER A C 1
ATOM 8629 O O . SER A 1 1080 ? 34.921 -2.259 -44.378 1.00 90.69 1080 SER A O 1
ATOM 8631 N N . ASN A 1 1081 ? 36.813 -2.906 -45.339 1.00 89.31 1081 ASN A N 1
ATOM 8632 C CA . ASN A 1 1081 ? 36.949 -1.732 -46.194 1.00 89.31 1081 ASN A CA 1
ATOM 8633 C C . ASN A 1 1081 ? 35.931 -1.722 -47.356 1.00 89.31 1081 ASN A C 1
ATOM 8635 O O . ASN A 1 1081 ? 35.690 -2.757 -47.983 1.00 89.31 1081 ASN A O 1
ATOM 8639 N N . ASN A 1 1082 ? 35.404 -0.535 -47.686 1.00 88.25 1082 ASN A N 1
ATOM 8640 C CA . ASN A 1 1082 ? 34.711 -0.264 -48.953 1.00 88.25 1082 ASN A CA 1
ATOM 8641 C C . ASN A 1 1082 ? 35.736 -0.143 -50.092 1.00 88.25 1082 ASN A C 1
ATOM 8643 O O . ASN A 1 1082 ? 36.844 0.361 -49.888 1.00 88.25 1082 ASN A O 1
ATOM 8647 N N . LEU A 1 1083 ? 35.377 -0.575 -51.301 1.00 87.06 1083 LEU A N 1
ATOM 8648 C CA . LEU A 1 1083 ? 36.286 -0.587 -52.453 1.00 87.06 1083 LEU A CA 1
ATOM 8649 C C . LEU A 1 1083 ? 35.626 0.013 -53.692 1.00 87.06 1083 LEU A C 1
ATOM 8651 O O . LEU A 1 1083 ? 34.460 -0.235 -53.963 1.00 87.06 1083 LEU A O 1
ATOM 8655 N N . VAL A 1 1084 ? 36.385 0.754 -54.499 1.00 87.31 1084 VAL A N 1
ATOM 8656 C CA . VAL A 1 1084 ? 35.911 1.251 -55.799 1.00 87.31 1084 VAL A CA 1
ATOM 8657 C C . VAL A 1 1084 ? 36.593 0.463 -56.906 1.00 87.31 1084 VAL A C 1
ATOM 8659 O O . VAL A 1 1084 ? 37.813 0.525 -57.053 1.00 87.31 1084 VAL A O 1
ATOM 8662 N N . VAL A 1 1085 ? 35.802 -0.255 -57.701 1.00 86.62 1085 VAL A N 1
ATOM 8663 C CA . VAL A 1 1085 ? 36.297 -1.144 -58.756 1.00 86.62 1085 VAL A CA 1
ATOM 8664 C C . VAL A 1 1085 ? 35.904 -0.601 -60.123 1.00 86.62 1085 VAL A C 1
ATOM 8666 O O . VAL A 1 1085 ? 34.733 -0.315 -60.383 1.00 86.62 1085 VAL A O 1
ATOM 8669 N N . LYS A 1 1086 ? 36.882 -0.459 -61.022 1.00 87.50 1086 LYS A N 1
ATOM 8670 C CA . LYS A 1 1086 ? 36.662 0.011 -62.396 1.00 87.50 1086 LYS A CA 1
ATOM 8671 C C . LYS A 1 1086 ? 36.689 -1.164 -63.362 1.00 87.50 1086 LYS A C 1
ATOM 8673 O O . LYS A 1 1086 ? 37.646 -1.925 -63.402 1.00 87.50 1086 LYS A O 1
ATOM 8678 N N . VAL A 1 1087 ? 35.651 -1.282 -64.181 1.00 86.25 1087 VAL A N 1
ATOM 8679 C CA . VAL A 1 1087 ? 35.552 -2.285 -65.244 1.00 86.25 1087 VAL A CA 1
ATOM 8680 C C . VAL A 1 1087 ? 35.629 -1.565 -66.574 1.00 86.25 1087 VAL A C 1
ATOM 8682 O O . VAL A 1 1087 ? 34.744 -0.772 -66.890 1.00 86.25 1087 VAL A O 1
ATOM 8685 N N . ARG A 1 1088 ? 36.673 -1.823 -67.362 1.00 83.12 1088 ARG A N 1
ATOM 8686 C CA . ARG A 1 1088 ? 36.889 -1.221 -68.684 1.00 83.12 1088 ARG A CA 1
ATOM 8687 C C . ARG A 1 1088 ? 36.561 -2.213 -69.796 1.00 83.12 1088 ARG A C 1
ATOM 8689 O O . ARG A 1 1088 ? 36.719 -3.422 -69.651 1.00 83.12 1088 ARG A O 1
ATOM 8696 N N . ASN A 1 1089 ? 36.136 -1.702 -70.946 1.00 75.50 1089 ASN A N 1
ATOM 8697 C CA . ASN A 1 1089 ? 36.089 -2.514 -72.158 1.00 75.50 1089 ASN A CA 1
ATOM 8698 C C . ASN A 1 1089 ? 37.505 -2.784 -72.681 1.00 75.50 1089 ASN A C 1
ATOM 8700 O O . ASN A 1 1089 ? 38.424 -1.989 -72.472 1.00 75.50 1089 ASN A O 1
ATOM 8704 N N . TYR A 1 1090 ? 37.677 -3.909 -73.378 1.00 75.94 1090 TYR A N 1
ATOM 8705 C CA . TYR A 1 1090 ? 38.951 -4.263 -73.998 1.00 75.94 1090 TYR A CA 1
ATOM 8706 C C . TYR A 1 1090 ? 39.403 -3.144 -74.947 1.00 75.94 1090 TYR A C 1
ATOM 8708 O O . TYR A 1 1090 ? 38.608 -2.639 -75.741 1.00 75.94 1090 TYR A O 1
ATOM 8716 N N . TRP A 1 1091 ? 40.676 -2.748 -74.876 1.00 69.25 1091 TRP A N 1
ATOM 8717 C CA . TRP A 1 1091 ? 41.203 -1.571 -75.582 1.00 69.25 1091 TRP A CA 1
ATOM 8718 C C . TRP A 1 1091 ? 40.932 -1.595 -77.095 1.00 69.25 1091 TRP A C 1
ATOM 8720 O O . TRP A 1 1091 ? 40.708 -0.546 -77.690 1.00 69.25 1091 TRP A O 1
ATOM 8730 N N . LEU A 1 1092 ? 40.884 -2.785 -77.705 1.00 65.50 1092 LEU A N 1
ATOM 8731 C CA . LEU A 1 1092 ? 40.603 -2.963 -79.131 1.00 65.50 1092 LEU A CA 1
ATOM 8732 C C . LEU A 1 1092 ? 39.160 -2.573 -79.495 1.00 65.50 1092 LEU A C 1
ATOM 8734 O O . LEU A 1 1092 ? 38.924 -2.084 -80.593 1.00 65.50 1092 LEU A O 1
ATOM 8738 N N . VAL A 1 1093 ? 38.206 -2.726 -78.567 1.00 68.56 1093 VAL A N 1
ATOM 8739 C CA . VAL A 1 1093 ? 36.809 -2.286 -78.735 1.00 68.56 1093 VAL A CA 1
ATOM 8740 C C . VAL A 1 1093 ? 36.733 -0.761 -78.703 1.00 68.56 1093 VAL A C 1
ATOM 8742 O O . VAL A 1 1093 ? 36.129 -0.164 -79.589 1.00 68.56 1093 VAL A O 1
ATOM 8745 N N . ASN A 1 1094 ? 37.415 -0.116 -77.751 1.00 65.94 1094 ASN A N 1
ATOM 8746 C CA . ASN A 1 1094 ? 37.493 1.349 -77.701 1.00 65.94 1094 ASN A CA 1
ATOM 8747 C C . ASN A 1 1094 ? 38.238 1.920 -78.922 1.00 65.94 1094 ASN A C 1
ATOM 8749 O O . ASN A 1 1094 ? 37.816 2.923 -79.492 1.00 65.94 1094 ASN A O 1
ATOM 8753 N N . ALA A 1 1095 ? 39.305 1.254 -79.377 1.00 65.06 1095 ALA A N 1
ATOM 8754 C CA . ALA A 1 1095 ? 40.019 1.623 -80.595 1.00 65.06 1095 ALA A CA 1
ATOM 8755 C C . ALA A 1 1095 ? 39.136 1.465 -81.843 1.00 65.06 1095 ALA A C 1
ATOM 8757 O O . ALA A 1 1095 ? 39.147 2.345 -82.694 1.00 65.06 1095 ALA A O 1
ATOM 8758 N N . LEU A 1 1096 ? 38.326 0.404 -81.941 1.00 67.31 1096 LEU A N 1
ATOM 8759 C CA . LEU A 1 1096 ? 37.358 0.214 -83.030 1.00 67.31 1096 LEU A CA 1
ATOM 8760 C C . LEU A 1 1096 ? 36.284 1.310 -83.055 1.00 67.31 1096 LEU A C 1
ATOM 8762 O O . LEU A 1 1096 ? 35.963 1.802 -84.134 1.00 67.31 1096 LEU A O 1
ATOM 8766 N N . TRP A 1 1097 ? 35.784 1.744 -81.893 1.00 67.38 1097 TRP A N 1
ATOM 8767 C CA . TRP A 1 1097 ? 34.827 2.855 -81.784 1.00 67.38 1097 TRP A CA 1
ATOM 8768 C C . TRP A 1 1097 ? 35.395 4.205 -82.247 1.00 67.38 1097 TRP A C 1
ATOM 8770 O O . TRP A 1 1097 ? 34.633 5.055 -82.691 1.00 67.38 1097 TRP A O 1
ATOM 8780 N N . ILE A 1 1098 ? 36.717 4.400 -82.198 1.00 67.25 1098 ILE A N 1
ATOM 8781 C CA . ILE A 1 1098 ? 37.390 5.615 -82.693 1.00 67.25 1098 ILE A CA 1
ATOM 8782 C C . ILE A 1 1098 ? 37.818 5.453 -84.160 1.00 67.25 1098 ILE A C 1
ATOM 8784 O O . ILE A 1 1098 ? 37.659 6.364 -84.976 1.00 67.25 1098 ILE A O 1
ATOM 8788 N N . LEU A 1 1099 ? 38.351 4.285 -84.522 1.00 66.94 1099 LEU A N 1
ATOM 8789 C CA . LEU A 1 1099 ? 38.888 4.004 -85.851 1.00 66.94 1099 LEU A CA 1
ATOM 8790 C C . LEU A 1 1099 ? 37.786 3.822 -86.898 1.00 66.94 1099 LEU A C 1
ATOM 8792 O O . LEU A 1 1099 ? 37.978 4.253 -88.032 1.00 66.94 1099 LEU A O 1
ATOM 8796 N N . ALA A 1 1100 ? 36.634 3.233 -86.560 1.00 66.12 1100 ALA A N 1
ATOM 8797 C CA . ALA A 1 1100 ? 35.548 3.017 -87.521 1.00 66.12 1100 ALA A CA 1
ATOM 8798 C C . ALA A 1 1100 ? 34.910 4.335 -88.023 1.00 66.12 1100 ALA A C 1
ATOM 8800 O O . ALA A 1 1100 ? 34.814 4.506 -89.240 1.00 66.12 1100 ALA A O 1
ATOM 8801 N N . PRO A 1 1101 ? 34.569 5.323 -87.166 1.00 67.25 1101 PRO A N 1
ATOM 8802 C CA . PRO A 1 1101 ? 34.117 6.634 -87.636 1.00 67.25 1101 PRO A CA 1
ATOM 8803 C C . PRO A 1 1101 ? 35.213 7.394 -88.386 1.00 67.25 1101 PRO A C 1
ATOM 8805 O O . PRO A 1 1101 ? 34.944 8.002 -89.417 1.00 67.25 1101 PRO A O 1
ATOM 8808 N N . SER A 1 1102 ? 36.462 7.320 -87.913 1.00 70.50 1102 SER A N 1
ATOM 8809 C CA . SER A 1 1102 ? 37.597 8.012 -88.539 1.00 70.50 1102 SER A CA 1
ATOM 8810 C C . SER A 1 1102 ? 37.901 7.472 -89.939 1.00 70.50 1102 SER A C 1
ATOM 8812 O O . SER A 1 1102 ? 38.143 8.241 -90.865 1.00 70.50 1102 SER A O 1
ATOM 8814 N N . THR A 1 1103 ? 37.838 6.152 -90.131 1.00 69.44 1103 THR A N 1
ATOM 8815 C CA . THR A 1 1103 ? 38.015 5.521 -91.450 1.00 69.44 1103 THR A CA 1
ATOM 8816 C C . THR A 1 1103 ? 36.838 5.801 -92.382 1.00 69.44 1103 THR A C 1
ATOM 8818 O O . THR A 1 1103 ? 37.074 6.066 -93.558 1.00 69.44 1103 THR A O 1
ATOM 8821 N N . LEU A 1 1104 ? 35.599 5.846 -91.877 1.00 71.56 1104 LEU A N 1
ATOM 8822 C CA . LEU A 1 1104 ? 34.430 6.298 -92.645 1.00 71.56 1104 LEU A CA 1
ATOM 8823 C C . LEU A 1 1104 ? 34.545 7.768 -93.074 1.00 71.56 1104 LEU A C 1
ATOM 8825 O O . LEU A 1 1104 ? 34.234 8.085 -94.220 1.00 71.56 1104 LEU A O 1
ATOM 8829 N N . LEU A 1 1105 ? 35.035 8.648 -92.197 1.00 71.31 1105 LEU A N 1
ATOM 8830 C CA . LEU A 1 1105 ? 35.271 10.063 -92.498 1.00 71.31 1105 LEU A CA 1
ATOM 8831 C C . LEU A 1 1105 ? 36.376 10.242 -93.554 1.00 71.31 1105 LEU A C 1
ATOM 8833 O O . LEU A 1 1105 ? 36.236 11.046 -94.474 1.00 71.31 1105 LEU A O 1
ATOM 8837 N N . ILE A 1 1106 ? 37.463 9.468 -93.461 1.00 74.06 1106 ILE A N 1
ATOM 8838 C CA . ILE A 1 1106 ? 38.553 9.468 -94.451 1.00 74.06 1106 ILE A CA 1
ATOM 8839 C C . ILE A 1 1106 ? 38.066 8.904 -95.794 1.00 74.06 1106 ILE A C 1
ATOM 8841 O O . ILE A 1 1106 ? 38.397 9.441 -96.852 1.00 74.06 1106 ILE A O 1
ATOM 8845 N N . ALA A 1 1107 ? 37.252 7.847 -95.779 1.00 71.44 1107 ALA A N 1
ATOM 8846 C CA . ALA A 1 1107 ? 36.680 7.264 -96.987 1.00 71.44 1107 ALA A CA 1
ATOM 8847 C C . ALA A 1 1107 ? 35.684 8.218 -97.665 1.00 71.44 1107 ALA A C 1
ATOM 8849 O O . ALA A 1 1107 ? 35.747 8.381 -98.884 1.00 71.44 1107 ALA A O 1
ATOM 8850 N N . SER A 1 1108 ? 34.816 8.895 -96.902 1.00 67.81 1108 SER A N 1
ATOM 8851 C CA . SER A 1 1108 ? 33.856 9.864 -97.444 1.00 67.81 1108 SER A CA 1
ATOM 8852 C C . SER A 1 1108 ? 34.553 11.095 -98.025 1.00 67.81 1108 SER A C 1
ATOM 8854 O O . SER A 1 1108 ? 34.254 11.489 -99.151 1.00 67.81 1108 SER A O 1
ATOM 8856 N N . THR A 1 1109 ? 35.553 11.650 -97.334 1.00 70.69 1109 THR A N 1
ATOM 8857 C CA . THR A 1 1109 ? 36.359 12.774 -97.848 1.00 70.69 1109 THR A CA 1
ATOM 8858 C C . THR A 1 1109 ? 37.182 12.394 -99.080 1.00 70.69 1109 THR A C 1
ATOM 8860 O O . THR A 1 1109 ? 37.253 13.179 -100.025 1.00 70.69 1109 THR A O 1
ATOM 8863 N N . SER A 1 1110 ? 37.727 11.175 -99.137 1.00 68.19 1110 SER A N 1
ATOM 8864 C CA . SER A 1 1110 ? 38.433 10.664 -100.323 1.00 68.19 1110 SER A CA 1
ATOM 8865 C C . SER A 1 1110 ? 37.495 10.457 -101.519 1.00 68.19 1110 SER A C 1
ATOM 8867 O O . SER A 1 1110 ? 37.864 10.775 -102.649 1.00 68.19 1110 SER A O 1
ATOM 8869 N N . LEU A 1 1111 ? 36.264 9.982 -101.288 1.00 73.25 1111 LEU A N 1
ATOM 8870 C CA . LEU A 1 1111 ? 35.220 9.856 -102.314 1.00 73.25 1111 LEU A CA 1
ATOM 8871 C C . LEU A 1 1111 ? 34.778 11.220 -102.857 1.00 73.25 1111 LEU A C 1
ATOM 8873 O O . LEU A 1 1111 ? 34.658 11.379 -104.071 1.00 73.25 1111 LEU A O 1
ATOM 8877 N N . ILE A 1 1112 ? 34.601 12.210 -101.976 1.00 73.94 1112 ILE A N 1
ATOM 8878 C CA . ILE A 1 1112 ? 34.275 13.595 -102.347 1.00 73.94 1112 ILE A CA 1
ATOM 8879 C C . ILE A 1 1112 ? 35.415 14.216 -103.167 1.00 73.94 1112 ILE A C 1
ATOM 8881 O O . ILE A 1 1112 ? 35.166 14.836 -104.201 1.00 73.94 1112 ILE A O 1
ATOM 8885 N N . TYR A 1 1113 ? 36.671 14.012 -102.757 1.00 73.06 1113 TYR A N 1
ATOM 8886 C CA . TYR A 1 1113 ? 37.839 14.491 -103.498 1.00 73.06 1113 TYR A CA 1
ATOM 8887 C C . TYR A 1 1113 ? 37.957 13.832 -104.882 1.00 73.06 1113 TYR A C 1
ATOM 8889 O O . TYR A 1 1113 ? 38.199 14.517 -105.877 1.00 73.06 1113 TYR A O 1
ATOM 8897 N N . TRP A 1 1114 ? 37.724 12.518 -104.972 1.00 71.06 1114 TRP A N 1
ATOM 8898 C CA . TRP A 1 1114 ? 37.736 11.785 -106.240 1.00 71.06 1114 TRP A CA 1
ATOM 8899 C C . TRP A 1 1114 ? 36.614 12.236 -107.190 1.00 71.06 1114 TRP A C 1
ATOM 8901 O O . TRP A 1 1114 ? 36.864 12.434 -108.380 1.00 71.06 1114 TRP A O 1
ATOM 8911 N N . TRP A 1 1115 ? 35.402 12.478 -106.674 1.00 68.19 1115 TRP A N 1
ATOM 8912 C CA . TRP A 1 1115 ? 34.294 13.048 -107.454 1.00 68.19 1115 TRP A CA 1
ATOM 8913 C C . TRP A 1 1115 ? 34.609 14.454 -107.971 1.00 68.19 1115 TRP A C 1
ATOM 8915 O O . TRP A 1 1115 ? 34.385 14.729 -109.149 1.00 68.19 1115 TRP A O 1
ATOM 8925 N N . LYS A 1 1116 ? 35.192 15.319 -107.132 1.00 70.69 1116 LYS A N 1
ATOM 8926 C CA . LYS A 1 1116 ? 35.598 16.676 -107.526 1.00 70.69 1116 LYS A CA 1
ATOM 8927 C C . LYS A 1 1116 ? 36.655 16.660 -108.635 1.00 70.69 1116 LYS A C 1
ATOM 8929 O O . LYS A 1 1116 ? 36.487 17.327 -109.649 1.00 70.69 1116 LYS A O 1
ATOM 8934 N N . HIS A 1 1117 ? 37.686 15.824 -108.499 1.00 67.88 1117 HIS A N 1
ATOM 8935 C CA . HIS A 1 1117 ? 38.737 15.707 -109.512 1.00 67.88 1117 HIS A CA 1
ATOM 8936 C C . HIS A 1 1117 ? 38.201 15.168 -110.853 1.00 67.88 1117 HIS A C 1
ATOM 8938 O O . HIS A 1 1117 ? 38.661 15.583 -111.921 1.00 67.88 1117 HIS A O 1
ATOM 8944 N N . ARG A 1 1118 ? 37.222 14.255 -110.826 1.00 68.44 1118 ARG A N 1
ATOM 8945 C CA . ARG A 1 1118 ? 36.566 13.764 -112.045 1.00 68.44 1118 ARG A CA 1
ATOM 8946 C C . ARG A 1 1118 ? 35.733 14.855 -112.727 1.00 68.44 1118 ARG A C 1
ATOM 8948 O O . ARG A 1 1118 ? 35.797 14.970 -113.948 1.00 68.44 1118 ARG A O 1
ATOM 8955 N N . TYR A 1 1119 ? 35.020 15.670 -111.952 1.00 65.44 1119 TYR A N 1
ATOM 8956 C CA . TYR A 1 1119 ? 34.220 16.784 -112.469 1.00 65.44 1119 TYR A CA 1
ATOM 8957 C C . TYR A 1 1119 ? 35.093 17.865 -113.130 1.00 65.44 1119 TYR A C 1
ATOM 8959 O O . TYR A 1 1119 ? 34.794 18.307 -114.237 1.00 65.44 1119 TYR A O 1
ATOM 8967 N N . ASP A 1 1120 ? 36.228 18.217 -112.516 1.00 64.75 1120 ASP A N 1
ATOM 8968 C CA . ASP A 1 1120 ? 37.177 19.198 -113.069 1.00 64.75 1120 ASP A CA 1
ATOM 8969 C C . ASP A 1 1120 ? 37.823 18.708 -114.386 1.00 64.75 1120 ASP A C 1
ATOM 8971 O O . ASP A 1 1120 ? 38.083 19.494 -115.299 1.00 64.75 1120 ASP A O 1
ATOM 8975 N N . LEU A 1 1121 ? 38.035 17.391 -114.530 1.00 63.38 1121 LEU A N 1
ATOM 8976 C CA . LEU A 1 1121 ? 38.533 16.773 -115.767 1.00 63.38 1121 LEU A CA 1
ATOM 8977 C C . LEU A 1 1121 ? 37.486 16.753 -116.891 1.00 63.38 1121 LEU A C 1
ATOM 8979 O O . LEU A 1 1121 ? 37.847 16.942 -118.054 1.00 63.38 1121 LEU A O 1
ATOM 8983 N N . GLU A 1 1122 ? 36.210 16.533 -116.567 1.00 63.12 1122 GLU A N 1
ATOM 8984 C CA . GLU A 1 1122 ? 35.111 16.583 -117.540 1.00 63.12 1122 GLU A CA 1
ATOM 8985 C C . GLU A 1 1122 ? 34.826 18.032 -117.986 1.00 63.12 1122 GLU A C 1
ATOM 8987 O O . GLU A 1 1122 ? 34.645 18.270 -119.181 1.00 63.12 1122 GLU A O 1
ATOM 8992 N N . ALA A 1 1123 ? 34.922 19.016 -117.081 1.00 56.88 1123 ALA A N 1
ATOM 8993 C CA . ALA A 1 1123 ? 34.803 20.444 -117.395 1.00 56.88 1123 ALA A CA 1
ATOM 8994 C C . ALA A 1 1123 ? 35.932 20.947 -118.318 1.00 56.88 1123 ALA A C 1
ATOM 8996 O O . ALA A 1 1123 ? 35.661 21.579 -119.340 1.00 56.88 1123 ALA A O 1
ATOM 8997 N N . ALA A 1 1124 ? 37.188 20.577 -118.040 1.00 58.03 1124 ALA A N 1
ATOM 8998 C CA . ALA A 1 1124 ? 38.335 20.952 -118.873 1.00 58.03 1124 ALA A CA 1
ATOM 8999 C C . ALA A 1 1124 ? 38.320 20.294 -120.270 1.00 58.03 1124 ALA A C 1
ATOM 9001 O O . ALA A 1 1124 ? 38.883 20.828 -121.227 1.00 58.03 1124 ALA A O 1
ATOM 9002 N N . GLN A 1 1125 ? 37.683 19.124 -120.419 1.00 59.28 1125 GLN A N 1
ATOM 9003 C CA . GLN A 1 1125 ? 37.493 18.473 -121.723 1.00 59.28 1125 GLN A CA 1
ATOM 9004 C C . GLN A 1 1125 ? 36.305 19.041 -122.513 1.00 59.28 1125 GLN A C 1
ATOM 9006 O O . GLN A 1 1125 ? 36.305 18.941 -123.743 1.00 59.28 1125 GLN A O 1
ATOM 9011 N N . PHE A 1 1126 ? 35.328 19.651 -121.836 1.00 56.06 1126 PHE A N 1
ATOM 9012 C CA . PHE A 1 1126 ? 34.202 20.348 -122.458 1.00 56.06 1126 PHE A CA 1
ATOM 9013 C C . PHE A 1 1126 ? 34.619 21.739 -122.968 1.00 56.06 1126 PHE A C 1
ATOM 9015 O O . PHE A 1 1126 ? 34.413 22.025 -124.147 1.00 56.06 1126 PHE A O 1
ATOM 9022 N N . GLU A 1 1127 ? 35.349 22.525 -122.162 1.00 54.00 1127 GLU A N 1
ATOM 9023 C CA . GLU A 1 1127 ? 35.900 23.840 -122.559 1.00 54.00 1127 GLU A CA 1
ATOM 9024 C C . GLU A 1 1127 ? 36.818 23.735 -123.790 1.00 54.00 1127 GLU A C 1
ATOM 9026 O O . GLU A 1 1127 ? 36.731 24.533 -124.722 1.00 54.00 1127 GLU A O 1
ATOM 9031 N N . ARG A 1 1128 ? 37.623 22.668 -123.883 1.00 55.06 1128 ARG A N 1
ATOM 9032 C CA . ARG A 1 1128 ? 38.519 22.424 -125.029 1.00 55.06 1128 ARG A CA 1
ATOM 9033 C C . ARG A 1 1128 ? 37.791 21.980 -126.308 1.00 55.06 1128 ARG A C 1
ATOM 9035 O O . ARG A 1 1128 ? 38.360 22.082 -127.392 1.00 55.06 1128 ARG A O 1
ATOM 9042 N N . ARG A 1 1129 ? 36.560 21.456 -126.205 1.00 56.47 1129 ARG A N 1
ATOM 9043 C CA . ARG A 1 1129 ? 35.706 21.079 -127.353 1.00 56.47 1129 ARG A CA 1
ATOM 9044 C C . ARG A 1 1129 ? 34.815 22.235 -127.819 1.00 56.47 1129 ARG A C 1
ATOM 9046 O O . ARG A 1 1129 ? 34.514 22.298 -129.008 1.00 56.47 1129 ARG A O 1
ATOM 9053 N N . GLU A 1 1130 ? 34.450 23.152 -126.926 1.00 46.53 1130 GLU A N 1
ATOM 9054 C CA . GLU A 1 1130 ? 33.724 24.389 -127.251 1.00 46.53 1130 GLU A CA 1
ATOM 9055 C C . GLU A 1 1130 ? 34.621 25.444 -127.921 1.00 46.53 1130 GLU A C 1
ATOM 9057 O O . GLU A 1 1130 ? 34.225 26.034 -128.929 1.00 46.53 1130 GLU A O 1
ATOM 9062 N N . GLU A 1 1131 ? 35.863 25.613 -127.455 1.00 50.78 1131 GLU A N 1
ATOM 9063 C CA . GLU A 1 1131 ? 36.825 26.584 -128.008 1.00 50.78 1131 GLU A CA 1
ATOM 9064 C C . GLU A 1 1131 ? 37.261 26.237 -129.451 1.00 50.78 1131 GLU A C 1
ATOM 9066 O O . GLU A 1 1131 ? 37.552 27.120 -130.259 1.00 50.78 1131 GLU A O 1
ATOM 9071 N N . LEU A 1 1132 ? 37.215 24.948 -129.819 1.00 52.03 1132 LEU A N 1
ATOM 9072 C CA . LEU A 1 1132 ? 37.508 24.449 -131.170 1.00 52.03 1132 LEU A CA 1
ATOM 9073 C C . LEU A 1 1132 ? 36.313 24.507 -132.142 1.00 52.03 1132 LEU A C 1
ATOM 9075 O O . LEU A 1 1132 ? 36.530 24.367 -133.346 1.00 52.03 1132 LEU A O 1
ATOM 9079 N N . MET A 1 1133 ? 35.077 24.707 -131.661 1.00 48.38 1133 MET A N 1
ATOM 9080 C CA . MET A 1 1133 ? 33.878 24.737 -132.516 1.00 48.38 1133 MET A CA 1
ATOM 9081 C C . MET A 1 1133 ? 33.221 26.118 -132.667 1.00 48.38 1133 MET A C 1
ATOM 9083 O O . MET A 1 1133 ? 32.589 26.332 -133.700 1.00 48.38 1133 MET A O 1
ATOM 9087 N N . PHE A 1 1134 ? 33.372 27.066 -131.725 1.00 50.72 1134 PHE A N 1
ATOM 9088 C CA . PHE A 1 1134 ? 32.549 28.295 -131.747 1.00 50.72 1134 PHE A CA 1
ATOM 9089 C C . PHE A 1 1134 ? 33.246 29.642 -131.477 1.00 50.72 1134 PHE A C 1
ATOM 9091 O O . PHE A 1 1134 ? 32.570 30.665 -131.505 1.00 50.72 1134 PHE A O 1
ATOM 9098 N N . GLY A 1 1135 ? 34.572 29.704 -131.310 1.00 53.22 1135 GLY A N 1
ATOM 9099 C CA . GLY A 1 1135 ? 35.355 30.949 -131.462 1.00 53.22 1135 GLY A CA 1
ATOM 9100 C C . GLY A 1 1135 ? 35.050 32.144 -130.530 1.00 53.22 1135 GLY A C 1
ATOM 9101 O O . GLY A 1 1135 ? 35.708 33.171 -130.677 1.00 53.22 1135 GLY A O 1
ATOM 9102 N N . SER A 1 1136 ? 34.104 32.045 -129.588 1.00 52.59 1136 SER A N 1
ATOM 9103 C CA . SER A 1 1136 ? 33.857 32.997 -128.487 1.00 52.59 1136 SER A CA 1
ATOM 9104 C C . SER A 1 1136 ? 32.795 32.461 -127.509 1.00 52.59 1136 SER A C 1
ATOM 9106 O O . SER A 1 1136 ? 31.881 31.752 -127.928 1.00 52.59 1136 SER A O 1
ATOM 9108 N N . ASP A 1 1137 ? 32.920 32.820 -126.226 1.00 47.22 1137 ASP A N 1
ATOM 9109 C CA . ASP A 1 1137 ? 32.182 32.270 -125.075 1.00 47.22 1137 ASP A CA 1
ATOM 9110 C C . ASP A 1 1137 ? 30.726 32.788 -124.947 1.00 47.22 1137 ASP A C 1
ATOM 9112 O O . ASP A 1 1137 ? 30.465 33.988 -124.794 1.00 47.22 1137 ASP A O 1
ATOM 9116 N N . TYR A 1 1138 ? 29.771 31.849 -124.973 1.00 48.47 1138 TYR A N 1
ATOM 9117 C CA . TYR A 1 1138 ? 28.320 32.062 -124.842 1.00 48.47 1138 TYR A CA 1
ATOM 9118 C C . TYR A 1 1138 ? 27.874 32.394 -123.400 1.00 48.47 1138 TYR A C 1
ATOM 9120 O O . TYR A 1 1138 ? 26.716 32.762 -123.179 1.00 48.47 1138 TYR A O 1
ATOM 9128 N N . ARG A 1 1139 ? 28.775 32.331 -122.404 1.00 51.28 1139 ARG A N 1
ATOM 9129 C CA . ARG A 1 1139 ? 28.477 32.711 -121.006 1.00 51.28 1139 ARG A CA 1
ATOM 9130 C C . ARG A 1 1139 ? 28.196 34.202 -120.799 1.00 51.28 1139 ARG A C 1
ATOM 9132 O O . ARG A 1 1139 ? 27.661 34.565 -119.756 1.00 51.28 1139 ARG A O 1
ATOM 9139 N N . SER A 1 1140 ? 28.454 35.053 -121.794 1.00 46.97 1140 SER A N 1
ATOM 9140 C CA . SER A 1 1140 ? 28.099 36.481 -121.744 1.00 46.97 1140 SER A CA 1
ATOM 9141 C C . SER A 1 1140 ? 26.629 36.789 -122.071 1.00 46.97 1140 SER A C 1
ATOM 9143 O O . SER A 1 1140 ? 26.205 37.923 -121.888 1.00 46.97 1140 SER A O 1
ATOM 9145 N N . THR A 1 1141 ? 25.826 35.816 -122.531 1.00 48.38 1141 THR A N 1
ATOM 9146 C CA . THR A 1 1141 ? 24.445 36.081 -123.004 1.00 48.38 1141 THR A CA 1
ATOM 9147 C C . THR A 1 1141 ? 23.344 35.391 -122.183 1.00 48.38 1141 THR A C 1
ATOM 9149 O O . THR A 1 1141 ? 22.165 35.653 -122.401 1.00 48.38 1141 THR A O 1
ATOM 9152 N N . ALA A 1 1142 ? 23.695 34.534 -121.214 1.00 45.97 1142 ALA A N 1
ATOM 9153 C CA . ALA A 1 1142 ? 22.726 33.790 -120.392 1.00 45.97 1142 ALA A CA 1
ATOM 9154 C C . ALA A 1 1142 ? 22.522 34.357 -118.969 1.00 45.97 1142 ALA A C 1
ATOM 9156 O O . ALA A 1 1142 ? 21.539 34.014 -118.315 1.00 45.97 1142 ALA A O 1
ATOM 9157 N N . TRP A 1 1143 ? 23.407 35.244 -118.501 1.00 45.19 1143 TRP A N 1
ATOM 9158 C CA . TRP A 1 1143 ? 23.345 35.827 -117.151 1.00 45.19 1143 TRP A CA 1
ATOM 9159 C C . TRP A 1 1143 ? 22.352 36.997 -117.012 1.00 45.19 1143 TRP A C 1
ATOM 9161 O O . TRP A 1 1143 ? 21.847 37.235 -115.919 1.00 45.19 1143 TRP A O 1
ATOM 9171 N N . ASP A 1 1144 ? 21.964 37.650 -118.112 1.00 44.53 1144 ASP A N 1
ATOM 9172 C CA . ASP A 1 1144 ? 21.005 38.771 -118.087 1.00 44.53 1144 ASP A CA 1
ATOM 9173 C C . ASP A 1 1144 ? 19.528 38.336 -118.045 1.00 44.53 1144 ASP A C 1
ATOM 9175 O O . ASP A 1 1144 ? 18.637 39.174 -117.907 1.00 44.53 1144 ASP A O 1
ATOM 9179 N N . LYS A 1 1145 ? 19.230 37.031 -118.143 1.00 45.66 1145 LYS A N 1
ATOM 9180 C CA . LYS A 1 1145 ? 17.842 36.533 -118.193 1.00 45.66 1145 LYS A CA 1
ATOM 9181 C C . LYS A 1 1145 ? 17.325 35.968 -116.863 1.00 45.66 1145 LYS A C 1
ATOM 9183 O O . LYS A 1 1145 ? 16.117 35.938 -116.670 1.00 45.66 1145 LYS A O 1
ATOM 9188 N N . PHE A 1 1146 ? 18.210 35.582 -115.939 1.00 44.66 1146 PHE A N 1
ATOM 9189 C CA . PHE A 1 1146 ? 17.825 35.019 -114.632 1.00 44.66 1146 PHE A CA 1
ATOM 9190 C C . PHE A 1 1146 ? 17.534 36.107 -113.575 1.00 44.66 1146 PHE A C 1
ATOM 9192 O O . PHE A 1 1146 ? 16.728 35.903 -112.677 1.00 44.66 1146 PHE A O 1
ATOM 9199 N N . ILE A 1 1147 ? 18.107 37.308 -113.734 1.00 47.38 1147 ILE A N 1
ATOM 9200 C CA . ILE A 1 1147 ? 17.960 38.433 -112.786 1.00 47.38 1147 ILE A CA 1
ATOM 9201 C C . ILE A 1 1147 ? 16.581 39.132 -112.887 1.00 47.38 1147 ILE A C 1
ATOM 9203 O O . ILE A 1 1147 ? 16.199 39.884 -111.995 1.00 47.38 1147 ILE A O 1
ATOM 9207 N N . ILE A 1 1148 ? 15.787 38.862 -113.932 1.00 46.84 1148 ILE A N 1
ATOM 9208 C CA . ILE A 1 1148 ? 14.477 39.511 -114.149 1.00 46.84 1148 ILE A CA 1
ATOM 9209 C C . ILE A 1 1148 ? 13.300 38.696 -113.572 1.00 46.84 1148 ILE A C 1
ATOM 9211 O O . ILE A 1 1148 ? 12.278 39.288 -113.230 1.00 46.84 1148 ILE A O 1
ATOM 9215 N N . GLU A 1 1149 ? 13.431 37.377 -113.391 1.00 47.97 1149 GLU A N 1
ATOM 9216 C CA . GLU A 1 1149 ? 12.352 36.537 -112.828 1.00 47.97 1149 GLU A CA 1
ATOM 9217 C C . GLU A 1 1149 ? 12.360 36.503 -111.285 1.00 47.97 1149 GLU A C 1
ATOM 9219 O O . GLU A 1 1149 ? 11.297 36.432 -110.679 1.00 47.97 1149 GLU A O 1
ATOM 9224 N N . GLU A 1 1150 ? 13.513 36.689 -110.631 1.00 48.22 1150 GLU A N 1
ATOM 9225 C CA . GLU A 1 1150 ? 13.628 36.664 -109.157 1.00 48.22 1150 GLU A CA 1
ATOM 9226 C C . GLU A 1 1150 ? 13.196 37.986 -108.476 1.00 48.22 1150 GLU A C 1
ATOM 9228 O O . GLU A 1 1150 ? 12.925 38.025 -107.278 1.00 48.22 1150 GLU A O 1
ATOM 9233 N N . HIS A 1 1151 ? 13.072 39.087 -109.229 1.00 45.41 1151 HIS A N 1
ATOM 9234 C CA . HIS A 1 1151 ? 12.629 40.389 -108.698 1.00 45.41 1151 HIS A CA 1
ATOM 9235 C C . HIS A 1 1151 ? 11.111 40.633 -108.793 1.00 45.41 1151 HIS A C 1
ATOM 9237 O O . HIS A 1 1151 ? 10.617 41.588 -108.191 1.00 45.41 1151 HIS A O 1
ATOM 9243 N N . LEU A 1 1152 ? 10.360 39.798 -109.522 1.00 46.94 1152 LEU A N 1
ATOM 9244 C CA . LEU A 1 1152 ? 8.910 39.969 -109.705 1.00 46.94 1152 LEU A CA 1
ATOM 9245 C C . LEU A 1 1152 ? 8.073 39.293 -108.604 1.00 46.94 1152 LEU A C 1
ATOM 9247 O O . LEU A 1 1152 ? 7.024 39.827 -108.248 1.00 46.94 1152 LEU A O 1
ATOM 9251 N N . ASP A 1 1153 ? 8.568 38.215 -107.988 1.00 46.91 1153 ASP A N 1
ATOM 9252 C CA . ASP A 1 1153 ? 7.895 37.561 -106.849 1.00 46.91 1153 ASP A CA 1
ATOM 9253 C C . ASP A 1 1153 ? 8.138 38.291 -105.512 1.00 46.91 1153 ASP A C 1
ATOM 9255 O O . ASP A 1 1153 ? 7.316 38.227 -104.599 1.00 46.91 1153 ASP A O 1
ATOM 9259 N N . ALA A 1 1154 ? 9.197 39.103 -105.418 1.00 45.94 1154 ALA A N 1
ATOM 9260 C CA . ALA A 1 1154 ? 9.494 39.940 -104.249 1.00 45.94 1154 ALA A CA 1
ATOM 9261 C C . ALA A 1 1154 ? 8.608 41.206 -104.129 1.00 45.94 1154 ALA A C 1
ATOM 9263 O O . ALA A 1 1154 ? 8.701 41.934 -103.141 1.00 45.94 1154 ALA A O 1
ATOM 9264 N N . LEU A 1 1155 ? 7.739 41.479 -105.112 1.00 43.19 1155 LEU A N 1
ATOM 9265 C CA . LEU A 1 1155 ? 6.825 42.633 -105.131 1.00 43.19 1155 LEU A CA 1
ATOM 9266 C C . LEU A 1 1155 ? 5.378 42.298 -104.721 1.00 43.19 1155 LEU A C 1
ATOM 9268 O O . LEU A 1 1155 ? 4.578 43.221 -104.566 1.00 43.19 1155 LEU A O 1
ATOM 9272 N N . LEU A 1 1156 ? 5.029 41.019 -104.522 1.00 46.25 1156 LEU A N 1
ATOM 9273 C CA . LEU A 1 1156 ? 3.650 40.592 -104.232 1.00 46.25 1156 LEU A CA 1
ATOM 9274 C C . LEU A 1 1156 ? 3.368 40.221 -102.768 1.00 46.25 1156 LEU A C 1
ATOM 9276 O O . LEU A 1 1156 ? 2.213 40.312 -102.363 1.00 46.25 1156 LEU A O 1
ATOM 9280 N N . ASP A 1 1157 ? 4.383 39.936 -101.949 1.00 42.69 1157 ASP A N 1
ATOM 9281 C CA . ASP A 1 1157 ? 4.193 39.516 -100.545 1.00 42.69 1157 ASP A CA 1
ATOM 9282 C C . ASP A 1 1157 ? 4.628 40.570 -99.513 1.00 42.69 1157 ASP A C 1
ATOM 9284 O O . ASP A 1 1157 ? 5.146 40.272 -98.440 1.00 42.69 1157 ASP A O 1
ATOM 9288 N N . GLY A 1 1158 ? 4.385 41.845 -99.828 1.00 38.78 1158 GLY A N 1
ATOM 9289 C CA . GLY A 1 1158 ? 4.735 42.981 -98.980 1.00 38.78 1158 GLY A CA 1
ATOM 9290 C C . GLY A 1 1158 ? 4.378 42.805 -97.498 1.00 38.78 1158 GLY A C 1
ATOM 9291 O O . GLY A 1 1158 ? 3.217 42.962 -97.113 1.00 38.78 1158 GLY A O 1
ATOM 9292 N N . ARG A 1 1159 ? 5.402 42.585 -96.662 1.00 34.91 1159 ARG A N 1
ATOM 9293 C CA . ARG A 1 1159 ? 5.556 43.173 -95.323 1.00 34.91 1159 ARG A CA 1
ATOM 9294 C C . ARG A 1 1159 ? 6.946 42.924 -94.730 1.00 34.91 1159 ARG A C 1
ATOM 9296 O O . ARG A 1 1159 ? 7.616 41.944 -95.024 1.00 34.91 1159 ARG A O 1
ATOM 9303 N N . GLU A 1 1160 ? 7.357 43.912 -93.946 1.00 34.91 1160 GLU A N 1
ATOM 9304 C CA . GLU A 1 1160 ? 8.720 44.259 -93.558 1.00 34.91 1160 GLU A CA 1
ATOM 9305 C C . GLU A 1 1160 ? 9.396 43.370 -92.501 1.00 34.91 1160 GLU A C 1
ATOM 9307 O O . GLU A 1 1160 ? 8.779 42.758 -91.634 1.00 34.91 1160 GLU A O 1
ATOM 9312 N N . ILE A 1 1161 ? 10.724 43.446 -92.589 1.00 35.53 1161 ILE A N 1
ATOM 9313 C CA . ILE A 1 1161 ? 11.815 43.137 -91.657 1.00 35.53 1161 ILE A CA 1
ATOM 9314 C C . ILE A 1 1161 ? 11.478 43.372 -90.171 1.00 35.53 1161 ILE A C 1
ATOM 9316 O O . ILE A 1 1161 ? 11.026 44.453 -89.807 1.00 35.53 1161 ILE A O 1
ATOM 9320 N N . THR A 1 1162 ? 11.875 42.441 -89.286 1.00 35.22 1162 THR A N 1
ATOM 9321 C CA . THR A 1 1162 ? 12.384 42.763 -87.927 1.00 35.22 1162 THR A CA 1
ATOM 9322 C C . THR A 1 1162 ? 13.171 41.603 -87.275 1.00 35.22 1162 THR A C 1
ATOM 9324 O O . THR A 1 1162 ? 12.631 40.581 -86.878 1.00 35.22 1162 THR A O 1
ATOM 9327 N N . SER A 1 1163 ? 14.494 41.792 -87.236 1.00 36.09 1163 SER A N 1
ATOM 9328 C CA . SER A 1 1163 ? 15.470 41.620 -86.136 1.00 36.09 1163 SER A CA 1
ATOM 9329 C C . SER A 1 1163 ? 15.395 40.518 -85.040 1.00 36.09 1163 SER A C 1
ATOM 9331 O O . SER A 1 1163 ? 14.528 40.556 -84.179 1.00 36.09 1163 SER A O 1
ATOM 9333 N N . ILE A 1 1164 ? 16.502 39.747 -84.964 1.00 34.16 1164 ILE A N 1
ATOM 9334 C CA . ILE A 1 1164 ? 17.513 39.626 -83.862 1.00 34.16 1164 ILE A CA 1
ATOM 9335 C C . ILE A 1 1164 ? 17.204 38.843 -82.550 1.00 34.16 1164 ILE A C 1
ATOM 9337 O O . ILE A 1 1164 ? 16.379 39.259 -81.753 1.00 34.16 1164 ILE A O 1
ATOM 9341 N N . ARG A 1 1165 ? 18.064 37.816 -82.319 1.00 33.00 1165 ARG A N 1
ATOM 9342 C CA . ARG A 1 1165 ? 18.689 37.240 -81.081 1.00 33.00 1165 ARG A CA 1
ATOM 9343 C C . ARG A 1 1165 ? 17.863 37.053 -79.790 1.00 33.00 1165 ARG A C 1
ATOM 9345 O O . ARG A 1 1165 ? 17.438 38.040 -79.214 1.00 33.00 1165 ARG A O 1
ATOM 9352 N N . GLU A 1 1166 ? 17.956 35.863 -79.170 1.00 34.06 1166 GLU A N 1
ATOM 9353 C CA . GLU A 1 1166 ? 18.917 35.516 -78.086 1.00 34.06 1166 GLU A CA 1
ATOM 9354 C C . GLU A 1 1166 ? 18.795 34.046 -77.586 1.00 34.06 1166 GLU A C 1
ATOM 9356 O O . GLU A 1 1166 ? 17.699 33.500 -77.606 1.00 34.06 1166 GLU A O 1
ATOM 9361 N N . ARG A 1 1167 ? 19.936 33.511 -77.081 1.00 30.17 1167 ARG A N 1
ATOM 9362 C CA . ARG A 1 1167 ? 20.181 32.427 -76.075 1.00 30.17 1167 ARG A CA 1
ATOM 9363 C C . ARG A 1 1167 ? 19.791 30.966 -76.403 1.00 30.17 1167 ARG A C 1
ATOM 9365 O O . ARG A 1 1167 ? 18.742 30.723 -76.969 1.00 30.17 1167 ARG A O 1
ATOM 9372 N N . GLU A 1 1168 ? 20.569 29.921 -76.083 1.00 33.84 1168 GLU A N 1
ATOM 9373 C CA . GLU A 1 1168 ? 21.682 29.724 -75.131 1.00 33.84 1168 GLU A CA 1
ATOM 9374 C C . GLU A 1 1168 ? 22.495 28.457 -75.530 1.00 33.84 1168 GLU A C 1
ATOM 9376 O O . GLU A 1 1168 ? 21.910 27.419 -75.837 1.00 33.84 1168 GLU A O 1
ATOM 9381 N N . GLU A 1 1169 ? 23.833 28.550 -75.531 1.00 37.88 1169 GLU A N 1
ATOM 9382 C CA . GLU A 1 1169 ? 24.790 27.427 -75.415 1.00 37.88 1169 GLU A CA 1
ATOM 9383 C C . GLU A 1 1169 ? 25.004 27.162 -73.908 1.00 37.88 1169 GLU A C 1
ATOM 9385 O O . GLU A 1 1169 ? 25.148 28.111 -73.144 1.00 37.88 1169 GLU A O 1
ATOM 9390 N N . VAL A 1 1170 ? 24.839 25.941 -73.389 1.00 35.62 1170 VAL A N 1
ATOM 9391 C CA . VAL A 1 1170 ? 25.906 24.958 -73.088 1.00 35.62 1170 VAL A CA 1
ATOM 9392 C C . VAL A 1 1170 ? 27.234 25.581 -72.627 1.00 35.62 1170 VAL A C 1
ATOM 9394 O O . VAL A 1 1170 ? 28.126 25.788 -73.445 1.00 35.62 1170 VAL A O 1
ATOM 9397 N N . TYR A 1 1171 ? 27.367 25.810 -71.316 1.00 31.92 1171 TYR A N 1
ATOM 9398 C CA . TYR A 1 1171 ? 28.427 25.259 -70.451 1.00 31.92 1171 TYR A CA 1
ATOM 9399 C C . TYR A 1 1171 ? 28.066 25.422 -68.974 1.00 31.92 1171 TYR A C 1
ATOM 9401 O O . TYR A 1 1171 ? 27.607 26.526 -68.606 1.00 31.92 1171 TYR A O 1
#

Foldseek 3Di:
DVCVCVQQQFDWDWDDDPPDPPDIDIDFFDTLVLSVLCSVLVPDDCAFPSVLAPSVCCNDPVFVVPWDKDKDKDKAQALVCLVVDDPPDPPADPPPCVVVPVCVSNPVSVLQLQCQVVVLLQPPDPDDDDDDRPPQDDRPPVVVVRHDSDMDIDMDIDIFFDPVQWDDDPQKIKGWPSNRSVHDCVPRNFHFPDPVLLVPVVSLQSDFAKDKDAQWFWDDKPDQKFAFDPVSLVSVQVVCVVVVHHHDCPSLRQKIWGWDWDFEARITIIKIAIDRPPDCPPVRVVCCQAVVGRINRGGSRSRTDGHSTIMTMIGRDLWFFFKFKAWDWFQDDLLFQFIKIKIKMWRQDQAWWFAAFCPRVPPLAPPPAPPPVVVVVVVVPCDPPDDPCRVLVDPDGFGWKFKDAFPPVGGHDIFLGPVLVVVPDDDPPPPDDDDDPCVVVVVVPPVPPPPPPDDDDDPDRDYLVVLVVCDVVVPPPDDPVNNVVVVCSLCDCSHSNNSVRRIAHNGGMDMDMDGPDGCVVVWDWDFQDKWFFDCDPPQRKDWPFWDWDPPADCVQAGDQDPRWGKTKWDDDPQKTKTKIKTKTADPDDRPPVPFDQFKKKKKWFKAKPDDDDPVFKWKWWWFQVVPPVIDTDTDDDWDDDNTIIIDMDGPPRVRQFDVVRRRMGMMMMMGIDSDIMMMITRYIMMTGIGIQKDKDKRFWMKIWTAHPVNRHIYIWTAWIWIDISHAWWIKAKAKEKPPLEDAFFDKIKIKMKMFTQTQAKWAFKKKWFAQQAAFQFLFQFPDQDQRTTIDTDGIHHHGRMDMGMTMHGHHAWDKGFWMKIWTDIDDRPPDPDDTDIITHIIGTHIHHDDPVPPPPDQSAWEKEKDWDKPQQCQAPQVGAFDDQFDKIWIKIWIATPDQGWDAFKKFFADCDFPQKHWPDHRIDHDGTHHHPDIDIDITIIGGHDLLTKGDDRQDRIDGSCSVRYDYDDDDIRGRWDWDKDKAKDKPALEAEAFDKIKIKIKIFGQINTKDAFKKKAQPQQDDPVFKDFDFDDRIDTDGIHHHRRMDMDMTMITTHDFDKDWGFWIWIWDHRSGIDIDTYDIGIGGYHYDVVVVVCVVVVVVVVVVVVVVVVVVVVVVVVVVVVVVVVVCCVPPVDDPVVPPVVPVVVVVVPVVPPPDDDDDDDDDDDDDD

pLDDT: mean 72.16, std 18.16, range [26.84, 95.88]